Protein AF-A0A7M2WR20-F1 (afdb_monomer_lite)

Structure (mmCIF, N/CA/C/O backbone):
data_AF-A0A7M2WR20-F1
#
_entry.id   AF-A0A7M2WR20-F1
#
loop_
_atom_site.group_PDB
_atom_site.id
_atom_site.type_symbol
_atom_site.label_atom_id
_atom_site.label_alt_id
_atom_site.label_comp_id
_atom_site.label_asym_id
_atom_site.label_entity_id
_atom_site.label_seq_id
_atom_site.pdbx_PDB_ins_code
_atom_site.Cartn_x
_atom_site.Cartn_y
_atom_site.Cartn_z
_atom_site.occupancy
_atom_site.B_iso_or_equiv
_atom_site.auth_seq_id
_atom_site.auth_comp_id
_atom_site.auth_asym_id
_atom_site.auth_atom_id
_atom_site.pdbx_PDB_model_num
ATOM 1 N N . MET A 1 1 ? 28.416 -53.896 -23.546 1.00 49.72 1 MET A N 1
ATOM 2 C CA . MET A 1 1 ? 27.039 -53.593 -23.095 1.00 49.72 1 MET A CA 1
ATOM 3 C C . MET A 1 1 ? 26.355 -52.795 -24.189 1.00 49.72 1 MET A C 1
ATOM 5 O O . MET A 1 1 ? 26.979 -51.870 -24.690 1.00 49.72 1 MET A O 1
ATOM 9 N N . ALA A 1 2 ? 25.140 -53.165 -24.603 1.00 55.97 2 ALA A N 1
ATOM 10 C CA . ALA A 1 2 ? 24.375 -52.355 -25.555 1.00 55.97 2 ALA A CA 1
ATOM 11 C C . ALA A 1 2 ? 24.094 -50.970 -24.945 1.00 55.97 2 ALA A C 1
ATOM 13 O O . ALA A 1 2 ? 23.761 -50.883 -23.759 1.00 55.97 2 ALA A O 1
ATOM 14 N N . ALA A 1 3 ? 24.272 -49.907 -25.731 1.00 71.69 3 ALA A N 1
ATOM 15 C CA . ALA A 1 3 ? 24.133 -48.534 -25.259 1.00 71.69 3 ALA A CA 1
ATOM 16 C C . ALA A 1 3 ? 22.677 -48.252 -24.842 1.00 71.69 3 ALA A C 1
ATOM 18 O O . ALA A 1 3 ? 21.734 -48.637 -25.530 1.00 71.69 3 ALA A O 1
ATOM 19 N N . GLN A 1 4 ? 22.493 -47.643 -23.673 1.00 84.75 4 GLN A N 1
ATOM 20 C CA . GLN A 1 4 ? 21.192 -47.486 -23.018 1.00 84.75 4 GLN A CA 1
ATOM 21 C C . GLN A 1 4 ? 20.595 -46.111 -23.345 1.00 84.75 4 GLN A C 1
ATOM 23 O O . GLN A 1 4 ? 21.295 -45.121 -23.128 1.00 84.75 4 GLN A O 1
ATOM 28 N N . PRO A 1 5 ? 19.333 -46.001 -23.802 1.00 89.06 5 PRO A N 1
ATOM 29 C CA . PRO A 1 5 ? 18.705 -44.696 -23.988 1.00 89.06 5 PRO A CA 1
ATOM 30 C C . PRO A 1 5 ? 18.598 -43.937 -22.654 1.00 89.06 5 PRO A C 1
ATOM 32 O O . PRO A 1 5 ? 18.297 -44.520 -21.605 1.00 89.06 5 PRO A O 1
ATOM 35 N N . LEU A 1 6 ? 18.823 -42.623 -22.678 1.00 91.19 6 LEU A N 1
ATOM 36 C CA . LEU A 1 6 ? 18.512 -41.747 -21.550 1.00 91.19 6 LEU A CA 1
ATOM 37 C C . LEU A 1 6 ? 16.992 -41.545 -21.508 1.00 91.19 6 LEU A C 1
ATOM 39 O O . LEU A 1 6 ? 16.384 -41.249 -22.529 1.00 91.19 6 LEU A O 1
ATOM 43 N N . VAL A 1 7 ? 16.383 -41.725 -20.337 1.00 95.06 7 VAL A N 1
ATOM 44 C CA . VAL A 1 7 ? 14.930 -41.616 -20.133 1.00 95.06 7 VAL A CA 1
ATOM 45 C C . VAL A 1 7 ? 14.678 -40.516 -19.113 1.00 95.06 7 VAL A C 1
ATOM 47 O O . VAL A 1 7 ? 15.341 -40.494 -18.070 1.00 95.06 7 VAL A O 1
ATOM 50 N N . GLN A 1 8 ? 13.763 -39.599 -19.416 1.00 93.31 8 GLN A N 1
ATOM 51 C CA . GLN A 1 8 ? 13.517 -38.396 -18.623 1.00 93.31 8 GLN A CA 1
ATOM 52 C C . GLN A 1 8 ? 12.020 -38.164 -18.418 1.00 93.31 8 GLN A C 1
ATOM 54 O O . GLN A 1 8 ? 11.225 -38.354 -19.329 1.00 93.31 8 GLN A O 1
ATOM 59 N N . LEU A 1 9 ? 11.645 -37.737 -17.216 1.00 91.81 9 LEU A N 1
ATOM 60 C CA . LEU A 1 9 ? 10.320 -37.212 -16.917 1.00 91.81 9 LEU A CA 1
ATOM 61 C C . LEU A 1 9 ? 10.267 -35.745 -17.357 1.00 91.81 9 LEU A C 1
ATOM 63 O O . LEU A 1 9 ? 11.190 -34.985 -17.061 1.00 91.81 9 LEU A O 1
ATOM 67 N N . ALA A 1 10 ? 9.192 -35.339 -18.023 1.00 84.75 10 ALA A N 1
ATOM 68 C CA . ALA A 1 10 ? 8.994 -33.996 -18.556 1.00 84.75 10 ALA A CA 1
ATOM 69 C C . ALA A 1 10 ? 7.600 -33.453 -18.217 1.00 84.75 10 ALA A C 1
ATOM 71 O O . ALA A 1 10 ? 6.671 -34.211 -17.930 1.00 84.75 10 ALA A O 1
ATOM 72 N N . ASN A 1 11 ? 7.463 -32.130 -18.254 1.00 84.12 11 ASN A N 1
ATOM 73 C CA . ASN A 1 11 ? 6.183 -31.443 -18.155 1.00 84.12 11 ASN A CA 1
ATOM 74 C C . ASN A 1 11 ? 5.644 -31.200 -19.571 1.00 84.12 11 ASN A C 1
ATOM 76 O O . ASN A 1 11 ? 6.260 -30.478 -20.347 1.00 84.12 11 ASN A O 1
ATOM 80 N N . ALA A 1 12 ? 4.498 -31.792 -19.896 1.00 79.88 12 ALA A N 1
ATOM 81 C CA . ALA A 1 12 ? 3.876 -31.697 -21.214 1.00 79.88 12 ALA A CA 1
ATOM 82 C C . ALA A 1 12 ? 3.240 -30.324 -21.504 1.00 79.88 12 ALA A C 1
ATOM 84 O O . ALA A 1 12 ? 2.912 -30.030 -22.643 1.00 79.88 12 ALA A O 1
ATOM 85 N N . ALA A 1 13 ? 3.039 -29.475 -20.489 1.00 69.88 13 ALA A N 1
ATOM 86 C CA . ALA A 1 13 ? 2.524 -28.118 -20.684 1.00 69.88 13 ALA A CA 1
ATOM 87 C C . ALA A 1 13 ? 3.628 -27.101 -21.017 1.00 69.88 13 ALA A C 1
ATOM 89 O O . ALA A 1 13 ? 3.331 -26.030 -21.540 1.00 69.88 13 ALA A O 1
ATOM 90 N N . THR A 1 14 ? 4.883 -27.403 -20.672 1.00 75.06 14 THR A N 1
ATOM 91 C CA . THR A 1 14 ? 6.022 -26.490 -20.865 1.00 75.06 14 THR A CA 1
ATOM 92 C C . THR A 1 14 ? 7.132 -27.071 -21.736 1.00 75.06 14 THR A C 1
ATOM 94 O O . THR A 1 14 ? 8.115 -26.379 -21.985 1.00 75.06 14 THR A O 1
ATOM 97 N N . ASP A 1 15 ? 7.014 -28.335 -22.148 1.00 79.31 15 ASP A N 1
ATOM 98 C CA . ASP A 1 15 ? 8.017 -29.118 -22.885 1.00 79.31 15 ASP A CA 1
ATOM 99 C C . ASP A 1 15 ? 9.389 -29.216 -22.198 1.00 79.31 15 ASP A C 1
ATOM 101 O O . ASP A 1 15 ? 10.394 -29.602 -22.798 1.00 79.31 15 ASP A O 1
ATOM 105 N N . GLN A 1 16 ? 9.445 -28.896 -20.902 1.00 73.19 16 GLN A N 1
ATOM 106 C CA . GLN A 1 16 ? 10.677 -28.911 -20.126 1.00 73.19 16 GLN A CA 1
ATOM 107 C C . GLN A 1 16 ? 10.866 -30.231 -19.383 1.00 73.19 16 GLN A C 1
ATOM 109 O O . GLN A 1 16 ? 9.950 -30.767 -18.751 1.00 73.19 16 GLN A O 1
ATOM 114 N N . THR A 1 17 ? 12.103 -30.726 -19.395 1.00 78.31 17 THR A N 1
ATOM 115 C CA . THR A 1 17 ? 12.518 -31.865 -18.575 1.00 78.31 17 THR A CA 1
ATOM 116 C C . THR A 1 17 ? 12.416 -31.522 -17.090 1.00 78.31 17 THR A C 1
ATOM 118 O O . THR A 1 17 ? 13.008 -30.553 -16.622 1.00 78.31 17 THR A O 1
ATOM 121 N N . ILE A 1 18 ? 11.718 -32.370 -16.338 1.00 70.81 18 ILE A N 1
ATOM 122 C CA . ILE A 1 18 ? 11.626 -32.313 -14.878 1.00 70.81 18 ILE A CA 1
ATOM 123 C C . ILE A 1 18 ? 12.848 -33.002 -14.265 1.00 70.81 18 ILE A C 1
ATOM 125 O O . ILE A 1 18 ? 13.535 -32.429 -13.421 1.00 70.81 18 ILE A O 1
ATOM 129 N N . SER A 1 19 ? 13.132 -34.241 -14.676 1.00 77.81 19 SER A N 1
ATOM 130 C CA . SER A 1 19 ? 14.258 -35.018 -14.145 1.00 77.81 19 SER A CA 1
ATOM 131 C C . SER A 1 19 ? 14.600 -36.232 -15.013 1.00 77.81 19 SER A C 1
ATOM 133 O O . SER A 1 19 ? 13.809 -36.674 -15.841 1.00 77.81 19 SER A O 1
ATOM 135 N N . ALA A 1 20 ? 15.788 -36.813 -14.821 1.00 81.44 20 ALA A N 1
ATOM 136 C CA . ALA A 1 20 ? 16.100 -38.129 -15.378 1.00 81.44 20 ALA A CA 1
ATOM 137 C C . ALA A 1 20 ? 15.378 -39.225 -14.581 1.00 81.44 20 ALA A C 1
ATOM 139 O O . ALA A 1 20 ? 15.387 -39.205 -13.351 1.00 81.44 20 ALA A O 1
ATOM 140 N N . MET A 1 21 ? 14.799 -40.210 -15.269 1.00 88.06 21 MET A N 1
ATOM 141 C CA . MET A 1 21 ? 14.163 -41.341 -14.600 1.00 88.06 21 MET A CA 1
ATOM 142 C C . MET A 1 21 ? 15.211 -42.330 -14.090 1.00 88.06 21 MET A C 1
ATOM 144 O O . MET A 1 21 ? 16.145 -42.700 -14.811 1.00 88.06 21 MET A O 1
ATOM 148 N N . THR A 1 22 ? 15.045 -42.783 -12.851 1.00 83.69 22 THR A N 1
ATOM 149 C CA . THR A 1 22 ? 15.912 -43.762 -12.181 1.00 83.69 22 THR A CA 1
ATOM 150 C C . THR A 1 22 ? 15.084 -44.893 -11.587 1.00 83.69 22 THR A C 1
ATOM 152 O O . THR A 1 22 ? 13.916 -44.697 -11.259 1.00 83.69 22 THR A O 1
ATOM 155 N N . ASP A 1 23 ? 15.683 -46.075 -11.441 1.00 84.06 23 ASP A N 1
ATOM 156 C CA . ASP A 1 23 ? 14.997 -47.228 -10.853 1.00 84.06 23 ASP A CA 1
ATOM 157 C C . ASP A 1 23 ? 14.569 -46.936 -9.405 1.00 84.06 23 ASP A C 1
ATOM 159 O O . ASP A 1 23 ? 15.320 -46.335 -8.635 1.00 84.06 23 ASP A O 1
ATOM 163 N N . GLY A 1 24 ? 13.334 -47.291 -9.062 1.00 73.88 24 GLY A N 1
ATOM 164 C CA . GLY A 1 24 ? 12.700 -46.981 -7.781 1.00 73.88 24 GLY A CA 1
ATOM 165 C C . GLY A 1 24 ? 12.183 -45.542 -7.631 1.00 73.88 24 GLY A C 1
ATOM 166 O O . GLY A 1 24 ? 11.729 -45.186 -6.544 1.00 73.88 24 GLY A O 1
ATOM 167 N N . MET A 1 25 ? 12.225 -44.705 -8.678 1.00 77.81 25 MET A N 1
ATOM 168 C CA . MET A 1 25 ? 11.727 -43.322 -8.615 1.00 77.81 25 MET A CA 1
ATOM 169 C C . MET A 1 25 ? 10.262 -43.282 -8.165 1.00 77.81 25 MET A C 1
ATOM 171 O O . MET A 1 25 ? 9.445 -44.062 -8.640 1.00 77.81 25 MET A O 1
ATOM 175 N N . THR A 1 26 ? 9.905 -42.350 -7.280 1.00 78.62 26 THR A N 1
ATOM 176 C CA . THR A 1 26 ? 8.497 -42.065 -6.966 1.00 78.62 26 THR A CA 1
ATOM 177 C C . THR A 1 26 ? 8.072 -40.765 -7.643 1.00 78.62 26 THR A C 1
ATOM 179 O O . THR A 1 26 ? 8.678 -39.722 -7.409 1.00 78.62 26 THR A O 1
ATOM 182 N N . ILE A 1 27 ? 7.050 -40.833 -8.493 1.00 77.94 27 ILE A N 1
ATOM 183 C CA . ILE A 1 27 ? 6.406 -39.697 -9.148 1.00 77.94 27 ILE A CA 1
ATOM 184 C C . ILE A 1 27 ? 5.161 -39.349 -8.336 1.00 77.94 27 ILE A C 1
ATOM 186 O O . ILE A 1 27 ? 4.175 -40.078 -8.361 1.00 77.94 27 ILE A O 1
ATOM 190 N N . ASP A 1 28 ? 5.198 -38.237 -7.613 1.00 76.94 28 ASP A N 1
ATOM 191 C CA . ASP A 1 28 ? 4.027 -37.746 -6.891 1.00 76.94 28 ASP A CA 1
ATOM 192 C C . ASP A 1 28 ? 3.299 -36.688 -7.722 1.00 76.94 28 ASP A C 1
ATOM 194 O O . ASP A 1 28 ? 3.761 -35.549 -7.819 1.00 76.94 28 ASP A O 1
ATOM 198 N N . THR A 1 29 ? 2.162 -37.048 -8.319 1.00 65.19 29 THR A N 1
ATOM 199 C CA . THR A 1 29 ? 1.378 -36.139 -9.172 1.00 65.19 29 THR A CA 1
ATOM 200 C C . THR A 1 29 ? 0.790 -34.961 -8.394 1.00 65.19 29 THR A C 1
ATOM 202 O O . THR A 1 29 ? 0.506 -33.923 -8.988 1.00 65.19 29 THR A O 1
ATOM 205 N N . GLY A 1 30 ? 0.687 -35.065 -7.062 1.00 55.00 30 GLY A N 1
ATOM 206 C CA . GLY A 1 30 ? 0.340 -33.945 -6.187 1.00 55.00 30 GLY A CA 1
ATOM 207 C C . GLY A 1 30 ? 1.454 -32.900 -6.059 1.00 55.00 30 GLY A C 1
ATOM 208 O O . GLY A 1 30 ? 1.169 -31.755 -5.717 1.00 55.00 30 GLY A O 1
ATOM 209 N N . VAL A 1 31 ? 2.703 -33.274 -6.366 1.00 50.94 31 VAL A N 1
ATOM 210 C CA . VAL A 1 31 ? 3.905 -32.429 -6.244 1.00 50.94 31 VAL A CA 1
ATOM 211 C C . VAL A 1 31 ? 4.405 -31.952 -7.604 1.00 50.94 31 VAL A C 1
ATOM 213 O O . VAL A 1 31 ? 4.735 -30.779 -7.754 1.00 50.94 31 VAL A O 1
ATOM 216 N N . VAL A 1 32 ? 4.487 -32.846 -8.593 1.00 53.44 32 VAL A N 1
ATOM 217 C CA . VAL A 1 32 ? 5.013 -32.513 -9.931 1.00 53.44 32 VAL A CA 1
ATOM 218 C C . VAL A 1 32 ? 3.932 -32.052 -10.915 1.00 53.44 32 VAL A C 1
ATOM 220 O O . VAL A 1 32 ? 4.253 -31.648 -12.030 1.00 53.44 32 VAL A O 1
ATOM 223 N N . GLY A 1 33 ? 2.661 -32.079 -10.505 1.00 61.25 33 GLY A N 1
ATOM 224 C CA . GLY A 1 33 ? 1.515 -31.792 -11.363 1.00 61.25 33 GLY A CA 1
ATOM 225 C C . GLY A 1 33 ? 1.090 -32.995 -12.212 1.00 61.25 33 GLY A C 1
ATOM 226 O O . GLY A 1 33 ? 1.698 -34.065 -12.176 1.00 61.25 33 GLY A O 1
ATOM 227 N N . THR A 1 34 ? 0.006 -32.826 -12.973 1.00 74.31 34 THR A N 1
ATOM 228 C CA . THR A 1 34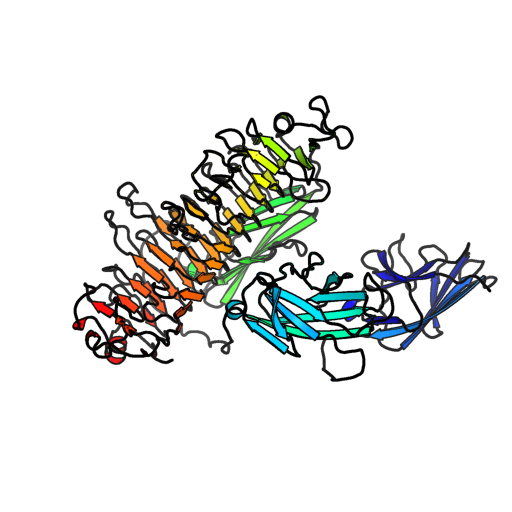 ? -0.636 -33.909 -13.744 1.00 74.31 34 THR A CA 1
ATOM 229 C C . THR A 1 34 ? -0.396 -33.839 -15.255 1.00 74.31 34 THR A C 1
ATOM 231 O O . THR A 1 34 ? -0.655 -34.817 -15.952 1.00 74.31 34 THR A O 1
ATOM 234 N N . ALA A 1 35 ? 0.134 -32.725 -15.770 1.00 78.00 35 ALA A N 1
ATOM 235 C CA . ALA A 1 35 ? 0.500 -32.560 -17.178 1.00 78.00 35 ALA A CA 1
ATOM 236 C C . ALA A 1 35 ? 1.905 -33.134 -17.447 1.00 78.00 35 ALA A C 1
ATOM 238 O O . ALA A 1 35 ? 2.855 -32.395 -17.691 1.00 78.00 35 ALA A O 1
ATOM 239 N N . LEU A 1 36 ? 2.060 -34.454 -17.334 1.00 88.75 36 LEU A N 1
ATOM 240 C CA . LEU A 1 36 ? 3.357 -35.133 -17.436 1.00 88.75 36 LEU A CA 1
ATOM 241 C C . LEU A 1 36 ? 3.563 -35.781 -18.807 1.00 88.75 36 LEU A C 1
ATOM 243 O O . LEU A 1 36 ? 2.609 -36.107 -19.495 1.00 88.75 36 LEU A O 1
ATOM 247 N N . SER A 1 37 ? 4.816 -36.006 -19.191 1.00 94.00 37 SER A N 1
ATOM 248 C CA . SER A 1 37 ? 5.212 -36.901 -20.284 1.00 94.00 37 SER A CA 1
ATOM 249 C C . SER A 1 37 ? 6.563 -37.541 -19.952 1.00 94.00 37 SER A C 1
ATOM 251 O O . SER A 1 37 ? 7.237 -37.132 -19.006 1.00 94.00 37 SER A O 1
ATOM 253 N N . ILE A 1 38 ? 6.970 -38.567 -20.695 1.00 95.75 38 ILE A N 1
ATOM 254 C CA . ILE A 1 38 ? 8.289 -39.196 -20.550 1.00 95.75 38 ILE A CA 1
ATOM 255 C C . ILE A 1 38 ? 8.971 -39.169 -21.905 1.00 95.75 38 ILE A C 1
ATOM 257 O O . ILE A 1 38 ? 8.413 -39.673 -22.874 1.00 95.75 38 ILE A O 1
ATOM 261 N N . THR A 1 39 ? 10.178 -38.617 -21.966 1.00 96.12 39 THR A N 1
ATOM 262 C CA . THR A 1 39 ? 10.979 -38.537 -23.187 1.00 96.12 39 THR A CA 1
ATOM 263 C C . THR A 1 39 ? 12.140 -39.525 -23.156 1.00 96.12 39 THR A C 1
ATOM 265 O O . THR A 1 39 ? 12.635 -39.926 -22.096 1.00 96.12 39 THR A O 1
ATOM 268 N N . ALA A 1 40 ? 12.575 -39.939 -24.344 1.00 95.00 40 ALA A N 1
ATOM 269 C CA . ALA A 1 40 ? 13.729 -40.800 -24.530 1.00 95.00 40 ALA A CA 1
ATOM 270 C C . ALA A 1 40 ? 14.728 -40.175 -25.503 1.00 95.00 40 ALA A C 1
ATOM 272 O O . ALA A 1 40 ? 14.380 -39.772 -26.611 1.00 95.00 40 ALA A O 1
ATOM 273 N N . GLN A 1 41 ? 15.997 -40.180 -25.114 1.00 94.06 41 GLN A N 1
ATOM 274 C CA . GLN A 1 41 ? 17.116 -39.824 -25.972 1.00 94.06 41 GLN A CA 1
ATOM 275 C C . GLN A 1 41 ? 17.938 -41.089 -26.261 1.00 94.06 41 GLN A C 1
ATOM 277 O O . GLN A 1 41 ? 18.604 -41.611 -25.359 1.00 94.06 41 GLN A O 1
ATOM 282 N N . PRO A 1 42 ? 17.896 -41.615 -27.498 1.00 92.00 42 PRO A N 1
ATOM 283 C CA . PRO A 1 42 ? 18.683 -42.778 -27.880 1.00 92.00 42 PRO A CA 1
ATOM 284 C C . PRO A 1 42 ? 20.185 -42.541 -27.710 1.00 92.00 42 PRO A C 1
ATOM 286 O O . PRO A 1 42 ? 20.687 -41.455 -27.991 1.00 92.00 42 PRO A O 1
ATOM 289 N N . ALA A 1 43 ? 20.932 -43.576 -27.327 1.00 82.62 43 ALA A N 1
ATOM 290 C CA . ALA A 1 43 ? 22.386 -43.490 -27.140 1.00 82.62 43 ALA A CA 1
ATOM 291 C C . ALA A 1 43 ? 23.195 -43.443 -28.463 1.00 82.62 43 ALA A C 1
ATOM 293 O O . ALA A 1 43 ? 24.400 -43.686 -28.474 1.00 82.62 43 ALA A O 1
ATOM 294 N N . GLY A 1 44 ? 22.527 -43.173 -29.588 1.00 83.75 44 GLY A N 1
ATOM 295 C CA . GLY A 1 44 ? 23.064 -43.148 -30.948 1.00 83.75 44 GLY A CA 1
ATOM 296 C C . GLY A 1 44 ? 21.949 -42.918 -31.977 1.00 83.75 44 GLY A C 1
ATOM 297 O O . GLY A 1 44 ? 20.825 -42.579 -31.613 1.00 83.75 44 GLY A O 1
ATOM 298 N N . LYS A 1 45 ? 22.227 -43.121 -33.272 1.00 84.44 45 LYS A N 1
ATOM 299 C CA . LYS A 1 45 ? 21.195 -43.006 -34.317 1.00 84.44 45 LYS A CA 1
ATOM 300 C C . LYS A 1 45 ? 20.212 -44.180 -34.228 1.00 84.44 45 LYS A C 1
ATOM 302 O O . LYS A 1 45 ? 20.561 -45.296 -34.609 1.00 84.44 45 LYS A O 1
ATOM 307 N N . ALA A 1 46 ? 18.996 -43.901 -33.766 1.00 90.44 46 ALA A N 1
ATOM 308 C CA . ALA A 1 46 ? 17.866 -44.824 -33.804 1.00 90.44 46 ALA A CA 1
ATOM 309 C C . ALA A 1 46 ? 16.928 -44.471 -34.967 1.00 90.44 46 ALA A C 1
ATOM 311 O O . ALA A 1 46 ? 16.763 -43.298 -35.298 1.00 90.44 46 ALA A O 1
ATOM 312 N N . GLY A 1 47 ? 16.331 -45.489 -35.584 1.00 89.88 47 GLY A N 1
ATOM 313 C CA . GLY A 1 47 ? 15.240 -45.328 -36.544 1.00 89.88 47 GLY A CA 1
ATOM 314 C C . GLY A 1 47 ? 13.869 -45.226 -35.873 1.00 89.88 47 GLY A C 1
ATOM 315 O O . GLY A 1 47 ? 12.946 -44.694 -36.477 1.00 89.88 47 GLY A O 1
ATOM 316 N N . SER A 1 48 ? 13.725 -45.734 -34.644 1.00 95.75 48 SER A N 1
ATOM 317 C CA . SER A 1 48 ? 12.540 -45.531 -33.800 1.00 95.75 48 SER A CA 1
ATOM 318 C C . SER A 1 48 ? 12.799 -45.884 -32.332 1.00 95.75 48 SER A C 1
ATOM 320 O O . SER A 1 48 ? 13.762 -46.593 -32.011 1.00 95.75 48 SER A O 1
ATOM 322 N N . VAL A 1 49 ? 11.917 -45.414 -31.446 1.00 96.94 49 VAL A N 1
ATOM 323 C CA . VAL A 1 49 ? 11.878 -45.742 -30.016 1.00 96.94 49 VAL A CA 1
ATOM 324 C C . VAL A 1 49 ? 10.502 -46.290 -29.642 1.00 96.94 49 VAL A C 1
ATOM 326 O O . VAL A 1 49 ? 9.478 -45.699 -29.961 1.00 96.94 49 VAL A O 1
ATOM 329 N N . VAL A 1 50 ? 10.474 -47.422 -28.943 1.00 97.19 50 VAL A N 1
ATOM 330 C CA . VAL A 1 50 ? 9.257 -48.073 -28.448 1.00 97.19 50 VAL A CA 1
ATOM 331 C C . VAL A 1 50 ? 9.202 -47.945 -26.929 1.00 97.19 50 VAL A C 1
ATOM 333 O O . VAL A 1 50 ? 10.126 -48.385 -26.239 1.00 97.19 50 VAL A O 1
ATOM 336 N N . PHE A 1 51 ? 8.108 -47.389 -26.410 1.00 97.31 51 PHE A N 1
ATOM 337 C CA . PHE A 1 51 ? 7.829 -47.298 -24.978 1.00 97.31 51 PHE A CA 1
ATOM 338 C C . PHE A 1 51 ? 6.880 -48.419 -24.564 1.00 97.31 51 PHE A C 1
ATOM 340 O O . PHE A 1 51 ? 5.791 -48.569 -25.122 1.00 97.31 51 PHE A O 1
ATOM 347 N N . LYS A 1 52 ? 7.282 -49.200 -23.562 1.00 96.19 52 LYS A N 1
ATOM 348 C CA . LYS A 1 52 ? 6.474 -50.254 -22.951 1.00 96.19 52 LYS A CA 1
ATOM 349 C C . LYS A 1 52 ? 6.248 -49.955 -21.480 1.00 96.19 52 LYS A C 1
ATOM 351 O O . LYS A 1 52 ? 7.193 -50.032 -20.701 1.00 96.19 52 LYS A O 1
ATOM 356 N N . LEU A 1 53 ? 5.012 -49.649 -21.109 1.00 95.31 53 LEU A N 1
ATOM 357 C CA . LEU A 1 53 ? 4.609 -49.455 -19.721 1.00 95.31 53 LEU A CA 1
ATOM 358 C C . LEU A 1 53 ? 3.950 -50.741 -19.219 1.00 95.31 53 LEU A C 1
ATOM 360 O O . LEU A 1 53 ? 3.037 -51.264 -19.856 1.00 95.31 53 LEU A O 1
ATOM 364 N N . ASP A 1 54 ? 4.462 -51.281 -18.118 1.00 95.19 54 ASP A N 1
ATOM 365 C CA . ASP A 1 54 ? 4.007 -52.528 -17.489 1.00 95.19 54 ASP A CA 1
ATOM 366 C C . ASP A 1 54 ? 3.935 -53.706 -18.469 1.00 95.19 54 ASP A C 1
ATOM 368 O O . ASP A 1 54 ? 3.005 -54.509 -18.479 1.00 95.19 54 ASP A O 1
ATOM 372 N N . GLY A 1 55 ? 4.937 -53.785 -19.349 1.00 89.06 55 GLY A N 1
ATOM 373 C CA . GLY A 1 55 ? 5.056 -54.826 -20.370 1.00 89.06 55 GLY A CA 1
ATOM 374 C C . GLY A 1 55 ? 4.211 -54.599 -21.630 1.00 89.06 55 GLY A C 1
ATOM 375 O O . GLY A 1 55 ? 4.435 -55.289 -22.626 1.00 89.06 55 GLY A O 1
ATOM 376 N N . LYS A 1 56 ? 3.304 -53.614 -21.648 1.00 92.50 56 LYS A N 1
ATOM 377 C CA . LYS A 1 56 ? 2.480 -53.272 -22.816 1.00 92.50 56 LYS A CA 1
ATOM 378 C C . LYS A 1 56 ? 3.092 -52.116 -23.601 1.00 92.50 56 LYS A C 1
ATOM 380 O O . LYS A 1 56 ? 3.414 -51.082 -23.028 1.00 92.50 56 LYS A O 1
ATOM 385 N N . THR A 1 57 ? 3.206 -52.253 -24.922 1.00 94.50 57 THR A N 1
ATOM 386 C CA . THR A 1 57 ? 3.599 -51.131 -25.790 1.00 94.50 57 THR A CA 1
ATOM 387 C C . THR A 1 57 ? 2.550 -50.021 -25.718 1.00 94.50 57 THR A C 1
ATOM 389 O O . THR A 1 57 ? 1.387 -50.259 -26.042 1.00 94.50 57 THR A O 1
ATOM 392 N N . VAL A 1 58 ? 2.968 -48.829 -25.288 1.00 93.06 58 VAL A N 1
ATOM 393 C CA . VAL A 1 58 ? 2.116 -47.633 -25.160 1.00 93.06 58 VAL A CA 1
ATOM 394 C C . VAL A 1 58 ? 2.390 -46.595 -26.243 1.00 93.06 58 VAL A C 1
ATOM 396 O O . VAL A 1 58 ? 1.481 -45.862 -26.609 1.00 93.06 58 VAL A O 1
ATOM 399 N N . SER A 1 59 ? 3.600 -46.576 -26.807 1.00 94.94 59 SER A N 1
ATOM 400 C CA . SER A 1 59 ? 3.951 -45.707 -27.934 1.00 94.94 59 SER A CA 1
ATOM 401 C C . SER A 1 59 ? 5.085 -46.321 -28.771 1.00 94.94 59 SER A C 1
ATOM 403 O O . SER A 1 59 ? 5.871 -47.150 -28.294 1.00 94.94 59 SER A O 1
ATOM 405 N N . THR A 1 60 ? 5.133 -45.957 -30.053 1.00 95.56 60 THR A N 1
ATOM 406 C CA . THR A 1 60 ? 6.223 -46.264 -30.986 1.00 95.56 60 THR A CA 1
ATOM 407 C C . THR A 1 60 ? 6.502 -45.025 -31.828 1.00 95.56 60 THR A C 1
ATOM 409 O O . THR A 1 60 ? 5.782 -44.740 -32.780 1.00 95.56 60 THR A O 1
ATOM 412 N N . GLU A 1 61 ? 7.571 -44.316 -31.489 1.00 95.38 61 GLU A N 1
ATOM 413 C CA . GLU A 1 61 ? 7.930 -43.031 -32.081 1.00 95.38 61 GLU A CA 1
ATOM 414 C C . GLU A 1 61 ? 9.027 -43.205 -33.134 1.00 95.38 61 GLU A C 1
ATOM 416 O O . GLU A 1 61 ? 10.062 -43.827 -32.883 1.00 95.38 61 GLU A O 1
ATOM 421 N N . THR A 1 62 ? 8.814 -42.648 -34.326 1.00 92.81 62 THR A N 1
ATOM 422 C CA . THR A 1 62 ? 9.790 -42.695 -35.436 1.00 92.81 62 THR A CA 1
ATOM 423 C C . THR A 1 62 ? 10.582 -41.391 -35.568 1.00 92.81 62 THR A C 1
ATOM 425 O O . THR A 1 62 ? 11.682 -41.396 -36.118 1.00 92.81 62 THR A O 1
ATOM 428 N N . TYR A 1 63 ? 10.069 -40.288 -35.025 1.00 86.44 63 TYR A N 1
ATOM 429 C CA . TYR A 1 63 ? 10.692 -38.971 -35.103 1.00 86.44 63 TYR A CA 1
ATOM 430 C C . TYR A 1 63 ? 10.934 -38.419 -33.698 1.00 86.44 63 TYR A C 1
ATOM 432 O O . TYR A 1 63 ? 10.205 -38.740 -32.766 1.00 86.44 63 TYR A O 1
ATOM 440 N N . ALA A 1 64 ? 12.003 -37.640 -33.545 1.00 85.81 64 ALA A N 1
ATOM 441 C CA . ALA A 1 64 ? 12.278 -36.943 -32.298 1.00 85.81 64 ALA A CA 1
ATOM 442 C C . ALA A 1 64 ? 11.436 -35.651 -32.215 1.00 85.81 64 ALA A C 1
ATOM 444 O O . ALA A 1 64 ? 11.284 -35.001 -33.253 1.00 85.81 64 ALA A O 1
ATOM 445 N N . PRO A 1 65 ? 10.992 -35.231 -31.015 1.00 90.81 65 PRO A N 1
ATOM 446 C CA . PRO A 1 65 ? 11.295 -35.816 -29.704 1.00 90.81 65 PRO A CA 1
ATOM 447 C C . PRO A 1 65 ? 10.520 -37.115 -29.411 1.00 90.81 65 PRO A C 1
ATOM 449 O O . PRO A 1 65 ? 9.300 -37.139 -29.385 1.00 90.81 65 PRO A O 1
ATOM 452 N N . TYR A 1 66 ? 11.234 -38.203 -29.098 1.00 94.31 66 TYR A N 1
ATOM 453 C CA . TYR A 1 66 ? 10.589 -39.478 -28.773 1.00 94.31 66 TYR A CA 1
ATOM 454 C C . TYR A 1 66 ? 9.962 -39.399 -27.379 1.00 94.31 66 TYR A C 1
ATOM 456 O O . TYR A 1 66 ? 10.690 -39.262 -26.389 1.00 94.31 66 TYR A O 1
ATOM 464 N N . SER A 1 67 ? 8.640 -39.517 -27.278 1.00 95.62 67 SER A N 1
ATOM 465 C CA . SER A 1 67 ? 7.920 -39.429 -26.008 1.00 95.62 67 SER A CA 1
ATOM 466 C C . SER A 1 67 ? 6.864 -40.527 -25.839 1.00 95.62 67 SER A C 1
ATOM 468 O O . SER A 1 67 ? 6.371 -41.101 -26.806 1.00 95.62 67 SER A O 1
ATOM 470 N N . ILE A 1 68 ? 6.498 -40.823 -24.591 1.00 94.81 68 ILE A N 1
ATOM 471 C CA . ILE A 1 68 ? 5.582 -41.916 -24.228 1.00 94.81 68 ILE A CA 1
ATOM 472 C C . ILE A 1 68 ? 4.138 -41.719 -24.724 1.00 94.81 68 ILE A C 1
ATOM 474 O O . ILE A 1 68 ? 3.397 -42.695 -24.813 1.00 94.81 68 ILE A O 1
ATOM 478 N N . ALA A 1 69 ? 3.741 -40.482 -25.041 1.00 91.50 69 ALA A N 1
ATOM 479 C CA . ALA A 1 69 ? 2.424 -40.130 -25.584 1.00 91.50 69 ALA A CA 1
ATOM 480 C C . ALA A 1 69 ? 2.503 -39.442 -26.965 1.00 91.50 69 ALA A C 1
ATOM 482 O O . ALA A 1 69 ? 1.497 -38.928 -27.461 1.00 91.50 69 ALA A O 1
ATOM 483 N N . GLY A 1 70 ? 3.683 -39.441 -27.590 1.00 89.31 70 GLY A N 1
ATOM 484 C CA . GLY A 1 70 ? 3.964 -38.721 -28.831 1.00 89.31 70 GLY A CA 1
ATOM 485 C C . GLY A 1 70 ? 4.057 -37.202 -28.657 1.00 89.31 70 GLY A C 1
ATOM 486 O O . GLY A 1 70 ? 3.919 -36.651 -27.558 1.00 89.31 70 GLY A O 1
ATOM 487 N N . ASP A 1 71 ? 4.301 -36.514 -29.763 1.00 89.44 71 ASP A N 1
ATOM 488 C CA . ASP A 1 71 ? 4.382 -35.057 -29.831 1.00 89.44 71 ASP A CA 1
ATOM 489 C C . ASP A 1 71 ? 3.616 -34.509 -31.047 1.00 89.44 71 ASP A C 1
ATOM 491 O O . ASP A 1 71 ? 3.244 -35.246 -31.964 1.00 89.44 71 ASP A O 1
ATOM 495 N N . ALA A 1 72 ? 3.355 -33.204 -31.039 1.00 82.38 72 ALA A N 1
ATOM 496 C CA . ALA A 1 72 ? 2.823 -32.467 -32.175 1.00 82.38 72 ALA A CA 1
ATOM 497 C C . ALA A 1 72 ? 3.738 -31.274 -32.482 1.00 82.38 72 ALA A C 1
ATOM 499 O O . ALA A 1 72 ? 3.724 -30.268 -31.775 1.00 82.38 72 ALA A O 1
ATOM 500 N N . ASN A 1 73 ? 4.519 -31.377 -33.563 1.00 78.62 73 ASN A N 1
ATOM 501 C CA . ASN A 1 73 ? 5.493 -30.362 -33.990 1.00 78.62 73 ASN A CA 1
ATOM 502 C C . ASN A 1 73 ? 6.544 -30.015 -32.915 1.00 78.62 73 ASN A C 1
ATOM 504 O O . ASN A 1 73 ? 6.981 -28.868 -32.832 1.00 78.62 73 ASN A O 1
ATOM 508 N N . GLY A 1 74 ? 6.956 -30.992 -32.102 1.00 72.62 74 GLY A N 1
ATOM 509 C CA . GLY A 1 74 ? 7.929 -30.811 -31.024 1.00 72.62 74 GLY A CA 1
ATOM 510 C C . GLY A 1 74 ? 7.325 -30.544 -29.644 1.00 72.62 74 GLY A C 1
ATOM 511 O O . GLY A 1 74 ? 8.065 -30.636 -28.665 1.00 72.62 74 GLY A O 1
ATOM 512 N N . ASN A 1 75 ? 6.015 -30.287 -29.548 1.00 82.69 75 ASN A N 1
ATOM 513 C CA . ASN A 1 75 ? 5.321 -30.108 -28.270 1.00 82.69 75 ASN A CA 1
ATOM 514 C C . ASN A 1 75 ? 4.813 -31.458 -27.751 1.00 82.69 75 ASN A C 1
ATOM 516 O O . ASN A 1 75 ? 4.112 -32.180 -28.466 1.00 82.69 75 ASN A O 1
ATOM 520 N N . LEU A 1 76 ? 5.151 -31.806 -26.514 1.00 87.12 76 LEU A N 1
ATOM 521 C CA . LEU A 1 76 ? 4.875 -33.107 -25.919 1.00 87.12 76 LEU A CA 1
ATOM 522 C C . LEU A 1 76 ? 3.385 -33.267 -25.603 1.00 87.12 76 LEU A C 1
ATOM 524 O O . LEU A 1 76 ? 2.783 -32.446 -24.914 1.00 87.12 76 LEU A O 1
ATOM 528 N N . ASN A 1 77 ? 2.793 -34.389 -26.012 1.00 88.69 77 ASN A N 1
ATOM 529 C CA . ASN A 1 77 ? 1.453 -34.735 -25.553 1.00 88.69 77 ASN A CA 1
ATOM 530 C C . ASN A 1 77 ? 1.492 -35.203 -24.092 1.00 88.69 77 ASN A C 1
ATOM 532 O O . ASN A 1 77 ? 2.425 -35.889 -23.652 1.00 88.69 77 ASN A O 1
ATOM 536 N N . ALA A 1 78 ? 0.446 -34.853 -23.343 1.00 86.44 78 ALA A N 1
ATOM 537 C CA . ALA A 1 78 ? 0.309 -35.246 -21.950 1.00 86.44 78 ALA A CA 1
ATOM 538 C C . ALA A 1 78 ? -0.036 -36.736 -21.818 1.00 86.44 78 ALA A C 1
ATOM 540 O O . ALA A 1 78 ? -0.983 -37.249 -22.414 1.00 86.44 78 ALA A O 1
ATOM 541 N N . TRP A 1 79 ? 0.717 -37.413 -20.965 1.00 89.31 79 TRP A N 1
ATOM 542 C CA . TRP A 1 79 ? 0.463 -38.745 -20.456 1.00 89.31 79 TRP A CA 1
ATOM 543 C C . TRP A 1 79 ? -0.021 -38.647 -19.010 1.00 89.31 79 TRP A C 1
ATOM 545 O O . TRP A 1 79 ? 0.629 -38.043 -18.157 1.00 89.31 79 TRP A O 1
ATOM 555 N N . THR A 1 80 ? -1.158 -39.272 -18.715 1.00 82.00 80 THR A N 1
ATOM 556 C CA . THR A 1 80 ? -1.689 -39.352 -17.352 1.00 82.00 80 THR A CA 1
ATOM 557 C C . THR A 1 80 ? -1.261 -40.674 -16.712 1.00 82.00 80 THR A C 1
ATOM 559 O O . THR A 1 80 ? -1.825 -41.716 -17.057 1.00 82.00 80 THR A O 1
ATOM 562 N N . PRO A 1 81 ? -0.277 -40.678 -15.793 1.00 80.75 81 PRO A N 1
ATOM 563 C CA . PRO A 1 81 ? 0.110 -41.898 -15.103 1.00 80.75 81 PRO A CA 1
ATOM 564 C C . PRO A 1 81 ? -0.980 -42.353 -14.130 1.00 80.75 81 PRO A C 1
ATOM 566 O O . PRO A 1 81 ? -1.513 -41.557 -13.354 1.00 80.75 81 PRO A O 1
ATOM 569 N N . THR A 1 82 ? -1.278 -43.649 -14.125 1.00 86.19 82 THR A N 1
ATOM 570 C CA . THR A 1 82 ? -2.063 -44.274 -13.052 1.00 86.19 82 THR A CA 1
ATOM 571 C C . THR A 1 82 ? -1.243 -44.324 -11.767 1.00 86.19 82 THR A C 1
ATOM 573 O O . THR A 1 82 ? -0.022 -44.370 -11.832 1.00 86.19 82 THR A O 1
ATOM 576 N N . THR A 1 83 ? -1.886 -44.314 -10.598 1.00 85.38 83 THR A N 1
ATOM 577 C CA . THR A 1 83 ? -1.194 -44.515 -9.317 1.00 85.38 83 THR A CA 1
ATOM 578 C C . THR A 1 83 ? -0.834 -45.989 -9.118 1.00 85.38 83 THR A C 1
ATOM 580 O O . THR A 1 83 ? -1.567 -46.884 -9.536 1.00 85.38 83 THR A O 1
ATOM 583 N N . GLY A 1 84 ? 0.289 -46.254 -8.451 1.00 85.44 84 GLY A N 1
ATOM 584 C CA . GLY A 1 84 ? 0.803 -47.602 -8.212 1.00 85.44 84 GLY A CA 1
ATOM 585 C C . GLY A 1 84 ? 2.238 -47.800 -8.694 1.00 85.44 84 GLY A C 1
ATOM 586 O O . GLY A 1 84 ? 2.915 -46.864 -9.112 1.00 85.44 84 GLY A O 1
ATOM 587 N N . LYS A 1 85 ? 2.741 -49.031 -8.574 1.00 88.62 85 LYS A N 1
ATOM 588 C CA . LYS A 1 85 ? 4.065 -49.407 -9.087 1.00 88.62 85 LYS A CA 1
ATOM 589 C C . LYS A 1 85 ? 3.973 -49.688 -10.581 1.00 88.62 85 LYS A C 1
ATOM 591 O O . LYS A 1 85 ? 3.109 -50.448 -11.001 1.00 88.62 85 LYS A O 1
ATOM 596 N N . HIS A 1 86 ? 4.916 -49.135 -11.327 1.00 93.44 86 HIS A N 1
ATOM 597 C CA . HIS A 1 86 ? 5.020 -49.231 -12.770 1.00 93.44 86 HIS A CA 1
ATOM 598 C C . HIS A 1 86 ? 6.433 -49.621 -13.199 1.00 93.44 86 HIS A C 1
ATOM 600 O O . HIS A 1 86 ? 7.414 -49.368 -12.499 1.00 93.44 86 HIS A O 1
ATOM 606 N N . THR A 1 87 ? 6.552 -50.221 -14.375 1.00 95.75 87 THR A N 1
ATOM 607 C CA . THR A 1 87 ? 7.825 -50.480 -15.048 1.00 95.75 87 THR A CA 1
ATOM 608 C C . THR A 1 87 ? 7.770 -49.919 -16.458 1.00 95.75 87 THR A C 1
ATOM 610 O O . THR A 1 87 ? 6.952 -50.348 -17.266 1.00 95.75 87 THR A O 1
ATOM 613 N N . LEU A 1 88 ? 8.663 -48.985 -16.782 1.00 97.00 88 LEU A N 1
ATOM 614 C CA . LEU A 1 88 ? 8.834 -48.474 -18.136 1.00 97.00 88 LEU A CA 1
ATOM 615 C C . LEU A 1 88 ? 10.063 -49.104 -18.784 1.00 97.00 88 LEU A C 1
ATOM 617 O O . LEU A 1 88 ? 11.184 -48.919 -18.316 1.00 97.00 88 LEU A O 1
ATOM 621 N N . GLN A 1 89 ? 9.866 -49.788 -19.902 1.00 96.81 89 GLN A N 1
ATOM 622 C CA . GLN A 1 89 ? 10.933 -50.239 -20.781 1.00 96.81 89 GLN A CA 1
ATOM 623 C C . GLN A 1 89 ? 10.943 -49.405 -22.066 1.00 96.81 89 GLN A C 1
ATOM 625 O O . GLN A 1 89 ? 9.955 -49.344 -22.790 1.00 96.81 89 GLN A O 1
ATOM 630 N N . VAL A 1 90 ? 12.082 -48.785 -22.362 1.00 97.06 90 VAL A N 1
ATOM 631 C CA . VAL A 1 90 ? 12.321 -47.975 -23.560 1.00 97.06 90 VAL A CA 1
ATOM 632 C C . VAL A 1 90 ? 13.299 -48.717 -24.459 1.00 97.06 90 VAL A C 1
ATOM 634 O O . VAL A 1 90 ? 14.429 -48.984 -24.050 1.00 97.06 90 VAL A O 1
ATOM 637 N N . GLN A 1 91 ? 12.873 -49.065 -25.670 1.00 95.88 91 GLN A N 1
ATOM 638 C CA . GLN A 1 91 ? 13.640 -49.862 -26.631 1.00 95.88 91 GLN A CA 1
ATOM 639 C C . GLN A 1 91 ? 13.932 -49.035 -27.885 1.00 95.88 91 GLN A C 1
ATOM 641 O O . GLN A 1 91 ? 13.011 -48.472 -28.463 1.00 95.88 91 GLN A O 1
ATOM 646 N N . GLN A 1 92 ? 15.185 -48.973 -28.335 1.00 94.81 92 GLN A N 1
ATOM 647 C CA . GLN A 1 92 ? 15.571 -48.261 -29.561 1.00 94.81 92 GLN A CA 1
ATOM 648 C C . GLN A 1 92 ? 15.932 -49.241 -30.683 1.00 94.81 92 GLN A C 1
ATOM 650 O O . GLN A 1 92 ? 16.719 -50.172 -30.486 1.00 94.81 92 GLN A O 1
ATOM 655 N N . PHE A 1 93 ? 15.375 -49.015 -31.870 1.00 94.50 93 PHE A N 1
ATOM 656 C CA . PHE A 1 93 ? 15.499 -49.901 -33.026 1.00 94.50 93 PHE A CA 1
ATOM 657 C C . PHE A 1 93 ? 16.193 -49.220 -34.205 1.00 94.50 93 PHE A C 1
ATOM 659 O O . PHE A 1 93 ? 16.101 -48.007 -34.387 1.00 94.50 93 PHE A O 1
ATOM 666 N N . ALA A 1 94 ? 16.870 -50.019 -35.034 1.00 93.19 94 ALA A N 1
ATOM 667 C CA . ALA A 1 94 ? 17.624 -49.521 -36.183 1.00 93.19 94 ALA A CA 1
ATOM 668 C C . ALA A 1 94 ? 16.750 -48.960 -37.324 1.00 93.19 94 ALA A C 1
ATOM 670 O O . ALA A 1 94 ? 17.240 -48.145 -38.104 1.00 93.19 94 ALA A O 1
ATOM 671 N N . ALA A 1 95 ? 15.481 -49.372 -37.435 1.00 93.44 95 ALA A N 1
ATOM 672 C CA . ALA A 1 95 ? 14.543 -48.880 -38.446 1.00 93.44 95 ALA A CA 1
ATOM 673 C C . ALA A 1 95 ? 13.288 -48.256 -37.809 1.00 93.44 95 ALA A C 1
ATOM 675 O O . ALA A 1 95 ? 13.073 -48.346 -36.601 1.00 93.44 95 ALA A O 1
ATOM 676 N N . ALA A 1 96 ? 12.473 -47.597 -38.633 1.00 92.31 96 ALA A N 1
ATOM 677 C CA . ALA A 1 96 ? 11.223 -46.956 -38.226 1.00 92.31 96 ALA A CA 1
ATOM 678 C C . ALA A 1 96 ? 10.181 -47.951 -37.685 1.00 92.31 96 ALA A C 1
ATOM 680 O O . ALA A 1 96 ? 10.215 -49.144 -38.002 1.00 92.31 96 ALA A O 1
ATOM 681 N N . ASN A 1 97 ? 9.204 -47.437 -36.930 1.00 90.31 97 ASN A N 1
ATOM 682 C CA . ASN A 1 97 ? 8.032 -48.184 -36.452 1.00 90.31 97 ASN A CA 1
ATOM 683 C C . ASN A 1 97 ? 8.354 -49.437 -35.609 1.00 90.31 97 ASN A C 1
ATOM 685 O O . ASN A 1 97 ? 7.672 -50.456 -35.722 1.00 90.31 97 ASN A O 1
ATOM 689 N N . GLY A 1 98 ? 9.416 -49.394 -34.801 1.00 90.38 98 GLY A N 1
ATOM 690 C CA . GLY A 1 98 ? 9.831 -50.495 -33.927 1.00 90.38 98 GLY A CA 1
ATOM 691 C C . GLY A 1 98 ? 10.403 -51.711 -34.664 1.00 90.38 98 GLY A C 1
ATOM 692 O O . GLY A 1 98 ? 10.377 -52.816 -34.125 1.00 90.38 98 GLY A O 1
ATOM 693 N N . LYS A 1 99 ? 10.877 -51.545 -35.908 1.00 90.31 99 LYS A N 1
ATOM 694 C CA . LYS A 1 99 ? 11.401 -52.633 -36.752 1.00 90.31 99 LYS A CA 1
ATOM 695 C C . LYS A 1 99 ? 12.930 -52.631 -36.839 1.00 90.31 99 LYS A C 1
ATOM 697 O O . LYS A 1 99 ? 13.598 -51.636 -36.572 1.00 90.31 99 LYS A O 1
ATOM 702 N N . GLY A 1 100 ? 13.490 -53.745 -37.308 1.00 90.25 100 GLY A N 1
ATOM 703 C CA . GLY A 1 100 ? 14.937 -53.934 -37.449 1.00 90.25 100 GLY A CA 1
ATOM 704 C C . GLY A 1 100 ? 15.600 -54.396 -36.150 1.00 90.25 100 GLY A C 1
ATOM 705 O O . GLY A 1 100 ? 14.929 -54.821 -35.212 1.00 90.25 100 GLY A O 1
ATOM 706 N N . THR A 1 101 ? 16.930 -54.354 -36.099 1.00 91.81 101 THR A N 1
ATOM 707 C CA . THR A 1 101 ? 17.694 -54.844 -34.942 1.00 91.81 101 THR A CA 1
ATOM 708 C C . THR A 1 101 ? 17.500 -53.938 -33.723 1.00 91.81 101 THR A C 1
ATOM 710 O O . THR A 1 101 ? 17.608 -52.715 -33.841 1.00 91.81 101 THR A O 1
ATOM 713 N N . LEU A 1 102 ? 17.255 -54.532 -32.549 1.00 92.62 102 LEU A N 1
ATOM 714 C CA . LEU A 1 102 ? 17.247 -53.828 -31.262 1.00 92.62 102 LEU A CA 1
ATOM 715 C C . LEU A 1 102 ? 18.670 -53.349 -30.941 1.00 92.62 102 LEU A C 1
ATOM 717 O O . LEU A 1 102 ? 19.573 -54.159 -30.742 1.00 92.62 102 LEU A O 1
ATOM 721 N N . GLN A 1 103 ? 18.872 -52.034 -30.899 1.00 90.75 103 GLN A N 1
ATOM 722 C CA . GLN A 1 103 ? 20.192 -51.422 -30.704 1.00 90.75 103 GLN A CA 1
ATOM 723 C C . GLN A 1 103 ? 20.515 -51.169 -29.226 1.00 90.75 103 GLN A C 1
ATOM 725 O O . GLN A 1 103 ? 21.682 -51.068 -28.849 1.00 90.75 103 GLN A O 1
ATOM 730 N N . GLY A 1 104 ? 19.486 -51.069 -28.388 1.00 89.31 104 GLY A N 1
ATOM 731 C CA . GLY A 1 104 ? 19.608 -50.767 -26.969 1.00 89.31 104 GLY A CA 1
ATOM 732 C C . GLY A 1 104 ? 18.242 -50.729 -26.299 1.00 89.31 104 GLY A C 1
ATOM 733 O O . GLY A 1 104 ? 17.229 -50.484 -26.952 1.00 89.31 104 GLY A O 1
ATOM 734 N N . GLN A 1 105 ? 18.195 -50.988 -24.998 1.00 94.25 105 GLN A N 1
ATOM 735 C CA . GLN A 1 105 ? 16.964 -50.872 -24.220 1.00 94.25 105 GLN A CA 1
ATOM 736 C C . GLN A 1 105 ? 17.271 -50.510 -22.781 1.00 94.25 105 GLN A C 1
ATOM 738 O O . GLN A 1 105 ? 18.217 -51.076 -22.250 1.00 94.25 105 GLN A O 1
ATOM 743 N N . ARG A 1 106 ? 16.446 -49.670 -22.152 1.00 93.12 106 ARG A N 1
ATOM 744 C CA . ARG A 1 106 ? 16.522 -49.327 -20.728 1.00 93.12 106 ARG A CA 1
ATOM 745 C C . ARG A 1 106 ? 15.206 -49.640 -20.038 1.00 93.12 106 ARG A C 1
ATOM 747 O O . ARG A 1 106 ? 14.155 -49.314 -20.571 1.00 93.12 106 ARG A O 1
ATOM 754 N N . THR A 1 107 ? 15.268 -50.260 -18.863 1.00 95.25 107 THR A N 1
ATOM 755 C CA . THR A 1 107 ? 14.090 -50.518 -18.021 1.00 95.25 107 THR A CA 1
ATOM 756 C C . THR A 1 107 ? 14.208 -49.712 -16.731 1.00 95.25 107 THR A C 1
ATOM 758 O O . THR A 1 107 ? 15.296 -49.639 -16.162 1.00 95.25 107 THR A O 1
ATOM 761 N N . VAL A 1 108 ? 13.114 -49.080 -16.308 1.00 92.56 108 VAL A N 1
ATOM 762 C CA . VAL A 1 108 ? 13.015 -48.277 -15.087 1.00 92.56 108 VAL A CA 1
ATOM 763 C C . VAL A 1 108 ? 11.749 -48.675 -14.336 1.00 92.56 108 VAL A C 1
ATOM 765 O O . VAL A 1 108 ? 10.649 -48.476 -14.851 1.00 92.56 108 VAL A O 1
ATOM 768 N N . ALA A 1 109 ? 11.882 -49.210 -13.124 1.00 91.44 109 ALA A N 1
ATOM 769 C CA . ALA A 1 109 ? 10.764 -49.331 -12.198 1.00 91.44 109 ALA A CA 1
ATOM 770 C C . ALA A 1 109 ? 10.537 -47.993 -11.484 1.00 91.44 109 ALA A C 1
ATOM 772 O O . ALA A 1 109 ? 11.485 -47.324 -11.080 1.00 91.44 109 ALA A O 1
ATOM 773 N N . PHE A 1 110 ? 9.285 -47.587 -11.316 1.00 91.12 110 PHE A N 1
ATOM 774 C CA . PHE A 1 110 ? 8.913 -46.363 -10.613 1.00 91.12 110 PHE A CA 1
ATOM 775 C C . PHE A 1 110 ? 7.547 -46.528 -9.941 1.00 91.12 110 PHE A C 1
ATOM 777 O O . PHE A 1 110 ? 6.805 -47.455 -10.237 1.00 91.12 110 PHE A O 1
ATOM 784 N N . THR A 1 111 ? 7.212 -45.667 -8.988 1.00 86.75 111 THR A N 1
ATOM 785 C CA . THR A 1 111 ? 5.913 -45.669 -8.303 1.00 86.75 111 THR A CA 1
ATOM 786 C C . THR A 1 111 ? 5.241 -44.330 -8.519 1.00 86.75 111 THR A C 1
ATOM 788 O O . THR A 1 111 ? 5.872 -43.302 -8.325 1.00 86.75 111 THR A O 1
ATOM 791 N N . VAL A 1 112 ? 3.972 -44.315 -8.898 1.00 83.06 112 VAL A N 1
ATOM 792 C CA . VAL A 1 112 ? 3.184 -43.091 -9.021 1.00 83.06 112 VAL A CA 1
ATOM 793 C C . VAL A 1 112 ? 2.258 -42.988 -7.818 1.00 83.06 112 VAL A C 1
ATOM 795 O O . VAL A 1 112 ? 1.547 -43.936 -7.485 1.00 83.06 112 VAL A O 1
ATOM 798 N N . VAL A 1 113 ? 2.247 -41.836 -7.163 1.00 76.88 113 VAL A N 1
ATOM 799 C CA . VAL A 1 113 ? 1.361 -41.535 -6.031 1.00 76.88 113 VAL A CA 1
ATOM 800 C C . VAL A 1 113 ? 0.635 -40.213 -6.289 1.00 76.88 113 VAL A C 1
ATOM 802 O O . VAL A 1 113 ? 1.094 -39.413 -7.099 1.00 76.88 113 VAL A O 1
ATOM 805 N N . SER A 1 114 ? -0.504 -39.985 -5.629 1.00 64.44 114 SER A N 1
ATOM 806 C CA . SER A 1 114 ? -1.198 -38.690 -5.654 1.00 64.44 114 SER A CA 1
ATOM 807 C C . SER A 1 114 ? -1.451 -38.208 -4.228 1.00 64.44 114 SER A C 1
ATOM 809 O O . SER A 1 114 ? -2.374 -38.678 -3.563 1.00 64.44 114 SER A O 1
ATOM 811 N N . SER A 1 115 ? -0.641 -37.275 -3.738 1.00 48.62 115 SER A N 1
ATOM 812 C CA . SER A 1 115 ? -0.732 -36.774 -2.359 1.00 48.62 115 SER A CA 1
ATOM 813 C C . SER A 1 115 ? -1.741 -35.630 -2.152 1.00 48.62 115 SER A C 1
ATOM 815 O O . SER A 1 115 ? -1.538 -34.760 -1.308 1.00 48.62 115 SER A O 1
ATOM 817 N N . GLN A 1 116 ? -2.871 -35.625 -2.868 1.00 39.00 116 GLN A N 1
ATOM 818 C CA . GLN A 1 116 ? -3.968 -34.694 -2.571 1.00 39.00 116 GLN A CA 1
ATOM 819 C C . GLN A 1 116 ? -4.890 -35.282 -1.492 1.00 39.00 116 GLN A C 1
ATOM 821 O O . GLN A 1 116 ? -5.772 -36.085 -1.774 1.00 39.00 116 GLN A O 1
ATOM 826 N N . GLY A 1 117 ? -4.643 -34.867 -0.246 1.00 38.03 117 GLY A N 1
ATOM 827 C CA . GLY A 1 117 ? -5.607 -34.825 0.857 1.00 38.03 117 GLY A CA 1
ATOM 828 C C . GLY A 1 117 ? -6.266 -36.138 1.291 1.00 38.03 117 GLY A C 1
ATOM 829 O O . GLY A 1 117 ? -7.414 -36.381 0.937 1.00 38.03 117 GLY A O 1
ATOM 830 N N . SER A 1 118 ? -5.610 -36.907 2.169 1.00 26.48 118 SER A N 1
ATOM 831 C CA . SER A 1 118 ? -6.244 -37.557 3.339 1.00 26.48 118 SER A CA 1
ATOM 832 C C . SER A 1 118 ? -5.242 -38.363 4.172 1.00 26.48 118 SER A C 1
ATOM 834 O O . SER A 1 118 ? -4.558 -39.236 3.653 1.00 26.48 118 SER A O 1
ATOM 836 N N . GLY A 1 119 ? -5.248 -38.115 5.487 1.00 26.50 119 GLY A N 1
ATOM 837 C CA . GLY A 1 119 ? -4.816 -39.067 6.516 1.00 26.50 119 GLY A CA 1
ATOM 838 C C . GLY A 1 119 ? -3.327 -39.070 6.863 1.00 26.50 119 GLY A C 1
ATOM 839 O O . GLY A 1 119 ? -2.495 -39.550 6.105 1.00 26.50 119 GLY A O 1
ATOM 840 N N . ILE A 1 120 ? -3.005 -38.613 8.075 1.00 34.72 120 ILE A N 1
ATOM 841 C CA . ILE A 1 120 ? -1.742 -38.916 8.761 1.00 34.72 120 ILE A CA 1
ATOM 842 C C . ILE A 1 120 ? -1.679 -40.435 9.012 1.00 34.72 120 ILE A C 1
ATOM 844 O O . ILE A 1 120 ? -2.632 -40.988 9.565 1.00 34.72 120 ILE A O 1
ATOM 848 N N . PRO A 1 121 ? -0.546 -41.095 8.716 1.00 29.34 121 PRO A N 1
ATOM 849 C CA . PRO A 1 121 ? 0.023 -41.994 9.717 1.00 29.34 121 PRO A CA 1
ATOM 850 C C . PRO A 1 121 ? 1.406 -41.533 10.170 1.00 29.34 121 PRO A C 1
ATOM 852 O O . PRO A 1 121 ? 2.281 -41.156 9.393 1.00 29.34 121 PRO A O 1
ATOM 855 N N . SER A 1 122 ? 1.569 -41.604 11.482 1.00 30.73 122 SER A N 1
ATOM 856 C CA . SER A 1 122 ? 2.782 -41.417 12.254 1.00 30.73 122 SER A CA 1
ATOM 857 C C . SER A 1 122 ? 3.860 -42.474 11.978 1.00 30.73 122 SER A C 1
ATOM 859 O O . SER A 1 122 ? 3.558 -43.652 11.808 1.00 30.73 122 SER A O 1
ATOM 861 N N . SER A 1 123 ? 5.110 -42.022 12.135 1.00 30.50 123 SER A N 1
ATOM 862 C CA . SER A 1 123 ? 6.341 -42.761 12.480 1.00 30.50 123 SER A CA 1
ATOM 863 C C . SER A 1 123 ? 6.915 -43.778 11.482 1.00 30.50 123 SER A C 1
ATOM 865 O O . SER A 1 123 ? 6.317 -44.814 11.216 1.00 30.50 123 SER A O 1
ATOM 867 N N . GLY A 1 124 ? 8.167 -43.539 11.058 1.00 27.00 124 GLY A N 1
ATOM 868 C CA . GLY A 1 124 ? 9.012 -44.580 10.464 1.00 27.00 124 GLY A CA 1
ATOM 869 C C . GLY A 1 124 ? 10.304 -44.122 9.771 1.00 27.00 124 GLY A C 1
ATOM 870 O O . GLY A 1 124 ? 10.396 -44.206 8.556 1.00 27.00 124 GLY A O 1
ATOM 871 N N . SER A 1 125 ? 11.327 -43.737 10.547 1.00 30.41 125 SER A N 1
ATOM 872 C CA . SER A 1 125 ? 12.757 -43.963 10.232 1.00 30.41 125 SER A CA 1
ATOM 873 C C . SER A 1 125 ? 13.398 -43.274 9.001 1.00 30.41 125 SER A C 1
ATOM 875 O O . SER A 1 125 ? 14.069 -43.912 8.190 1.00 30.41 125 SER A O 1
ATOM 877 N N . GLY A 1 126 ? 13.321 -41.947 8.923 1.00 34.34 126 GLY A N 1
ATOM 878 C CA . GLY A 1 126 ? 14.383 -41.110 8.343 1.00 34.34 126 GLY A CA 1
ATOM 879 C C . GLY A 1 126 ? 14.738 -40.080 9.409 1.00 34.34 126 GLY A C 1
ATOM 880 O O . GLY A 1 126 ? 13.815 -39.498 9.970 1.00 34.34 126 GLY A O 1
ATOM 881 N N . GLY A 1 127 ? 16.011 -39.945 9.789 1.00 46.00 127 GLY A N 1
ATOM 882 C CA . GLY A 1 127 ? 16.400 -39.322 11.058 1.00 46.00 127 GLY A CA 1
ATOM 883 C C . GLY A 1 127 ? 15.714 -37.973 11.317 1.00 46.00 127 GLY A C 1
ATOM 884 O O . GLY A 1 127 ? 15.567 -37.148 10.413 1.00 46.00 127 GLY A O 1
ATOM 885 N N . ASN A 1 128 ? 15.249 -37.782 12.555 1.00 67.56 128 ASN A N 1
ATOM 886 C CA . ASN A 1 128 ? 14.450 -36.620 12.931 1.00 67.56 128 ASN A CA 1
ATOM 887 C C . ASN A 1 128 ? 15.226 -35.328 12.657 1.00 67.56 128 ASN A C 1
ATOM 889 O O . ASN A 1 128 ? 16.305 -35.117 13.206 1.00 67.56 128 ASN A O 1
ATOM 893 N N . ILE A 1 129 ? 14.653 -34.455 11.829 1.00 84.56 129 ILE A N 1
ATOM 894 C CA . ILE A 1 129 ? 15.090 -33.062 11.729 1.00 84.56 129 ILE A CA 1
ATOM 895 C C . ILE A 1 129 ? 14.447 -32.313 12.896 1.00 84.56 129 ILE A C 1
ATOM 897 O O . ILE A 1 129 ? 13.229 -32.366 13.050 1.00 84.56 129 ILE A O 1
ATOM 901 N N . LYS A 1 130 ? 15.220 -31.601 13.714 1.00 90.12 130 LYS A N 1
ATOM 902 C CA . LYS A 1 130 ? 14.660 -30.614 14.648 1.00 90.12 130 LYS A CA 1
ATOM 903 C C . LYS A 1 130 ? 14.472 -29.288 13.906 1.00 90.12 130 LYS A C 1
ATOM 905 O O . LYS A 1 130 ? 15.321 -28.919 13.102 1.00 90.12 130 LYS A O 1
ATOM 910 N N . LEU A 1 131 ? 13.338 -28.620 14.122 1.00 92.56 131 LEU A N 1
ATOM 911 C CA . LEU A 1 131 ? 13.014 -27.341 13.483 1.00 92.56 131 LEU A CA 1
ATOM 912 C C . LEU A 1 131 ? 12.814 -26.311 14.579 1.00 92.56 131 LEU A C 1
ATOM 914 O O . LEU A 1 131 ? 11.795 -26.359 15.258 1.00 92.56 131 LEU A O 1
ATOM 918 N N . ASP A 1 132 ? 13.764 -25.405 14.748 1.00 90.38 132 ASP A N 1
ATOM 919 C CA . ASP A 1 132 ? 13.661 -24.342 15.740 1.00 90.38 132 ASP A CA 1
ATOM 920 C C . ASP A 1 132 ? 13.224 -23.052 15.054 1.00 90.38 132 ASP A C 1
ATOM 922 O O . ASP A 1 132 ? 13.829 -22.620 14.072 1.00 90.38 132 ASP A O 1
ATOM 926 N N . LEU A 1 133 ? 12.165 -22.429 15.570 1.00 90.81 133 LEU A N 1
ATOM 927 C CA . LEU A 1 133 ? 11.820 -21.067 15.201 1.00 90.81 133 LEU A CA 1
ATOM 928 C C . LEU A 1 133 ? 12.884 -20.143 15.790 1.00 90.81 133 LEU A C 1
ATOM 930 O O . LEU A 1 133 ? 13.083 -20.123 17.003 1.00 90.81 133 LEU A O 1
ATOM 934 N N . ILE A 1 134 ? 13.552 -19.373 14.944 1.00 88.69 134 ILE A N 1
ATOM 935 C CA . ILE A 1 134 ? 14.608 -18.442 15.329 1.00 88.69 134 ILE A CA 1
ATOM 936 C C . ILE A 1 134 ? 14.069 -17.022 15.251 1.00 88.69 134 ILE A C 1
ATOM 938 O O . ILE A 1 134 ? 13.393 -16.652 14.292 1.00 88.69 134 ILE A O 1
ATOM 942 N N . ASN A 1 135 ? 14.396 -16.200 16.241 1.00 83.31 135 ASN A N 1
ATOM 943 C CA . ASN A 1 135 ? 14.253 -14.763 16.110 1.00 83.31 135 ASN A CA 1
ATOM 944 C C . ASN A 1 135 ? 15.494 -14.231 15.380 1.00 83.31 135 ASN A C 1
ATOM 946 O O . ASN A 1 135 ? 16.549 -14.061 15.991 1.00 83.31 135 ASN A O 1
ATOM 950 N N . ALA A 1 136 ? 15.339 -13.961 14.085 1.00 80.12 136 ALA A N 1
ATOM 951 C CA . ALA A 1 136 ? 16.374 -13.521 13.148 1.00 80.12 136 ALA A CA 1
ATOM 952 C C . ALA A 1 136 ? 16.988 -12.149 13.483 1.00 80.12 136 ALA A C 1
ATOM 954 O O . ALA A 1 136 ? 17.981 -11.751 12.897 1.00 80.12 136 ALA A O 1
ATOM 955 N N . ARG A 1 137 ? 16.411 -11.390 14.426 1.00 79.25 137 ARG A N 1
ATOM 956 C CA . ARG A 1 137 ? 17.044 -10.168 14.955 1.00 79.25 137 ARG A CA 1
ATOM 957 C C . ARG A 1 137 ? 18.113 -10.475 15.999 1.00 79.25 137 ARG A C 1
ATOM 959 O O . ARG A 1 137 ? 19.009 -9.669 16.219 1.00 79.25 137 ARG A O 1
ATOM 966 N N . THR A 1 138 ? 17.930 -11.560 16.742 1.00 80.06 138 THR A N 1
ATOM 967 C CA . THR A 1 138 ? 18.740 -11.875 17.929 1.00 80.06 138 THR A CA 1
ATOM 968 C C . THR A 1 138 ? 19.558 -13.145 17.777 1.00 80.06 138 THR A C 1
ATOM 970 O O . THR A 1 138 ? 20.308 -13.473 18.694 1.00 80.06 138 THR A O 1
ATOM 973 N N . ASP A 1 139 ? 19.357 -13.876 16.680 1.00 81.06 139 ASP A N 1
ATOM 974 C CA . ASP A 1 139 ? 19.936 -15.189 16.399 1.00 81.06 139 ASP A CA 1
ATOM 975 C C . ASP A 1 139 ? 19.685 -16.230 17.497 1.00 81.06 139 ASP A C 1
ATOM 977 O O . ASP A 1 139 ? 20.453 -17.174 17.695 1.00 81.06 139 ASP A O 1
ATOM 981 N N . LYS A 1 140 ? 18.586 -16.061 18.244 1.00 79.75 140 LYS A N 1
ATOM 982 C CA . LYS A 1 140 ? 18.190 -16.955 19.335 1.00 79.75 140 LYS A CA 1
ATOM 983 C C . LYS A 1 140 ? 16.969 -17.778 18.959 1.00 79.75 140 LYS A C 1
ATOM 985 O O . LYS A 1 140 ? 15.997 -17.260 18.407 1.00 79.75 140 LYS A O 1
ATOM 990 N N . ALA A 1 141 ? 17.009 -19.055 19.330 1.00 82.38 141 ALA A N 1
ATOM 991 C CA . ALA A 1 141 ? 15.850 -19.929 19.256 1.00 82.38 141 ALA A CA 1
ATOM 992 C C . ALA A 1 141 ? 14.729 -19.410 20.167 1.00 82.38 141 ALA A C 1
ATOM 994 O O . ALA A 1 141 ? 14.962 -19.052 21.323 1.00 82.38 141 ALA A O 1
ATOM 995 N N . VAL A 1 142 ? 13.517 -19.378 19.623 1.00 79.31 142 VAL A N 1
ATOM 996 C CA . VAL A 1 142 ? 12.286 -19.009 20.321 1.00 79.31 142 VAL A CA 1
ATOM 997 C C . VAL A 1 142 ? 11.649 -20.268 20.908 1.00 79.31 142 VAL A C 1
ATOM 999 O O . VAL A 1 142 ? 11.510 -20.374 22.123 1.00 79.31 142 VAL A O 1
ATOM 1002 N N . PHE A 1 143 ? 11.297 -21.236 20.055 1.00 77.88 143 PHE A N 1
ATOM 1003 C CA . PHE A 1 143 ? 10.823 -22.574 20.433 1.00 77.88 143 PHE A CA 1
ATOM 1004 C C . PHE A 1 143 ? 10.915 -23.553 19.251 1.00 77.88 143 PHE A C 1
ATOM 1006 O O . PHE A 1 143 ? 11.066 -23.139 18.102 1.00 77.88 143 PHE A O 1
ATOM 1013 N N . GLU A 1 144 ? 10.782 -24.854 19.522 1.00 84.81 144 GLU A N 1
ATOM 1014 C CA . GLU A 1 144 ? 10.738 -25.890 18.484 1.00 84.81 144 GLU A CA 1
ATOM 1015 C C . GLU A 1 144 ? 9.356 -25.959 17.806 1.00 84.81 144 GLU A C 1
ATOM 1017 O O . GLU A 1 144 ? 8.320 -26.008 18.469 1.00 84.81 144 GLU A O 1
ATOM 1022 N N . LEU A 1 145 ? 9.337 -26.035 16.475 1.00 80.75 145 LEU A N 1
ATOM 1023 C CA . LEU A 1 145 ? 8.150 -26.335 15.682 1.00 80.75 145 LEU A CA 1
ATOM 1024 C C . LEU A 1 145 ? 7.864 -27.843 15.708 1.00 80.75 145 LEU A C 1
ATOM 1026 O O . LEU A 1 145 ? 8.676 -28.665 15.266 1.00 80.75 145 LEU A O 1
ATOM 1030 N N . THR A 1 146 ? 6.680 -28.221 16.188 1.00 76.00 146 THR A N 1
ATOM 1031 C CA . THR A 1 146 ? 6.227 -29.619 16.288 1.00 76.00 146 THR A CA 1
ATOM 1032 C C . THR A 1 146 ? 4.842 -29.787 15.662 1.00 76.00 146 THR A C 1
ATOM 1034 O O . THR A 1 146 ? 4.042 -28.856 15.702 1.00 76.00 146 THR A O 1
ATOM 1037 N N . GLY A 1 147 ? 4.562 -30.956 15.066 1.00 71.69 147 GLY A N 1
ATOM 1038 C CA . GLY A 1 147 ? 3.237 -31.358 14.556 1.00 71.69 147 GLY A CA 1
ATOM 1039 C C . GLY A 1 147 ? 2.420 -30.228 13.916 1.00 71.69 147 GLY A C 1
ATOM 1040 O O . GLY A 1 147 ? 2.638 -29.892 12.755 1.00 71.69 147 GLY A O 1
ATOM 1041 N N . SER A 1 148 ? 1.504 -29.642 14.696 1.00 74.62 148 SER A N 1
ATOM 1042 C CA . SER A 1 148 ? 0.827 -28.375 14.399 1.00 74.62 148 SER A CA 1
ATOM 1043 C C . SER A 1 148 ? 1.179 -27.331 15.463 1.00 74.62 148 SER A C 1
ATOM 1045 O O . SER A 1 148 ? 0.874 -27.525 16.637 1.00 74.62 148 SER A O 1
ATOM 1047 N N . THR A 1 149 ? 1.793 -26.217 15.067 1.00 72.56 149 THR A N 1
ATOM 1048 C CA . THR A 1 149 ? 2.251 -25.147 15.963 1.00 72.56 149 THR A CA 1
ATOM 1049 C C . THR A 1 149 ? 1.638 -23.809 15.557 1.00 72.56 149 THR A C 1
ATOM 1051 O O . THR A 1 149 ? 1.672 -23.434 14.389 1.00 72.56 149 THR A O 1
ATOM 1054 N N . THR A 1 150 ? 1.103 -23.051 16.512 1.00 79.38 150 THR A N 1
ATOM 1055 C CA . THR A 1 150 ? 0.634 -21.684 16.253 1.00 79.38 150 THR A CA 1
ATOM 1056 C C . THR A 1 150 ? 1.775 -20.703 16.487 1.00 79.38 150 THR A C 1
ATOM 1058 O O . THR A 1 150 ? 2.281 -20.591 17.604 1.00 79.38 150 THR A O 1
ATOM 1061 N N . ILE A 1 151 ? 2.170 -19.978 15.443 1.00 78.06 151 ILE A N 1
ATOM 1062 C CA . ILE A 1 151 ? 3.124 -18.877 15.540 1.00 78.06 151 ILE A CA 1
ATOM 1063 C C . ILE A 1 151 ? 2.308 -17.603 15.697 1.00 78.06 151 ILE A C 1
ATOM 1065 O O . ILE A 1 151 ? 1.765 -17.071 14.733 1.00 78.06 151 ILE A O 1
ATOM 1069 N N . ASP A 1 152 ? 2.213 -17.119 16.929 1.00 78.56 152 ASP A N 1
ATOM 1070 C CA . ASP A 1 152 ? 1.639 -15.809 17.198 1.00 78.56 152 ASP A CA 1
ATOM 1071 C C . ASP A 1 152 ? 2.720 -14.748 16.996 1.00 78.56 152 ASP A C 1
ATOM 1073 O O . ASP A 1 152 ? 3.500 -14.451 17.905 1.00 78.56 152 ASP A O 1
ATOM 1077 N N . ILE A 1 153 ? 2.788 -14.194 15.784 1.00 73.31 153 ILE A N 1
ATOM 1078 C CA . ILE A 1 153 ? 3.780 -13.180 15.394 1.00 73.31 153 ILE A CA 1
ATOM 1079 C C . ILE A 1 153 ? 3.722 -11.966 16.334 1.00 73.31 153 ILE A C 1
ATOM 1081 O O . ILE A 1 153 ? 4.739 -11.304 16.553 1.00 73.31 153 ILE A O 1
ATOM 1085 N N . ALA A 1 154 ? 2.567 -11.690 16.953 1.00 69.44 154 ALA A N 1
ATOM 1086 C CA . ALA A 1 154 ? 2.444 -10.627 17.944 1.00 69.44 154 ALA A CA 1
ATOM 1087 C C . ALA A 1 154 ? 3.257 -10.901 19.225 1.00 69.44 154 ALA A C 1
ATOM 1089 O O . ALA A 1 154 ? 3.685 -9.950 19.873 1.00 69.44 154 ALA A O 1
ATOM 1090 N N . LYS A 1 155 ? 3.499 -12.173 19.569 1.00 68.81 155 LYS A N 1
ATOM 1091 C CA . LYS A 1 155 ? 4.269 -12.596 20.751 1.00 68.81 155 LYS A CA 1
ATOM 1092 C C . LYS A 1 155 ? 5.742 -12.841 20.450 1.00 68.81 155 LYS A C 1
ATOM 1094 O O . LYS A 1 155 ? 6.588 -12.515 21.275 1.00 68.81 155 LYS A O 1
ATOM 1099 N N . VAL A 1 156 ? 6.051 -13.424 19.293 1.00 66.56 156 VAL A N 1
ATOM 1100 C CA . VAL A 1 156 ? 7.423 -13.861 18.966 1.00 66.56 156 VAL A CA 1
ATOM 1101 C C . VAL A 1 156 ? 8.209 -12.873 18.098 1.00 66.56 156 VAL A C 1
ATOM 1103 O O . VAL A 1 156 ? 9.426 -13.004 17.961 1.00 66.56 156 VAL A O 1
ATOM 1106 N N . GLY A 1 157 ? 7.535 -11.859 17.547 1.00 69.50 157 GLY A N 1
ATOM 1107 C CA . GLY A 1 157 ? 8.103 -10.902 16.599 1.00 69.50 157 GLY A CA 1
ATOM 1108 C C . GLY A 1 157 ? 7.943 -11.344 15.142 1.00 69.50 157 GLY A C 1
ATOM 1109 O O . GLY A 1 157 ? 7.584 -12.480 14.851 1.00 69.50 157 GLY A O 1
ATOM 1110 N N . ASN A 1 158 ? 8.196 -10.422 14.211 1.00 75.31 158 ASN A N 1
ATOM 1111 C CA . ASN A 1 158 ? 8.012 -10.613 12.766 1.00 75.31 158 ASN A CA 1
ATOM 1112 C C . ASN A 1 158 ? 9.331 -10.684 11.979 1.00 75.31 158 ASN A C 1
ATOM 1114 O O . ASN A 1 158 ? 9.299 -10.598 10.756 1.00 75.31 158 ASN A O 1
ATOM 1118 N N . GLN A 1 159 ? 10.468 -10.799 12.669 1.00 79.31 159 GLN A N 1
ATOM 1119 C CA . GLN A 1 159 ? 11.767 -11.114 12.076 1.00 79.31 159 GLN A CA 1
ATOM 1120 C C . GLN A 1 159 ? 12.127 -12.530 12.490 1.00 79.31 159 GLN A C 1
ATOM 1122 O O . GLN A 1 159 ? 12.853 -12.750 13.460 1.00 79.31 159 GLN A O 1
ATOM 1127 N N . LEU A 1 160 ? 11.493 -13.483 11.821 1.00 85.56 160 LEU A N 1
ATOM 1128 C CA . LEU A 1 160 ? 11.608 -14.895 12.143 1.00 85.56 160 LEU A CA 1
ATOM 1129 C C . LEU A 1 160 ? 12.498 -15.583 11.119 1.00 85.56 160 LEU A C 1
ATOM 1131 O O . LEU A 1 160 ? 12.702 -15.088 10.022 1.00 85.56 160 LEU A O 1
ATOM 1135 N N . SER A 1 161 ? 13.051 -16.721 11.490 1.00 92.19 161 SER A N 1
ATOM 1136 C CA . SER A 1 161 ? 13.630 -17.700 10.581 1.00 92.19 161 SER A CA 1
ATOM 1137 C C . SER A 1 161 ? 13.351 -19.080 11.171 1.00 92.19 161 SER A C 1
ATOM 1139 O O . SER A 1 161 ? 12.790 -19.202 12.260 1.00 92.19 161 SER A O 1
ATOM 1141 N N . VAL A 1 162 ? 13.721 -20.134 10.465 1.00 93.69 162 VAL A N 1
ATOM 1142 C CA . VAL A 1 162 ? 13.643 -21.509 10.959 1.00 93.69 162 VAL A CA 1
ATOM 1143 C C . VAL A 1 162 ? 14.975 -22.168 10.678 1.00 93.69 162 VAL A C 1
ATOM 1145 O O . VAL A 1 162 ? 15.386 -22.253 9.520 1.00 93.69 162 VAL A O 1
ATOM 1148 N N . GLU A 1 163 ? 15.634 -22.623 11.738 1.00 95.06 163 GLU A N 1
ATOM 1149 C CA . GLU A 1 163 ? 16.829 -23.454 11.651 1.00 95.06 163 GLU A CA 1
ATOM 1150 C C . GLU A 1 163 ? 16.398 -24.923 11.610 1.00 95.06 163 GLU A C 1
ATOM 1152 O O . GLU A 1 163 ? 15.663 -25.402 12.478 1.00 95.06 163 GLU A O 1
ATOM 1157 N N . ALA A 1 164 ? 16.863 -25.647 10.595 1.00 94.62 164 ALA A N 1
ATOM 1158 C CA . ALA A 1 164 ? 16.787 -27.094 10.547 1.00 94.62 164 ALA A CA 1
ATOM 1159 C C . ALA A 1 164 ? 18.079 -27.696 11.100 1.00 94.62 164 ALA A C 1
ATOM 1161 O O . ALA A 1 164 ? 19.173 -27.431 10.603 1.00 94.62 164 ALA A O 1
ATOM 1162 N N . ILE A 1 165 ? 17.932 -28.574 12.088 1.00 93.06 165 ILE A N 1
ATOM 1163 C CA . ILE A 1 165 ? 19.013 -29.367 12.673 1.00 93.06 165 ILE A CA 1
ATOM 1164 C C . ILE A 1 165 ? 18.777 -30.822 12.243 1.00 93.06 165 ILE A C 1
ATOM 1166 O O . ILE A 1 165 ? 18.015 -31.547 12.895 1.00 93.06 165 ILE A O 1
ATOM 1170 N N . PRO A 1 166 ? 19.331 -31.243 11.094 1.00 90.56 166 PRO A N 1
ATOM 1171 C CA . PRO A 1 166 ? 19.126 -32.582 10.560 1.00 90.56 166 PRO A CA 1
ATOM 1172 C C . PRO A 1 166 ? 20.101 -33.609 11.172 1.00 90.56 166 PRO A C 1
ATOM 1174 O O . PRO A 1 166 ? 21.043 -33.231 11.873 1.00 90.56 166 PRO A O 1
ATOM 1177 N N . PRO A 1 167 ? 19.925 -34.916 10.896 1.00 82.94 167 PRO A N 1
ATOM 1178 C CA . PRO A 1 167 ? 20.863 -35.955 11.323 1.00 82.94 167 PRO A CA 1
ATOM 1179 C C . PRO A 1 167 ? 22.302 -35.702 10.849 1.00 82.94 167 PRO A C 1
ATOM 1181 O O . PRO A 1 167 ? 22.528 -35.128 9.777 1.00 82.94 167 PRO A O 1
ATOM 1184 N N . ALA A 1 168 ? 23.279 -36.181 11.625 1.00 77.00 168 ALA A N 1
ATOM 1185 C CA . ALA A 1 168 ? 24.698 -36.074 11.290 1.00 77.00 168 ALA A CA 1
ATOM 1186 C C . ALA A 1 168 ? 24.998 -36.653 9.893 1.00 77.00 168 ALA A C 1
ATOM 1188 O O . ALA A 1 168 ? 24.487 -37.709 9.524 1.00 77.00 168 ALA A O 1
ATOM 1189 N N . GLY A 1 169 ? 25.830 -35.951 9.118 1.00 74.31 169 GLY A N 1
ATOM 1190 C CA . GLY A 1 169 ? 26.149 -36.307 7.729 1.00 74.31 169 GLY A CA 1
ATOM 1191 C C . GLY A 1 169 ? 25.249 -35.657 6.669 1.00 74.31 169 GLY A C 1
ATOM 1192 O O . GLY A 1 169 ? 25.502 -35.831 5.478 1.00 74.31 169 GLY A O 1
ATOM 1193 N N . SER A 1 170 ? 24.238 -34.879 7.071 1.00 87.31 170 SER A N 1
ATOM 1194 C CA . SER A 1 170 ? 23.471 -34.031 6.149 1.00 87.31 170 SER A CA 1
ATOM 1195 C C . SER A 1 170 ? 24.333 -32.881 5.620 1.00 87.31 170 SER A C 1
ATOM 1197 O O . SER A 1 170 ? 25.010 -32.208 6.394 1.00 87.31 170 SER A O 1
ATOM 1199 N N . GLN A 1 171 ? 24.290 -32.639 4.310 1.00 86.81 171 GLN A N 1
ATOM 1200 C CA . GLN A 1 171 ? 25.056 -31.579 3.639 1.00 86.81 171 GLN A CA 1
ATOM 1201 C C . GLN A 1 171 ? 24.166 -30.523 2.970 1.00 86.81 171 GLN A C 1
ATOM 1203 O O . GLN A 1 171 ? 24.662 -29.475 2.574 1.00 86.81 171 GLN A O 1
ATOM 1208 N N . SER A 1 172 ? 22.863 -30.772 2.831 1.00 86.56 172 SER A N 1
ATOM 1209 C CA . SER A 1 172 ? 21.901 -29.726 2.472 1.00 86.56 172 SER A CA 1
ATOM 1210 C C . SER A 1 172 ? 20.507 -30.006 3.020 1.00 86.56 172 SER A C 1
ATOM 1212 O O . SER A 1 172 ? 20.164 -31.156 3.301 1.00 86.56 172 SER A O 1
ATOM 1214 N N . VAL A 1 173 ? 19.699 -28.955 3.156 1.00 94.38 173 VAL A N 1
ATOM 1215 C CA . VAL A 1 173 ? 18.285 -29.019 3.537 1.00 94.38 173 VAL A CA 1
ATOM 1216 C C . VAL A 1 173 ? 17.452 -28.203 2.554 1.00 94.38 173 VAL A C 1
ATOM 1218 O O . VAL A 1 173 ? 17.746 -27.042 2.280 1.00 94.38 173 VAL A O 1
ATOM 1221 N N . VAL A 1 174 ? 16.386 -28.806 2.035 1.00 93.38 174 VAL A N 1
ATOM 1222 C CA . VAL A 1 174 ? 15.363 -28.116 1.246 1.00 93.38 174 VAL A CA 1
ATOM 1223 C C . VAL A 1 174 ? 14.213 -27.737 2.157 1.00 93.38 174 VAL A C 1
ATOM 1225 O O . VAL A 1 174 ? 13.600 -28.615 2.762 1.00 93.38 174 VAL A O 1
ATOM 1228 N N . PHE A 1 175 ? 13.898 -26.450 2.204 1.00 93.62 175 PHE A N 1
ATOM 1229 C CA . PHE A 1 175 ? 12.711 -25.917 2.851 1.00 93.62 175 PHE A CA 1
ATOM 1230 C C . PHE A 1 175 ? 11.610 -25.703 1.820 1.00 93.62 175 PHE A C 1
ATOM 1232 O O . PHE A 1 175 ? 11.826 -25.051 0.793 1.00 93.62 175 PHE A O 1
ATOM 1239 N N . LYS A 1 176 ? 10.418 -26.217 2.108 1.00 88.69 176 LYS A N 1
ATOM 1240 C CA . LYS A 1 176 ? 9.207 -25.961 1.338 1.00 88.69 176 LYS A CA 1
ATOM 1241 C C . LYS A 1 176 ? 8.140 -25.332 2.214 1.00 88.69 176 LYS A C 1
ATOM 1243 O O . LYS A 1 176 ? 7.938 -25.774 3.340 1.00 88.69 176 LYS A O 1
ATOM 1248 N N . LEU A 1 177 ? 7.433 -24.353 1.666 1.00 86.62 177 LEU A N 1
ATOM 1249 C CA . LEU A 1 177 ? 6.239 -23.774 2.268 1.00 86.62 177 LEU A CA 1
ATOM 1250 C C . LEU A 1 177 ? 5.058 -24.037 1.336 1.00 86.62 177 LEU A C 1
ATOM 1252 O O . LEU A 1 177 ? 5.138 -23.747 0.143 1.00 86.62 177 LEU A O 1
ATOM 1256 N N . ASP A 1 178 ? 3.992 -24.629 1.863 1.00 82.00 178 ASP A N 1
ATOM 1257 C CA . ASP A 1 178 ? 2.770 -24.978 1.125 1.00 82.00 178 ASP A CA 1
ATOM 1258 C C . ASP A 1 178 ? 3.054 -25.769 -0.159 1.00 82.00 178 ASP A C 1
ATOM 1260 O O . ASP A 1 178 ? 2.523 -25.500 -1.236 1.00 82.00 178 ASP A O 1
ATOM 1264 N N . GLY A 1 179 ? 3.972 -26.733 -0.048 1.00 68.38 179 GLY A N 1
ATOM 1265 C CA . GLY A 1 179 ? 4.391 -27.606 -1.146 1.00 68.38 179 GLY A CA 1
ATOM 1266 C C . GLY A 1 179 ? 5.373 -26.975 -2.140 1.00 68.38 179 GLY A C 1
ATOM 1267 O O . GLY A 1 179 ? 5.977 -27.706 -2.927 1.00 68.38 179 GLY A O 1
ATOM 1268 N N . LYS A 1 180 ? 5.611 -25.656 -2.086 1.00 73.06 180 LYS A N 1
ATOM 1269 C CA . LYS A 1 180 ? 6.574 -24.959 -2.952 1.00 73.06 180 LYS A CA 1
ATOM 1270 C C . LYS A 1 180 ? 7.950 -24.895 -2.306 1.00 73.06 180 LYS A C 1
ATOM 1272 O O . LYS A 1 180 ? 8.078 -24.493 -1.154 1.00 73.06 180 LYS A O 1
ATOM 1277 N N . THR A 1 181 ? 8.994 -25.247 -3.056 1.00 85.50 181 THR A N 1
ATOM 1278 C CA . THR A 1 181 ? 10.380 -25.060 -2.607 1.00 85.50 181 THR A CA 1
ATOM 1279 C C . THR A 1 181 ? 10.673 -23.580 -2.423 1.00 85.50 181 THR A C 1
ATOM 1281 O O . THR A 1 181 ? 10.595 -22.805 -3.371 1.00 85.50 181 THR A O 1
ATOM 1284 N N . LEU A 1 182 ? 11.019 -23.212 -1.196 1.00 83.06 182 LEU A N 1
ATOM 1285 C CA . LEU A 1 182 ? 11.362 -21.853 -0.816 1.00 83.06 182 LEU A CA 1
ATOM 1286 C C . LEU A 1 182 ? 12.879 -21.642 -0.853 1.00 83.06 182 LEU A C 1
ATOM 1288 O O . LEU A 1 182 ? 13.350 -20.623 -1.349 1.00 83.06 182 LEU A O 1
ATOM 1292 N N . ARG A 1 183 ? 13.648 -22.613 -0.345 1.00 91.31 183 ARG A N 1
ATOM 1293 C CA . ARG A 1 183 ? 15.111 -22.535 -0.286 1.00 91.31 183 ARG A CA 1
ATOM 1294 C C . ARG A 1 183 ? 15.751 -23.918 -0.290 1.00 91.31 183 ARG A C 1
ATOM 1296 O O . ARG A 1 183 ? 15.234 -24.840 0.333 1.00 91.31 183 ARG A O 1
ATOM 1303 N N . THR A 1 184 ? 16.913 -24.024 -0.927 1.00 93.12 184 THR A N 1
ATOM 1304 C CA . THR A 1 184 ? 17.860 -25.129 -0.733 1.00 93.12 184 THR A CA 1
ATOM 1305 C C . THR A 1 184 ? 19.093 -24.564 -0.044 1.00 93.12 184 THR A C 1
ATOM 1307 O O . THR A 1 184 ? 19.836 -23.806 -0.660 1.00 93.12 184 THR A O 1
ATOM 1310 N N . GLU A 1 185 ? 19.302 -24.910 1.222 1.00 92.56 185 GLU A N 1
ATOM 1311 C CA . GLU A 1 185 ? 20.458 -24.468 1.999 1.00 92.56 185 GLU A CA 1
ATOM 1312 C C . GLU A 1 185 ? 21.519 -25.569 2.022 1.00 92.56 185 GLU A C 1
ATOM 1314 O O . GLU A 1 185 ? 21.208 -26.720 2.323 1.00 92.56 185 GLU A O 1
ATOM 1319 N N . SER A 1 186 ? 22.757 -25.234 1.663 1.00 92.19 186 SER A N 1
ATOM 1320 C CA . SER A 1 186 ? 23.871 -26.189 1.529 1.00 92.19 186 SER A CA 1
ATOM 1321 C C . SER A 1 186 ? 25.061 -25.862 2.429 1.00 92.19 186 SER A C 1
ATOM 1323 O O . SER A 1 186 ? 26.076 -26.556 2.371 1.00 92.19 186 SER A O 1
ATOM 1325 N N . ALA A 1 187 ? 24.943 -24.829 3.264 1.00 83.19 187 ALA A N 1
ATOM 1326 C CA . ALA A 1 187 ? 25.885 -24.513 4.325 1.00 83.19 187 ALA A CA 1
ATOM 1327 C C . ALA A 1 187 ? 25.169 -24.567 5.682 1.00 83.19 187 ALA A C 1
ATOM 1329 O O . ALA A 1 187 ? 24.037 -24.117 5.813 1.00 83.19 187 ALA A O 1
ATOM 1330 N N . ALA A 1 188 ? 25.814 -25.159 6.689 1.00 84.62 188 ALA A N 1
ATOM 1331 C CA . ALA A 1 188 ? 25.294 -25.138 8.052 1.00 84.62 188 ALA A CA 1
ATOM 1332 C C . ALA A 1 188 ? 25.661 -23.801 8.732 1.00 84.62 188 ALA A C 1
ATOM 1334 O O . ALA A 1 188 ? 26.810 -23.373 8.581 1.00 84.62 188 ALA A O 1
ATOM 1335 N N . PRO A 1 189 ? 24.769 -23.195 9.541 1.00 91.56 189 PRO A N 1
ATOM 1336 C CA . PRO A 1 189 ? 23.436 -23.670 9.938 1.00 91.56 189 PRO A CA 1
ATOM 1337 C C . PRO A 1 189 ? 22.398 -23.638 8.804 1.00 91.56 189 PRO A C 1
ATOM 1339 O O . PRO A 1 189 ? 22.273 -22.666 8.076 1.00 91.56 189 PRO A O 1
ATOM 1342 N N . PHE A 1 190 ? 21.595 -24.698 8.674 1.00 93.50 190 PHE A N 1
ATOM 1343 C CA . PHE A 1 190 ? 20.610 -24.764 7.596 1.00 93.50 190 PHE A CA 1
ATOM 1344 C C . PHE A 1 190 ? 19.379 -23.931 7.951 1.00 93.50 190 PHE A C 1
ATOM 1346 O O . PHE A 1 190 ? 18.547 -24.365 8.746 1.00 93.50 190 PHE A O 1
ATOM 1353 N N . ALA A 1 191 ? 19.252 -22.745 7.366 1.00 93.19 191 ALA A N 1
ATOM 1354 C CA . ALA A 1 191 ? 18.184 -21.805 7.682 1.00 93.19 191 ALA A CA 1
ATOM 1355 C C . ALA A 1 191 ? 17.262 -21.544 6.491 1.00 93.19 191 ALA A C 1
ATOM 1357 O O . ALA A 1 191 ? 17.715 -21.384 5.361 1.00 93.19 191 ALA A O 1
ATOM 1358 N N . ILE A 1 192 ? 15.962 -21.423 6.751 1.00 92.44 192 ILE A N 1
ATOM 1359 C CA . ILE A 1 192 ? 14.943 -21.173 5.721 1.00 92.44 192 ILE A CA 1
ATOM 1360 C C . ILE A 1 192 ? 15.090 -19.815 5.016 1.00 92.44 192 ILE A C 1
ATOM 1362 O O . ILE A 1 192 ? 14.828 -19.717 3.819 1.00 92.44 192 ILE A O 1
ATOM 1366 N N . GLY A 1 193 ? 15.551 -18.784 5.733 1.00 82.88 193 GLY A N 1
ATOM 1367 C CA . GLY A 1 193 ? 15.930 -17.485 5.167 1.00 82.88 193 GLY A CA 1
ATOM 1368 C C . GLY A 1 193 ? 17.393 -17.420 4.718 1.00 82.88 193 GLY A C 1
ATOM 1369 O O . GLY A 1 193 ? 17.761 -16.517 3.969 1.00 82.88 193 GLY A O 1
ATOM 1370 N N . GLY A 1 194 ? 18.210 -18.407 5.102 1.00 87.50 194 GLY A N 1
ATOM 1371 C CA . GLY A 1 194 ? 19.669 -18.398 4.990 1.00 87.50 194 GLY A CA 1
ATOM 1372 C C . GLY A 1 194 ? 20.380 -17.760 6.172 1.00 87.50 194 GLY A C 1
ATOM 1373 O O . GLY A 1 194 ? 19.740 -17.223 7.073 1.00 87.50 194 GLY A O 1
ATOM 1374 N N . ASP A 1 195 ? 21.705 -17.794 6.127 1.00 85.19 195 ASP A N 1
ATOM 1375 C CA . ASP A 1 195 ? 22.589 -17.135 7.084 1.00 85.19 195 ASP A CA 1
ATOM 1376 C C . ASP A 1 195 ? 23.907 -16.691 6.410 1.00 85.19 195 ASP A C 1
ATOM 1378 O O . ASP A 1 195 ? 24.152 -16.979 5.234 1.00 85.19 195 ASP A O 1
ATOM 1382 N N . ASN A 1 196 ? 24.758 -15.964 7.140 1.00 76.75 196 ASN A N 1
ATOM 1383 C CA . ASN A 1 196 ? 26.045 -15.455 6.635 1.00 76.75 196 ASN A CA 1
ATOM 1384 C C . ASN A 1 196 ? 27.267 -16.364 6.918 1.00 76.75 196 ASN A C 1
ATOM 1386 O O . ASN A 1 196 ? 28.411 -15.931 6.755 1.00 76.75 196 ASN A O 1
ATOM 1390 N N . GLY A 1 197 ? 27.056 -17.593 7.393 1.00 66.25 197 GLY A N 1
ATOM 1391 C CA . GLY A 1 197 ? 28.096 -18.536 7.810 1.00 66.25 197 GLY A CA 1
ATOM 1392 C C . GLY A 1 197 ? 28.603 -18.344 9.246 1.00 66.25 197 GLY A C 1
ATOM 1393 O O . GLY A 1 197 ? 29.514 -19.056 9.670 1.00 66.25 197 GLY A O 1
ATOM 1394 N N . ARG A 1 198 ? 28.049 -17.390 10.011 1.00 73.62 198 ARG A N 1
ATOM 1395 C CA . ARG A 1 198 ? 28.368 -17.133 11.433 1.00 73.62 198 ARG A CA 1
ATOM 1396 C C . ARG A 1 198 ? 27.146 -17.240 12.357 1.00 73.62 198 ARG A C 1
ATOM 1398 O O . ARG A 1 198 ? 27.206 -16.750 13.481 1.00 73.62 198 ARG A O 1
ATOM 1405 N N . ARG A 1 199 ? 26.080 -17.922 11.910 1.00 79.06 199 ARG A N 1
ATOM 1406 C CA . ARG A 1 199 ? 24.776 -18.038 12.603 1.00 79.06 199 ARG A CA 1
ATOM 1407 C C . ARG A 1 199 ? 24.055 -16.697 12.813 1.00 79.06 199 ARG A C 1
ATOM 1409 O O . ARG A 1 199 ? 23.381 -16.530 13.819 1.00 79.06 199 ARG A O 1
ATOM 1416 N N . ASP A 1 200 ? 24.207 -15.778 11.865 1.00 80.31 200 ASP A N 1
ATOM 1417 C CA . ASP A 1 200 ? 23.387 -14.565 11.737 1.00 80.31 200 ASP A CA 1
ATOM 1418 C C . ASP A 1 200 ? 22.294 -14.859 10.704 1.00 80.31 200 ASP A C 1
ATOM 1420 O O . ASP A 1 200 ? 22.583 -15.010 9.509 1.00 80.31 200 ASP A O 1
ATOM 1424 N N . PHE A 1 201 ? 21.077 -15.095 11.191 1.00 85.06 201 PHE A N 1
ATOM 1425 C CA . PHE A 1 201 ? 19.989 -15.678 10.414 1.00 85.06 201 PHE A CA 1
ATOM 1426 C C . PHE A 1 201 ? 19.234 -14.596 9.644 1.00 85.06 201 PHE A C 1
ATOM 1428 O O . PHE A 1 201 ? 18.683 -13.664 10.223 1.00 85.06 201 PHE A O 1
ATOM 1435 N N . TYR A 1 202 ? 19.092 -14.756 8.328 1.00 82.62 202 TYR A N 1
ATOM 1436 C CA . TYR A 1 202 ? 18.246 -13.865 7.544 1.00 82.62 202 TYR A CA 1
ATOM 1437 C C . TYR A 1 202 ? 16.767 -14.120 7.836 1.00 82.62 202 TYR A C 1
ATOM 1439 O O . TYR A 1 202 ? 16.305 -15.263 7.966 1.00 82.62 202 TYR A O 1
ATOM 1447 N N . SER A 1 203 ? 16.014 -13.024 7.912 1.00 83.44 203 SER A N 1
ATOM 1448 C CA . SER A 1 203 ? 14.586 -13.063 8.194 1.00 83.44 203 SER A CA 1
ATOM 1449 C C . SER A 1 203 ? 13.806 -13.671 7.029 1.00 83.44 203 SER A C 1
ATOM 1451 O O . SER A 1 203 ? 13.883 -13.210 5.893 1.00 83.44 203 SER A O 1
ATOM 1453 N N . TRP A 1 204 ? 12.973 -14.649 7.352 1.00 73.81 204 TRP A N 1
ATOM 1454 C CA . TRP A 1 204 ? 11.881 -15.168 6.551 1.00 73.81 204 TRP A CA 1
ATOM 1455 C C . TRP A 1 204 ? 10.619 -15.199 7.416 1.00 73.81 204 TRP A C 1
ATOM 1457 O O . TRP A 1 204 ? 10.533 -15.937 8.399 1.00 73.81 204 TRP A O 1
ATOM 1467 N N . THR A 1 205 ? 9.622 -14.405 7.034 1.00 68.75 205 THR A N 1
ATOM 1468 C CA . THR A 1 205 ? 8.366 -14.310 7.782 1.00 68.75 205 THR A CA 1
ATOM 1469 C C . THR A 1 205 ? 7.231 -14.841 6.912 1.00 68.75 205 THR A C 1
ATOM 1471 O O . THR A 1 205 ? 6.920 -14.215 5.897 1.00 68.75 205 THR A O 1
ATOM 1474 N N . PRO A 1 206 ? 6.632 -15.996 7.254 1.00 68.56 206 PRO A N 1
ATOM 1475 C CA . PRO A 1 206 ? 5.503 -16.538 6.504 1.00 68.56 206 PRO A CA 1
ATOM 1476 C C . PRO A 1 206 ? 4.284 -15.606 6.594 1.00 68.56 206 PRO A C 1
ATOM 1478 O O . PRO A 1 206 ? 4.122 -14.879 7.579 1.00 68.56 206 PRO A O 1
ATOM 1481 N N . SER A 1 207 ? 3.431 -15.611 5.564 1.00 76.00 207 SER A N 1
ATOM 1482 C CA . SER A 1 207 ? 2.186 -14.833 5.578 1.00 76.00 207 SER A CA 1
ATOM 1483 C C . SER A 1 207 ? 1.245 -15.302 6.694 1.00 76.00 207 SER A C 1
ATOM 1485 O O . SER A 1 207 ? 1.429 -16.366 7.276 1.00 76.00 207 SER A O 1
ATOM 1487 N N . GLY A 1 208 ? 0.240 -14.493 7.028 1.00 77.19 208 GLY A N 1
ATOM 1488 C CA . GLY A 1 208 ? -0.791 -14.909 7.979 1.00 77.19 208 GLY A CA 1
ATOM 1489 C C . GLY A 1 208 ? -1.656 -16.032 7.402 1.00 77.19 208 GLY A C 1
ATOM 1490 O O . GLY A 1 208 ? -2.011 -15.992 6.224 1.00 77.19 208 GLY A O 1
ATOM 1491 N N . GLY A 1 209 ? -2.024 -16.995 8.243 1.00 73.44 209 GLY A N 1
ATOM 1492 C CA . GLY A 1 209 ? -2.806 -18.165 7.855 1.00 73.44 209 GLY A CA 1
ATOM 1493 C C . GLY A 1 209 ? -2.130 -19.485 8.212 1.00 73.44 209 GLY A C 1
ATOM 1494 O O . GLY A 1 209 ? -1.067 -19.533 8.832 1.00 73.44 209 GLY A O 1
ATOM 1495 N N . GLN A 1 210 ? -2.785 -20.584 7.848 1.00 79.75 210 GLN A N 1
ATOM 1496 C CA . GLN A 1 210 ? -2.239 -21.919 8.043 1.00 79.75 210 GLN A CA 1
ATOM 1497 C C . GLN A 1 210 ? -1.310 -22.270 6.883 1.00 79.75 210 GLN A C 1
ATOM 1499 O O . GLN A 1 210 ? -1.722 -22.219 5.727 1.00 79.75 210 GLN A O 1
ATOM 1504 N N . HIS A 1 211 ? -0.088 -22.676 7.212 1.00 83.06 211 HIS A N 1
ATOM 1505 C CA . HIS A 1 211 ? 0.915 -23.103 6.250 1.00 83.06 211 HIS A CA 1
ATOM 1506 C C . HIS A 1 211 ? 1.460 -24.487 6.594 1.00 83.06 211 HIS A C 1
ATOM 1508 O O . HIS A 1 211 ? 1.520 -24.879 7.761 1.00 83.06 211 HIS A O 1
ATOM 1514 N N . THR A 1 212 ? 1.913 -25.222 5.583 1.00 85.06 212 THR A N 1
ATOM 1515 C CA . THR A 1 212 ? 2.688 -26.455 5.766 1.00 85.06 212 THR A CA 1
ATOM 1516 C C . THR A 1 212 ? 4.154 -26.168 5.487 1.00 85.06 212 THR A C 1
ATOM 1518 O O . THR A 1 212 ? 4.522 -25.860 4.355 1.00 85.06 212 THR A O 1
ATOM 1521 N N . LEU A 1 213 ? 4.995 -26.282 6.512 1.00 88.12 213 LEU A N 1
ATOM 1522 C CA . LEU A 1 213 ? 6.442 -26.154 6.399 1.00 88.12 213 LEU A CA 1
ATOM 1523 C C . LEU A 1 213 ? 7.082 -27.545 6.382 1.00 88.12 213 LEU A C 1
ATOM 1525 O O . LEU A 1 213 ? 6.978 -28.295 7.352 1.00 88.12 213 LEU A O 1
ATOM 1529 N N . GLU A 1 214 ? 7.787 -27.865 5.302 1.00 90.88 214 GLU A N 1
ATOM 1530 C CA . GLU A 1 214 ? 8.539 -29.108 5.145 1.00 90.88 214 GLU A CA 1
ATOM 1531 C C . GLU A 1 214 ? 10.042 -28.814 5.049 1.00 90.88 214 GLU A C 1
ATOM 1533 O O . GLU A 1 214 ? 10.467 -27.982 4.252 1.00 90.88 214 GLU A O 1
ATOM 1538 N N . ALA A 1 215 ? 10.856 -29.525 5.827 1.00 92.12 215 ALA A N 1
ATOM 1539 C CA . ALA A 1 215 ? 12.306 -29.570 5.684 1.00 92.12 215 ALA A CA 1
ATOM 1540 C C . ALA A 1 215 ? 12.742 -30.978 5.268 1.00 92.12 215 ALA A C 1
ATOM 1542 O O . ALA A 1 215 ? 12.329 -31.969 5.877 1.00 92.12 215 ALA A O 1
ATOM 1543 N N . ILE A 1 216 ? 13.588 -31.075 4.243 1.00 89.94 216 ILE A N 1
ATOM 1544 C CA . ILE A 1 216 ? 14.096 -32.341 3.703 1.00 89.94 216 ILE A CA 1
ATOM 1545 C C . ILE A 1 216 ? 15.620 -32.272 3.662 1.00 89.94 216 ILE A C 1
ATOM 1547 O O . ILE A 1 216 ? 16.174 -31.466 2.921 1.00 89.94 216 ILE A O 1
ATOM 1551 N N . ALA A 1 217 ? 16.296 -33.114 4.437 1.00 85.38 217 ALA A N 1
ATOM 1552 C CA . ALA A 1 217 ? 17.749 -33.162 4.522 1.00 85.38 217 ALA A CA 1
ATOM 1553 C C . ALA A 1 217 ? 18.334 -34.205 3.568 1.00 85.38 217 ALA A C 1
ATOM 1555 O O . ALA A 1 217 ? 17.833 -35.328 3.479 1.00 85.38 217 ALA A O 1
ATOM 1556 N N . TYR A 1 218 ? 19.431 -33.850 2.906 1.00 84.69 218 TYR A N 1
ATOM 1557 C CA . TYR A 1 218 ? 20.119 -34.676 1.921 1.00 84.69 218 TYR A CA 1
ATOM 1558 C C . TYR A 1 218 ? 21.575 -34.920 2.320 1.00 84.69 218 TYR A C 1
ATOM 1560 O O . TYR A 1 218 ? 22.246 -34.052 2.882 1.00 84.69 218 TYR A O 1
ATOM 1568 N N . GLY A 1 219 ? 22.084 -36.107 1.985 1.00 77.81 219 GLY A N 1
ATOM 1569 C CA . GLY A 1 219 ? 23.464 -36.508 2.276 1.00 77.81 219 GLY A CA 1
ATOM 1570 C C . GLY A 1 219 ? 24.541 -35.809 1.431 1.00 77.81 219 GLY A C 1
ATOM 1571 O O . GLY A 1 219 ? 25.725 -36.027 1.680 1.00 77.81 219 GLY A O 1
ATOM 1572 N N . LYS A 1 220 ? 24.172 -34.996 0.429 1.00 75.06 220 LYS A N 1
ATOM 1573 C CA . LYS A 1 220 ? 25.089 -34.141 -0.351 1.00 75.06 220 LYS A CA 1
ATOM 1574 C C . LYS A 1 220 ? 24.541 -32.714 -0.465 1.00 75.06 220 LYS A C 1
ATOM 1576 O O . LYS A 1 220 ? 23.364 -32.473 -0.199 1.00 75.06 220 LYS A O 1
ATOM 1581 N N . ILE A 1 221 ? 25.404 -31.770 -0.839 1.00 75.69 221 ILE A N 1
ATOM 1582 C CA . ILE A 1 221 ? 25.034 -30.369 -1.101 1.00 75.69 221 ILE A CA 1
ATOM 1583 C C . ILE A 1 221 ? 23.992 -30.250 -2.232 1.00 75.69 221 ILE A C 1
ATOM 1585 O O . ILE A 1 221 ? 23.849 -31.159 -3.051 1.00 75.69 221 ILE A O 1
ATOM 1589 N N . ASN A 1 222 ? 23.290 -29.118 -2.307 1.00 78.94 222 ASN A N 1
ATOM 1590 C CA . ASN A 1 222 ? 22.333 -28.767 -3.365 1.00 78.94 222 ASN A CA 1
ATOM 1591 C C . ASN A 1 222 ? 21.178 -29.766 -3.556 1.00 78.94 222 ASN A C 1
ATOM 1593 O O . ASN A 1 222 ? 20.763 -30.024 -4.686 1.00 78.94 222 ASN A O 1
ATOM 1597 N N . ALA A 1 223 ? 20.661 -30.326 -2.460 1.00 78.25 223 ALA A N 1
ATOM 1598 C CA . ALA A 1 223 ? 19.581 -31.315 -2.451 1.00 78.25 223 ALA A CA 1
ATOM 1599 C C . ALA A 1 223 ? 19.898 -32.603 -3.236 1.00 78.25 223 ALA A C 1
ATOM 1601 O O . ALA A 1 223 ? 19.012 -33.227 -3.820 1.00 78.25 223 ALA A O 1
ATOM 1602 N N . GLN A 1 224 ? 21.174 -32.993 -3.283 1.00 66.06 224 GLN A N 1
ATOM 1603 C CA . GLN A 1 224 ? 21.630 -34.182 -4.003 1.00 66.06 224 GLN A CA 1
ATOM 1604 C C . GLN A 1 224 ? 21.882 -35.368 -3.064 1.00 66.06 224 GLN A C 1
ATOM 1606 O O . GLN A 1 224 ? 22.153 -35.218 -1.875 1.00 66.06 224 GLN A O 1
ATOM 1611 N N . GLY A 1 225 ? 21.888 -36.580 -3.619 1.00 62.50 225 GLY A N 1
ATOM 1612 C CA . GLY A 1 225 ? 22.102 -37.807 -2.847 1.00 62.50 225 GLY A CA 1
ATOM 1613 C C . GLY A 1 225 ? 20.835 -38.298 -2.145 1.00 62.50 225 GLY A C 1
ATOM 1614 O O . GLY A 1 225 ? 19.726 -37.892 -2.482 1.00 62.50 225 GLY A O 1
ATOM 1615 N N . VAL A 1 226 ? 20.996 -39.228 -1.201 1.00 63.16 226 VAL A N 1
ATOM 1616 C CA . VAL A 1 226 ? 19.861 -39.813 -0.473 1.00 63.16 226 VAL A CA 1
ATOM 1617 C C . VAL A 1 226 ? 19.276 -38.810 0.520 1.00 63.16 226 VAL A C 1
ATOM 1619 O O . VAL A 1 226 ? 20.018 -38.055 1.154 1.00 63.16 226 VAL A O 1
ATOM 1622 N N . ILE A 1 227 ? 17.950 -38.820 0.665 1.00 73.12 227 ILE A N 1
ATOM 1623 C CA . ILE A 1 227 ? 17.270 -38.117 1.755 1.00 73.12 227 ILE A CA 1
ATOM 1624 C C . ILE A 1 227 ? 17.631 -38.835 3.054 1.00 73.12 227 ILE A C 1
ATOM 1626 O O . ILE A 1 227 ? 17.409 -40.037 3.186 1.00 73.12 227 ILE A O 1
ATOM 1630 N N . VAL A 1 228 ? 18.196 -38.098 4.001 1.00 72.06 228 VAL A N 1
ATOM 1631 C CA . VAL A 1 228 ? 18.667 -38.622 5.292 1.00 72.06 228 VAL A CA 1
ATOM 1632 C C . VAL A 1 228 ? 17.788 -38.179 6.463 1.00 72.06 228 VAL A C 1
ATOM 1634 O O . VAL A 1 228 ? 17.872 -38.758 7.544 1.00 72.06 228 VAL A O 1
ATOM 1637 N N . GLY A 1 229 ? 16.897 -37.209 6.244 1.00 73.12 229 GLY A N 1
ATOM 1638 C CA . GLY A 1 229 ? 15.895 -36.775 7.214 1.00 73.12 229 GLY A CA 1
ATOM 1639 C C . GLY A 1 229 ? 14.776 -35.982 6.546 1.00 73.12 229 GLY A C 1
ATOM 1640 O O . GLY A 1 229 ? 14.979 -35.365 5.501 1.00 73.12 229 GLY A O 1
ATOM 1641 N N . ARG A 1 230 ? 13.585 -35.988 7.143 1.00 84.62 230 ARG A N 1
ATOM 1642 C CA . ARG A 1 230 ? 12.440 -35.188 6.689 1.00 84.62 230 ARG A CA 1
ATOM 1643 C C . ARG A 1 230 ? 11.564 -34.830 7.885 1.00 84.62 230 ARG A C 1
ATOM 1645 O O . ARG A 1 230 ? 11.297 -35.690 8.719 1.00 84.62 230 ARG A O 1
ATOM 1652 N N . LYS A 1 231 ? 11.083 -33.590 7.952 1.00 85.12 231 LYS A N 1
ATOM 1653 C CA . LYS A 1 231 ? 10.059 -33.162 8.916 1.00 85.12 231 LYS A CA 1
ATOM 1654 C C . LYS A 1 231 ? 9.078 -32.223 8.233 1.00 85.12 231 LYS A C 1
ATOM 1656 O O . LYS A 1 231 ? 9.495 -31.290 7.559 1.00 85.12 231 LYS A O 1
ATOM 1661 N N . SER A 1 232 ? 7.790 -32.476 8.432 1.00 86.06 232 SER A N 1
ATOM 1662 C CA . SER A 1 232 ? 6.707 -31.589 8.015 1.00 86.06 232 SER A CA 1
ATOM 1663 C C . SER A 1 232 ? 5.946 -31.140 9.253 1.00 86.06 232 SER A C 1
ATOM 1665 O O . SER A 1 232 ? 5.632 -31.964 10.113 1.00 86.06 232 SER A O 1
ATOM 1667 N N . VAL A 1 233 ? 5.669 -29.846 9.349 1.00 82.06 233 VAL A N 1
ATOM 1668 C CA . VAL A 1 233 ? 4.880 -29.242 10.423 1.00 82.06 233 VAL A CA 1
ATOM 1669 C C . VAL A 1 233 ? 3.826 -28.321 9.826 1.00 82.06 233 VAL A C 1
ATOM 1671 O O . VAL A 1 233 ? 4.059 -27.648 8.825 1.00 82.06 233 VAL A O 1
ATOM 1674 N N . THR A 1 234 ? 2.652 -28.286 10.441 1.00 81.06 234 THR A N 1
ATOM 1675 C CA . THR A 1 234 ? 1.659 -27.246 10.177 1.00 81.06 234 THR A CA 1
ATOM 1676 C C . THR A 1 234 ? 1.992 -26.049 11.058 1.00 81.06 234 THR A C 1
ATOM 1678 O O . THR A 1 234 ? 2.087 -26.191 12.275 1.00 81.06 234 THR A O 1
ATOM 1681 N N . VAL A 1 235 ? 2.181 -24.874 10.467 1.00 81.81 235 VAL A N 1
ATOM 1682 C CA . VAL A 1 235 ? 2.345 -23.619 11.201 1.00 81.81 235 VAL A CA 1
ATOM 1683 C C . VAL A 1 235 ? 1.141 -22.730 10.951 1.00 81.81 235 VAL A C 1
ATOM 1685 O O . VAL A 1 235 ? 0.892 -22.306 9.829 1.00 81.81 235 VAL A O 1
ATOM 1688 N N . ASN A 1 236 ? 0.362 -22.473 11.997 1.00 83.06 236 ASN A N 1
ATOM 1689 C CA . ASN A 1 236 ? -0.724 -21.506 11.933 1.00 83.06 236 ASN A CA 1
ATOM 1690 C C . ASN A 1 236 ? -0.189 -20.147 12.366 1.00 83.06 236 ASN A C 1
ATOM 1692 O O . ASN A 1 236 ? 0.071 -19.915 13.547 1.00 83.06 236 ASN A O 1
ATOM 1696 N N . VAL A 1 237 ? 0.029 -19.275 11.399 1.00 80.69 237 VAL A N 1
ATOM 1697 C CA . VAL A 1 237 ? 0.611 -17.963 11.611 1.00 80.69 237 VAL A CA 1
ATOM 1698 C C . VAL A 1 237 ? -0.521 -16.994 11.901 1.00 80.69 237 VAL A C 1
ATOM 1700 O O . VAL A 1 237 ? -1.318 -16.652 11.028 1.00 80.69 237 VAL A O 1
ATOM 1703 N N . VAL A 1 238 ? -0.604 -16.574 13.156 1.00 76.88 238 VAL A N 1
ATOM 1704 C CA . VAL A 1 238 ? -1.642 -15.673 13.652 1.00 76.88 238 VAL A CA 1
ATOM 1705 C C . VAL A 1 238 ? -1.014 -14.394 14.179 1.00 76.88 238 VAL A C 1
ATOM 1707 O O . VAL A 1 238 ? 0.191 -14.301 14.419 1.00 76.88 238 VAL A O 1
ATOM 1710 N N . ASN A 1 239 ? -1.852 -13.387 14.354 1.00 67.50 239 ASN A N 1
ATOM 1711 C CA . ASN A 1 239 ? -1.446 -12.075 14.821 1.00 67.50 239 ASN A CA 1
ATOM 1712 C C . ASN A 1 239 ? -2.440 -11.627 15.905 1.00 67.50 239 ASN A C 1
ATOM 1714 O O . ASN A 1 239 ? -3.212 -10.700 15.678 1.00 67.50 239 ASN A O 1
ATOM 1718 N N . GLY A 1 240 ? -2.468 -12.339 17.044 1.00 46.09 240 GLY A N 1
ATOM 1719 C CA . GLY A 1 240 ? -3.575 -12.307 18.023 1.00 46.09 240 GLY A CA 1
ATOM 1720 C C . GLY A 1 240 ? -4.754 -13.222 17.625 1.00 46.09 240 GLY A C 1
ATOM 1721 O O . GLY A 1 240 ? -5.035 -13.380 16.443 1.00 46.09 240 GLY A O 1
ATOM 1722 N N . GLY A 1 241 ? -5.373 -13.927 18.584 1.00 46.25 241 GLY A N 1
ATOM 1723 C CA . GLY A 1 241 ? -6.021 -15.236 18.354 1.00 46.25 241 GLY A CA 1
ATOM 1724 C C . GLY A 1 241 ? -7.549 -15.331 18.125 1.00 46.25 241 GLY A C 1
ATOM 1725 O O . GLY A 1 241 ? -8.322 -14.591 18.710 1.00 46.25 241 GLY A O 1
ATOM 1726 N N . VAL A 1 242 ? -7.893 -16.376 17.348 1.00 33.53 242 VAL A N 1
ATOM 1727 C CA . VAL A 1 242 ? -9.028 -17.345 17.336 1.00 33.53 242 VAL A CA 1
ATOM 1728 C C . VAL A 1 242 ? -10.498 -16.898 17.146 1.00 33.53 242 VAL A C 1
ATOM 1730 O O . VAL A 1 242 ? -11.048 -16.040 17.819 1.00 33.53 242 VAL A O 1
ATOM 1733 N N . THR A 1 243 ? -11.114 -17.642 16.222 1.00 32.97 243 THR A N 1
ATOM 1734 C CA . THR A 1 243 ? -12.443 -17.666 15.594 1.00 32.97 243 THR A CA 1
ATOM 1735 C C . THR A 1 243 ? -13.660 -17.836 16.518 1.00 32.97 243 THR A C 1
ATOM 1737 O O . THR A 1 243 ? -13.686 -18.761 17.332 1.00 32.97 243 THR A O 1
ATOM 1740 N N . SER A 1 244 ? -14.728 -17.071 16.266 1.00 24.31 244 SER A N 1
ATOM 1741 C CA . SER A 1 244 ? -16.118 -17.406 16.629 1.00 24.31 244 SER A CA 1
ATOM 1742 C C . SER A 1 244 ? -16.920 -17.883 15.391 1.00 24.31 244 SER A C 1
ATOM 1744 O O . SER A 1 244 ? -16.510 -17.602 14.262 1.00 24.31 244 SER A O 1
ATOM 1746 N N . PRO A 1 245 ? -18.016 -18.659 15.561 1.00 28.42 245 PRO A N 1
ATOM 1747 C CA . PRO A 1 245 ? -18.802 -19.234 14.458 1.00 28.42 245 PRO A CA 1
ATOM 1748 C C . PRO A 1 245 ? -19.570 -18.157 13.663 1.00 28.42 245 PRO A C 1
ATOM 1750 O O . PRO A 1 245 ? -19.727 -17.044 14.165 1.00 28.42 245 PRO A O 1
ATOM 1753 N N . PRO A 1 246 ? -20.080 -18.464 12.451 1.00 27.50 246 PRO A N 1
ATOM 1754 C CA . PRO A 1 246 ? -20.706 -17.469 11.581 1.00 27.50 246 PRO A CA 1
ATOM 1755 C C . PRO A 1 246 ? -21.931 -16.836 12.254 1.00 27.50 246 PRO A C 1
ATOM 1757 O O . PRO A 1 246 ? -22.834 -17.542 12.702 1.00 27.50 246 PRO A O 1
ATOM 1760 N N . ALA A 1 247 ? -21.950 -15.502 12.314 1.00 28.23 247 ALA A N 1
ATOM 1761 C CA . ALA A 1 247 ? -23.077 -14.732 12.818 1.00 28.23 247 ALA A CA 1
ATOM 1762 C C . ALA A 1 247 ? -24.307 -14.915 11.912 1.00 28.23 247 ALA A C 1
ATOM 1764 O O . ALA A 1 247 ? -24.219 -14.837 10.685 1.00 28.23 247 ALA A O 1
ATOM 1765 N N . SER A 1 248 ? -25.458 -15.158 12.536 1.00 24.98 248 SER A N 1
ATOM 1766 C CA . SER A 1 248 ? -26.782 -15.107 11.912 1.00 24.98 248 SER A CA 1
ATOM 1767 C C . SER A 1 248 ? -27.041 -13.715 11.307 1.00 24.98 248 SER A C 1
ATOM 1769 O O . SER A 1 248 ? -26.522 -12.728 11.831 1.00 24.98 248 SER A O 1
ATOM 1771 N N . PRO A 1 249 ? -27.851 -13.601 10.239 1.00 26.41 249 PRO A N 1
ATOM 1772 C CA . PRO A 1 249 ? -28.103 -12.319 9.588 1.00 26.41 249 PRO A CA 1
ATOM 1773 C C . PRO A 1 249 ? -28.821 -11.335 10.534 1.00 26.41 249 PRO A C 1
ATOM 1775 O O . PRO A 1 249 ? -29.667 -11.765 11.325 1.00 26.41 249 PRO A O 1
ATOM 1778 N N . PRO A 1 250 ? -28.509 -10.026 10.458 1.00 28.03 250 PRO A N 1
ATOM 1779 C CA . PRO A 1 250 ? -29.121 -9.012 11.311 1.00 28.03 250 PRO A CA 1
ATOM 1780 C C . PRO A 1 250 ? -30.608 -8.801 10.961 1.00 28.03 250 PRO A C 1
ATOM 1782 O O . PRO A 1 250 ? -30.998 -8.977 9.802 1.00 28.03 250 PRO A O 1
ATOM 1785 N N . PRO A 1 251 ? -31.458 -8.412 11.932 1.00 26.31 251 PRO A N 1
ATOM 1786 C CA . PRO A 1 251 ? -32.849 -8.059 11.665 1.00 26.31 251 PRO A CA 1
ATOM 1787 C C . PRO A 1 251 ? -32.943 -6.745 10.859 1.00 26.31 251 PRO A C 1
ATOM 1789 O O . PRO A 1 251 ? -32.070 -5.882 10.982 1.00 26.31 251 PRO A O 1
ATOM 1792 N N . PRO A 1 252 ? -33.991 -6.567 10.032 1.00 24.52 252 PRO A N 1
ATOM 1793 C CA . PRO A 1 252 ? -34.133 -5.399 9.166 1.00 24.52 252 PRO A CA 1
ATOM 1794 C C . PRO A 1 252 ? -34.402 -4.127 9.982 1.00 24.52 252 PRO A C 1
ATOM 1796 O O . PRO A 1 252 ? -35.331 -4.080 10.786 1.00 24.52 252 PRO A O 1
ATOM 1799 N N . ILE A 1 253 ? -33.616 -3.077 9.737 1.00 28.77 253 ILE A N 1
ATOM 1800 C CA . ILE A 1 253 ? -33.852 -1.733 10.276 1.00 28.77 253 ILE A CA 1
ATOM 1801 C C . ILE A 1 253 ? -34.739 -0.971 9.286 1.00 28.77 253 ILE A C 1
ATOM 1803 O O . ILE A 1 253 ? -34.331 -0.687 8.161 1.00 28.77 253 ILE A O 1
ATOM 1807 N N . THR A 1 254 ? -35.959 -0.643 9.706 1.00 25.44 254 THR A N 1
ATOM 1808 C CA . THR A 1 254 ? -36.868 0.276 9.012 1.00 25.44 254 THR A CA 1
ATOM 1809 C C . THR A 1 254 ? -36.764 1.662 9.641 1.00 25.44 254 THR A C 1
ATOM 1811 O O . THR A 1 254 ? -37.068 1.813 10.823 1.00 25.44 254 THR A O 1
ATOM 1814 N N . GLY A 1 255 ? -36.384 2.673 8.864 1.00 24.05 255 GLY A N 1
ATOM 1815 C CA . GLY A 1 255 ? -36.425 4.070 9.297 1.00 24.05 255 GLY A CA 1
ATOM 1816 C C . GLY A 1 255 ? -35.868 5.011 8.234 1.00 24.05 255 GLY A C 1
ATOM 1817 O O . GLY A 1 255 ? -34.662 5.028 8.009 1.00 24.05 255 GLY A O 1
ATOM 1818 N N . ASN A 1 256 ? -36.772 5.738 7.571 1.00 31.00 256 ASN A N 1
ATOM 1819 C CA . ASN A 1 256 ? -36.503 6.855 6.659 1.00 31.00 256 ASN A CA 1
ATOM 1820 C C . ASN A 1 256 ? -35.689 7.963 7.343 1.00 31.00 256 ASN A C 1
ATOM 1822 O O . ASN A 1 256 ? -35.917 8.207 8.522 1.00 31.00 256 ASN A O 1
ATOM 1826 N N . GLU A 1 257 ? -34.872 8.691 6.571 1.00 29.70 257 GLU A N 1
ATOM 1827 C CA . GLU A 1 257 ? -34.976 10.158 6.450 1.00 29.70 257 GLU A CA 1
ATOM 1828 C C . GLU A 1 257 ? -34.124 10.717 5.288 1.00 29.70 257 GLU A C 1
ATOM 1830 O O . GLU A 1 257 ? -33.001 10.275 5.039 1.00 29.70 257 GLU A O 1
ATOM 1835 N N . ASP A 1 258 ? -34.735 11.663 4.566 1.00 27.64 258 ASP A N 1
ATOM 1836 C CA . ASP A 1 258 ? -34.210 12.515 3.490 1.00 27.64 258 ASP A CA 1
ATOM 1837 C C . ASP A 1 258 ? -33.346 13.672 4.048 1.00 27.64 258 ASP A C 1
ATOM 1839 O O . ASP A 1 258 ? -33.645 14.150 5.137 1.00 27.64 258 ASP A O 1
ATOM 1843 N N . ASP A 1 259 ? -32.341 14.169 3.293 1.00 28.52 259 ASP A N 1
ATOM 1844 C CA . ASP A 1 259 ? -32.274 15.572 2.789 1.00 28.52 259 ASP A CA 1
ATOM 1845 C C . ASP A 1 259 ? -30.990 15.890 1.943 1.00 28.52 259 ASP A C 1
ATOM 1847 O O . ASP A 1 259 ? -29.860 15.884 2.430 1.00 28.52 259 ASP A O 1
ATOM 1851 N N . ASN A 1 260 ? -31.219 16.153 0.644 1.00 29.42 260 ASN A N 1
ATOM 1852 C CA . ASN A 1 260 ? -30.578 17.036 -0.367 1.00 29.42 260 ASN A CA 1
ATOM 1853 C C . ASN A 1 260 ? -29.047 17.135 -0.668 1.00 29.42 260 ASN A C 1
ATOM 1855 O O . ASN A 1 260 ? -28.365 18.069 -0.262 1.00 29.42 260 ASN A O 1
ATOM 1859 N N . THR A 1 261 ? -28.586 16.225 -1.552 1.00 30.06 261 THR A N 1
ATOM 1860 C CA . THR A 1 261 ? -28.006 16.332 -2.941 1.00 30.06 261 THR A CA 1
ATOM 1861 C C . THR A 1 261 ? -27.019 17.457 -3.399 1.00 30.06 261 THR A C 1
ATOM 1863 O O . THR A 1 261 ? -27.016 18.559 -2.860 1.00 30.06 261 THR A O 1
ATOM 1866 N N . PRO A 1 262 ? -26.158 17.202 -4.430 1.00 30.67 262 PRO A N 1
ATOM 1867 C CA . PRO A 1 262 ? -26.594 16.934 -5.817 1.00 30.67 262 PRO A CA 1
ATOM 1868 C C . PRO A 1 262 ? -26.517 15.455 -6.245 1.00 30.67 262 PRO A C 1
ATOM 1870 O O . PRO A 1 262 ? -25.531 14.767 -6.001 1.00 30.67 262 PRO A O 1
ATOM 1873 N N . SER A 1 263 ? -27.586 15.001 -6.906 1.00 26.89 263 SER A N 1
ATOM 1874 C CA . SER A 1 263 ? -27.847 13.648 -7.421 1.00 26.89 263 SER A CA 1
ATOM 1875 C C . SER A 1 263 ? -27.260 13.464 -8.833 1.00 26.89 263 SER A C 1
ATOM 1877 O O . SER A 1 263 ? -27.087 14.450 -9.555 1.00 26.89 263 SER A O 1
ATOM 1879 N N . PRO A 1 264 ? -26.996 12.214 -9.258 1.00 36.09 264 PRO A N 1
ATOM 1880 C CA . PRO A 1 264 ? -27.962 11.592 -10.168 1.00 36.09 264 PRO A CA 1
ATOM 1881 C C . PRO A 1 264 ? -28.361 10.160 -9.758 1.00 36.09 264 PRO A C 1
ATOM 1883 O O . PRO A 1 264 ? -27.516 9.280 -9.624 1.00 36.09 264 PRO A O 1
ATOM 1886 N N . GLY A 1 265 ? -29.674 9.926 -9.640 1.00 30.05 265 GLY A N 1
ATOM 1887 C CA . GLY A 1 265 ? -30.317 8.608 -9.528 1.00 30.05 265 GLY A CA 1
ATOM 1888 C C . GLY A 1 265 ? -31.333 8.521 -8.383 1.00 30.05 265 GLY A C 1
ATOM 1889 O O . GLY A 1 265 ? -30.938 8.496 -7.226 1.00 30.05 265 GLY A O 1
ATOM 1890 N N . GLY A 1 266 ? -32.633 8.507 -8.710 1.00 27.25 266 GLY A N 1
ATOM 1891 C CA . GLY A 1 266 ? -33.767 8.510 -7.767 1.00 27.25 266 GLY A CA 1
ATOM 1892 C C . GLY A 1 266 ? -33.951 7.234 -6.917 1.00 27.25 266 GLY A C 1
ATOM 1893 O O . GLY A 1 266 ? -33.121 6.327 -6.969 1.00 27.25 266 GLY A O 1
ATOM 1894 N N . PRO A 1 267 ? -35.043 7.142 -6.128 1.00 34.84 267 PRO A N 1
ATOM 1895 C CA . PRO A 1 267 ? -35.199 6.127 -5.089 1.00 34.84 267 PRO A CA 1
ATOM 1896 C C . PRO A 1 267 ? -35.451 4.748 -5.710 1.00 34.84 267 PRO A C 1
ATOM 1898 O O . PRO A 1 267 ? -36.434 4.550 -6.426 1.00 34.84 267 PRO A O 1
ATOM 1901 N N . LEU A 1 268 ? -34.575 3.777 -5.438 1.00 36.78 268 LEU A N 1
ATOM 1902 C CA . LEU A 1 268 ? -34.735 2.398 -5.902 1.00 36.78 268 LEU A CA 1
ATOM 1903 C C . LEU A 1 268 ? -35.002 1.456 -4.726 1.00 36.78 268 LEU A C 1
ATOM 1905 O O . LEU A 1 268 ? -34.097 0.995 -4.035 1.00 36.78 268 LEU A O 1
ATOM 1909 N N . ASN A 1 269 ? -36.280 1.130 -4.563 1.00 36.78 269 ASN A N 1
ATOM 1910 C CA . ASN A 1 269 ? -36.777 0.019 -3.760 1.00 36.78 269 ASN A CA 1
ATOM 1911 C C . ASN A 1 269 ? -36.090 -1.303 -4.179 1.00 36.78 269 ASN A C 1
ATOM 1913 O O . ASN A 1 269 ? -36.248 -1.744 -5.312 1.00 36.78 269 ASN A O 1
ATOM 1917 N N . GLY A 1 270 ? -35.353 -1.968 -3.283 1.00 47.00 270 GLY A N 1
ATOM 1918 C CA . GLY A 1 270 ? -35.028 -3.403 -3.394 1.00 47.00 270 GLY A CA 1
ATOM 1919 C C . GLY A 1 270 ? -34.058 -3.877 -4.496 1.00 47.00 270 GLY A C 1
ATOM 1920 O O . GLY A 1 270 ? -33.845 -5.092 -4.603 1.00 47.00 270 GLY A O 1
ATOM 1921 N N . ASN A 1 271 ? -33.441 -2.990 -5.280 1.00 65.62 271 ASN A N 1
ATOM 1922 C CA . ASN A 1 271 ? -32.532 -3.384 -6.365 1.00 65.62 271 ASN A CA 1
ATOM 1923 C C . ASN A 1 271 ? -31.178 -3.904 -5.854 1.00 65.62 271 ASN A C 1
ATOM 1925 O O . ASN A 1 271 ? -30.681 -3.465 -4.828 1.00 65.62 271 ASN A O 1
ATOM 1929 N N . SER A 1 272 ? -30.589 -4.873 -6.560 1.00 79.88 272 SER A N 1
ATOM 1930 C CA . SER A 1 272 ? -29.199 -5.315 -6.350 1.00 79.88 272 SER A CA 1
ATOM 1931 C C . SER A 1 272 ? -28.215 -4.163 -6.614 1.00 79.88 272 SER A C 1
ATOM 1933 O O . SER A 1 272 ? -28.562 -3.250 -7.369 1.00 79.88 272 SER A O 1
ATOM 1935 N N . PRO A 1 273 ? -26.987 -4.185 -6.058 1.00 93.56 273 PRO A N 1
ATOM 1936 C CA . PRO A 1 273 ? -25.985 -3.173 -6.393 1.00 93.56 273 PRO A CA 1
ATOM 1937 C C . PRO A 1 273 ? -25.698 -3.156 -7.900 1.00 93.56 273 PRO A C 1
ATOM 1939 O O . PRO A 1 273 ? -25.796 -4.190 -8.561 1.00 93.56 273 PRO A O 1
ATOM 1942 N N . GLN A 1 274 ? -25.263 -2.020 -8.438 1.00 94.81 274 GLN A N 1
ATOM 1943 C CA . GLN A 1 274 ? -24.777 -1.874 -9.811 1.00 94.81 274 GLN A CA 1
ATOM 1944 C C . GLN A 1 274 ? -23.286 -1.529 -9.785 1.00 94.81 274 GLN A C 1
ATOM 1946 O O . GLN A 1 274 ? -22.905 -0.386 -9.533 1.00 94.81 274 GLN A O 1
ATOM 1951 N N . ALA A 1 275 ? -22.442 -2.526 -10.046 1.00 97.25 275 ALA A N 1
ATOM 1952 C CA . ALA A 1 275 ? -21.007 -2.343 -10.176 1.00 97.25 275 ALA A CA 1
ATOM 1953 C C . ALA A 1 275 ? -20.687 -1.495 -11.415 1.00 97.25 275 ALA A C 1
ATOM 1955 O O . ALA A 1 275 ? -21.115 -1.810 -12.526 1.00 97.25 275 ALA A O 1
ATOM 1956 N N . VAL A 1 276 ? -19.896 -0.441 -11.224 1.00 97.88 276 VAL A N 1
ATOM 1957 C CA . VAL A 1 276 ? -19.348 0.386 -12.301 1.00 97.88 276 VAL A CA 1
ATOM 1958 C C . VAL A 1 276 ? -17.837 0.393 -12.158 1.00 97.88 276 VAL A C 1
ATOM 1960 O O . VAL A 1 276 ? -17.307 0.790 -11.125 1.00 97.88 276 VAL A O 1
ATOM 1963 N N . LEU A 1 277 ? -17.148 -0.060 -13.200 1.00 98.12 277 LEU A N 1
ATOM 1964 C CA . LEU A 1 277 ? -15.694 -0.069 -13.283 1.00 98.12 277 LEU A CA 1
ATOM 1965 C C . LEU A 1 277 ? -15.245 1.070 -14.195 1.00 98.12 277 LEU A C 1
ATOM 1967 O O . LEU A 1 277 ? -15.641 1.122 -15.359 1.00 98.12 277 LEU A O 1
ATOM 1971 N N . LYS A 1 278 ? -14.384 1.951 -13.684 1.00 97.88 278 LYS A N 1
ATOM 1972 C CA . LYS A 1 278 ? -13.706 2.986 -14.468 1.00 97.88 278 LYS A CA 1
ATOM 1973 C C . LYS A 1 278 ? -12.210 2.738 -14.512 1.00 97.88 278 LYS A C 1
ATOM 1975 O O . LYS A 1 278 ? -11.584 2.537 -13.477 1.00 97.88 278 LYS A O 1
ATOM 1980 N N . LEU A 1 279 ? -11.646 2.800 -15.712 1.00 96.94 279 LEU A N 1
ATOM 1981 C CA . LEU A 1 279 ? -10.208 2.775 -15.946 1.00 96.94 279 LEU A CA 1
ATOM 1982 C C . LEU A 1 279 ? -9.648 4.202 -15.964 1.00 96.94 279 LEU A C 1
ATOM 1984 O O . LEU A 1 279 ? -10.253 5.106 -16.545 1.00 96.94 279 LEU A O 1
ATOM 1988 N N . VAL A 1 280 ? -8.479 4.401 -15.361 1.00 94.25 280 VAL A N 1
ATOM 1989 C CA . VAL A 1 280 ? -7.695 5.629 -15.512 1.00 94.25 280 VAL A CA 1
ATOM 1990 C C . VAL A 1 280 ? -6.815 5.497 -16.755 1.00 94.25 280 VAL A C 1
ATOM 1992 O O . VAL A 1 280 ? -5.994 4.592 -16.855 1.00 94.25 280 VAL A O 1
ATOM 1995 N N . GLY A 1 281 ? -6.993 6.394 -17.725 1.00 88.06 281 GLY A N 1
ATOM 1996 C CA . GLY A 1 281 ? -6.253 6.344 -18.988 1.00 88.06 281 GLY A CA 1
ATOM 1997 C C . GLY A 1 281 ? -6.742 5.248 -19.943 1.00 88.06 281 GLY A C 1
ATOM 1998 O O . GLY A 1 281 ? -7.928 4.924 -19.988 1.00 88.06 281 GLY A O 1
ATOM 1999 N N . GLY A 1 282 ? -5.835 4.731 -20.776 1.00 89.19 282 GLY A N 1
ATOM 2000 C CA . GLY A 1 282 ? -6.165 3.787 -21.850 1.00 89.19 282 GLY A CA 1
ATOM 2001 C C . GLY A 1 282 ? -5.992 2.315 -21.464 1.00 89.19 282 GLY A C 1
ATOM 2002 O O . GLY A 1 282 ? -5.077 1.964 -20.729 1.00 89.19 282 GLY A O 1
ATOM 2003 N N . ALA A 1 283 ? -6.811 1.438 -22.051 1.00 94.56 283 ALA A N 1
ATOM 2004 C CA . ALA A 1 283 ? -6.812 -0.015 -21.822 1.00 94.56 283 ALA A CA 1
ATOM 2005 C C . ALA A 1 283 ? -5.738 -0.789 -22.611 1.00 94.56 283 ALA A C 1
ATOM 2007 O O . ALA A 1 283 ? -5.843 -2.001 -22.808 1.00 94.56 283 ALA A O 1
ATOM 2008 N N . SER A 1 284 ? -4.734 -0.098 -23.151 1.00 95.25 284 SER A N 1
ATOM 2009 C CA . SER A 1 284 ? -3.666 -0.721 -23.933 1.00 95.25 284 SER A CA 1
ATOM 2010 C C . SER A 1 284 ? -2.322 -0.037 -23.706 1.00 95.25 284 SER A C 1
ATOM 2012 O O . SER A 1 284 ? -2.265 1.173 -23.458 1.00 95.25 284 SER A O 1
ATOM 2014 N N . GLY A 1 285 ? -1.253 -0.824 -23.785 1.00 94.31 285 GLY A N 1
ATOM 2015 C CA . GLY A 1 285 ? 0.122 -0.387 -23.556 1.00 94.31 285 GLY A CA 1
ATOM 2016 C C . GLY A 1 285 ? 1.124 -1.517 -23.789 1.00 94.31 285 GLY A C 1
ATOM 2017 O O . GLY A 1 285 ? 0.790 -2.536 -24.392 1.00 94.31 285 GLY A O 1
ATOM 2018 N N . VAL A 1 286 ? 2.355 -1.334 -23.319 1.00 95.00 286 VAL A N 1
ATOM 2019 C CA . VAL A 1 286 ? 3.433 -2.335 -23.392 1.00 95.00 286 VAL A CA 1
ATOM 2020 C C . VAL A 1 286 ? 3.786 -2.851 -21.998 1.00 95.00 286 VAL A C 1
ATOM 2022 O O . VAL A 1 286 ? 3.508 -2.174 -21.014 1.00 95.00 286 VAL A O 1
ATOM 2025 N N . ALA A 1 287 ? 4.414 -4.023 -21.917 1.00 93.19 287 ALA A N 1
ATOM 2026 C CA . ALA A 1 287 ? 4.855 -4.655 -20.672 1.00 93.19 287 ALA A CA 1
ATOM 2027 C C . ALA A 1 287 ? 5.527 -3.687 -19.669 1.00 93.19 287 ALA A C 1
ATOM 2029 O O . ALA A 1 287 ? 6.319 -2.807 -20.031 1.00 93.19 287 ALA A O 1
ATOM 2030 N N . GLY A 1 288 ? 5.201 -3.871 -18.389 1.00 90.75 288 GLY A N 1
ATOM 2031 C CA . GLY A 1 288 ? 5.410 -2.882 -17.332 1.00 90.75 288 GLY A CA 1
ATOM 2032 C C . GLY A 1 288 ? 4.330 -1.796 -17.347 1.00 90.75 288 GLY A C 1
ATOM 2033 O O . GLY A 1 288 ? 4.633 -0.642 -17.069 1.00 90.75 288 GLY A O 1
ATOM 2034 N N . MET A 1 289 ? 3.095 -2.129 -17.738 1.00 94.94 289 MET A N 1
ATOM 2035 C CA . MET A 1 289 ? 1.992 -1.170 -17.850 1.00 94.94 289 MET A CA 1
ATOM 2036 C C . MET A 1 289 ? 1.308 -0.977 -16.488 1.00 94.94 289 MET A C 1
ATOM 2038 O O . MET A 1 289 ? 0.652 -1.914 -16.025 1.00 94.94 289 MET A O 1
ATOM 2042 N N . PRO A 1 290 ? 1.388 0.210 -15.858 1.00 96.25 290 PRO A N 1
ATOM 2043 C CA . PRO A 1 290 ? 0.577 0.511 -14.687 1.00 96.25 290 PRO A CA 1
ATOM 2044 C C . PRO A 1 290 ? -0.876 0.775 -15.087 1.00 96.25 290 PRO A C 1
ATOM 2046 O O . PRO A 1 290 ? -1.156 1.501 -16.041 1.00 96.25 290 PRO A O 1
ATOM 2049 N N . VAL A 1 291 ? -1.799 0.187 -14.334 1.00 97.31 291 VAL A N 1
ATOM 2050 C CA . VAL A 1 291 ? -3.245 0.330 -14.501 1.00 97.31 291 VAL A CA 1
ATOM 2051 C C . VAL A 1 291 ? -3.861 0.669 -13.155 1.00 97.31 291 VAL A C 1
ATOM 2053 O O . VAL A 1 291 ? -3.685 -0.071 -12.192 1.00 97.31 291 VAL A O 1
ATOM 2056 N N . VAL A 1 292 ? -4.625 1.760 -13.102 1.00 98.50 292 VAL A N 1
ATOM 2057 C CA . VAL A 1 292 ? -5.450 2.119 -11.942 1.00 98.50 292 VAL A CA 1
ATOM 2058 C C . VAL A 1 292 ? -6.916 2.133 -12.352 1.00 98.50 292 VAL A C 1
ATOM 2060 O O . VAL A 1 292 ? -7.278 2.617 -13.425 1.00 98.50 292 VAL A O 1
ATOM 2063 N N . VAL A 1 293 ? -7.764 1.582 -11.491 1.00 98.50 293 VAL A N 1
ATOM 2064 C CA . VAL A 1 293 ? -9.212 1.488 -11.670 1.00 98.50 293 VAL A CA 1
ATOM 2065 C C . VAL A 1 293 ? -9.932 2.032 -10.444 1.00 98.50 293 VAL A C 1
ATOM 2067 O O . VAL A 1 293 ? -9.415 1.954 -9.329 1.00 98.50 293 VAL A O 1
ATOM 2070 N N . ASN A 1 294 ? -11.139 2.562 -10.636 1.00 98.12 294 ASN A N 1
ATOM 2071 C CA . ASN A 1 294 ? -12.006 2.976 -9.540 1.00 98.12 294 ASN A CA 1
ATOM 2072 C C . ASN A 1 294 ? -13.473 2.574 -9.759 1.00 98.12 294 ASN A C 1
ATOM 2074 O O . ASN A 1 294 ? -13.895 2.244 -10.869 1.00 98.12 294 ASN A O 1
ATOM 2078 N N . ALA A 1 295 ? -14.227 2.577 -8.662 1.00 97.88 295 ALA A N 1
ATOM 2079 C CA . ALA A 1 295 ? -15.604 2.106 -8.562 1.00 97.88 295 ALA A CA 1
ATOM 2080 C C . ALA A 1 295 ? -16.561 3.135 -7.942 1.00 97.88 295 ALA A C 1
ATOM 2082 O O . ALA A 1 295 ? -17.667 2.764 -7.549 1.00 97.88 295 ALA A O 1
ATOM 2083 N N . VAL A 1 296 ? -16.153 4.405 -7.827 1.00 96.00 296 VAL A N 1
ATOM 2084 C CA . VAL A 1 296 ? -16.929 5.444 -7.115 1.00 96.00 296 VAL A CA 1
ATOM 2085 C C . VAL A 1 296 ? -18.296 5.733 -7.745 1.00 96.00 296 VAL A C 1
ATOM 2087 O O . VAL A 1 296 ? -19.200 6.182 -7.054 1.00 96.00 296 VAL A O 1
ATOM 2090 N N . ASP A 1 297 ? -18.470 5.405 -9.026 1.00 95.50 297 ASP A N 1
ATOM 2091 C CA . ASP A 1 297 ? -19.742 5.505 -9.754 1.00 95.50 297 ASP A CA 1
ATOM 2092 C C . ASP A 1 297 ? -20.679 4.303 -9.535 1.00 95.50 297 ASP A C 1
ATOM 2094 O O . ASP A 1 297 ? -21.769 4.256 -10.104 1.00 95.50 297 ASP A O 1
ATOM 2098 N N . SER A 1 298 ? -20.262 3.297 -8.762 1.00 96.00 298 SER A N 1
ATOM 2099 C CA . SER A 1 298 ? -21.120 2.148 -8.467 1.00 96.00 298 SER A CA 1
ATOM 2100 C C . SER A 1 298 ? -22.302 2.572 -7.600 1.00 96.00 298 SER A C 1
ATOM 2102 O O . SER A 1 298 ? -22.126 3.258 -6.593 1.00 96.00 298 SER A O 1
ATOM 2104 N N . ILE A 1 299 ? -23.496 2.091 -7.936 1.00 93.00 299 ILE A N 1
ATOM 2105 C CA . ILE A 1 299 ? -24.716 2.380 -7.177 1.00 93.00 299 ILE A CA 1
ATOM 2106 C C . ILE A 1 299 ? -24.948 1.246 -6.182 1.00 93.00 299 ILE A C 1
ATOM 2108 O O . ILE A 1 299 ? -24.993 0.074 -6.562 1.00 93.00 299 ILE A O 1
ATOM 2112 N N . VAL A 1 300 ? -25.106 1.588 -4.904 1.00 89.88 300 VAL A N 1
ATOM 2113 C CA . VAL A 1 300 ? -25.419 0.629 -3.837 1.00 89.88 300 VAL A CA 1
ATOM 2114 C C . VAL A 1 300 ? -26.671 1.087 -3.076 1.00 89.88 300 VAL A C 1
ATOM 2116 O O . VAL A 1 300 ? -26.765 2.273 -2.771 1.00 89.88 300 VAL A O 1
ATOM 2119 N N . PRO A 1 301 ? -27.628 0.193 -2.753 1.00 79.06 301 PRO A N 1
ATOM 2120 C CA . PRO A 1 301 ? -28.922 0.587 -2.170 1.00 79.06 301 PRO A CA 1
ATOM 2121 C C . PRO A 1 301 ? -28.855 1.234 -0.781 1.00 79.06 301 PRO A C 1
ATOM 2123 O O . PRO A 1 301 ? -29.756 1.981 -0.419 1.00 79.06 301 PRO A O 1
ATOM 2126 N N . ASN A 1 302 ? -27.812 0.930 -0.003 1.00 80.19 302 ASN A N 1
ATOM 2127 C CA . ASN A 1 302 ? -27.652 1.433 1.362 1.00 80.19 302 ASN A CA 1
ATOM 2128 C C . ASN A 1 302 ? -26.648 2.597 1.375 1.00 80.19 302 ASN A C 1
ATOM 2130 O O . ASN A 1 302 ? -27.003 3.757 1.218 1.00 80.19 302 ASN A O 1
ATOM 2134 N N . SER A 1 303 ? -25.362 2.283 1.549 1.00 89.69 303 SER A N 1
ATOM 2135 C CA . SER A 1 303 ? -24.268 3.250 1.521 1.00 89.69 303 SER A CA 1
ATOM 2136 C C . SER A 1 303 ? -22.976 2.573 1.053 1.00 89.69 303 SER A C 1
ATOM 2138 O O . SER A 1 303 ? -22.723 1.422 1.436 1.00 89.69 303 SER A O 1
ATOM 2140 N N . PRO A 1 304 ? -22.121 3.278 0.286 1.00 92.31 304 PRO A N 1
ATOM 2141 C CA . PRO A 1 304 ? -20.797 2.793 -0.100 1.00 92.31 304 PRO A CA 1
ATOM 2142 C C . PRO A 1 304 ? -19.911 2.357 1.074 1.00 92.31 304 PRO A C 1
ATOM 2144 O O . PRO A 1 304 ? -19.045 1.510 0.877 1.00 92.31 304 PRO A O 1
ATOM 2147 N N . LEU A 1 305 ? -20.126 2.882 2.291 1.00 93.75 305 LEU A N 1
ATOM 2148 C CA . LEU A 1 305 ? -19.345 2.511 3.485 1.00 93.75 305 LEU A CA 1
ATOM 2149 C C . LEU A 1 305 ? -19.573 1.064 3.940 1.00 93.75 305 LEU A C 1
ATOM 2151 O O . LEU A 1 305 ? -18.684 0.448 4.529 1.00 93.75 305 LEU A O 1
ATOM 2155 N N . PHE A 1 306 ? -20.763 0.521 3.684 1.00 91.56 306 PHE A N 1
ATOM 2156 C CA . PHE A 1 306 ? -21.141 -0.827 4.111 1.00 91.56 306 PHE A CA 1
ATOM 2157 C C . PHE A 1 306 ? -20.994 -1.865 2.998 1.00 91.56 306 PHE A C 1
ATOM 2159 O O . PHE A 1 306 ? -21.053 -3.062 3.267 1.00 91.56 306 PHE A O 1
ATOM 2166 N N . ALA A 1 307 ? -20.780 -1.424 1.759 1.00 90.75 307 ALA A N 1
ATOM 2167 C CA . ALA A 1 307 ? -20.542 -2.316 0.640 1.00 90.75 307 ALA A CA 1
ATOM 2168 C C . ALA A 1 307 ? -19.097 -2.844 0.630 1.00 90.75 307 ALA A C 1
ATOM 2170 O O . ALA A 1 307 ? -18.154 -2.219 1.123 1.00 90.75 307 ALA A O 1
ATOM 2171 N N . LYS A 1 308 ? -18.922 -4.021 0.035 1.00 92.44 308 LYS A N 1
ATOM 2172 C CA . LYS A 1 308 ? -17.629 -4.647 -0.225 1.00 92.44 308 LYS A CA 1
ATOM 2173 C C . LYS A 1 308 ? -17.300 -4.510 -1.706 1.00 92.44 308 LYS A C 1
ATOM 2175 O O . LYS A 1 308 ? -18.085 -4.929 -2.550 1.00 92.44 308 LYS A O 1
ATOM 2180 N N . TYR A 1 309 ? -16.116 -3.991 -2.004 1.00 96.19 309 TYR A N 1
ATOM 2181 C CA . TYR A 1 309 ? -15.585 -3.853 -3.359 1.00 96.19 309 TYR A CA 1
ATOM 2182 C C . TYR A 1 309 ? -14.380 -4.776 -3.486 1.00 96.19 309 TYR A C 1
ATOM 2184 O O . TYR A 1 309 ? -13.456 -4.684 -2.677 1.00 96.19 309 TYR A O 1
ATOM 2192 N N . GLN A 1 310 ? -14.413 -5.700 -4.444 1.00 97.31 310 GLN A N 1
ATOM 2193 C CA . GLN A 1 310 ? -13.336 -6.658 -4.686 1.00 97.31 310 GLN A CA 1
ATOM 2194 C C . GLN A 1 310 ? -12.892 -6.596 -6.141 1.00 97.31 310 GLN A C 1
ATOM 2196 O O . GLN A 1 310 ? -13.692 -6.819 -7.050 1.00 97.31 310 GLN A O 1
ATOM 2201 N N . TRP A 1 311 ? -11.606 -6.342 -6.336 1.00 98.06 311 TRP A N 1
ATOM 2202 C CA . TRP A 1 311 ? -10.940 -6.321 -7.628 1.00 98.06 311 TRP A CA 1
ATOM 2203 C C . TRP A 1 311 ? -10.218 -7.643 -7.879 1.00 98.06 311 TRP A C 1
ATOM 2205 O O . TRP A 1 311 ? -9.649 -8.226 -6.957 1.00 98.06 311 TRP A O 1
ATOM 2215 N N . ASP A 1 312 ? -10.238 -8.103 -9.125 1.00 96.62 312 ASP A N 1
ATOM 2216 C CA . ASP A 1 312 ? -9.441 -9.209 -9.657 1.00 96.62 312 ASP A CA 1
ATOM 2217 C C . ASP A 1 312 ? -8.859 -8.743 -10.994 1.00 96.62 312 ASP A C 1
ATOM 2219 O O . ASP A 1 312 ? -9.620 -8.430 -11.908 1.00 96.62 312 ASP A O 1
ATOM 2223 N N . PHE A 1 313 ? -7.537 -8.628 -11.105 1.00 95.38 313 PHE A N 1
ATOM 2224 C CA . PHE A 1 313 ? -6.883 -8.063 -12.292 1.00 95.38 313 PHE A CA 1
ATOM 2225 C C . PHE A 1 313 ? -6.691 -9.078 -13.425 1.00 95.38 313 PHE A C 1
ATOM 2227 O O . PHE A 1 313 ? -6.248 -8.704 -14.514 1.00 95.38 313 PHE A O 1
ATOM 2234 N N . GLY A 1 314 ? -7.054 -10.344 -13.198 1.00 90.12 314 GLY A N 1
ATOM 2235 C CA . GLY A 1 314 ? -6.943 -11.406 -14.193 1.00 90.12 314 GLY A CA 1
ATOM 2236 C C . GLY A 1 314 ? -5.500 -11.807 -14.514 1.00 90.12 314 GLY A C 1
ATOM 2237 O O . GLY A 1 314 ? -5.287 -12.511 -15.497 1.00 90.12 314 GLY A O 1
ATOM 2238 N N . ASP A 1 315 ? -4.526 -11.381 -13.705 1.00 87.00 315 ASP A N 1
ATOM 2239 C CA . ASP A 1 315 ? -3.106 -11.715 -13.828 1.00 87.00 315 ASP A CA 1
ATOM 2240 C C . ASP A 1 315 ? -2.689 -12.655 -12.684 1.00 87.00 315 ASP A C 1
ATOM 2242 O O . ASP A 1 315 ? -2.299 -12.205 -11.606 1.00 87.00 315 ASP A O 1
ATOM 2246 N N . PRO A 1 316 ? -2.752 -13.983 -12.885 1.00 74.69 316 PRO A N 1
ATOM 2247 C CA . PRO A 1 316 ? -2.433 -14.946 -11.835 1.00 74.69 316 PRO A CA 1
ATOM 2248 C C . PRO A 1 316 ? -0.945 -14.963 -11.452 1.00 74.69 316 PRO A C 1
ATOM 2250 O O . PRO A 1 316 ? -0.591 -15.588 -10.452 1.00 74.69 316 PRO A O 1
ATOM 2253 N N . THR A 1 317 ? -0.075 -14.326 -12.244 1.00 68.19 317 THR A N 1
ATOM 2254 C CA . THR A 1 317 ? 1.371 -14.260 -11.986 1.00 68.19 317 THR A CA 1
ATOM 2255 C C . THR A 1 317 ? 1.778 -13.014 -11.206 1.00 68.19 317 THR A C 1
ATOM 2257 O O . THR A 1 317 ? 2.817 -13.024 -10.547 1.00 68.19 317 THR A O 1
ATOM 2260 N N . GLY A 1 318 ? 0.963 -11.960 -11.263 1.00 59.06 318 GLY A N 1
ATOM 2261 C CA . GLY A 1 318 ? 1.241 -10.682 -10.628 1.00 59.06 318 GLY A CA 1
ATOM 2262 C C . GLY A 1 318 ? 0.978 -10.677 -9.120 1.00 59.06 318 GLY A C 1
ATOM 2263 O O . GLY A 1 318 ? 0.010 -11.257 -8.616 1.00 59.06 318 GLY A O 1
ATOM 2264 N N . GLY A 1 319 ? 1.835 -9.959 -8.387 1.00 66.62 319 GLY A N 1
ATOM 2265 C CA . GLY A 1 319 ? 1.547 -9.558 -7.008 1.00 66.62 319 GLY A CA 1
ATOM 2266 C C . GLY A 1 319 ? 0.296 -8.674 -6.954 1.00 66.62 319 GLY A C 1
ATOM 2267 O O . GLY A 1 319 ? -0.040 -8.023 -7.934 1.00 66.62 319 GLY A O 1
ATOM 2268 N N . TYR A 1 320 ? -0.423 -8.669 -5.829 1.00 83.44 320 TYR A N 1
ATOM 2269 C CA . TYR A 1 320 ? -1.639 -7.857 -5.641 1.00 83.44 320 TYR A CA 1
ATOM 2270 C C . TYR A 1 320 ? -2.755 -8.052 -6.694 1.00 83.44 320 TYR A C 1
ATOM 2272 O O . TYR A 1 320 ? -3.604 -7.182 -6.854 1.00 83.44 320 TYR A O 1
ATOM 2280 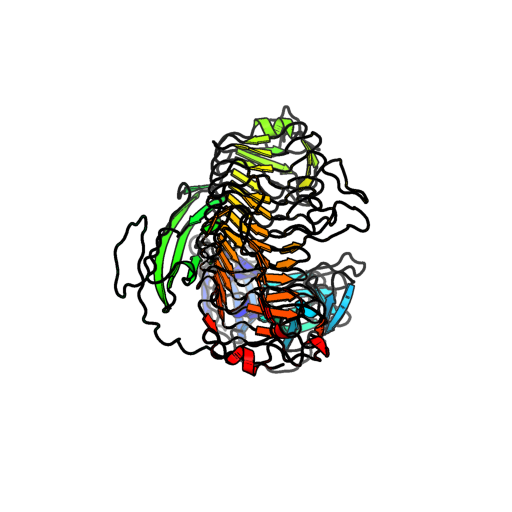N N . ASN A 1 321 ? -2.851 -9.227 -7.335 1.00 87.12 321 ASN A N 1
ATOM 2281 C CA . ASN A 1 321 ? -3.912 -9.519 -8.315 1.00 87.12 321 ASN A CA 1
ATOM 2282 C C . ASN A 1 321 ? -5.346 -9.381 -7.753 1.00 87.12 321 ASN A C 1
ATOM 2284 O O . ASN A 1 321 ? -6.305 -9.261 -8.513 1.00 87.12 321 ASN A O 1
ATOM 2288 N N . ARG A 1 322 ? -5.520 -9.405 -6.424 1.00 90.06 322 ARG A N 1
ATOM 2289 C CA . ARG A 1 322 ? -6.808 -9.159 -5.766 1.00 90.06 322 ARG A CA 1
ATOM 2290 C C . ARG A 1 322 ? -6.687 -8.090 -4.693 1.00 90.06 322 ARG A C 1
ATOM 2292 O O . ARG A 1 322 ? -5.898 -8.244 -3.761 1.00 90.06 322 ARG A O 1
ATOM 2299 N N . LEU A 1 323 ? -7.514 -7.051 -4.788 1.00 90.94 323 LEU A N 1
ATOM 2300 C CA . LEU A 1 323 ? -7.478 -5.891 -3.894 1.00 90.94 323 LEU A CA 1
ATOM 2301 C C . LEU A 1 323 ? -8.885 -5.452 -3.463 1.00 90.94 323 LEU A C 1
ATOM 2303 O O . LEU A 1 323 ? -9.842 -5.640 -4.219 1.00 90.94 323 LEU A O 1
ATOM 2307 N N . PRO A 1 324 ? -9.041 -4.883 -2.255 1.00 93.69 324 PRO A N 1
ATOM 2308 C CA . PRO A 1 324 ? -10.298 -4.295 -1.815 1.00 93.69 324 PRO A CA 1
ATOM 2309 C C . PRO A 1 324 ? -10.403 -2.807 -2.181 1.00 93.69 324 PRO A C 1
ATOM 2311 O O . PRO A 1 324 ? -9.426 -2.176 -2.576 1.00 93.69 324 PRO A O 1
ATOM 2314 N N . GLY A 1 325 ? -11.581 -2.234 -1.942 1.00 96.44 325 GLY A N 1
ATOM 2315 C CA . GLY A 1 325 ? -11.788 -0.787 -1.870 1.00 96.44 325 GLY A CA 1
ATOM 2316 C C . GLY A 1 325 ? -12.272 -0.138 -3.163 1.00 96.44 325 GLY A C 1
ATOM 2317 O O . GLY A 1 325 ? -12.435 -0.789 -4.193 1.00 96.44 325 GLY A O 1
ATOM 2318 N N . TRP A 1 326 ? -12.554 1.165 -3.104 1.00 97.94 326 TRP A N 1
ATOM 2319 C CA . TRP A 1 326 ? -13.127 1.901 -4.239 1.00 97.94 326 TRP A CA 1
ATOM 2320 C C . TRP A 1 326 ? -12.133 2.176 -5.360 1.00 97.94 326 TRP A C 1
ATOM 2322 O O . TRP A 1 326 ? -12.555 2.476 -6.468 1.00 97.94 326 TRP A O 1
ATOM 2332 N N . THR A 1 327 ? -10.837 2.090 -5.076 1.00 98.56 327 THR A N 1
ATOM 2333 C CA . THR A 1 327 ? -9.747 2.285 -6.035 1.00 98.56 327 THR A CA 1
ATOM 2334 C C . THR A 1 327 ? -8.780 1.126 -5.881 1.00 98.56 327 THR A C 1
ATOM 2336 O O . THR A 1 327 ? -8.575 0.655 -4.767 1.00 98.56 327 THR A O 1
ATOM 2339 N N . ALA A 1 328 ? -8.195 0.654 -6.972 1.00 98.38 328 ALA A N 1
ATOM 2340 C CA . ALA A 1 328 ? -7.153 -0.364 -6.952 1.00 98.38 328 ALA A CA 1
ATOM 2341 C C . ALA A 1 328 ? -6.226 -0.182 -8.152 1.00 98.38 328 ALA A C 1
ATOM 2343 O O . ALA A 1 328 ? -6.578 0.485 -9.124 1.00 98.38 328 ALA A O 1
ATOM 2344 N N . GLY A 1 329 ? -5.043 -0.786 -8.100 1.00 97.19 329 GLY A N 1
ATOM 2345 C CA . GLY A 1 329 ? -4.091 -0.721 -9.199 1.00 97.19 329 GLY A CA 1
ATOM 2346 C C . GLY A 1 329 ? -3.251 -1.979 -9.309 1.00 97.19 329 GLY A C 1
ATOM 2347 O O . GLY A 1 329 ? -3.087 -2.705 -8.331 1.00 97.19 329 GLY A O 1
ATOM 2348 N N . HIS A 1 330 ? -2.747 -2.216 -10.514 1.00 97.31 330 HIS A N 1
ATOM 2349 C CA . HIS A 1 330 ? -1.923 -3.363 -10.876 1.00 97.31 330 HIS A CA 1
ATOM 2350 C C . HIS A 1 330 ? -0.906 -2.959 -11.938 1.00 97.31 330 HIS A C 1
ATOM 2352 O O . HIS A 1 330 ? -1.164 -2.058 -12.738 1.00 97.31 330 HIS A O 1
ATOM 2358 N N . ILE A 1 331 ? 0.244 -3.626 -11.959 1.00 95.56 331 ILE A N 1
ATOM 2359 C CA . ILE A 1 331 ? 1.277 -3.414 -12.975 1.00 95.56 331 ILE A CA 1
ATOM 2360 C C . ILE A 1 331 ? 1.414 -4.708 -13.770 1.00 95.56 331 ILE A C 1
ATOM 2362 O O . ILE A 1 331 ? 1.818 -5.734 -13.227 1.00 95.56 331 ILE A O 1
ATOM 2366 N N . TYR A 1 332 ? 1.071 -4.661 -15.056 1.00 94.94 332 TYR A N 1
ATOM 2367 C CA . TYR A 1 332 ? 1.164 -5.818 -15.941 1.00 94.94 332 TYR A CA 1
ATOM 2368 C C . TYR A 1 332 ? 2.559 -5.908 -16.559 1.00 94.94 332 TYR A C 1
ATOM 2370 O O . TYR A 1 332 ? 2.883 -5.198 -17.515 1.00 94.94 332 TYR A O 1
ATOM 2378 N N . ASP A 1 333 ? 3.388 -6.790 -16.008 1.00 90.69 333 ASP A N 1
ATOM 2379 C CA . ASP A 1 333 ? 4.784 -6.969 -16.426 1.00 90.69 333 ASP A CA 1
ATOM 2380 C C . ASP A 1 333 ? 4.962 -7.832 -17.670 1.00 90.69 333 ASP A C 1
ATOM 2382 O O . ASP A 1 333 ? 5.989 -7.742 -18.341 1.00 90.69 333 ASP A O 1
ATOM 2386 N N . ASN A 1 334 ? 3.964 -8.650 -17.994 1.00 91.19 334 ASN A N 1
ATOM 2387 C CA . ASN A 1 334 ? 4.024 -9.588 -19.102 1.00 91.19 334 ASN A CA 1
ATOM 2388 C C . ASN A 1 334 ? 3.046 -9.182 -20.215 1.00 91.19 334 ASN A C 1
ATOM 2390 O O . ASN A 1 334 ? 1.967 -8.659 -19.928 1.00 91.19 334 ASN A O 1
ATOM 2394 N N . PRO A 1 335 ? 3.392 -9.420 -21.491 1.00 92.38 335 PRO A N 1
ATOM 2395 C CA . PRO A 1 335 ? 2.443 -9.274 -22.584 1.00 92.38 335 PRO A CA 1
ATOM 2396 C C . PRO A 1 335 ? 1.280 -10.257 -22.442 1.00 92.38 335 PRO A C 1
ATOM 2398 O O . PRO A 1 335 ? 1.475 -11.415 -22.073 1.00 92.38 335 PRO A O 1
ATOM 2401 N N . GLY A 1 336 ? 0.078 -9.812 -22.787 1.00 94.81 336 GLY A N 1
ATOM 2402 C CA . GLY A 1 336 ? -1.130 -10.616 -22.685 1.00 94.81 336 GLY A CA 1
ATOM 2403 C C . GLY A 1 336 ? -2.403 -9.782 -22.739 1.00 94.81 336 GLY A C 1
ATOM 2404 O O . GLY A 1 336 ? -2.374 -8.550 -22.712 1.00 94.81 336 GLY A O 1
ATOM 2405 N N . THR A 1 337 ? -3.535 -10.477 -22.802 1.00 95.50 337 THR A N 1
ATOM 2406 C CA . THR A 1 337 ? -4.858 -9.879 -22.622 1.00 95.50 337 THR A CA 1
ATOM 2407 C C . THR A 1 337 ? -5.401 -10.309 -21.270 1.00 95.50 337 THR A C 1
ATOM 2409 O O . THR A 1 337 ? -5.552 -11.500 -21.003 1.00 95.50 337 THR A O 1
ATOM 2412 N N . TYR A 1 338 ? -5.711 -9.329 -20.430 1.00 95.88 338 TYR A N 1
ATOM 2413 C CA . TYR A 1 338 ? -6.168 -9.525 -19.061 1.00 95.88 338 TYR A CA 1
ATOM 2414 C C . TYR A 1 338 ? -7.593 -9.004 -18.905 1.00 95.88 338 TYR A C 1
ATOM 2416 O O . TYR A 1 338 ? -7.955 -7.987 -19.492 1.00 95.88 338 TYR A O 1
ATOM 2424 N N . THR A 1 339 ? -8.412 -9.688 -18.107 1.00 96.88 339 THR A N 1
ATOM 2425 C CA . THR A 1 339 ? -9.772 -9.231 -17.783 1.00 96.88 339 THR A CA 1
ATOM 2426 C C . THR A 1 339 ? -9.815 -8.770 -16.336 1.00 96.88 339 THR A C 1
ATOM 2428 O O . THR A 1 339 ? -9.848 -9.595 -15.424 1.00 96.88 339 THR A O 1
ATOM 2431 N N . VAL A 1 340 ? -9.854 -7.454 -16.133 1.00 98.38 340 VAL A N 1
ATOM 2432 C CA . VAL A 1 340 ? -10.110 -6.861 -14.820 1.00 98.38 340 VAL A CA 1
ATOM 2433 C C . VAL A 1 340 ? -11.579 -7.057 -14.484 1.00 98.38 340 VAL A C 1
ATOM 2435 O O . VAL A 1 340 ? -12.448 -6.768 -15.307 1.00 98.38 340 VAL A O 1
ATOM 2438 N N . ARG A 1 341 ? -11.869 -7.519 -13.270 1.00 98.31 341 ARG A N 1
ATOM 2439 C CA . ARG A 1 341 ? -13.218 -7.722 -12.749 1.00 98.31 341 ARG A CA 1
ATOM 2440 C C . ARG A 1 341 ? -13.385 -7.012 -11.412 1.00 98.31 341 ARG A C 1
ATOM 2442 O O . ARG A 1 341 ? -12.632 -7.255 -10.475 1.00 98.31 341 ARG A O 1
ATOM 2449 N N . LEU A 1 342 ? -14.431 -6.201 -11.316 1.00 98.69 342 LEU A N 1
ATOM 2450 C CA . LEU A 1 342 ? -14.958 -5.653 -10.072 1.00 98.69 342 LEU A CA 1
ATOM 2451 C C . LEU A 1 342 ? -16.155 -6.494 -9.629 1.00 98.69 342 LEU A C 1
ATOM 2453 O O . LEU A 1 342 ? -17.044 -6.759 -10.434 1.00 98.69 342 LEU A O 1
ATOM 2457 N N . THR A 1 343 ? -16.202 -6.873 -8.355 1.00 97.69 343 THR A N 1
ATOM 2458 C CA . THR A 1 343 ? -17.400 -7.403 -7.688 1.00 97.69 343 THR A CA 1
ATOM 2459 C C . THR A 1 343 ? -17.794 -6.457 -6.561 1.00 97.69 343 THR A C 1
ATOM 2461 O O . THR A 1 343 ? -16.984 -6.205 -5.667 1.00 97.69 343 THR A O 1
ATOM 2464 N N . VAL A 1 344 ? -19.022 -5.939 -6.603 1.00 96.88 344 VAL A N 1
ATOM 2465 C CA . VAL A 1 344 ? -19.599 -5.101 -5.544 1.00 96.88 344 VAL A CA 1
ATOM 2466 C C . VAL A 1 344 ? -20.669 -5.905 -4.828 1.00 96.88 344 VAL A C 1
ATOM 2468 O O . VAL A 1 344 ? -21.596 -6.382 -5.476 1.00 96.88 344 VAL A O 1
ATOM 2471 N N . THR A 1 345 ? -20.548 -6.041 -3.510 1.00 93.19 345 THR A N 1
ATOM 2472 C CA . THR A 1 345 ? -21.533 -6.706 -2.647 1.00 93.19 345 THR A CA 1
ATOM 2473 C C . THR A 1 345 ? -22.099 -5.698 -1.658 1.00 93.19 345 THR A C 1
ATOM 2475 O O . THR A 1 345 ? -21.331 -5.043 -0.957 1.00 93.19 345 THR A O 1
ATOM 2478 N N . ASP A 1 346 ? -23.420 -5.550 -1.602 1.00 88.44 346 ASP A N 1
ATOM 2479 C CA . ASP A 1 346 ? -24.077 -4.665 -0.638 1.00 88.44 346 ASP A CA 1
ATOM 2480 C C . ASP A 1 346 ? -24.116 -5.272 0.779 1.00 88.44 346 ASP A C 1
ATOM 2482 O O . ASP A 1 346 ? -23.715 -6.416 1.005 1.00 88.44 346 ASP A O 1
ATOM 2486 N N . ALA A 1 347 ? -24.608 -4.502 1.754 1.00 86.19 347 ALA A N 1
ATOM 2487 C CA . ALA A 1 347 ? -24.688 -4.953 3.146 1.00 86.19 347 ALA A CA 1
ATOM 2488 C C . ALA A 1 347 ? -25.687 -6.110 3.365 1.00 86.19 347 ALA A C 1
ATOM 2490 O O . ALA A 1 347 ? -25.621 -6.784 4.388 1.00 86.19 347 ALA A O 1
ATOM 2491 N N . ASN A 1 348 ? -26.590 -6.356 2.408 1.00 85.75 348 ASN A N 1
ATOM 2492 C CA . ASN A 1 348 ? -27.552 -7.459 2.436 1.00 85.75 348 ASN A CA 1
ATOM 2493 C C . ASN A 1 348 ? -27.001 -8.721 1.745 1.00 85.75 348 ASN A C 1
ATOM 2495 O O . ASN A 1 348 ? -27.709 -9.722 1.631 1.00 85.75 348 ASN A O 1
ATOM 2499 N N . GLY A 1 349 ? -25.757 -8.682 1.253 1.00 88.12 349 GLY A N 1
ATOM 2500 C CA . GLY A 1 349 ? -25.101 -9.798 0.579 1.00 88.12 349 GLY A CA 1
ATOM 2501 C C . GLY A 1 349 ? -25.451 -9.954 -0.903 1.00 88.12 349 GLY A C 1
ATOM 2502 O O . GLY A 1 349 ? -25.003 -10.922 -1.517 1.00 88.12 349 GLY A O 1
ATOM 2503 N N . LYS A 1 350 ? -26.213 -9.032 -1.511 1.00 91.31 350 LYS A N 1
ATOM 2504 C CA . LYS A 1 350 ? -26.453 -9.053 -2.964 1.00 91.31 350 LYS A CA 1
ATOM 2505 C C . LYS A 1 350 ? -25.223 -8.529 -3.689 1.00 91.31 350 LYS A C 1
ATOM 2507 O O . LYS A 1 350 ? -24.623 -7.553 -3.247 1.00 91.31 350 LYS A O 1
ATOM 2512 N N . SER A 1 351 ? -24.885 -9.124 -4.832 1.00 94.56 351 SER A N 1
ATOM 2513 C CA . SER A 1 351 ? -23.692 -8.754 -5.599 1.00 94.56 351 SER A CA 1
ATOM 2514 C C . SER A 1 351 ? -23.983 -8.444 -7.063 1.00 94.56 351 SER A C 1
ATOM 2516 O O . SER A 1 351 ? -24.913 -8.992 -7.653 1.00 94.56 351 SER A O 1
ATOM 2518 N N . SER A 1 352 ? -23.127 -7.623 -7.667 1.00 95.88 352 SER A N 1
ATOM 2519 C CA . SER A 1 352 ? -23.013 -7.451 -9.118 1.00 95.88 352 SER A CA 1
ATOM 2520 C C . SER A 1 352 ? -21.557 -7.307 -9.545 1.00 95.88 352 SER A C 1
ATOM 2522 O O . SER A 1 352 ? -20.669 -7.071 -8.720 1.00 95.88 352 SER A O 1
ATOM 2524 N N . THR A 1 353 ? -21.303 -7.491 -10.840 1.00 97.94 353 THR A N 1
ATOM 2525 C CA . THR A 1 353 ? -19.956 -7.476 -11.407 1.00 97.94 353 THR A CA 1
ATOM 2526 C C . THR A 1 353 ? -19.849 -6.555 -12.617 1.00 97.94 353 THR A C 1
ATOM 2528 O O . THR A 1 353 ? -20.805 -6.377 -13.366 1.00 97.94 353 THR A O 1
ATOM 2531 N N . ALA A 1 354 ? -18.660 -5.989 -12.815 1.00 97.88 354 ALA A N 1
ATOM 2532 C CA . ALA A 1 354 ? -18.279 -5.249 -14.014 1.00 97.88 354 ALA A CA 1
ATOM 2533 C C . ALA A 1 354 ? -16.893 -5.711 -14.477 1.00 97.88 354 ALA A C 1
ATOM 2535 O O . ALA A 1 354 ? -16.056 -6.075 -13.647 1.00 97.88 354 ALA A O 1
ATOM 2536 N N . THR A 1 355 ? -16.642 -5.717 -15.788 1.00 98.00 355 THR A N 1
ATOM 2537 C CA . THR A 1 355 ? -15.380 -6.206 -16.363 1.00 98.00 355 THR A CA 1
ATOM 2538 C C . THR A 1 355 ? -14.800 -5.252 -17.396 1.00 98.00 355 THR A C 1
ATOM 2540 O O . THR A 1 355 ? -15.546 -4.627 -18.144 1.00 98.00 355 THR A O 1
ATOM 2543 N N . GLN A 1 356 ? -13.472 -5.202 -17.488 1.00 97.81 356 GLN A N 1
ATOM 2544 C CA . GLN A 1 356 ? -12.729 -4.443 -18.495 1.00 97.81 356 GLN A CA 1
ATOM 2545 C C . GLN A 1 356 ? -11.541 -5.261 -19.011 1.00 97.81 356 GLN A C 1
ATOM 2547 O O . GLN A 1 356 ? -10.756 -5.787 -18.225 1.00 97.81 356 GLN A O 1
ATOM 2552 N N . SER A 1 357 ? -11.388 -5.343 -20.334 1.00 97.25 357 SER A N 1
ATOM 2553 C CA . SER A 1 357 ? -10.218 -5.970 -20.963 1.00 97.25 357 SER A CA 1
ATOM 2554 C C . SER A 1 357 ? -9.047 -4.988 -21.011 1.00 97.25 357 SER A C 1
ATOM 2556 O O . SER A 1 357 ? -9.248 -3.829 -21.381 1.00 97.25 357 SER A O 1
ATOM 2558 N N . ILE A 1 358 ? -7.843 -5.459 -20.693 1.00 98.12 358 ILE A N 1
ATOM 2559 C CA . ILE A 1 358 ? -6.565 -4.741 -20.787 1.00 98.12 358 ILE A CA 1
ATOM 2560 C C . ILE A 1 358 ? -5.654 -5.505 -21.749 1.00 98.12 358 ILE A C 1
ATOM 2562 O O . ILE A 1 358 ? -5.495 -6.716 -21.611 1.00 98.12 358 ILE A O 1
ATOM 2566 N N . ASN A 1 359 ? -5.058 -4.808 -22.717 1.00 97.19 359 ASN A N 1
ATOM 2567 C CA . ASN A 1 359 ? -4.167 -5.403 -23.715 1.00 97.19 359 ASN A CA 1
ATOM 2568 C C . ASN A 1 359 ? -2.732 -4.906 -23.532 1.00 97.19 359 ASN A C 1
ATOM 2570 O O . ASN A 1 359 ? -2.450 -3.718 -23.700 1.00 97.19 359 ASN A O 1
ATOM 2574 N N . VAL A 1 360 ? -1.818 -5.823 -23.237 1.00 97.00 360 VAL A N 1
ATOM 2575 C CA . VAL A 1 360 ? -0.409 -5.528 -22.975 1.00 97.00 360 VAL A CA 1
ATOM 2576 C C . VAL A 1 360 ? 0.434 -6.153 -24.077 1.00 97.00 360 VAL A C 1
ATOM 2578 O O . VAL A 1 360 ? 0.473 -7.371 -24.237 1.00 97.00 360 VAL A O 1
ATOM 2581 N N . ALA A 1 361 ? 1.098 -5.315 -24.864 1.00 96.25 361 ALA A N 1
ATOM 2582 C CA . ALA A 1 361 ? 2.016 -5.742 -25.910 1.00 96.25 361 ALA A CA 1
ATOM 2583 C C . ALA A 1 361 ? 3.432 -5.986 -25.358 1.00 96.25 361 ALA A C 1
ATOM 2585 O O . ALA A 1 361 ? 3.764 -5.610 -24.231 1.00 96.25 361 ALA A O 1
ATOM 2586 N N . ALA A 1 362 ? 4.291 -6.598 -26.176 1.00 93.88 362 ALA A N 1
ATOM 2587 C CA . ALA A 1 362 ? 5.720 -6.696 -25.885 1.00 93.88 362 ALA A CA 1
ATOM 2588 C C . ALA A 1 362 ? 6.352 -5.307 -25.685 1.00 93.88 362 ALA A C 1
ATOM 2590 O O . ALA A 1 362 ? 5.939 -4.332 -26.312 1.00 93.88 362 ALA A O 1
ATOM 2591 N N . ASP A 1 363 ? 7.361 -5.222 -24.815 1.00 93.38 363 ASP A N 1
ATOM 2592 C CA . ASP A 1 363 ? 8.116 -3.988 -24.587 1.00 93.38 363 ASP A CA 1
ATOM 2593 C C . ASP A 1 363 ? 8.935 -3.625 -25.834 1.00 93.38 363 ASP A C 1
ATOM 2595 O O . ASP A 1 363 ? 9.934 -4.272 -26.144 1.00 93.38 363 ASP A O 1
ATOM 2599 N N . THR A 1 364 ? 8.501 -2.591 -26.557 1.00 93.94 364 THR A N 1
ATOM 2600 C CA . THR A 1 364 ? 9.179 -2.070 -27.755 1.00 93.94 364 THR A CA 1
ATOM 2601 C C . THR A 1 364 ? 9.949 -0.777 -27.490 1.00 93.94 364 THR A C 1
ATOM 2603 O O . THR A 1 364 ? 10.357 -0.106 -28.440 1.00 93.94 364 THR A O 1
ATOM 2606 N N . ARG A 1 365 ? 10.114 -0.369 -26.224 1.00 96.12 365 ARG A N 1
ATOM 2607 C CA . ARG A 1 365 ? 10.850 0.857 -25.891 1.00 96.12 365 ARG A CA 1
ATOM 2608 C C . ARG A 1 365 ? 12.310 0.738 -26.320 1.00 96.12 365 ARG A C 1
ATOM 2610 O O . ARG A 1 365 ? 12.922 -0.326 -26.230 1.00 96.12 365 ARG A O 1
ATOM 2617 N N . ARG A 1 366 ? 12.911 1.857 -26.730 1.00 96.69 366 ARG A N 1
ATOM 2618 C CA . ARG A 1 366 ? 14.359 1.919 -26.956 1.00 96.69 366 ARG A CA 1
ATOM 2619 C C . ARG A 1 366 ? 15.075 1.759 -25.617 1.00 96.69 366 ARG A C 1
ATOM 2621 O O . ARG A 1 366 ? 14.962 2.632 -24.761 1.00 96.69 366 ARG A O 1
ATOM 2628 N N . THR A 1 367 ? 15.869 0.704 -25.463 1.00 98.38 367 THR A N 1
ATOM 2629 C CA . THR A 1 367 ? 16.681 0.512 -24.254 1.00 98.38 367 THR A CA 1
ATOM 2630 C C . THR A 1 367 ? 17.983 1.308 -24.311 1.00 98.38 367 THR A C 1
ATOM 2632 O O . THR A 1 367 ? 18.725 1.237 -25.291 1.00 98.38 367 THR A O 1
ATOM 2635 N N . VAL A 1 368 ? 18.263 2.043 -23.237 1.00 98.56 368 VAL A N 1
ATOM 2636 C CA . VAL A 1 368 ? 19.468 2.835 -22.994 1.00 98.56 368 VAL A CA 1
ATOM 2637 C C . VAL A 1 368 ? 20.164 2.283 -21.751 1.00 98.56 368 VAL A C 1
ATOM 2639 O O . VAL A 1 368 ? 19.608 2.322 -20.657 1.00 98.56 368 VAL A O 1
ATOM 2642 N N . TYR A 1 369 ? 21.377 1.759 -21.911 1.00 98.81 369 TYR A N 1
ATOM 2643 C CA . TYR A 1 369 ? 22.167 1.167 -20.830 1.00 98.81 369 TYR A CA 1
ATOM 2644 C C . TYR A 1 369 ? 23.155 2.176 -20.248 1.00 98.81 369 TYR A C 1
ATOM 2646 O O . TYR A 1 369 ? 23.875 2.848 -20.992 1.00 98.81 369 TYR A O 1
ATOM 2654 N N . VAL A 1 370 ? 23.225 2.229 -18.917 1.00 98.81 370 VAL A N 1
ATOM 2655 C CA . VAL A 1 370 ? 24.126 3.101 -18.156 1.00 98.81 370 VAL A CA 1
ATOM 2656 C C . VAL A 1 370 ? 25.057 2.249 -17.288 1.00 98.81 370 VAL A C 1
ATOM 2658 O O . VAL A 1 370 ? 24.603 1.434 -16.484 1.00 98.81 370 VAL A O 1
ATOM 2661 N N . ASP A 1 371 ? 26.369 2.408 -17.460 1.00 98.56 371 ASP A N 1
ATOM 2662 C CA . ASP A 1 371 ? 27.423 1.708 -16.714 1.00 98.56 371 ASP A CA 1
ATOM 2663 C C . ASP A 1 371 ? 28.523 2.709 -16.334 1.00 98.56 371 ASP A C 1
ATOM 2665 O O . ASP A 1 371 ? 29.257 3.199 -17.193 1.00 98.56 371 ASP A O 1
ATOM 2669 N N . ALA A 1 372 ? 28.654 3.004 -15.040 1.00 97.69 372 ALA A N 1
ATOM 2670 C CA . ALA A 1 372 ? 29.617 3.979 -14.535 1.00 97.69 372 ALA A CA 1
ATOM 2671 C C . ALA A 1 372 ? 31.075 3.533 -14.736 1.00 97.69 372 ALA A C 1
ATOM 2673 O O . ALA A 1 372 ? 31.966 4.375 -14.838 1.00 97.69 372 ALA A O 1
ATOM 2674 N N . ALA A 1 373 ? 31.324 2.221 -14.780 1.00 96.56 373 ALA A N 1
ATOM 2675 C CA . ALA A 1 373 ? 32.668 1.655 -14.838 1.00 96.56 373 ALA A CA 1
ATOM 2676 C C . ALA A 1 373 ? 33.167 1.474 -16.276 1.00 96.56 373 ALA A C 1
ATOM 2678 O O . ALA A 1 373 ? 34.338 1.725 -16.550 1.00 96.56 373 ALA A O 1
ATOM 2679 N N . SER A 1 374 ? 32.297 1.027 -17.187 1.00 96.19 374 SER A N 1
ATOM 2680 C CA . SER A 1 374 ? 32.678 0.704 -18.573 1.00 96.19 374 SER A CA 1
ATOM 2681 C C . SER A 1 374 ? 32.141 1.679 -19.628 1.00 96.19 374 SER A C 1
ATOM 2683 O O . SER A 1 374 ? 32.557 1.622 -20.786 1.00 96.19 374 SER A O 1
ATOM 2685 N N . GLY A 1 375 ? 31.228 2.580 -19.255 1.00 97.62 375 GLY A N 1
ATOM 2686 C CA . GLY A 1 375 ? 30.552 3.472 -20.190 1.00 97.62 375 GLY A CA 1
ATOM 2687 C C . GLY A 1 375 ? 31.359 4.689 -20.643 1.00 97.62 375 GLY A C 1
ATOM 2688 O O . GLY A 1 375 ? 32.399 5.062 -20.092 1.00 97.62 375 GLY A O 1
ATOM 2689 N N . SER A 1 376 ? 30.827 5.377 -21.650 1.00 98.38 376 SER A N 1
ATOM 2690 C CA . SER A 1 376 ? 31.306 6.677 -22.128 1.00 98.38 376 SER A CA 1
ATOM 2691 C C . SER A 1 376 ? 30.126 7.545 -22.544 1.00 98.38 376 SER A C 1
ATOM 2693 O O . SER A 1 376 ? 29.199 7.050 -23.171 1.00 98.38 376 SER A O 1
ATOM 2695 N N . ASP A 1 377 ? 30.151 8.843 -22.246 1.00 97.75 377 ASP A N 1
ATOM 2696 C CA . ASP A 1 377 ? 29.028 9.743 -22.576 1.00 97.75 377 ASP A CA 1
ATOM 2697 C C . ASP A 1 377 ? 28.933 10.081 -24.073 1.00 97.75 377 ASP A C 1
ATOM 2699 O O . ASP A 1 377 ? 27.905 10.568 -24.545 1.00 97.75 377 ASP A O 1
ATOM 2703 N N . ASN A 1 378 ? 29.969 9.717 -24.835 1.00 97.62 378 ASN A N 1
ATOM 2704 C CA . ASN A 1 378 ? 29.951 9.713 -26.298 1.00 97.62 378 ASN A CA 1
ATOM 2705 C C . ASN A 1 378 ? 29.250 8.473 -26.882 1.00 97.62 378 ASN A C 1
ATOM 2707 O O . ASN A 1 378 ? 29.035 8.406 -28.091 1.00 97.62 378 ASN A O 1
ATOM 2711 N N . ASN A 1 379 ? 28.920 7.474 -26.057 1.00 98.31 379 ASN A N 1
ATOM 2712 C CA . ASN A 1 379 ? 28.310 6.241 -26.532 1.00 98.31 379 ASN A CA 1
ATOM 2713 C C . ASN A 1 379 ? 26.808 6.414 -26.829 1.00 98.31 379 ASN A C 1
ATOM 2715 O O . ASN A 1 379 ? 26.128 7.224 -26.196 1.00 98.31 379 ASN A O 1
ATOM 2719 N N . PRO A 1 380 ? 26.247 5.589 -27.734 1.00 96.31 380 PRO A N 1
ATOM 2720 C CA . PRO A 1 380 ? 24.825 5.630 -28.079 1.00 96.31 380 PRO A CA 1
ATOM 2721 C C . PRO A 1 380 ? 23.889 5.003 -27.024 1.00 96.31 380 PRO A C 1
ATOM 2723 O O . PRO A 1 380 ? 22.670 5.021 -27.221 1.00 96.31 380 PRO A O 1
ATOM 2726 N N . GLY A 1 381 ? 24.433 4.424 -25.943 1.00 97.50 381 GLY A N 1
ATOM 2727 C CA . GLY A 1 381 ? 23.665 3.796 -24.862 1.00 97.50 381 GLY A CA 1
ATOM 2728 C C . GLY A 1 381 ? 23.208 2.366 -25.149 1.00 97.50 381 GLY A C 1
ATOM 2729 O O . GLY A 1 381 ? 22.191 1.934 -24.624 1.00 97.50 381 GLY A O 1
ATOM 2730 N N . THR A 1 382 ? 23.927 1.617 -25.984 1.00 97.94 382 THR A N 1
ATOM 2731 C CA . THR A 1 382 ? 23.636 0.188 -26.222 1.00 97.94 382 THR A CA 1
ATOM 2732 C C . THR A 1 382 ? 24.310 -0.688 -25.164 1.00 97.94 382 THR A C 1
ATOM 2734 O O . THR A 1 382 ? 25.205 -0.227 -24.461 1.00 97.94 382 THR A O 1
ATOM 2737 N N . ILE A 1 383 ? 23.940 -1.968 -25.059 1.00 96.19 383 ILE A N 1
ATOM 2738 C CA . ILE A 1 383 ? 24.543 -2.870 -24.060 1.00 96.19 383 ILE A CA 1
ATOM 2739 C C . ILE A 1 383 ? 26.057 -3.068 -24.261 1.00 96.19 383 ILE A C 1
ATOM 2741 O O . ILE A 1 383 ? 26.785 -3.274 -23.297 1.00 96.19 383 ILE A O 1
ATOM 2745 N N . THR A 1 384 ? 26.546 -2.966 -25.502 1.00 96.94 384 THR A N 1
ATOM 2746 C CA . THR A 1 384 ? 27.976 -3.061 -25.849 1.00 96.94 384 THR A CA 1
ATOM 2747 C C . THR A 1 384 ? 28.689 -1.708 -25.854 1.00 96.94 384 THR A C 1
ATOM 2749 O O . THR A 1 384 ? 29.913 -1.665 -25.917 1.00 96.94 384 THR A O 1
ATOM 2752 N N . ALA A 1 385 ? 27.943 -0.602 -25.808 1.00 97.75 385 ALA A N 1
ATOM 2753 C CA . ALA A 1 385 ? 28.464 0.757 -25.709 1.00 97.75 385 ALA A CA 1
ATOM 2754 C C . ALA A 1 385 ? 27.551 1.578 -24.775 1.00 97.75 385 ALA A C 1
ATOM 2756 O O . ALA A 1 385 ? 26.725 2.365 -25.260 1.00 97.75 385 ALA A O 1
ATOM 2757 N N . PRO A 1 386 ? 27.643 1.363 -23.448 1.00 98.56 386 PRO A N 1
ATOM 2758 C CA . PRO A 1 386 ? 26.769 2.013 -22.476 1.00 98.56 386 PRO A CA 1
ATOM 2759 C C . PRO A 1 386 ? 27.182 3.467 -22.215 1.00 98.56 386 PRO A C 1
ATOM 2761 O O . PRO A 1 386 ? 28.346 3.840 -22.386 1.00 98.56 386 PRO A O 1
ATOM 2764 N N . ILE A 1 387 ? 26.228 4.289 -21.781 1.00 98.50 387 ILE A N 1
ATOM 2765 C CA . ILE A 1 387 ? 26.473 5.653 -21.285 1.00 98.50 387 ILE A CA 1
ATOM 2766 C C . ILE A 1 387 ? 27.151 5.576 -19.912 1.00 98.50 387 ILE A C 1
ATOM 2768 O O . ILE A 1 387 ? 26.924 4.618 -19.171 1.00 98.50 387 ILE A O 1
ATOM 2772 N N . ARG A 1 388 ? 27.990 6.560 -19.559 1.00 98.38 388 ARG A N 1
ATOM 2773 C CA . ARG A 1 388 ? 28.702 6.562 -18.274 1.00 98.38 388 ARG A CA 1
ATOM 2774 C C . ARG A 1 388 ? 27.921 7.267 -17.177 1.00 98.38 388 ARG A C 1
ATOM 2776 O O . ARG A 1 388 ? 27.806 6.729 -16.080 1.00 98.38 388 ARG A O 1
ATOM 2783 N N . SER A 1 389 ? 27.446 8.480 -17.442 1.00 97.19 389 SER A N 1
ATOM 2784 C CA . SER A 1 389 ? 26.917 9.379 -16.416 1.00 97.19 389 SER A CA 1
ATOM 2785 C C . SER A 1 389 ? 25.390 9.401 -16.358 1.00 97.19 389 SER A C 1
ATOM 2787 O O . SER A 1 389 ? 24.691 9.122 -17.332 1.00 97.19 389 SER A O 1
ATOM 2789 N N . PHE A 1 390 ? 24.869 9.771 -15.186 1.00 96.38 390 PHE A N 1
ATOM 2790 C CA . PHE A 1 390 ? 23.444 10.029 -14.986 1.00 96.38 390 PHE A CA 1
ATOM 2791 C C . PHE A 1 390 ? 22.967 11.235 -15.801 1.00 96.38 390 PHE A C 1
ATOM 2793 O O . PHE A 1 390 ? 21.894 11.191 -16.401 1.00 96.38 390 PHE A O 1
ATOM 2800 N N . ASP A 1 391 ? 23.782 12.291 -15.852 1.00 93.50 391 ASP A N 1
ATOM 2801 C CA . ASP A 1 391 ? 23.461 13.523 -16.572 1.00 93.50 391 ASP A CA 1
ATOM 2802 C C . ASP A 1 391 ? 23.244 13.216 -18.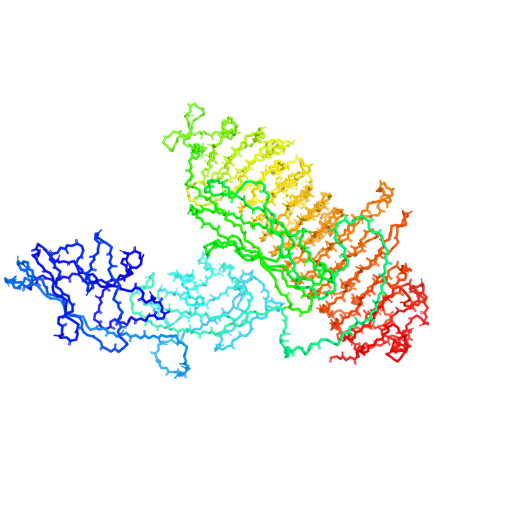059 1.00 93.50 391 ASP A C 1
ATOM 2804 O O . ASP A 1 391 ? 22.204 13.552 -18.620 1.00 93.50 391 ASP A O 1
ATOM 2808 N N . ARG A 1 392 ? 24.150 12.444 -18.675 1.00 95.81 392 ARG A N 1
ATOM 2809 C CA . ARG A 1 392 ? 23.982 12.025 -20.068 1.00 95.81 392 ARG A CA 1
ATOM 2810 C C . ARG A 1 392 ? 22.812 11.065 -20.268 1.00 95.81 392 ARG A C 1
ATOM 2812 O O . ARG A 1 392 ? 22.149 11.128 -21.299 1.00 95.81 392 ARG A O 1
ATOM 2819 N N . ALA A 1 393 ? 22.549 10.169 -19.318 1.00 96.31 393 ALA A N 1
ATOM 2820 C CA . ALA A 1 393 ? 21.386 9.286 -19.389 1.00 96.31 393 ALA A CA 1
ATOM 2821 C C . ALA A 1 393 ? 20.066 10.079 -19.361 1.00 96.31 393 ALA A C 1
ATOM 2823 O O . ALA A 1 393 ? 19.114 9.706 -20.044 1.00 96.31 393 ALA A O 1
ATOM 2824 N N . SER A 1 394 ? 20.026 11.193 -18.625 1.00 94.12 394 SER A N 1
ATOM 2825 C CA . SER A 1 394 ? 18.845 12.052 -18.494 1.00 94.12 394 SER A CA 1
ATOM 2826 C C . SER A 1 394 ? 18.413 12.691 -19.815 1.00 94.12 394 SER A C 1
ATOM 2828 O O . SER A 1 394 ? 17.216 12.850 -20.036 1.00 94.12 394 SER A O 1
ATOM 2830 N N . ASP A 1 395 ? 19.344 12.948 -20.738 1.00 94.31 395 ASP A N 1
ATOM 2831 C CA . ASP A 1 395 ? 19.029 13.450 -22.086 1.00 94.31 395 ASP A CA 1
ATOM 2832 C C . ASP A 1 395 ? 18.148 12.483 -22.902 1.00 94.31 395 ASP A C 1
ATOM 2834 O O . ASP A 1 395 ? 17.535 12.876 -23.895 1.00 94.31 395 ASP A O 1
ATOM 2838 N N . PHE A 1 396 ? 18.090 11.205 -22.511 1.00 94.81 396 PHE A N 1
ATOM 2839 C CA . PHE A 1 396 ? 17.307 10.178 -23.198 1.00 94.81 396 PHE A CA 1
ATOM 2840 C C . PHE A 1 396 ? 15.904 9.985 -22.616 1.00 94.81 396 PHE A C 1
ATOM 2842 O O . PHE A 1 396 ? 15.154 9.181 -23.168 1.00 94.81 396 PHE A O 1
ATOM 2849 N N . ALA A 1 397 ? 15.526 10.703 -21.552 1.00 94.06 397 ALA A N 1
ATOM 2850 C CA . ALA A 1 397 ? 14.234 10.594 -20.863 1.00 94.06 397 ALA A CA 1
ATOM 2851 C C . ALA A 1 397 ? 13.058 11.181 -21.681 1.00 94.06 397 ALA A C 1
ATOM 2853 O O . ALA A 1 397 ? 12.337 12.081 -21.256 1.00 94.06 397 ALA A O 1
ATOM 2854 N N . THR A 1 398 ? 12.884 10.655 -22.889 1.00 93.56 398 THR A N 1
ATOM 2855 C CA . THR A 1 398 ? 11.912 11.048 -23.916 1.00 93.56 398 THR A CA 1
ATOM 2856 C C . THR A 1 398 ? 10.959 9.887 -24.213 1.00 93.56 398 THR A C 1
ATOM 2858 O O . THR A 1 398 ? 11.109 8.803 -23.653 1.00 93.56 398 THR A O 1
ATOM 2861 N N . ASN A 1 399 ? 9.984 10.096 -25.103 1.00 96.25 399 ASN A N 1
ATOM 2862 C CA . ASN A 1 399 ? 8.944 9.111 -25.408 1.00 96.25 399 ASN A CA 1
ATOM 2863 C C . ASN A 1 399 ? 9.496 7.722 -25.772 1.00 96.25 399 ASN A C 1
ATOM 2865 O O . ASN A 1 399 ? 10.386 7.603 -26.614 1.00 96.25 399 ASN A O 1
ATOM 2869 N N . ASN A 1 400 ? 8.868 6.668 -25.244 1.00 96.81 400 ASN A N 1
ATOM 2870 C CA . ASN A 1 400 ? 9.144 5.266 -25.581 1.00 96.81 400 ASN A CA 1
ATOM 2871 C C . ASN A 1 400 ? 10.598 4.826 -25.324 1.00 96.81 400 ASN A C 1
ATOM 2873 O O . ASN A 1 400 ? 11.201 4.119 -26.141 1.00 96.81 400 ASN A O 1
ATOM 2877 N N . VAL A 1 401 ? 11.163 5.218 -24.182 1.00 97.69 401 VAL A N 1
ATOM 2878 C CA . VAL A 1 401 ? 12.537 4.873 -23.785 1.00 97.69 401 VAL A CA 1
ATOM 2879 C C . VAL A 1 401 ? 12.559 4.082 -22.479 1.00 97.69 401 VAL A C 1
ATOM 2881 O O . VAL A 1 401 ? 11.758 4.302 -21.574 1.00 97.69 401 VAL A O 1
ATOM 2884 N N . LYS A 1 402 ? 13.516 3.157 -22.386 1.00 98.06 402 LYS A N 1
ATOM 2885 C CA . LYS A 1 402 ? 13.844 2.377 -21.196 1.00 98.06 402 LYS A CA 1
ATOM 2886 C C . LYS A 1 402 ? 15.287 2.656 -20.776 1.00 98.06 402 LYS A C 1
ATOM 2888 O O . LYS A 1 402 ? 16.209 2.170 -21.418 1.00 98.06 402 LYS A O 1
ATOM 2893 N N . ILE A 1 403 ? 15.499 3.421 -19.713 1.00 98.69 403 ILE A N 1
ATOM 2894 C CA . ILE A 1 403 ? 16.826 3.758 -19.181 1.00 98.69 403 ILE A CA 1
ATOM 2895 C C . ILE A 1 403 ? 17.168 2.781 -18.055 1.00 98.69 403 ILE A C 1
ATOM 2897 O O . ILE A 1 403 ? 16.457 2.710 -17.054 1.00 98.69 403 ILE A O 1
ATOM 2901 N N . LEU A 1 404 ? 18.249 2.017 -18.210 1.00 98.81 404 LEU A N 1
ATOM 2902 C CA . LEU A 1 404 ? 18.653 0.970 -17.273 1.00 98.81 404 LEU A CA 1
ATOM 2903 C C . LEU A 1 404 ? 20.039 1.245 -16.698 1.00 98.81 404 LEU A C 1
ATOM 2905 O O . LEU A 1 404 ? 21.039 1.223 -17.415 1.00 98.81 404 LEU A O 1
ATOM 2909 N N . PHE A 1 405 ? 20.101 1.422 -15.384 1.00 98.81 405 PHE A N 1
ATOM 2910 C CA . PHE A 1 405 ? 21.337 1.561 -14.625 1.00 98.81 405 PHE A CA 1
ATOM 2911 C C . PHE A 1 405 ? 21.853 0.192 -14.179 1.00 98.81 405 PHE A C 1
ATOM 2913 O O . PHE A 1 405 ? 21.089 -0.690 -13.778 1.00 98.81 405 PHE A O 1
ATOM 2920 N N . LYS A 1 406 ? 23.164 -0.024 -14.263 1.00 98.62 406 LYS A N 1
ATOM 2921 C CA . LYS A 1 406 ? 23.757 -1.307 -13.880 1.00 98.62 406 LYS A CA 1
ATOM 2922 C C . LYS A 1 406 ? 23.690 -1.515 -12.369 1.00 98.62 406 LYS A C 1
ATOM 2924 O O . LYS A 1 406 ? 24.104 -0.654 -11.594 1.00 98.62 406 LYS A O 1
ATOM 2929 N N . ARG A 1 407 ? 23.198 -2.681 -11.947 1.00 98.12 407 ARG A N 1
ATOM 2930 C CA . ARG A 1 407 ? 23.164 -3.092 -10.536 1.00 98.12 407 ARG A CA 1
ATOM 2931 C C . ARG A 1 407 ? 24.562 -3.108 -9.913 1.00 98.12 407 ARG A C 1
ATOM 2933 O O . ARG A 1 407 ? 25.553 -3.407 -10.579 1.00 98.12 407 ARG A O 1
ATOM 2940 N N . GLY A 1 408 ? 24.619 -2.779 -8.623 1.00 96.38 408 GLY A N 1
ATOM 2941 C CA . GLY A 1 408 ? 25.853 -2.699 -7.835 1.00 96.38 408 GLY A CA 1
ATOM 2942 C C . GLY A 1 408 ? 26.714 -1.455 -8.082 1.00 96.38 408 GLY A C 1
ATOM 2943 O O . GLY A 1 408 ? 27.819 -1.382 -7.551 1.00 96.38 408 GLY A O 1
ATOM 2944 N N . GLN A 1 409 ? 26.242 -0.490 -8.875 1.00 98.31 409 GLN A N 1
ATOM 2945 C CA . GLN A 1 409 ? 26.951 0.759 -9.163 1.00 98.31 409 GLN A CA 1
ATOM 2946 C C . GLN A 1 409 ? 26.189 1.984 -8.637 1.00 98.31 409 GLN A C 1
ATOM 2948 O O . GLN A 1 409 ? 25.005 1.901 -8.301 1.00 98.31 409 GLN A O 1
ATOM 2953 N N . SER A 1 410 ? 26.884 3.123 -8.591 1.00 97.75 410 SER A N 1
ATOM 2954 C CA . SER A 1 410 ? 26.367 4.383 -8.054 1.00 97.75 410 SER A CA 1
ATOM 2955 C C . SER A 1 410 ? 26.652 5.554 -8.992 1.00 97.75 410 SER A C 1
ATOM 2957 O O . SER A 1 410 ? 27.717 5.613 -9.607 1.00 97.75 410 SER A O 1
ATOM 2959 N N . TRP A 1 411 ? 25.734 6.518 -9.038 1.00 97.44 411 TRP A N 1
ATOM 2960 C CA . TRP A 1 411 ? 25.844 7.743 -9.826 1.00 97.44 411 TRP A CA 1
ATOM 2961 C C . TRP A 1 411 ? 25.475 8.962 -8.994 1.00 97.44 411 TRP A C 1
ATOM 2963 O O . TRP A 1 411 ? 24.464 8.953 -8.300 1.00 97.44 411 TRP A O 1
ATOM 2973 N N . ASN A 1 412 ? 26.253 10.036 -9.111 1.00 94.69 412 ASN A N 1
ATOM 2974 C CA . ASN A 1 412 ? 25.848 11.335 -8.584 1.00 94.69 412 ASN A CA 1
ATOM 2975 C C . ASN A 1 412 ? 24.840 11.991 -9.535 1.00 94.69 412 ASN A C 1
ATOM 2977 O O . ASN A 1 412 ? 25.061 12.002 -10.746 1.00 94.69 412 ASN A O 1
ATOM 2981 N N . THR A 1 413 ? 23.774 12.572 -8.987 1.00 92.44 413 THR A N 1
ATOM 2982 C CA . THR A 1 413 ? 22.784 13.342 -9.752 1.00 92.44 413 THR A CA 1
ATOM 2983 C C . THR A 1 413 ? 23.089 14.836 -9.611 1.00 92.44 413 THR A C 1
ATOM 2985 O O . THR A 1 413 ? 22.624 15.510 -8.683 1.00 92.44 413 THR A O 1
ATOM 2988 N N . ASN A 1 414 ? 23.939 15.364 -10.495 1.00 81.44 414 ASN A N 1
ATOM 2989 C CA . ASN A 1 414 ? 24.263 16.797 -10.499 1.00 81.44 414 ASN A CA 1
ATOM 2990 C C . ASN A 1 414 ? 23.064 17.625 -10.986 1.00 81.44 414 ASN A C 1
ATOM 2992 O O . ASN A 1 414 ? 22.833 18.740 -10.515 1.00 81.44 414 ASN A O 1
ATOM 2996 N N . TYR A 1 415 ? 22.279 17.036 -11.887 1.00 83.81 415 TYR A N 1
ATOM 2997 C CA . TYR A 1 415 ? 20.980 17.517 -12.339 1.00 83.81 415 TYR A CA 1
ATOM 2998 C C . TYR A 1 415 ? 19.902 16.474 -12.034 1.00 83.81 415 TYR A C 1
ATOM 3000 O O . TYR A 1 415 ? 20.217 15.313 -11.773 1.00 83.81 415 TYR A O 1
ATOM 3008 N N . TRP A 1 416 ? 18.634 16.887 -12.050 1.00 89.81 416 TRP A N 1
ATOM 3009 C CA . TRP A 1 416 ? 17.521 15.942 -12.007 1.00 89.81 416 TRP A CA 1
ATOM 3010 C C . TRP A 1 416 ? 17.220 15.430 -13.415 1.00 89.81 416 TRP A C 1
ATOM 3012 O O . TRP A 1 416 ? 17.318 16.178 -14.388 1.00 89.81 416 TRP A O 1
ATOM 3022 N N . MET A 1 417 ? 16.791 14.177 -13.525 1.00 95.75 417 MET A N 1
ATOM 3023 C CA . MET A 1 417 ? 16.224 13.656 -14.766 1.00 95.75 417 MET A CA 1
ATOM 3024 C C . MET A 1 417 ? 14.808 14.210 -14.938 1.00 95.75 417 MET A C 1
ATOM 3026 O O . MET A 1 417 ? 13.943 13.958 -14.100 1.00 95.75 417 MET A O 1
ATOM 3030 N N . SER A 1 418 ? 14.566 14.972 -16.006 1.00 94.94 418 SER A N 1
ATOM 3031 C CA . SER A 1 418 ? 13.238 15.491 -16.346 1.00 94.94 418 SER A CA 1
ATOM 3032 C C . SER A 1 418 ? 12.514 14.546 -17.297 1.00 94.94 418 SER A C 1
ATOM 3034 O O . SER A 1 418 ? 12.909 14.406 -18.448 1.00 94.94 418 SER A O 1
ATOM 3036 N N . ILE A 1 419 ? 11.429 13.937 -16.825 1.00 96.38 419 ILE A N 1
ATOM 3037 C CA . ILE A 1 419 ? 10.565 13.065 -17.622 1.00 96.38 419 ILE A CA 1
ATOM 3038 C C . ILE A 1 419 ? 9.317 13.855 -18.012 1.00 96.38 419 ILE A C 1
ATOM 3040 O O . ILE A 1 419 ? 8.401 14.053 -17.210 1.00 96.38 419 ILE A O 1
ATOM 3044 N N . THR A 1 420 ? 9.306 14.342 -19.249 1.00 88.25 420 THR A N 1
ATOM 3045 C CA . THR A 1 420 ? 8.154 15.023 -19.862 1.00 88.25 420 THR A CA 1
ATOM 3046 C C . THR A 1 420 ? 7.458 14.171 -20.918 1.00 88.25 420 THR A C 1
ATOM 3048 O O . THR A 1 420 ? 6.361 14.525 -21.334 1.00 88.25 420 THR A O 1
ATOM 3051 N N . GLY A 1 421 ? 8.097 13.081 -21.354 1.00 86.88 421 GLY A N 1
ATOM 3052 C CA . GLY A 1 421 ? 7.581 12.179 -22.375 1.00 86.88 421 GLY A CA 1
ATOM 3053 C C . GLY A 1 421 ? 6.738 11.022 -21.839 1.00 86.88 421 GLY A C 1
ATOM 3054 O O . GLY A 1 421 ? 6.696 10.767 -20.637 1.00 86.88 421 GLY A O 1
ATOM 3055 N N . ASP A 1 422 ? 6.118 10.296 -22.764 1.00 93.50 422 ASP A N 1
ATOM 3056 C CA . ASP A 1 422 ? 5.224 9.169 -22.497 1.00 93.50 422 ASP A CA 1
ATOM 3057 C C . ASP A 1 422 ? 5.934 7.817 -22.600 1.00 93.50 422 ASP A C 1
ATOM 3059 O O . ASP A 1 422 ? 6.859 7.630 -23.396 1.00 93.50 422 ASP A O 1
ATOM 3063 N N . ASN A 1 423 ? 5.439 6.827 -21.856 1.00 95.62 423 ASN A N 1
ATOM 3064 C CA . ASN A 1 423 ? 5.940 5.453 -21.870 1.00 95.62 423 ASN A CA 1
ATOM 3065 C C . ASN A 1 423 ? 7.450 5.385 -21.577 1.00 95.62 423 ASN A C 1
ATOM 3067 O O . ASN A 1 423 ? 8.231 4.772 -22.314 1.00 95.62 423 ASN A O 1
ATOM 3071 N N . VAL A 1 424 ? 7.858 6.064 -20.505 1.00 98.06 424 VAL A N 1
ATOM 3072 C CA . VAL A 1 424 ? 9.244 6.118 -20.034 1.00 98.06 424 VAL A CA 1
ATOM 3073 C C . VAL A 1 424 ? 9.432 5.135 -18.891 1.00 98.06 424 VAL A C 1
ATOM 3075 O O . VAL A 1 424 ? 8.688 5.144 -17.915 1.00 98.06 424 VAL A O 1
ATOM 3078 N N . TYR A 1 425 ? 10.452 4.292 -18.992 1.00 98.62 425 TYR A N 1
ATOM 3079 C CA . TYR A 1 425 ? 10.847 3.385 -17.921 1.00 98.62 425 TYR A CA 1
ATOM 3080 C C . TYR A 1 425 ? 12.256 3.726 -17.453 1.00 98.62 425 TYR A C 1
ATOM 3082 O O . TYR A 1 425 ? 13.172 3.824 -18.269 1.00 98.62 425 TYR A O 1
ATOM 3090 N N . VAL A 1 426 ? 12.452 3.837 -16.143 1.00 98.75 426 VAL A N 1
ATOM 3091 C CA . VAL A 1 426 ? 13.760 4.018 -15.512 1.00 98.75 426 VAL A CA 1
ATOM 3092 C C . VAL A 1 426 ? 13.954 2.924 -14.472 1.00 98.75 426 VAL A C 1
ATOM 3094 O O . VAL A 1 426 ? 13.165 2.800 -13.540 1.00 98.75 426 VAL A O 1
ATOM 3097 N N . GLY A 1 427 ? 15.006 2.125 -14.613 1.00 98.56 427 GLY A N 1
ATOM 3098 C CA . GLY A 1 427 ? 15.258 1.049 -13.664 1.00 98.56 427 GLY A CA 1
ATOM 3099 C C . GLY A 1 427 ? 16.644 0.447 -13.771 1.00 98.56 427 GLY A C 1
ATOM 3100 O O . GLY A 1 427 ? 17.617 1.152 -14.036 1.00 98.56 427 GLY A O 1
ATOM 3101 N N . ALA A 1 428 ? 16.742 -0.860 -13.542 1.00 97.94 428 ALA A N 1
ATOM 3102 C CA . ALA A 1 428 ? 18.016 -1.537 -13.346 1.00 97.94 428 ALA A CA 1
ATOM 3103 C C . ALA A 1 428 ? 18.235 -2.722 -14.299 1.00 97.94 428 ALA A C 1
ATOM 3105 O O . ALA A 1 428 ? 17.285 -3.378 -14.721 1.00 97.94 428 ALA A O 1
ATOM 3106 N N . TYR A 1 429 ? 19.497 -3.050 -14.588 1.00 97.50 429 TYR A N 1
ATOM 3107 C CA . TYR A 1 429 ? 19.881 -4.288 -15.283 1.00 97.50 429 TYR A CA 1
ATOM 3108 C C . TYR A 1 429 ? 21.089 -4.972 -14.632 1.00 97.50 429 TYR A C 1
ATOM 3110 O O . TYR A 1 429 ? 21.824 -4.373 -13.845 1.00 97.50 429 TYR A O 1
ATOM 3118 N N . GLY A 1 430 ? 21.312 -6.238 -14.987 1.00 92.06 430 GLY A N 1
ATOM 3119 C CA . GLY A 1 430 ? 22.372 -7.065 -14.411 1.00 92.06 430 GLY A CA 1
ATOM 3120 C C . GLY A 1 430 ? 21.947 -7.715 -13.095 1.00 92.06 430 GLY A C 1
ATOM 3121 O O . GLY A 1 430 ? 20.763 -7.945 -12.863 1.00 92.06 430 GLY A O 1
ATOM 3122 N N . SER A 1 431 ? 22.915 -8.020 -12.236 1.00 87.50 431 SER A N 1
ATOM 3123 C CA . SER A 1 431 ? 22.717 -8.707 -10.953 1.00 87.50 431 SER A CA 1
ATOM 3124 C C . SER A 1 431 ? 23.307 -7.907 -9.793 1.00 87.50 431 SER A C 1
ATOM 3126 O O . SER A 1 431 ? 24.242 -7.134 -9.989 1.00 87.50 431 SER A O 1
ATOM 3128 N N . GLY A 1 432 ? 22.812 -8.139 -8.576 1.00 88.00 432 GLY A N 1
ATOM 3129 C CA . GLY A 1 432 ? 23.289 -7.484 -7.355 1.00 88.00 432 GLY A CA 1
ATOM 3130 C C . GLY A 1 432 ? 22.350 -6.389 -6.846 1.00 88.00 432 GLY A C 1
ATOM 3131 O O . GLY A 1 432 ? 21.185 -6.312 -7.246 1.00 88.00 432 GLY A O 1
ATOM 3132 N N . ALA A 1 433 ? 22.865 -5.553 -5.943 1.00 87.56 433 ALA A N 1
ATOM 3133 C CA . ALA A 1 433 ? 22.097 -4.486 -5.304 1.00 87.56 433 ALA A CA 1
ATOM 3134 C C . ALA A 1 433 ? 21.514 -3.491 -6.321 1.00 87.56 433 ALA A C 1
ATOM 3136 O O . ALA A 1 433 ? 22.057 -3.310 -7.416 1.00 87.56 433 ALA A O 1
ATOM 3137 N N . ASN A 1 434 ? 20.412 -2.837 -5.950 1.00 96.56 434 ASN A N 1
ATOM 3138 C CA . ASN A 1 434 ? 19.825 -1.767 -6.753 1.00 96.56 434 ASN A CA 1
ATOM 3139 C C . ASN A 1 434 ? 20.876 -0.673 -7.053 1.00 96.56 434 ASN A C 1
ATOM 3141 O O . ASN A 1 434 ? 21.683 -0.355 -6.173 1.00 96.56 434 ASN A O 1
ATOM 3145 N N . PRO A 1 435 ? 20.891 -0.104 -8.274 1.00 98.62 435 PRO A N 1
ATOM 3146 C CA . PRO A 1 435 ? 21.704 1.062 -8.605 1.00 98.62 435 PRO A CA 1
ATOM 3147 C C . PRO A 1 435 ? 21.437 2.216 -7.639 1.00 98.62 435 PRO A C 1
ATOM 3149 O O . PRO A 1 435 ? 20.278 2.494 -7.328 1.00 98.62 435 PRO A O 1
ATOM 3152 N N . VAL A 1 436 ? 22.486 2.906 -7.191 1.00 98.62 436 VAL A N 1
ATOM 3153 C CA . VAL A 1 436 ? 22.350 4.041 -6.267 1.00 98.62 436 VAL A CA 1
ATOM 3154 C C . VAL A 1 436 ? 22.396 5.361 -7.030 1.00 98.62 436 VAL A C 1
ATOM 3156 O O . VAL A 1 436 ? 23.409 5.701 -7.640 1.00 98.62 436 VAL A O 1
ATOM 3159 N N . LEU A 1 437 ? 21.319 6.135 -6.952 1.00 98.00 437 LEU A N 1
ATOM 3160 C CA . LEU A 1 437 ? 21.255 7.528 -7.375 1.00 98.00 437 LEU A CA 1
ATOM 3161 C C . LEU A 1 437 ? 21.536 8.419 -6.163 1.00 98.00 437 LEU A C 1
ATOM 3163 O O . LEU A 1 437 ? 20.714 8.554 -5.257 1.00 98.00 437 LEU A O 1
ATOM 3167 N N . ASN A 1 438 ? 22.737 8.984 -6.132 1.00 96.12 438 ASN A N 1
ATOM 3168 C CA . ASN A 1 438 ? 23.245 9.803 -5.045 1.00 96.12 438 ASN A CA 1
ATOM 3169 C C . ASN A 1 438 ? 22.958 11.286 -5.320 1.00 96.12 438 ASN A C 1
ATOM 3171 O O . ASN A 1 438 ? 23.587 11.904 -6.183 1.00 96.12 438 ASN A O 1
ATOM 3175 N N . VAL A 1 439 ? 22.013 11.865 -4.584 1.00 94.06 439 VAL A N 1
ATOM 3176 C CA . VAL A 1 439 ? 21.531 13.233 -4.787 1.00 94.06 439 VAL A CA 1
ATOM 3177 C C . VAL A 1 439 ? 22.475 14.231 -4.132 1.00 94.06 439 VAL A C 1
ATOM 3179 O O . VAL A 1 439 ? 22.466 14.418 -2.918 1.00 94.06 439 VAL A O 1
ATOM 3182 N N . VAL A 1 440 ? 23.343 14.835 -4.947 1.00 89.44 440 VAL A N 1
ATOM 3183 C CA . VAL A 1 440 ? 24.460 15.686 -4.490 1.00 89.44 440 VAL A CA 1
ATOM 3184 C C . VAL A 1 440 ? 24.176 17.190 -4.543 1.00 89.44 440 VAL A C 1
ATOM 3186 O O . VAL A 1 440 ? 24.994 17.982 -4.083 1.00 89.44 440 VAL A O 1
ATOM 3189 N N . SER A 1 441 ? 23.043 17.603 -5.109 1.00 80.38 441 SER A N 1
ATOM 3190 C CA . SER A 1 441 ? 22.598 19.000 -5.154 1.00 80.38 441 SER A CA 1
ATOM 3191 C C . SER A 1 441 ? 21.266 19.152 -4.413 1.00 80.38 441 SER A C 1
ATOM 3193 O O . SER A 1 441 ? 20.531 18.178 -4.303 1.00 80.38 441 SER A O 1
ATOM 3195 N N . ASN A 1 442 ? 20.962 20.353 -3.902 1.00 76.81 442 ASN A N 1
ATOM 3196 C CA . ASN A 1 442 ? 19.719 20.709 -3.183 1.00 76.81 442 ASN A CA 1
ATOM 3197 C C . ASN A 1 442 ? 18.484 20.650 -4.115 1.00 76.81 442 ASN A C 1
ATOM 3199 O O . ASN A 1 442 ? 17.966 21.682 -4.550 1.00 76.81 442 ASN A O 1
ATOM 3203 N N . LYS A 1 443 ? 18.136 19.438 -4.556 1.00 83.19 443 LYS A N 1
ATOM 3204 C CA . LYS A 1 443 ? 17.263 19.112 -5.689 1.00 83.19 443 LYS A CA 1
ATOM 3205 C C . LYS A 1 443 ? 16.661 17.703 -5.528 1.00 83.19 443 LYS A C 1
ATOM 3207 O O . LYS A 1 443 ? 16.955 16.981 -4.581 1.00 83.19 443 LYS A O 1
ATOM 3212 N N . THR A 1 444 ? 15.815 17.310 -6.479 1.00 93.12 444 THR A N 1
ATOM 3213 C CA . THR A 1 444 ? 15.279 15.944 -6.638 1.00 93.12 444 THR A CA 1
ATOM 3214 C C . THR A 1 444 ? 16.183 15.109 -7.562 1.00 93.12 444 THR A C 1
ATOM 3216 O O . THR A 1 444 ? 16.849 15.692 -8.411 1.00 93.12 444 THR A O 1
ATOM 3219 N N . ALA A 1 445 ? 16.201 13.774 -7.473 1.00 96.25 445 ALA A N 1
ATOM 3220 C CA . ALA A 1 445 ? 16.907 12.935 -8.456 1.00 96.25 445 ALA A CA 1
ATOM 3221 C C . ALA A 1 445 ? 16.138 12.807 -9.785 1.00 96.25 445 ALA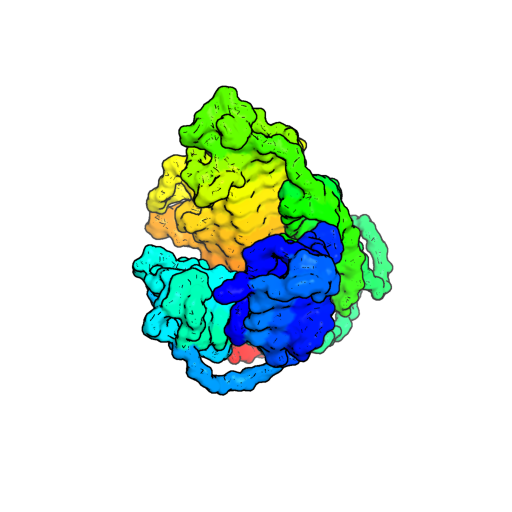 A C 1
ATOM 3223 O O . ALA A 1 445 ? 16.700 13.009 -10.860 1.00 96.25 445 ALA A O 1
ATOM 3224 N N . ILE A 1 446 ? 14.846 12.468 -9.721 1.00 97.62 446 ILE A N 1
ATOM 3225 C CA . ILE A 1 446 ? 13.976 12.288 -10.895 1.00 97.62 446 ILE A CA 1
ATOM 3226 C C . ILE A 1 446 ? 12.701 13.112 -10.728 1.00 97.62 446 ILE A C 1
ATOM 3228 O O . ILE A 1 446 ? 12.010 13.000 -9.718 1.00 97.62 446 ILE A O 1
ATOM 3232 N N . GLN A 1 447 ? 12.354 13.907 -11.735 1.00 96.75 447 GLN A N 1
ATOM 3233 C CA . GLN A 1 447 ? 11.099 14.647 -11.778 1.00 96.75 447 GLN A CA 1
ATOM 3234 C C . GLN A 1 447 ? 10.247 14.192 -12.960 1.00 96.75 447 GLN A C 1
ATOM 3236 O O . GLN A 1 447 ? 10.676 14.295 -14.110 1.00 96.75 447 GLN A O 1
ATOM 3241 N N . THR A 1 448 ? 9.024 13.745 -12.680 1.00 97.06 448 THR A N 1
ATOM 3242 C CA . THR A 1 448 ? 7.998 13.502 -13.702 1.00 97.06 448 THR A CA 1
ATOM 3243 C C . THR A 1 448 ? 7.039 14.687 -13.734 1.00 97.06 448 THR A C 1
ATOM 3245 O O . THR A 1 448 ? 6.711 15.259 -12.694 1.00 97.06 448 THR A O 1
ATOM 3248 N N . PHE A 1 449 ? 6.619 15.105 -14.926 1.00 93.94 449 PHE A N 1
ATOM 3249 C CA . PHE A 1 449 ? 5.787 16.298 -15.110 1.00 93.94 449 PHE A CA 1
ATOM 3250 C C . PHE A 1 449 ? 4.354 15.939 -15.507 1.00 93.94 449 PHE A C 1
ATOM 3252 O O . PHE A 1 449 ? 4.101 14.862 -16.042 1.00 93.94 449 PHE A O 1
ATOM 3259 N N . GLY A 1 450 ? 3.419 16.875 -15.305 1.00 87.94 450 GLY A N 1
ATOM 3260 C CA . GLY A 1 450 ? 1.988 16.689 -15.594 1.00 87.94 450 GLY A CA 1
ATOM 3261 C C . GLY A 1 450 ? 1.651 16.232 -17.022 1.00 87.94 450 GLY A C 1
ATOM 3262 O O . GLY A 1 450 ? 0.615 15.608 -17.216 1.00 87.94 450 GLY A O 1
ATOM 3263 N N . GLY A 1 451 ? 2.522 16.502 -18.001 1.00 88.31 451 GLY A N 1
ATOM 3264 C CA . GLY A 1 451 ? 2.350 16.064 -19.390 1.00 88.31 451 GLY A CA 1
ATOM 3265 C C . GLY A 1 451 ? 2.798 14.630 -19.694 1.00 88.31 451 GLY A C 1
ATOM 3266 O O . GLY A 1 451 ? 2.534 14.173 -20.795 1.00 88.31 451 GLY A O 1
ATOM 3267 N N . SER A 1 452 ? 3.459 13.940 -18.758 1.00 94.69 452 SER A N 1
ATOM 3268 C CA . SER A 1 452 ? 3.916 12.555 -18.956 1.00 94.69 452 SER A CA 1
ATOM 3269 C C . SER A 1 452 ? 2.805 11.539 -18.676 1.00 94.69 452 SER A C 1
ATOM 3271 O O . SER A 1 452 ? 2.047 11.700 -17.717 1.00 94.69 452 SER A O 1
ATOM 3273 N N . ASP A 1 453 ? 2.732 10.474 -19.474 1.00 95.06 453 ASP A N 1
ATOM 3274 C CA . ASP A 1 453 ? 1.842 9.323 -19.278 1.00 95.06 453 ASP A CA 1
ATOM 3275 C C . ASP A 1 453 ? 2.622 7.993 -19.265 1.00 95.06 453 ASP A C 1
ATOM 3277 O O . ASP A 1 453 ? 3.584 7.810 -20.010 1.00 95.06 453 ASP A O 1
ATOM 3281 N N . ARG A 1 454 ? 2.196 7.022 -18.448 1.00 95.44 454 ARG A N 1
ATOM 3282 C CA . ARG A 1 454 ? 2.794 5.669 -18.343 1.00 95.44 454 ARG A CA 1
ATOM 3283 C C . ARG A 1 454 ? 4.285 5.680 -17.998 1.00 95.44 454 ARG A C 1
ATOM 3285 O O . ARG A 1 454 ? 5.096 5.046 -18.676 1.00 95.44 454 ARG A O 1
ATOM 3292 N N . THR A 1 455 ? 4.651 6.396 -16.941 1.00 97.75 455 THR A N 1
ATOM 3293 C CA . THR A 1 455 ? 6.030 6.379 -16.434 1.00 97.75 455 THR A CA 1
ATOM 3294 C C . THR A 1 455 ? 6.208 5.286 -15.384 1.00 97.75 455 THR A C 1
ATOM 3296 O O . THR A 1 455 ? 5.393 5.165 -14.474 1.00 97.75 455 THR A O 1
ATOM 3299 N N . VAL A 1 456 ? 7.293 4.515 -15.473 1.00 98.62 456 VAL A N 1
ATOM 3300 C CA . VAL A 1 456 ? 7.681 3.524 -14.458 1.00 98.62 456 VAL A CA 1
ATOM 3301 C C . VAL A 1 456 ? 9.081 3.829 -13.948 1.00 98.62 456 VAL A C 1
ATOM 3303 O O . VAL A 1 456 ? 10.021 3.934 -14.731 1.00 98.62 456 VAL A O 1
ATOM 3306 N N . ILE A 1 457 ? 9.227 3.943 -12.632 1.00 98.88 457 ILE A N 1
ATOM 3307 C CA . ILE A 1 457 ? 10.513 4.072 -11.946 1.00 98.88 457 ILE A CA 1
ATOM 3308 C C . ILE A 1 457 ? 10.637 2.889 -10.994 1.00 98.88 457 ILE A C 1
ATOM 3310 O O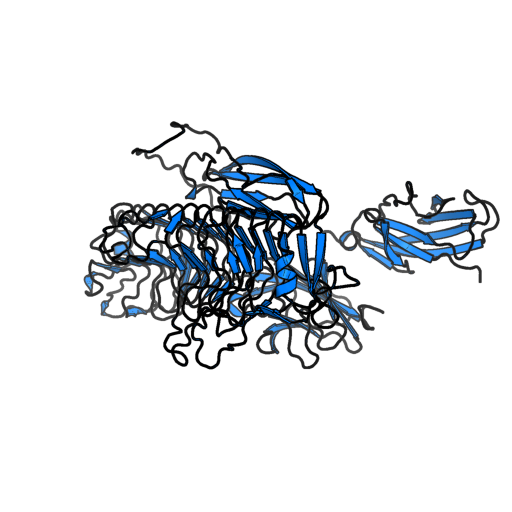 . ILE A 1 457 ? 9.824 2.748 -10.081 1.00 98.88 457 ILE A O 1
ATOM 3314 N N . GLU A 1 458 ? 11.630 2.026 -11.191 1.00 98.12 458 GLU A N 1
ATOM 3315 C CA . GLU A 1 458 ? 11.724 0.819 -10.376 1.00 98.12 458 GLU A CA 1
ATOM 3316 C C . GLU A 1 458 ? 13.126 0.333 -10.053 1.00 98.12 458 GLU A C 1
ATOM 3318 O O . GLU A 1 458 ? 14.059 0.485 -10.837 1.00 98.12 458 GLU A O 1
ATOM 3323 N N . ASN A 1 459 ? 13.241 -0.365 -8.922 1.00 97.50 459 ASN A N 1
ATOM 3324 C CA . ASN A 1 459 ? 14.456 -1.074 -8.526 1.00 97.50 459 ASN A CA 1
ATOM 3325 C C . ASN A 1 459 ? 15.692 -0.162 -8.414 1.00 97.50 459 ASN A C 1
ATOM 3327 O O . ASN A 1 459 ? 16.802 -0.565 -8.772 1.00 97.50 459 ASN A O 1
ATOM 3331 N N . LEU A 1 460 ? 15.504 1.062 -7.914 1.00 98.75 460 LEU A N 1
ATOM 3332 C CA . LEU A 1 460 ? 16.558 2.055 -7.693 1.00 98.75 460 LEU A CA 1
ATOM 3333 C C . LEU A 1 460 ? 16.699 2.382 -6.207 1.00 98.75 460 LEU A C 1
ATOM 3335 O O . LEU A 1 460 ? 15.725 2.369 -5.457 1.00 98.75 460 LEU A O 1
ATOM 3339 N N . THR A 1 461 ? 17.909 2.727 -5.785 1.00 98.75 461 THR A N 1
ATOM 3340 C CA . THR A 1 461 ? 18.171 3.277 -4.454 1.00 98.75 461 THR A CA 1
ATOM 3341 C C . THR A 1 461 ? 18.416 4.774 -4.570 1.00 98.75 461 THR A C 1
ATOM 3343 O O . THR A 1 461 ? 19.315 5.194 -5.290 1.00 98.75 461 THR A O 1
ATOM 3346 N N . PHE A 1 462 ? 17.662 5.581 -3.833 1.00 98.31 462 PHE A N 1
ATOM 3347 C CA . PHE A 1 462 ? 17.858 7.020 -3.704 1.00 98.31 462 PHE A CA 1
ATOM 3348 C C . PHE A 1 462 ? 18.580 7.310 -2.394 1.00 98.31 462 PHE A C 1
ATOM 3350 O O . PHE A 1 462 ? 18.110 6.968 -1.305 1.00 98.31 462 PHE A O 1
ATOM 3357 N N . ASP A 1 463 ? 19.741 7.938 -2.498 1.00 96.69 463 ASP A N 1
ATOM 3358 C CA . ASP A 1 463 ? 20.597 8.246 -1.361 1.00 96.69 463 ASP A CA 1
ATOM 3359 C C . ASP A 1 463 ? 21.212 9.638 -1.529 1.00 96.69 463 ASP A C 1
ATOM 3361 O O . ASP A 1 463 ? 20.984 10.309 -2.530 1.00 96.69 463 ASP A O 1
ATOM 3365 N N . SER A 1 464 ? 21.985 10.099 -0.553 1.00 94.56 464 SER A N 1
ATOM 3366 C CA . SER A 1 464 ? 22.707 11.368 -0.642 1.00 94.56 464 SER A CA 1
ATOM 3367 C C . SER A 1 464 ? 24.087 11.272 0.017 1.00 94.56 464 SER A C 1
ATOM 3369 O O . SER A 1 464 ? 24.312 10.385 0.855 1.00 94.56 464 SER A O 1
ATOM 3371 N N . PRO A 1 465 ? 25.037 12.175 -0.296 1.00 92.56 465 PRO A N 1
ATOM 3372 C CA . PRO A 1 465 ? 26.316 12.228 0.410 1.00 92.56 465 PRO A CA 1
ATOM 3373 C C . PRO A 1 465 ? 26.146 12.689 1.867 1.00 92.56 465 PRO A C 1
ATOM 3375 O O . PRO A 1 465 ? 27.044 12.506 2.688 1.00 92.56 465 PRO A O 1
ATOM 3378 N N . TYR A 1 466 ? 24.994 13.264 2.213 1.00 91.94 466 TYR A N 1
ATOM 3379 C CA . TYR A 1 466 ? 24.726 13.841 3.519 1.00 91.94 466 TYR A CA 1
ATOM 3380 C C . TYR A 1 466 ? 24.237 12.770 4.493 1.00 91.94 466 TYR A C 1
ATOM 3382 O O . TYR A 1 466 ? 23.065 12.759 4.840 1.00 91.94 466 TYR A O 1
ATOM 3390 N N . LYS A 1 467 ? 25.088 11.845 4.944 1.00 91.88 467 LYS A N 1
ATOM 3391 C CA . LYS A 1 467 ? 24.680 10.770 5.874 1.00 91.88 467 LYS A CA 1
ATOM 3392 C C . LYS A 1 467 ? 24.245 11.310 7.239 1.00 91.88 467 LYS A C 1
ATOM 3394 O O . LYS A 1 467 ? 24.825 12.268 7.746 1.00 91.88 467 LYS A O 1
ATOM 3399 N N . ALA A 1 468 ? 23.219 10.701 7.834 1.00 88.31 468 ALA A N 1
ATOM 3400 C CA . ALA A 1 468 ? 22.771 11.080 9.172 1.00 88.31 468 ALA A CA 1
ATOM 3401 C C . ALA A 1 468 ? 23.743 10.542 10.232 1.00 88.31 468 ALA A C 1
ATOM 3403 O O . ALA A 1 468 ? 24.103 9.366 10.212 1.00 88.31 468 ALA A O 1
ATOM 3404 N N . GLY A 1 469 ? 24.141 11.406 11.166 1.00 84.19 469 GLY A N 1
ATOM 3405 C CA . GLY A 1 469 ? 24.761 10.989 12.422 1.00 84.19 469 GLY A CA 1
ATOM 3406 C C . GLY A 1 469 ? 23.689 10.774 13.492 1.00 84.19 469 GLY A C 1
ATOM 3407 O O . GLY A 1 469 ? 22.588 10.303 13.210 1.00 84.19 469 GLY A O 1
ATOM 3408 N N . ASN A 1 470 ? 23.978 11.206 14.722 1.00 85.31 470 ASN A N 1
ATOM 3409 C CA . ASN A 1 470 ? 22.977 11.234 15.795 1.00 85.31 470 ASN A CA 1
ATOM 3410 C C . ASN A 1 470 ? 21.775 12.129 15.443 1.00 85.31 470 ASN A C 1
ATOM 3412 O O . ASN A 1 470 ? 20.638 11.774 15.740 1.00 85.31 470 ASN A O 1
ATOM 3416 N N . LEU A 1 471 ? 22.028 13.262 14.778 1.00 91.81 471 LEU A N 1
ATOM 3417 C CA . LEU A 1 471 ? 21.003 14.197 14.311 1.00 91.81 471 LEU A CA 1
ATOM 3418 C C . LEU A 1 471 ? 20.692 13.952 12.830 1.00 91.81 471 LEU A C 1
ATOM 3420 O O . LEU A 1 471 ? 21.608 13.874 12.007 1.00 91.81 471 LEU A O 1
ATOM 3424 N N . ALA A 1 472 ? 19.407 13.884 12.484 1.00 91.62 472 ALA A N 1
ATOM 3425 C CA . ALA A 1 472 ? 18.934 13.622 11.122 1.00 91.62 472 ALA A CA 1
ATOM 3426 C C . ALA A 1 472 ? 18.205 14.841 10.523 1.00 91.62 472 ALA A C 1
ATOM 3428 O O . ALA A 1 472 ? 17.020 14.774 10.203 1.00 91.62 472 ALA A O 1
ATOM 3429 N N . ASN A 1 473 ? 18.912 15.970 10.394 1.00 92.44 473 ASN A N 1
ATOM 3430 C CA . ASN A 1 473 ? 18.358 17.217 9.847 1.00 92.44 473 ASN A CA 1
ATOM 3431 C C . ASN A 1 473 ? 18.088 17.130 8.341 1.00 92.44 473 ASN A C 1
ATOM 3433 O O . ASN A 1 473 ? 18.865 16.502 7.616 1.00 92.44 473 ASN A O 1
ATOM 3437 N N . LYS A 1 474 ? 17.041 17.830 7.880 1.00 93.44 474 LYS A N 1
ATOM 3438 C CA . LYS A 1 474 ? 16.761 18.001 6.449 1.00 93.44 474 LYS A CA 1
ATOM 3439 C C . LYS A 1 474 ? 17.973 18.580 5.716 1.00 93.44 474 LYS A C 1
ATOM 3441 O O . LYS A 1 474 ? 18.665 19.447 6.250 1.00 93.44 474 LYS A O 1
ATOM 3446 N N . VAL A 1 475 ? 18.226 18.077 4.516 1.00 92.50 475 VAL A N 1
ATOM 3447 C CA . VAL A 1 475 ? 19.402 18.397 3.686 1.00 92.50 475 VAL A CA 1
ATOM 3448 C C . VAL A 1 475 ? 19.042 18.978 2.322 1.00 92.50 475 VAL A C 1
ATOM 3450 O O . VAL A 1 475 ? 19.938 19.319 1.553 1.00 92.50 475 VAL A O 1
ATOM 3453 N N . GLY A 1 476 ? 17.750 19.136 2.034 1.00 91.81 476 GLY A N 1
ATOM 3454 C CA . GLY A 1 476 ? 17.248 19.751 0.810 1.00 91.81 476 GLY A CA 1
ATOM 3455 C C . GLY A 1 476 ? 17.281 18.830 -0.410 1.00 91.81 476 GLY A C 1
ATOM 3456 O O . GLY A 1 476 ? 17.178 19.296 -1.541 1.00 91.81 476 GLY A O 1
ATOM 3457 N N . VAL A 1 477 ? 17.445 17.520 -0.217 1.00 93.62 477 VAL A N 1
ATOM 3458 C CA . VAL A 1 477 ? 17.514 16.568 -1.332 1.00 93.62 477 VAL A CA 1
ATOM 3459 C C . VAL A 1 477 ? 16.378 15.570 -1.272 1.00 93.62 477 VAL A C 1
ATOM 3461 O O . VAL A 1 477 ? 16.133 14.980 -0.227 1.00 93.62 477 VAL A O 1
ATOM 3464 N N . ASN A 1 478 ? 15.711 15.357 -2.399 1.00 95.44 478 ASN A N 1
ATOM 3465 C CA . ASN A 1 478 ? 14.555 14.472 -2.510 1.00 95.44 478 ASN A CA 1
ATOM 3466 C C . ASN A 1 478 ? 14.841 13.349 -3.517 1.00 95.44 478 ASN A C 1
ATOM 3468 O O . ASN A 1 478 ? 15.644 13.512 -4.437 1.00 95.44 478 ASN A O 1
ATOM 3472 N N . GLY A 1 479 ? 14.170 12.208 -3.373 1.00 97.06 479 GLY A N 1
ATOM 3473 C CA . GLY A 1 479 ? 14.259 11.116 -4.339 1.00 97.06 479 GLY A CA 1
ATOM 3474 C C . GLY A 1 479 ? 13.544 11.475 -5.640 1.00 97.06 479 GLY A C 1
ATOM 3475 O O . GLY A 1 479 ? 14.179 11.719 -6.668 1.00 97.06 479 GLY A O 1
ATOM 3476 N N . ILE A 1 480 ? 12.213 11.530 -5.594 1.00 98.25 480 ILE A N 1
ATOM 3477 C CA . ILE A 1 480 ? 11.370 11.712 -6.780 1.00 98.25 480 ILE A CA 1
ATOM 3478 C C . ILE A 1 480 ? 10.374 12.852 -6.560 1.00 98.25 480 ILE A C 1
ATOM 3480 O O . ILE A 1 480 ? 9.680 12.887 -5.546 1.00 98.25 480 ILE A O 1
ATOM 3484 N N . PHE A 1 481 ? 10.261 13.763 -7.531 1.00 97.50 481 PHE A N 1
ATOM 3485 C CA . PHE A 1 481 ? 9.163 14.731 -7.592 1.00 97.50 481 PHE A CA 1
ATOM 3486 C C . PHE A 1 481 ? 8.158 14.288 -8.664 1.00 97.50 481 PHE A C 1
ATOM 3488 O O . PHE A 1 481 ? 8.426 14.362 -9.860 1.00 97.50 481 PHE A O 1
ATOM 3495 N N . ALA A 1 482 ? 7.023 13.761 -8.220 1.00 97.44 482 ALA A N 1
ATOM 3496 C CA . ALA A 1 482 ? 6.076 12.994 -9.013 1.00 97.44 482 ALA A CA 1
ATOM 3497 C C . ALA A 1 482 ? 4.906 13.849 -9.525 1.00 97.44 482 ALA A C 1
ATOM 3499 O O . ALA A 1 482 ? 4.251 14.553 -8.757 1.00 97.44 482 ALA A O 1
ATOM 3500 N N . GLY A 1 483 ? 4.636 13.730 -10.821 1.00 96.31 483 GLY A N 1
ATOM 3501 C CA . GLY A 1 483 ? 3.472 14.228 -11.553 1.00 96.31 483 GLY A CA 1
ATOM 3502 C C . GLY A 1 483 ? 3.142 13.318 -12.745 1.00 96.31 483 GLY A C 1
ATOM 3503 O O . GLY A 1 483 ? 3.774 12.275 -12.927 1.00 96.31 483 GLY A O 1
ATOM 3504 N N . GLY A 1 484 ? 2.171 13.723 -13.563 1.00 95.75 484 GLY A N 1
ATOM 3505 C CA . GLY A 1 484 ? 1.766 12.992 -14.771 1.00 95.75 484 GLY A CA 1
ATOM 3506 C C . GLY A 1 484 ? 0.608 12.018 -14.547 1.00 95.75 484 GLY A C 1
ATOM 3507 O O . GLY A 1 484 ? -0.051 12.041 -13.506 1.00 95.75 484 GLY A O 1
ATOM 3508 N N . THR A 1 485 ? 0.344 11.178 -15.546 1.00 95.81 485 THR A N 1
ATOM 3509 C CA . THR A 1 485 ? -0.721 10.166 -15.531 1.00 95.81 485 THR A CA 1
ATOM 3510 C C . THR A 1 485 ? -0.132 8.752 -15.605 1.00 95.81 485 THR A C 1
ATOM 3512 O O . THR A 1 485 ? 0.889 8.540 -16.254 1.00 95.81 485 THR A O 1
ATOM 3515 N N . ASN A 1 486 ? -0.750 7.770 -14.942 1.00 96.75 486 ASN A N 1
ATOM 3516 C CA . ASN A 1 486 ? -0.309 6.366 -14.952 1.00 96.75 486 ASN A CA 1
ATOM 3517 C C . ASN A 1 486 ? 1.167 6.212 -14.540 1.00 96.75 486 ASN A C 1
ATOM 3519 O O . ASN A 1 486 ? 1.984 5.643 -15.263 1.00 96.75 486 ASN A O 1
ATOM 3523 N N . LEU A 1 487 ? 1.519 6.765 -13.382 1.00 98.12 487 LEU A N 1
ATOM 3524 C CA . LEU A 1 487 ? 2.860 6.675 -12.812 1.00 98.12 487 LEU A CA 1
ATOM 3525 C C . LEU A 1 487 ? 2.957 5.436 -11.918 1.00 98.12 487 LEU A C 1
ATOM 3527 O O . LEU A 1 487 ? 2.104 5.238 -11.059 1.00 98.12 487 LEU A O 1
ATOM 3531 N N . ALA A 1 488 ? 4.019 4.646 -12.049 1.00 98.56 488 ALA A N 1
ATOM 3532 C CA . ALA A 1 488 ? 4.388 3.630 -11.069 1.00 98.56 488 ALA A CA 1
ATOM 3533 C C . ALA A 1 488 ? 5.790 3.877 -10.513 1.00 98.56 488 ALA A C 1
ATOM 3535 O O . ALA A 1 488 ? 6.745 4.067 -11.262 1.00 98.56 488 ALA A O 1
ATOM 3536 N N . ILE A 1 489 ? 5.911 3.829 -9.189 1.00 98.88 489 ILE A N 1
ATOM 3537 C CA . ILE A 1 489 ? 7.185 3.831 -8.471 1.00 98.88 489 ILE A CA 1
ATOM 3538 C C . ILE A 1 489 ? 7.216 2.569 -7.613 1.00 98.88 489 ILE A C 1
ATOM 3540 O O . ILE A 1 489 ? 6.411 2.449 -6.680 1.00 98.88 489 ILE A O 1
ATOM 3544 N N . ARG A 1 490 ? 8.108 1.619 -7.931 1.00 98.38 490 ARG A N 1
ATOM 3545 C CA . ARG A 1 490 ? 8.133 0.328 -7.229 1.00 98.38 490 ARG A CA 1
ATOM 3546 C C . ARG A 1 490 ? 9.498 -0.279 -6.943 1.00 98.38 490 ARG A C 1
ATOM 3548 O O . ARG A 1 490 ? 10.436 -0.112 -7.717 1.00 98.38 490 ARG A O 1
ATOM 3555 N N . GLY A 1 491 ? 9.609 -1.044 -5.858 1.00 93.69 491 GLY A N 1
ATOM 3556 C CA . GLY A 1 491 ? 10.855 -1.744 -5.516 1.00 93.69 491 GLY A CA 1
ATOM 3557 C C . GLY A 1 491 ? 12.039 -0.803 -5.257 1.00 93.69 491 GLY A C 1
ATOM 3558 O O . GLY A 1 491 ? 13.195 -1.223 -5.358 1.00 93.69 491 GLY A O 1
ATOM 3559 N N . CYS A 1 492 ? 11.774 0.481 -4.997 1.00 98.56 492 CYS A N 1
ATOM 3560 C CA . CYS A 1 492 ? 12.802 1.479 -4.741 1.00 98.56 492 CYS A CA 1
ATOM 3561 C C . CYS A 1 492 ? 13.139 1.556 -3.249 1.00 98.56 492 CYS A C 1
ATOM 3563 O O . CYS A 1 492 ? 12.302 1.293 -2.386 1.00 98.56 492 CYS A O 1
ATOM 3565 N N . THR A 1 493 ? 14.365 1.972 -2.942 1.00 98.56 493 THR A N 1
ATOM 3566 C CA . THR A 1 493 ? 14.836 2.178 -1.568 1.00 98.56 493 THR A CA 1
ATOM 3567 C C . THR A 1 493 ? 15.208 3.640 -1.355 1.00 98.56 493 THR A C 1
ATOM 3569 O O . THR A 1 493 ? 15.966 4.196 -2.144 1.00 98.56 493 THR A O 1
ATOM 3572 N N . PHE A 1 494 ? 14.732 4.262 -0.279 1.00 98.31 494 PHE A N 1
ATOM 3573 C CA . PHE A 1 494 ? 15.038 5.645 0.086 1.00 98.31 494 PHE A CA 1
ATOM 3574 C C . PHE A 1 494 ? 15.863 5.675 1.376 1.00 98.31 494 PHE A C 1
ATOM 3576 O O . PHE A 1 494 ? 15.443 5.166 2.413 1.00 98.31 494 PHE A O 1
ATOM 3583 N N . LEU A 1 495 ? 17.066 6.248 1.299 1.00 95.94 495 LEU A N 1
ATOM 3584 C CA . LEU A 1 495 ? 18.031 6.274 2.399 1.00 95.94 495 LEU A CA 1
ATOM 3585 C C . LEU A 1 495 ? 18.147 7.682 2.999 1.00 95.94 495 LEU A C 1
ATOM 3587 O O . LEU A 1 495 ? 17.313 8.077 3.803 1.00 95.94 495 LEU A O 1
ATOM 3591 N N . ASN A 1 496 ? 19.176 8.455 2.638 1.00 95.00 496 ASN A N 1
ATOM 3592 C CA . ASN A 1 496 ? 19.484 9.743 3.275 1.00 95.00 496 ASN A CA 1
ATOM 3593 C C . ASN A 1 496 ? 18.894 10.943 2.523 1.00 95.00 496 ASN A C 1
ATOM 3595 O O . ASN A 1 496 ? 19.595 11.925 2.279 1.00 95.00 496 ASN A O 1
ATOM 3599 N N . VAL A 1 497 ? 17.624 10.859 2.147 1.00 95.88 497 VAL A N 1
ATOM 3600 C CA . VAL A 1 497 ? 16.884 11.947 1.489 1.00 95.88 497 VAL A CA 1
ATOM 3601 C C . VAL A 1 497 ? 15.873 12.571 2.453 1.00 95.88 497 VAL A C 1
ATOM 3603 O O . VAL A 1 497 ? 15.529 11.972 3.476 1.00 95.88 497 VAL A O 1
ATOM 3606 N N . ASP A 1 498 ? 15.411 13.776 2.142 1.00 95.50 498 ASP A N 1
ATOM 3607 C CA . ASP A 1 498 ? 14.295 14.420 2.823 1.00 95.50 498 ASP A CA 1
ATOM 3608 C C . ASP A 1 498 ? 13.006 13.703 2.426 1.00 95.50 498 ASP A C 1
ATOM 3610 O O . ASP A 1 498 ? 12.571 12.811 3.152 1.00 95.50 498 ASP A O 1
ATOM 3614 N N . ASP A 1 499 ? 12.439 14.007 1.261 1.00 97.12 499 ASP A N 1
ATOM 3615 C CA . ASP A 1 499 ? 11.294 13.262 0.747 1.00 97.12 499 ASP A CA 1
ATOM 3616 C C . ASP A 1 499 ? 11.768 12.095 -0.125 1.00 97.12 499 ASP A C 1
ATOM 3618 O O . ASP A 1 499 ? 12.561 12.278 -1.052 1.00 97.12 499 ASP A O 1
ATOM 3622 N N . GLY A 1 500 ? 11.254 10.892 0.131 1.00 97.88 500 GLY A N 1
ATOM 3623 C CA . GLY A 1 500 ? 11.393 9.767 -0.789 1.00 97.88 500 GLY A CA 1
ATOM 3624 C C . GLY A 1 500 ? 10.677 10.083 -2.099 1.00 97.88 500 GLY A C 1
ATOM 3625 O O . GLY A 1 500 ? 11.307 10.223 -3.151 1.00 97.88 500 GLY A O 1
ATOM 3626 N N . VAL A 1 501 ? 9.362 10.295 -2.009 1.00 98.44 501 VAL A N 1
ATOM 3627 C CA . VAL A 1 501 ? 8.534 10.778 -3.117 1.00 98.44 501 VAL A CA 1
ATOM 3628 C C . VAL A 1 501 ? 7.692 11.970 -2.675 1.00 98.44 501 VAL A C 1
ATOM 3630 O O . VAL A 1 501 ? 6.963 11.913 -1.684 1.00 98.44 501 VAL A O 1
ATOM 3633 N N . ASN A 1 502 ? 7.740 13.040 -3.459 1.00 97.38 502 ASN A N 1
ATOM 3634 C CA . ASN A 1 502 ? 6.871 14.195 -3.312 1.00 97.38 502 ASN A CA 1
ATOM 3635 C C . ASN A 1 502 ? 5.938 14.279 -4.525 1.00 97.38 502 ASN A C 1
ATOM 3637 O O . ASN A 1 502 ? 6.400 14.464 -5.642 1.00 97.38 502 ASN A O 1
ATOM 3641 N N . ALA A 1 503 ? 4.634 14.126 -4.324 1.00 96.94 503 ALA A N 1
ATOM 3642 C CA . ALA A 1 503 ? 3.624 14.108 -5.382 1.00 96.94 503 ALA A CA 1
ATOM 3643 C C . ALA A 1 503 ? 2.744 15.371 -5.388 1.00 96.94 503 ALA A C 1
ATOM 3645 O O . ALA A 1 503 ? 1.589 15.335 -5.802 1.00 96.94 503 ALA A O 1
ATOM 3646 N N . ASN A 1 504 ? 3.278 16.517 -4.954 1.00 94.94 504 ASN A N 1
ATOM 3647 C CA . ASN A 1 504 ? 2.567 17.804 -4.980 1.00 94.94 504 ASN A CA 1
ATOM 3648 C C . ASN A 1 504 ? 2.260 18.312 -6.410 1.00 94.94 504 ASN A C 1
ATOM 3650 O O . ASN A 1 504 ? 1.540 19.286 -6.589 1.00 94.94 504 ASN A O 1
ATOM 3654 N N . GLN A 1 505 ? 2.754 17.646 -7.461 1.00 95.31 505 GLN A N 1
ATOM 3655 C CA . GLN A 1 505 ? 2.307 17.918 -8.836 1.00 95.31 505 GLN A CA 1
ATOM 3656 C C . GLN A 1 505 ? 0.992 17.199 -9.190 1.00 95.31 505 GLN A C 1
ATOM 3658 O O . GLN A 1 505 ? 0.601 17.205 -10.354 1.00 95.31 505 GLN A O 1
ATOM 3663 N N . GLN A 1 506 ? 0.320 16.592 -8.204 1.00 96.31 506 GLN A N 1
ATOM 3664 C CA . GLN A 1 506 ? -1.018 16.002 -8.314 1.00 96.31 506 GLN A CA 1
ATOM 3665 C C . GLN A 1 506 ? -1.138 14.953 -9.435 1.00 96.31 506 GLN A C 1
ATOM 3667 O O . GLN A 1 506 ? -1.974 15.107 -10.330 1.00 96.31 506 GLN A O 1
ATOM 3672 N N . PRO A 1 507 ? -0.313 13.885 -9.431 1.00 96.94 507 PRO A N 1
ATOM 3673 C CA . PRO A 1 507 ? -0.433 12.830 -10.426 1.00 96.94 507 PRO A CA 1
ATOM 3674 C C . PRO A 1 507 ? -1.820 12.172 -10.401 1.00 96.94 507 PRO A C 1
ATOM 3676 O O . PRO A 1 507 ? -2.508 12.142 -9.374 1.00 96.94 507 PRO A O 1
ATOM 3679 N N . ARG A 1 508 ? -2.210 11.602 -11.544 1.00 96.88 508 ARG A N 1
ATOM 3680 C CA . ARG A 1 508 ? -3.448 10.830 -11.692 1.00 96.88 508 ARG A CA 1
ATOM 3681 C C . ARG A 1 508 ? -3.153 9.385 -12.078 1.00 96.88 508 ARG A C 1
ATOM 3683 O O . ARG A 1 508 ? -2.445 9.146 -13.048 1.00 96.88 508 ARG A O 1
ATOM 3690 N N . GLY A 1 509 ? -3.721 8.408 -11.378 1.00 97.69 509 GLY A N 1
ATOM 3691 C CA . GLY A 1 509 ? -3.389 7.002 -11.629 1.00 97.69 509 GLY A CA 1
ATOM 3692 C C . GLY A 1 509 ? -1.963 6.710 -11.173 1.00 97.69 509 GLY A C 1
ATOM 3693 O O . GLY A 1 509 ? -1.092 6.409 -11.982 1.00 97.69 509 GLY A O 1
ATOM 3694 N N . PHE A 1 510 ? -1.698 6.881 -9.881 1.00 98.38 510 PHE A N 1
ATOM 3695 C CA . PHE A 1 510 ? -0.359 6.753 -9.312 1.00 98.38 510 PHE A CA 1
ATOM 3696 C C . PHE A 1 510 ? -0.256 5.502 -8.438 1.00 98.38 510 PHE A C 1
ATOM 3698 O O . PHE A 1 510 ? -0.990 5.372 -7.464 1.00 98.38 510 PHE A O 1
ATOM 3705 N N . ILE A 1 511 ? 0.672 4.601 -8.763 1.00 98.81 511 ILE A N 1
ATOM 3706 C CA . ILE A 1 511 ? 0.986 3.397 -7.992 1.00 98.81 511 ILE A CA 1
ATOM 3707 C C . ILE A 1 511 ? 2.329 3.582 -7.272 1.00 98.81 511 ILE A C 1
ATOM 3709 O O . ILE A 1 511 ? 3.369 3.766 -7.904 1.00 98.81 511 ILE A O 1
ATOM 3713 N N . PHE A 1 512 ? 2.320 3.485 -5.945 1.00 98.81 512 PHE A N 1
ATOM 3714 C CA . PHE A 1 512 ? 3.504 3.462 -5.088 1.00 98.81 512 PHE A CA 1
ATOM 3715 C C . PHE A 1 512 ? 3.582 2.105 -4.385 1.00 98.81 512 PHE A C 1
ATOM 3717 O O . PHE A 1 512 ? 2.852 1.859 -3.421 1.00 98.81 512 PHE A O 1
ATOM 3724 N N . GLN A 1 513 ? 4.418 1.202 -4.896 1.00 98.25 513 GLN A N 1
ATOM 3725 C CA . GLN A 1 513 ? 4.361 -0.219 -4.547 1.00 98.25 513 GLN A CA 1
ATOM 3726 C C . GLN A 1 513 ? 5.706 -0.801 -4.078 1.00 98.25 513 GLN A C 1
ATOM 3728 O O . GLN A 1 513 ? 6.712 -0.667 -4.759 1.00 98.25 513 GLN A O 1
ATOM 3733 N N . ASP A 1 514 ? 5.712 -1.546 -2.973 1.00 95.75 514 ASP A N 1
ATOM 3734 C CA . ASP A 1 514 ? 6.854 -2.346 -2.504 1.00 95.75 514 ASP A CA 1
ATOM 3735 C C . ASP A 1 514 ? 8.161 -1.532 -2.363 1.00 95.75 514 ASP A C 1
ATOM 3737 O O . ASP A 1 514 ? 9.249 -2.007 -2.690 1.00 95.75 514 ASP A O 1
ATOM 3741 N N . ASN A 1 515 ? 8.066 -0.275 -1.919 1.00 97.25 515 ASN A N 1
ATOM 3742 C CA . ASN A 1 515 ? 9.224 0.585 -1.672 1.00 97.25 515 ASN A CA 1
ATOM 3743 C C . ASN A 1 515 ? 9.631 0.570 -0.195 1.00 97.25 515 ASN A C 1
ATOM 3745 O O . ASN A 1 515 ? 8.786 0.413 0.686 1.00 97.25 515 ASN A O 1
ATOM 3749 N N . ASP A 1 516 ? 10.910 0.816 0.082 1.00 96.44 516 ASP A N 1
ATOM 3750 C CA . ASP A 1 516 ? 11.472 0.717 1.429 1.00 96.44 516 ASP A CA 1
ATOM 3751 C C . ASP A 1 516 ? 12.227 1.981 1.871 1.00 96.44 516 ASP A C 1
ATOM 3753 O O . ASP A 1 516 ? 12.969 2.587 1.100 1.00 96.44 516 ASP A O 1
ATOM 3757 N N . ALA A 1 517 ? 12.075 2.349 3.140 1.00 96.75 517 ALA A N 1
ATOM 3758 C CA . ALA A 1 517 ? 12.891 3.332 3.849 1.00 96.75 517 ALA A CA 1
ATOM 3759 C C . ALA A 1 517 ? 13.432 2.701 5.148 1.00 96.75 517 ALA A C 1
ATOM 3761 O O . ALA A 1 517 ? 12.840 2.871 6.222 1.00 96.75 517 ALA A O 1
ATOM 3762 N N . PRO A 1 518 ? 14.549 1.951 5.076 1.00 94.50 518 PRO A N 1
ATOM 3763 C CA . PRO A 1 518 ? 14.957 1.038 6.147 1.00 94.50 518 PRO A CA 1
ATOM 3764 C C . PRO A 1 518 ? 15.684 1.710 7.316 1.00 94.50 518 PRO A C 1
ATOM 3766 O O . PRO A 1 518 ? 15.854 1.105 8.375 1.00 94.50 518 PRO A O 1
ATOM 3769 N N . LEU A 1 519 ? 16.175 2.938 7.144 1.00 92.75 519 LEU A N 1
ATOM 3770 C CA . LEU A 1 519 ? 17.016 3.577 8.153 1.00 92.75 519 LEU A CA 1
ATOM 3771 C C . LEU A 1 519 ? 16.184 4.052 9.353 1.00 92.75 519 LEU A C 1
ATOM 3773 O O . LEU A 1 519 ? 15.147 4.685 9.192 1.00 92.75 519 LEU A O 1
ATOM 3777 N N . LEU A 1 520 ? 16.684 3.846 10.578 1.00 90.69 520 LEU A N 1
ATOM 3778 C CA . LEU A 1 520 ? 16.092 4.440 11.794 1.00 90.69 520 LEU A CA 1
ATOM 3779 C C . LEU A 1 520 ? 16.263 5.963 11.845 1.00 90.69 520 LEU A C 1
ATOM 3781 O O . LEU A 1 520 ? 15.469 6.671 12.462 1.00 90.69 520 LEU A O 1
ATOM 3785 N N . THR A 1 521 ? 17.295 6.471 11.169 1.00 88.12 521 THR A N 1
ATOM 3786 C CA . THR A 1 521 ? 17.443 7.897 10.850 1.00 88.12 521 THR A CA 1
ATOM 3787 C C . THR A 1 521 ? 16.485 8.357 9.755 1.00 88.12 521 THR A C 1
ATOM 3789 O O . THR A 1 521 ? 16.552 9.522 9.376 1.00 88.12 521 THR A O 1
ATOM 3792 N N . GLY A 1 522 ? 15.624 7.450 9.283 1.00 73.56 522 GLY A N 1
ATOM 3793 C CA . GLY A 1 522 ? 14.505 7.670 8.386 1.00 73.56 522 GLY A CA 1
ATOM 3794 C C . GLY A 1 522 ? 14.869 8.251 7.032 1.00 73.56 522 GLY A C 1
ATOM 3795 O O . GLY A 1 522 ? 16.008 8.628 6.755 1.00 73.56 522 GLY A O 1
ATOM 3796 N N . VAL A 1 523 ? 13.821 8.399 6.231 1.00 90.56 523 VAL A N 1
ATOM 3797 C CA . VAL A 1 523 ? 13.689 9.596 5.400 1.00 90.56 523 VAL A CA 1
ATOM 3798 C C . VAL A 1 523 ? 13.515 10.803 6.327 1.00 90.56 523 VAL A C 1
ATOM 3800 O O . VAL A 1 523 ? 12.916 10.698 7.403 1.00 90.56 523 VAL A O 1
ATOM 3803 N N . ARG A 1 524 ? 14.073 11.955 5.962 1.00 92.75 524 ARG A N 1
ATOM 3804 C CA . ARG A 1 524 ? 14.081 13.140 6.846 1.00 92.75 524 ARG A CA 1
ATOM 3805 C C . ARG A 1 524 ? 12.876 14.039 6.658 1.00 92.75 524 ARG A C 1
ATOM 3807 O O . ARG A 1 524 ? 12.666 14.966 7.429 1.00 92.75 524 ARG A O 1
ATOM 3814 N N . GLY A 1 525 ? 12.102 13.773 5.626 1.00 95.06 525 GLY A N 1
ATOM 3815 C CA . GLY A 1 525 ? 10.804 14.327 5.309 1.00 95.06 525 GLY A CA 1
ATOM 3816 C C . GLY A 1 525 ? 9.827 13.173 5.135 1.00 95.06 525 GLY A C 1
ATOM 3817 O O . GLY A 1 525 ? 9.717 12.317 6.010 1.00 95.06 525 GLY A O 1
ATOM 3818 N N . TYR A 1 526 ? 9.105 13.139 4.028 1.00 96.25 526 TYR A N 1
ATOM 3819 C CA . TYR A 1 526 ? 8.042 12.166 3.802 1.00 96.25 526 TYR A CA 1
ATOM 3820 C C . TYR A 1 526 ? 8.550 10.925 3.066 1.00 96.25 526 TYR A C 1
ATOM 3822 O O . TYR A 1 526 ? 9.286 11.051 2.095 1.00 96.25 526 TYR A O 1
ATOM 3830 N N . MET A 1 527 ? 8.115 9.716 3.446 1.00 97.06 527 MET A N 1
ATOM 3831 C CA . MET A 1 527 ? 8.303 8.559 2.548 1.00 97.06 527 MET A CA 1
ATOM 3832 C C . MET A 1 527 ? 7.473 8.797 1.283 1.00 97.06 527 MET A C 1
ATOM 3834 O O . MET A 1 527 ? 7.974 8.661 0.168 1.00 97.06 527 MET A O 1
ATOM 3838 N N . LEU A 1 528 ? 6.236 9.262 1.479 1.00 98.25 528 LEU A N 1
ATOM 3839 C CA . LEU A 1 528 ? 5.395 9.796 0.421 1.00 98.25 528 LEU A CA 1
ATOM 3840 C C . LEU A 1 528 ? 4.572 10.998 0.914 1.00 98.25 528 LEU A C 1
ATOM 3842 O O . LEU A 1 528 ? 3.754 10.882 1.832 1.00 98.25 528 LEU A O 1
ATOM 3846 N N . TRP A 1 529 ? 4.755 12.144 0.257 1.00 97.25 529 TRP A N 1
ATOM 3847 C CA . TRP A 1 529 ? 3.765 13.223 0.229 1.00 97.25 529 TRP A CA 1
ATOM 3848 C C . TRP A 1 529 ? 2.853 12.997 -0.974 1.00 97.25 529 TRP A C 1
ATOM 3850 O O . TRP A 1 529 ? 3.292 13.149 -2.110 1.00 97.25 529 TRP A O 1
ATOM 3860 N N . ALA A 1 530 ? 1.600 12.628 -0.741 1.00 96.31 530 ALA A N 1
ATOM 3861 C CA . ALA A 1 530 ? 0.617 12.332 -1.772 1.00 96.31 530 ALA A CA 1
ATOM 3862 C C . ALA A 1 530 ? -0.379 13.488 -1.944 1.00 96.31 530 ALA A C 1
ATOM 3864 O O . ALA A 1 530 ? -1.089 13.844 -1.003 1.00 96.31 530 ALA A O 1
ATOM 3865 N N . GLU A 1 531 ? -0.471 14.003 -3.167 1.00 95.19 531 GLU A N 1
ATOM 3866 C CA . GLU A 1 531 ? -1.594 14.806 -3.663 1.00 95.19 531 GLU A CA 1
ATOM 3867 C C . GLU A 1 531 ? -2.044 14.222 -5.010 1.00 95.19 531 GLU A C 1
ATOM 3869 O O . GLU A 1 531 ? -1.284 13.480 -5.635 1.00 95.19 531 GLU A O 1
ATOM 3874 N N . GLY A 1 532 ? -3.253 14.544 -5.474 1.00 95.75 532 GLY A N 1
ATOM 3875 C CA . GLY A 1 532 ? -3.756 14.086 -6.773 1.00 95.75 532 GLY A CA 1
ATOM 3876 C C . GLY A 1 532 ? -4.900 13.084 -6.659 1.00 95.75 532 GLY A C 1
ATOM 3877 O O . GLY A 1 532 ? -5.651 13.089 -5.685 1.00 95.75 532 GLY A O 1
ATOM 3878 N N . GLN A 1 533 ? -5.087 12.251 -7.684 1.00 96.19 533 GLN A N 1
ATOM 3879 C CA . GLN A 1 533 ? -6.278 11.400 -7.777 1.00 96.19 533 GLN A CA 1
ATOM 3880 C C . GLN A 1 533 ? -5.975 9.988 -8.272 1.00 96.19 533 GLN A C 1
ATOM 3882 O O . GLN A 1 533 ? -5.044 9.786 -9.046 1.00 96.19 533 GLN A O 1
ATOM 3887 N N . ASP A 1 534 ? -6.806 9.020 -7.883 1.00 98.06 534 ASP A N 1
ATOM 3888 C CA . ASP A 1 534 ? -6.644 7.616 -8.270 1.00 98.06 534 ASP A CA 1
ATOM 3889 C C . ASP A 1 534 ? -5.257 7.087 -7.842 1.00 98.06 534 ASP A C 1
ATOM 3891 O O . ASP A 1 534 ? -4.401 6.763 -8.667 1.00 98.06 534 ASP A O 1
ATOM 3895 N N . ILE A 1 535 ? -5.004 7.082 -6.532 1.00 98.38 535 ILE A N 1
ATOM 3896 C CA . ILE A 1 535 ? -3.685 6.790 -5.950 1.00 98.38 535 ILE A CA 1
ATOM 3897 C C . ILE A 1 535 ? -3.724 5.452 -5.202 1.00 98.38 535 ILE A C 1
ATOM 3899 O O . ILE A 1 535 ? -4.616 5.191 -4.396 1.00 98.38 535 ILE A O 1
ATOM 3903 N N . VAL A 1 536 ? -2.729 4.604 -5.443 1.00 98.81 536 VAL A N 1
ATOM 3904 C CA . VAL A 1 536 ? -2.647 3.229 -4.947 1.00 98.81 536 VAL A CA 1
ATOM 3905 C C . VAL A 1 536 ? -1.293 3.016 -4.273 1.00 98.81 536 VAL A C 1
ATOM 3907 O O . VAL A 1 536 ? -0.251 3.104 -4.911 1.00 98.81 536 VAL A O 1
ATOM 3910 N N . ILE A 1 537 ? -1.296 2.748 -2.969 1.00 98.81 537 ILE A N 1
ATOM 3911 C CA . ILE A 1 537 ? -0.110 2.657 -2.110 1.00 98.81 537 ILE A CA 1
ATOM 3912 C C . ILE A 1 537 ? -0.066 1.260 -1.483 1.00 98.81 537 ILE A C 1
ATOM 3914 O O . ILE A 1 537 ? -0.857 0.965 -0.583 1.00 98.81 537 ILE A O 1
ATOM 3918 N N . LEU A 1 538 ? 0.839 0.400 -1.956 1.00 96.50 538 LEU A N 1
ATOM 3919 C CA . LEU A 1 538 ? 0.849 -1.037 -1.652 1.00 96.50 538 LEU A CA 1
ATOM 3920 C C . LEU A 1 538 ? 2.192 -1.510 -1.095 1.00 96.50 538 LEU A C 1
ATOM 3922 O O . LEU A 1 538 ? 3.226 -1.232 -1.687 1.00 96.50 538 LEU A O 1
ATOM 3926 N N . GLY A 1 539 ? 2.191 -2.267 0.002 1.00 91.00 539 GLY A N 1
ATOM 3927 C CA . GLY A 1 539 ? 3.365 -3.066 0.390 1.00 91.00 539 GLY A CA 1
ATOM 3928 C C . GLY A 1 539 ? 4.617 -2.297 0.812 1.00 91.00 539 GLY A C 1
ATOM 3929 O O . GLY A 1 539 ? 5.691 -2.885 0.897 1.00 91.00 539 GLY A O 1
ATOM 3930 N N . ASN A 1 540 ? 4.526 -0.989 1.054 1.00 97.00 540 ASN A N 1
ATOM 3931 C CA . ASN A 1 540 ? 5.698 -0.174 1.360 1.00 97.00 540 ASN A CA 1
ATOM 3932 C C . ASN A 1 540 ? 6.109 -0.319 2.829 1.00 97.00 540 ASN A C 1
ATOM 3934 O O . ASN A 1 540 ? 5.258 -0.488 3.708 1.00 97.00 540 ASN A O 1
ATOM 3938 N N . SER A 1 541 ? 7.399 -0.163 3.118 1.00 95.75 541 SER A N 1
ATOM 3939 C CA . SER A 1 541 ? 7.943 -0.164 4.476 1.00 95.75 541 SER A CA 1
ATOM 3940 C C . SER A 1 541 ? 8.717 1.106 4.799 1.00 95.75 541 SER A C 1
ATOM 3942 O O . SER A 1 541 ? 9.407 1.679 3.963 1.00 95.75 541 SER A O 1
ATOM 3944 N N . ALA A 1 542 ? 8.603 1.562 6.045 1.00 95.31 542 ALA A N 1
ATOM 3945 C CA . ALA A 1 542 ? 9.437 2.638 6.563 1.00 95.31 542 ALA A CA 1
ATOM 3946 C C . ALA A 1 542 ? 9.730 2.415 8.047 1.00 95.31 542 ALA A C 1
ATOM 3948 O O . ALA A 1 542 ? 8.813 2.209 8.846 1.00 95.31 542 ALA A O 1
ATOM 3949 N N . ALA A 1 543 ? 11.009 2.473 8.413 1.00 91.06 543 ALA A N 1
ATOM 3950 C CA . ALA A 1 543 ? 11.460 2.297 9.789 1.00 91.06 543 ALA A CA 1
ATOM 3951 C C . ALA A 1 543 ? 11.302 3.575 10.629 1.00 91.06 543 ALA A C 1
ATOM 3953 O O . ALA A 1 543 ? 11.070 3.486 11.836 1.00 91.06 543 ALA A O 1
ATOM 3954 N N . ASN A 1 544 ? 11.430 4.751 10.001 1.00 93.75 544 ASN A N 1
ATOM 3955 C CA . ASN A 1 544 ? 11.147 6.043 10.619 1.00 93.75 544 ASN A CA 1
ATOM 3956 C C . ASN A 1 544 ? 10.943 7.164 9.576 1.00 93.75 544 ASN A C 1
ATOM 3958 O O . ASN A 1 544 ? 11.394 7.045 8.435 1.00 93.75 544 ASN A O 1
ATOM 3962 N N . SER A 1 545 ? 10.336 8.276 9.998 1.00 93.75 545 SER A N 1
ATOM 3963 C CA . SER A 1 545 ? 10.475 9.594 9.363 1.00 93.75 545 SER A CA 1
ATOM 3964 C C . SER A 1 545 ? 10.827 10.618 10.443 1.00 93.75 545 SER A C 1
ATOM 3966 O O . SER A 1 545 ? 10.080 10.778 11.403 1.00 93.75 545 SER A O 1
ATOM 3968 N N . THR A 1 546 ? 11.972 11.295 10.322 1.00 92.88 546 THR A N 1
ATOM 3969 C CA . THR A 1 546 ? 12.568 12.009 11.473 1.00 92.88 546 THR A CA 1
ATOM 3970 C C . THR A 1 546 ? 12.099 13.442 11.668 1.00 92.88 546 THR A C 1
ATOM 3972 O O . THR A 1 546 ? 12.393 14.038 12.705 1.00 92.88 546 THR A O 1
ATOM 3975 N N . ARG A 1 547 ? 11.442 14.053 10.679 1.00 93.50 547 ARG A N 1
ATOM 3976 C CA . ARG A 1 547 ? 10.883 15.415 10.807 1.00 93.50 547 ARG A CA 1
ATOM 3977 C C . ARG A 1 547 ? 9.409 15.482 10.445 1.00 93.50 547 ARG A C 1
ATOM 3979 O O . ARG A 1 547 ? 8.737 16.436 10.834 1.00 93.50 547 ARG A O 1
ATOM 3986 N N . GLU A 1 548 ? 8.904 14.494 9.716 1.00 93.94 548 GLU A N 1
ATOM 3987 C CA . GLU A 1 548 ? 7.593 14.531 9.081 1.00 93.94 548 GLU A CA 1
ATOM 3988 C C . GLU A 1 548 ? 6.869 13.181 9.219 1.00 93.94 548 GLU A C 1
ATOM 3990 O O . GLU A 1 548 ? 7.163 12.378 10.097 1.00 93.94 548 GLU A O 1
ATOM 3995 N N . HIS A 1 549 ? 5.846 12.955 8.400 1.00 94.56 549 HIS A N 1
ATOM 3996 C CA . HIS A 1 549 ? 5.030 11.746 8.419 1.00 94.56 549 HIS A CA 1
ATOM 3997 C C . HIS A 1 549 ? 5.624 10.689 7.479 1.00 94.56 549 HIS A C 1
ATOM 3999 O O . HIS A 1 549 ? 6.256 11.053 6.491 1.00 94.56 549 HIS A O 1
ATOM 4005 N N . ASN A 1 550 ? 5.373 9.391 7.701 1.00 96.88 550 ASN A N 1
ATOM 4006 C CA . ASN A 1 550 ? 5.730 8.403 6.671 1.00 96.88 550 ASN A CA 1
ATOM 4007 C C . ASN A 1 550 ? 4.879 8.657 5.419 1.00 96.88 550 ASN A C 1
ATOM 4009 O O . ASN A 1 550 ? 5.415 8.944 4.352 1.00 96.88 550 ASN A O 1
ATOM 4013 N N . LEU A 1 551 ? 3.555 8.644 5.577 1.00 97.50 551 LEU A N 1
ATOM 4014 C CA . LEU A 1 551 ? 2.606 8.972 4.521 1.00 97.50 551 LEU A CA 1
ATOM 4015 C C . LEU A 1 551 ? 1.754 10.176 4.919 1.00 97.50 551 LEU A C 1
ATOM 4017 O O . LEU A 1 551 ? 1.061 10.149 5.942 1.00 97.50 551 LEU A O 1
ATOM 4021 N N . ARG A 1 552 ? 1.757 11.211 4.077 1.00 96.00 552 ARG A N 1
ATOM 4022 C CA . ARG A 1 552 ? 0.826 12.338 4.178 1.00 96.00 552 ARG A CA 1
ATOM 4023 C C . ARG A 1 552 ? 0.038 12.488 2.895 1.00 96.00 552 ARG A C 1
ATOM 4025 O O . ARG A 1 552 ? 0.627 12.664 1.842 1.00 96.00 552 ARG A O 1
ATOM 4032 N N . ILE A 1 553 ? -1.282 12.456 3.014 1.00 95.31 553 ILE A N 1
ATOM 4033 C CA . ILE A 1 553 ? -2.219 12.650 1.915 1.00 95.31 553 ILE A CA 1
ATOM 4034 C C . ILE A 1 553 ? -2.913 13.992 2.120 1.00 95.31 553 ILE A C 1
ATOM 4036 O O . ILE A 1 553 ? -3.628 14.195 3.109 1.00 95.31 553 ILE A O 1
ATOM 4040 N N . LYS A 1 554 ? -2.683 14.911 1.188 1.00 91.25 554 LYS A N 1
ATOM 4041 C CA . LYS A 1 554 ? -3.262 16.250 1.159 1.00 91.25 554 LYS A CA 1
ATOM 4042 C C . LYS A 1 554 ? -3.829 16.461 -0.240 1.00 91.25 554 LYS A C 1
ATOM 4044 O O . LYS A 1 554 ? -3.091 16.360 -1.200 1.00 91.25 554 LYS A O 1
ATOM 4049 N N . ASP A 1 555 ? -5.128 16.726 -0.357 1.00 89.88 555 ASP A N 1
ATOM 4050 C CA . ASP A 1 555 ? -5.800 16.797 -1.669 1.00 89.88 555 ASP A CA 1
ATOM 4051 C C . ASP A 1 555 ? -5.770 15.469 -2.446 1.00 89.88 555 ASP A C 1
ATOM 4053 O O . ASP A 1 555 ? -5.714 15.466 -3.673 1.00 89.88 555 ASP A O 1
ATOM 4057 N N . GLY A 1 556 ? -5.781 14.335 -1.738 1.00 90.12 556 GLY A N 1
ATOM 4058 C CA . GLY A 1 556 ? -5.862 13.015 -2.364 1.00 90.12 556 GLY A CA 1
ATOM 4059 C C . GLY A 1 556 ? -7.312 12.567 -2.536 1.00 90.12 556 GLY A C 1
ATOM 4060 O O . GLY A 1 556 ? -8.058 12.545 -1.562 1.00 90.12 556 GLY A O 1
ATOM 4061 N N . ASP A 1 557 ? -7.718 12.162 -3.732 1.00 93.31 557 ASP A N 1
ATOM 4062 C CA . ASP A 1 557 ? -9.061 11.618 -3.977 1.00 93.31 557 ASP A CA 1
ATOM 4063 C C . ASP A 1 557 ? -8.985 10.236 -4.627 1.00 93.31 557 ASP A C 1
ATOM 4065 O O . ASP A 1 557 ? -8.157 10.021 -5.511 1.00 93.31 557 ASP A O 1
ATOM 4069 N N . ARG A 1 558 ? -9.858 9.308 -4.214 1.00 97.62 558 ARG A N 1
ATOM 4070 C CA . ARG A 1 558 ? -9.903 7.920 -4.715 1.00 97.62 558 ARG A CA 1
ATOM 4071 C C . ARG A 1 558 ? -8.583 7.195 -4.436 1.00 97.62 558 ARG A C 1
ATOM 4073 O O . ARG A 1 558 ? -7.676 7.138 -5.264 1.00 97.62 558 ARG A O 1
ATOM 4080 N N . LEU A 1 559 ? -8.464 6.687 -3.212 1.00 97.38 559 LEU A N 1
ATOM 4081 C CA . LEU A 1 559 ? -7.217 6.176 -2.648 1.00 97.38 559 LEU A CA 1
ATOM 4082 C C . LEU A 1 559 ? -7.353 4.727 -2.180 1.00 97.38 559 LEU A C 1
ATOM 4084 O O . LEU A 1 559 ? -8.339 4.364 -1.536 1.00 97.38 559 LEU A O 1
ATOM 4088 N N . LEU A 1 560 ? -6.306 3.937 -2.402 1.00 98.75 560 LEU A N 1
ATOM 4089 C CA . LEU A 1 560 ? -6.065 2.684 -1.692 1.00 98.75 560 LEU A CA 1
ATOM 4090 C C . LEU A 1 560 ? -4.719 2.754 -0.981 1.00 98.75 560 LEU A C 1
ATOM 4092 O O . LEU A 1 560 ? -3.695 2.972 -1.617 1.00 98.75 560 LEU A O 1
ATOM 4096 N N . VAL A 1 561 ? -4.715 2.532 0.329 1.00 98.75 561 VAL A N 1
ATOM 4097 C CA . VAL A 1 561 ? -3.502 2.387 1.140 1.00 98.75 561 VAL A CA 1
ATOM 4098 C C . VAL A 1 561 ? -3.553 1.011 1.776 1.00 98.75 561 VAL A C 1
ATOM 4100 O O . VAL A 1 561 ? -4.294 0.817 2.740 1.00 98.75 561 VAL A O 1
ATOM 4103 N N . ALA A 1 562 ? -2.815 0.040 1.237 1.00 94.31 562 ALA A N 1
ATOM 4104 C CA . ALA A 1 562 ? -2.916 -1.336 1.700 1.00 94.31 562 ALA A CA 1
ATOM 4105 C C . ALA A 1 562 ? -1.591 -2.063 1.911 1.00 94.31 562 ALA A C 1
ATOM 4107 O O . ALA A 1 562 ? -0.626 -1.882 1.175 1.00 94.31 562 ALA A O 1
ATOM 4108 N N . TYR A 1 563 ? -1.577 -2.934 2.920 1.00 94.62 563 TYR A N 1
ATOM 4109 C CA . TYR A 1 563 ? -0.466 -3.846 3.214 1.00 94.62 563 TYR A CA 1
ATOM 4110 C C . TYR A 1 563 ? 0.881 -3.163 3.494 1.00 94.62 563 TYR A C 1
ATOM 4112 O O . TYR A 1 563 ? 1.932 -3.775 3.338 1.00 94.62 563 TYR A O 1
ATOM 4120 N N . ASN A 1 564 ? 0.868 -1.898 3.920 1.00 94.50 564 ASN A N 1
ATOM 4121 C CA . ASN A 1 564 ? 2.085 -1.161 4.250 1.00 94.50 564 ASN A CA 1
ATOM 4122 C C . ASN A 1 564 ? 2.523 -1.428 5.699 1.00 94.50 564 ASN A C 1
ATOM 4124 O O . ASN A 1 564 ? 1.694 -1.672 6.579 1.00 94.50 564 ASN A O 1
ATOM 4128 N N . SER A 1 565 ? 3.826 -1.319 5.957 1.00 94.75 565 SER A N 1
ATOM 4129 C CA . SER A 1 565 ? 4.445 -1.456 7.275 1.00 94.75 565 SER A CA 1
ATOM 4130 C C . SER A 1 565 ? 5.185 -0.175 7.665 1.00 94.75 565 SER A C 1
ATOM 4132 O O . SER A 1 565 ? 6.367 -0.005 7.356 1.00 94.75 565 SER A O 1
ATOM 4134 N N . PHE A 1 566 ? 4.513 0.726 8.382 1.00 96.06 566 PHE A N 1
ATOM 4135 C CA . PHE A 1 566 ? 5.084 2.018 8.772 1.00 96.06 566 PHE A CA 1
ATOM 4136 C C . PHE A 1 566 ? 5.340 2.111 10.270 1.00 96.06 566 PHE A C 1
ATOM 4138 O O . PHE A 1 566 ? 4.437 1.962 11.090 1.00 96.06 566 PHE A O 1
ATOM 4145 N N . THR A 1 567 ? 6.580 2.426 10.624 1.00 94.00 567 THR A N 1
ATOM 4146 C CA . THR A 1 567 ? 6.965 2.815 11.978 1.00 94.00 567 THR A CA 1
ATOM 4147 C C . THR A 1 567 ? 7.395 4.280 11.974 1.00 94.00 567 THR A C 1
ATOM 4149 O O . THR A 1 567 ? 8.097 4.726 11.064 1.00 94.00 567 THR A O 1
ATOM 4152 N N . ASN A 1 568 ? 6.969 5.032 12.989 1.00 93.19 568 ASN A N 1
ATOM 4153 C CA . ASN A 1 568 ? 7.397 6.412 13.212 1.00 93.19 568 ASN A CA 1
ATOM 4154 C C . ASN A 1 568 ? 7.829 6.571 14.671 1.00 93.19 568 ASN A C 1
ATOM 4156 O O . ASN A 1 568 ? 7.029 6.903 15.539 1.00 93.19 568 ASN A O 1
ATOM 4160 N N . ILE A 1 569 ? 9.075 6.210 14.965 1.00 92.00 569 ILE A N 1
ATOM 4161 C CA . ILE A 1 569 ? 9.590 6.229 16.335 1.00 92.00 569 ILE A CA 1
ATOM 4162 C C . ILE A 1 569 ? 9.846 7.666 16.804 1.00 92.00 569 ILE A C 1
ATOM 4164 O O . ILE A 1 569 ? 9.955 8.585 16.007 1.00 92.00 569 ILE A O 1
ATOM 4168 N N . SER A 1 570 ? 10.006 7.855 18.115 1.00 91.88 570 SER A N 1
ATOM 4169 C CA . SER A 1 570 ? 10.694 9.048 18.618 1.00 91.88 570 SER A CA 1
ATOM 4170 C C . SER A 1 570 ? 12.106 8.683 19.033 1.00 91.88 570 SER A C 1
ATOM 4172 O O . SER A 1 570 ? 12.323 7.689 19.731 1.00 91.88 570 SER A O 1
ATOM 4174 N N . ARG A 1 571 ? 13.049 9.535 18.637 1.00 93.88 571 ARG A N 1
ATOM 4175 C CA . ARG A 1 571 ? 14.434 9.539 19.110 1.00 93.88 571 ARG A CA 1
ATOM 4176 C C . ARG A 1 571 ? 14.755 10.845 19.836 1.00 93.88 571 ARG A C 1
ATOM 4178 O O . ARG A 1 571 ? 15.898 11.284 19.821 1.00 93.88 571 ARG A O 1
ATOM 4185 N N . GLU A 1 572 ? 13.771 11.442 20.511 1.00 94.31 572 GLU A N 1
ATOM 4186 C CA . GLU A 1 572 ? 13.869 12.759 21.168 1.00 94.31 572 GLU A CA 1
ATOM 4187 C C . GLU A 1 572 ? 14.985 12.842 22.230 1.00 94.31 572 GLU A C 1
ATOM 4189 O O . GLU A 1 572 ? 15.503 13.918 22.552 1.00 94.31 572 GLU A O 1
ATOM 4194 N N . SER A 1 573 ? 15.403 11.701 22.782 1.00 94.00 573 SER A N 1
ATOM 4195 C CA . SER A 1 573 ? 16.557 11.619 23.682 1.00 94.00 573 SER A CA 1
ATOM 4196 C C . SER A 1 573 ? 17.889 11.945 22.993 1.00 94.00 573 SER A C 1
ATOM 4198 O O . SER A 1 573 ? 18.802 12.419 23.663 1.00 94.00 573 SER A O 1
ATOM 4200 N N . ILE A 1 574 ? 17.991 11.731 21.678 1.00 93.38 574 ILE A N 1
ATOM 4201 C CA . ILE A 1 574 ? 19.199 11.927 20.862 1.00 93.38 574 ILE A CA 1
ATOM 4202 C C . ILE A 1 574 ? 19.030 13.124 19.913 1.00 93.38 574 ILE A C 1
ATOM 4204 O O . ILE A 1 574 ? 19.941 13.936 19.772 1.00 93.38 574 ILE A O 1
ATOM 4208 N N . ASP A 1 575 ? 17.861 13.255 19.288 1.00 93.44 575 ASP A N 1
ATOM 4209 C CA . ASP A 1 575 ? 17.509 14.301 18.332 1.00 93.44 575 ASP A CA 1
ATOM 4210 C C . ASP A 1 575 ? 16.171 14.924 18.736 1.00 93.44 575 ASP A C 1
ATOM 4212 O O . ASP A 1 575 ? 15.111 14.340 18.529 1.00 93.44 575 ASP A O 1
ATOM 4216 N N . LYS A 1 576 ? 16.216 16.124 19.323 1.00 93.75 576 LYS A N 1
ATOM 4217 C CA . LYS A 1 576 ? 15.048 16.793 19.923 1.00 93.75 576 LYS A CA 1
ATOM 4218 C C . LYS A 1 576 ? 13.904 17.077 18.948 1.00 93.75 576 LYS A C 1
ATOM 4220 O O . LYS A 1 576 ? 12.788 17.316 19.392 1.00 93.75 576 LYS A O 1
ATOM 4225 N N . GLN A 1 577 ? 14.168 17.079 17.642 1.00 91.25 577 GLN A N 1
ATOM 4226 C CA . GLN A 1 577 ? 13.136 17.286 16.623 1.00 91.25 577 GLN A CA 1
ATOM 4227 C C . GLN A 1 577 ? 12.542 15.968 16.104 1.00 91.25 577 GLN A C 1
ATOM 4229 O O . GLN A 1 577 ? 11.493 15.993 15.461 1.00 91.25 577 GLN A O 1
ATOM 4234 N N . ASP A 1 578 ? 13.180 14.833 16.403 1.00 92.75 578 ASP A N 1
ATOM 4235 C CA . ASP A 1 578 ? 12.721 13.486 16.058 1.00 92.75 578 ASP A CA 1
ATOM 4236 C C . ASP A 1 578 ? 11.709 12.979 17.095 1.00 92.75 578 ASP A C 1
ATOM 4238 O O . ASP A 1 578 ? 11.965 12.130 17.961 1.00 92.75 578 ASP A O 1
ATOM 4242 N N . ILE A 1 579 ? 10.539 13.603 17.038 1.00 90.88 579 ILE A N 1
ATOM 4243 C CA . ILE A 1 579 ? 9.364 13.254 17.829 1.00 90.88 579 ILE A CA 1
ATOM 4244 C C . ILE A 1 579 ? 8.397 12.440 16.976 1.00 90.88 579 ILE A C 1
ATOM 4246 O O . ILE A 1 579 ? 8.332 12.633 15.765 1.00 90.88 579 ILE A O 1
ATOM 4250 N N . ARG A 1 580 ? 7.579 11.597 17.616 1.00 87.94 580 ARG A N 1
ATOM 4251 C CA . ARG A 1 580 ? 6.587 10.759 16.923 1.00 87.94 580 ARG A CA 1
ATOM 4252 C C . ARG A 1 580 ? 5.693 11.618 16.027 1.00 87.94 580 ARG A C 1
ATOM 4254 O O . ARG A 1 580 ? 4.981 12.509 16.505 1.00 87.94 580 ARG A O 1
ATOM 4261 N N . LYS A 1 581 ? 5.695 11.332 14.729 1.00 91.00 581 LYS A N 1
ATOM 4262 C CA . LYS A 1 581 ? 4.785 11.921 13.739 1.00 91.00 581 LYS A CA 1
ATOM 4263 C C . LYS A 1 581 ? 3.851 10.848 13.183 1.00 91.00 581 LYS A C 1
ATOM 4265 O O . LYS A 1 581 ? 3.828 9.713 13.647 1.00 91.00 581 LYS A O 1
ATOM 4270 N N . GLY A 1 582 ? 2.984 11.240 12.250 1.00 93.00 582 GLY A N 1
ATOM 4271 C CA . GLY A 1 582 ? 1.970 10.321 11.741 1.00 93.00 582 GLY A CA 1
ATOM 4272 C C . GLY A 1 582 ? 2.577 9.231 10.862 1.00 93.00 582 GLY A C 1
ATOM 4273 O O . GLY A 1 582 ? 3.402 9.517 9.995 1.00 93.00 582 GLY A O 1
ATOM 4274 N N . THR A 1 583 ? 2.120 8.001 11.057 1.00 96.38 583 THR A N 1
ATOM 4275 C CA . THR A 1 583 ? 2.409 6.881 10.156 1.00 96.38 583 THR A CA 1
ATOM 4276 C C . THR A 1 583 ? 1.598 7.034 8.872 1.00 96.38 583 THR A C 1
ATOM 4278 O O . THR A 1 583 ? 2.164 7.095 7.784 1.00 96.38 583 THR A O 1
ATOM 4281 N N . ILE A 1 584 ? 0.280 7.209 9.003 1.00 97.50 584 ILE A N 1
ATOM 4282 C CA . ILE A 1 584 ? -0.640 7.522 7.902 1.00 97.50 584 ILE A CA 1
ATOM 4283 C C . ILE A 1 584 ? -1.470 8.748 8.286 1.00 97.50 584 ILE A C 1
ATOM 4285 O O . ILE A 1 584 ? -2.229 8.718 9.253 1.00 97.50 584 ILE A O 1
ATOM 4289 N N . GLN A 1 585 ? -1.338 9.829 7.521 1.00 95.94 585 GLN A N 1
ATOM 4290 C CA . GLN A 1 585 ? -2.122 11.053 7.679 1.00 95.94 585 GLN A CA 1
ATOM 4291 C C . GLN A 1 585 ? -3.009 11.272 6.451 1.00 95.94 585 GLN A C 1
ATOM 4293 O O . GLN A 1 585 ? -2.510 11.672 5.403 1.00 95.94 585 GLN A O 1
ATOM 4298 N N . MET A 1 586 ? -4.322 11.109 6.608 1.00 95.38 586 MET A N 1
ATOM 4299 C CA . MET A 1 586 ? -5.329 11.524 5.630 1.00 95.38 586 MET A CA 1
ATOM 4300 C C . MET A 1 586 ? -5.861 12.910 6.011 1.00 95.38 586 MET A C 1
ATOM 4302 O O . MET A 1 586 ? -6.827 13.034 6.764 1.00 95.38 586 MET A O 1
ATOM 4306 N N . GLN A 1 587 ? -5.190 13.964 5.545 1.00 93.12 587 GLN A N 1
ATOM 4307 C CA . GLN A 1 587 ? -5.483 15.338 5.963 1.00 93.12 587 GLN A CA 1
ATOM 4308 C C . GLN A 1 587 ? -6.685 15.940 5.234 1.00 93.12 587 GLN A C 1
ATOM 4310 O O . GLN A 1 587 ? -7.525 16.574 5.864 1.00 93.12 587 GLN A O 1
ATOM 4315 N N . ARG A 1 588 ? -6.748 15.785 3.910 1.00 91.75 588 ARG A N 1
ATOM 4316 C CA . ARG A 1 588 ? -7.821 16.329 3.070 1.00 91.75 588 ARG A CA 1
ATOM 4317 C C . ARG A 1 588 ? -7.998 15.455 1.845 1.00 91.75 588 ARG A C 1
ATOM 4319 O O . ARG A 1 588 ? -6.997 15.080 1.232 1.00 91.75 588 ARG A O 1
ATOM 4326 N N . GLY A 1 589 ? -9.246 15.179 1.482 1.00 92.56 589 GLY A N 1
ATOM 4327 C CA . GLY A 1 589 ? -9.542 14.307 0.354 1.00 92.56 589 GLY A CA 1
ATOM 4328 C C . GLY A 1 589 ? -10.805 13.478 0.523 1.00 92.56 589 GLY A C 1
ATOM 4329 O O . GLY A 1 589 ? -11.567 13.679 1.473 1.00 92.56 589 GLY A O 1
ATOM 4330 N N . SER A 1 590 ? -11.045 12.542 -0.390 1.00 95.19 590 SER A N 1
ATOM 4331 C CA . SER A 1 590 ? -12.177 11.622 -0.278 1.00 95.19 590 SER A CA 1
ATOM 4332 C C . SER A 1 590 ? -11.924 10.247 -0.889 1.00 95.19 590 SER A C 1
ATOM 4334 O O . SER A 1 590 ? -10.911 10.016 -1.548 1.00 95.19 590 SER A O 1
ATOM 4336 N N . TRP A 1 591 ? -12.840 9.313 -0.615 1.00 97.44 591 TRP A N 1
ATOM 4337 C CA . TRP A 1 591 ? -12.860 7.968 -1.196 1.00 97.44 591 TRP A CA 1
ATOM 4338 C C . TRP A 1 591 ? -11.585 7.169 -0.912 1.00 97.44 591 TRP A C 1
ATOM 4340 O O . TRP A 1 591 ? -10.975 6.598 -1.816 1.00 97.44 591 TRP A O 1
ATOM 4350 N N . ALA A 1 592 ? -11.177 7.132 0.356 1.00 98.06 592 ALA A N 1
ATOM 4351 C CA . ALA A 1 592 ? -9.964 6.452 0.792 1.00 98.06 592 ALA A CA 1
ATOM 4352 C C . ALA A 1 592 ? -10.263 5.119 1.477 1.00 98.06 592 ALA A C 1
ATOM 4354 O O . ALA A 1 592 ? -10.990 5.063 2.467 1.00 98.06 592 ALA A O 1
ATOM 4355 N N . TYR A 1 593 ? -9.642 4.050 0.989 1.00 98.44 593 TYR A N 1
ATOM 4356 C CA . TYR A 1 593 ? -9.687 2.733 1.610 1.00 98.44 593 TYR A CA 1
ATOM 4357 C C . TYR A 1 593 ? -8.305 2.401 2.191 1.00 98.44 593 TYR A C 1
ATOM 4359 O O . TYR A 1 593 ? -7.325 2.271 1.462 1.00 98.44 593 TYR A O 1
ATOM 4367 N N . ILE A 1 594 ? -8.211 2.297 3.514 1.00 98.69 594 ILE A N 1
ATOM 4368 C CA . ILE A 1 594 ? -6.985 2.044 4.278 1.00 98.69 594 ILE A CA 1
ATOM 4369 C C . ILE A 1 594 ? -7.096 0.635 4.861 1.00 98.69 594 ILE A C 1
ATOM 4371 O O . ILE A 1 594 ? -7.840 0.420 5.819 1.00 98.69 594 ILE A O 1
ATOM 4375 N N . TYR A 1 595 ? -6.397 -0.333 4.266 1.00 96.50 595 TYR A N 1
ATOM 4376 C CA . TYR A 1 595 ? -6.646 -1.755 4.506 1.00 96.50 595 TYR A CA 1
ATOM 4377 C C . TYR A 1 595 ? -5.409 -2.587 4.837 1.00 96.50 595 TYR A C 1
ATOM 4379 O O . TYR A 1 595 ? -4.431 -2.578 4.096 1.00 96.50 595 TYR A O 1
ATOM 4387 N N . GLY A 1 596 ? -5.463 -3.411 5.884 1.00 87.06 596 GLY A N 1
ATOM 4388 C CA . GLY A 1 596 ? -4.426 -4.433 6.083 1.00 87.06 596 GLY A CA 1
ATOM 4389 C C . GLY A 1 596 ? -3.033 -3.879 6.396 1.00 87.06 596 GLY A C 1
ATOM 4390 O O . GLY A 1 596 ? -2.047 -4.585 6.200 1.00 87.06 596 GLY A O 1
ATOM 4391 N N . ASN A 1 597 ? -2.916 -2.618 6.822 1.00 94.06 597 ASN A N 1
ATOM 4392 C CA . ASN A 1 597 ? -1.631 -2.004 7.146 1.00 94.06 597 ASN A CA 1
ATOM 4393 C C . ASN A 1 597 ? -1.200 -2.364 8.572 1.00 94.06 597 ASN A C 1
ATOM 4395 O O . ASN A 1 597 ? -2.029 -2.550 9.462 1.00 94.06 597 ASN A O 1
ATOM 4399 N N . SER A 1 598 ? 0.109 -2.389 8.802 1.00 92.19 598 SER A N 1
ATOM 4400 C CA . SER A 1 598 ? 0.715 -2.472 10.127 1.00 92.19 598 SER A CA 1
ATOM 4401 C C . SER A 1 598 ? 1.405 -1.149 10.441 1.00 92.19 598 SER A C 1
ATOM 4403 O O . SER A 1 598 ? 2.437 -0.830 9.853 1.00 92.19 598 SER A O 1
ATOM 4405 N N . VAL A 1 599 ? 0.855 -0.378 11.378 1.00 94.00 599 VAL A N 1
ATOM 4406 C CA . VAL A 1 599 ? 1.416 0.911 11.794 1.00 94.00 599 VAL A CA 1
ATOM 4407 C C . VAL A 1 599 ? 1.825 0.899 13.261 1.00 94.00 599 VAL A C 1
ATOM 4409 O O . VAL A 1 599 ? 1.131 0.336 14.113 1.00 94.00 599 VAL A O 1
ATOM 4412 N N . LYS A 1 600 ? 2.975 1.507 13.563 1.00 92.31 600 LYS A N 1
ATOM 4413 C CA . LYS A 1 600 ? 3.578 1.437 14.893 1.00 92.31 600 LYS A CA 1
ATOM 4414 C C . LYS A 1 600 ? 4.252 2.739 15.320 1.00 92.31 600 LYS A C 1
ATOM 4416 O O . LYS A 1 600 ? 4.867 3.430 14.513 1.00 92.31 600 LYS A O 1
ATOM 4421 N N . ASP A 1 601 ? 4.183 3.017 16.620 1.00 92.25 601 ASP A N 1
ATOM 4422 C CA . ASP A 1 601 ? 4.933 4.063 17.328 1.00 92.25 601 ASP A CA 1
ATOM 4423 C C . ASP A 1 601 ? 4.596 5.506 16.892 1.00 92.25 601 ASP A C 1
ATOM 4425 O O . ASP A 1 601 ? 5.124 6.442 17.479 1.00 92.25 601 ASP A O 1
ATOM 4429 N N . GLY A 1 602 ? 3.637 5.709 15.983 1.00 92.44 602 GLY A N 1
ATOM 4430 C CA . GLY A 1 602 ? 3.099 7.017 15.612 1.00 92.44 602 GLY A CA 1
ATOM 4431 C C . GLY A 1 602 ? 1.648 6.938 15.112 1.00 92.44 602 GLY A C 1
ATOM 4432 O O . GLY A 1 602 ? 1.222 5.886 14.625 1.00 92.44 602 GLY A O 1
ATOM 4433 N N . PRO A 1 603 ? 0.870 8.028 15.231 1.00 92.81 603 PRO A N 1
ATOM 4434 C CA . PRO A 1 603 ? -0.571 8.007 14.988 1.00 92.81 603 PRO A CA 1
ATOM 4435 C C . PRO A 1 603 ? -0.958 7.770 13.534 1.00 92.81 603 PRO A C 1
ATOM 4437 O O . PRO A 1 603 ? -0.318 8.285 12.613 1.00 92.81 603 PRO A O 1
ATOM 4440 N N . MET A 1 604 ? -2.099 7.108 13.359 1.00 96.69 604 MET A N 1
ATOM 4441 C CA . MET A 1 604 ? -2.918 7.248 12.157 1.00 96.69 604 MET A CA 1
ATOM 4442 C C . MET A 1 604 ? -3.898 8.402 12.369 1.00 96.69 604 MET A C 1
ATOM 4444 O O . MET A 1 604 ? -4.456 8.535 13.453 1.00 96.69 604 MET A O 1
ATOM 4448 N N . ARG A 1 605 ? -4.106 9.258 11.369 1.00 96.56 605 ARG A N 1
ATOM 4449 C CA . ARG A 1 605 ? -4.940 10.459 11.517 1.00 96.56 605 ARG A CA 1
ATOM 4450 C C . ARG A 1 605 ? -5.846 10.653 10.319 1.00 96.56 605 ARG A C 1
ATOM 4452 O O . ARG A 1 605 ? -5.350 10.684 9.192 1.00 96.56 605 ARG A O 1
ATOM 4459 N N . ILE A 1 606 ? -7.136 10.849 10.570 1.00 97.31 606 ILE A N 1
ATOM 4460 C CA . ILE A 1 606 ? -8.148 11.146 9.557 1.00 97.31 606 ILE A CA 1
ATOM 4461 C C . ILE A 1 606 ? -8.781 12.497 9.872 1.00 97.31 606 ILE A C 1
ATOM 4463 O O . ILE A 1 606 ? -9.330 12.711 10.951 1.00 97.31 606 ILE A O 1
ATOM 4467 N N . GLY A 1 607 ? -8.720 13.399 8.903 1.00 94.06 607 GLY A N 1
ATOM 4468 C CA . GLY A 1 607 ? -9.298 14.729 9.005 1.00 94.06 607 GLY A CA 1
ATOM 4469 C C . GLY A 1 607 ? -8.262 15.851 8.889 1.00 94.06 607 GLY A C 1
ATOM 4470 O O . GLY A 1 607 ? -7.053 15.605 9.010 1.00 94.06 607 GLY A O 1
ATOM 4471 N N . PRO A 1 608 ? -8.745 17.079 8.637 1.00 89.81 608 PRO A N 1
ATOM 4472 C CA . PRO A 1 608 ? -7.960 18.308 8.678 1.00 89.81 608 PRO A CA 1
ATOM 4473 C C . PRO A 1 608 ? -7.120 18.441 9.949 1.00 89.81 608 PRO A C 1
ATOM 4475 O O . PRO A 1 608 ? -7.448 17.875 10.989 1.00 89.81 608 PRO A O 1
ATOM 4478 N N . ARG A 1 609 ? -6.040 19.227 9.895 1.00 75.25 609 ARG A N 1
ATOM 4479 C CA . ARG A 1 609 ? -5.216 19.476 11.091 1.00 75.25 609 ARG A CA 1
ATOM 4480 C C . ARG A 1 609 ? -5.838 20.501 12.035 1.00 75.25 609 ARG A C 1
ATOM 4482 O O . ARG A 1 609 ? -5.356 20.636 13.155 1.00 75.25 609 ARG A O 1
ATOM 4489 N N . GLY A 1 610 ? -6.878 21.212 11.594 1.00 66.00 610 GLY A N 1
ATOM 4490 C CA . GLY A 1 610 ? -7.547 22.221 12.414 1.00 66.00 610 GLY A CA 1
ATOM 4491 C C . GLY A 1 610 ? -6.694 23.477 12.602 1.00 66.00 610 GLY A C 1
ATOM 4492 O O . GLY A 1 610 ? -6.877 24.215 13.568 1.00 66.00 610 GLY A O 1
ATOM 4493 N N . GLU A 1 611 ? -5.728 23.720 11.708 1.00 68.44 611 GLU A N 1
ATOM 4494 C CA . GLU A 1 611 ? -4.885 24.915 11.767 1.00 68.44 611 GLU A CA 1
ATOM 4495 C C . GLU A 1 611 ? -5.742 26.159 11.465 1.00 68.44 611 GLU A C 1
ATOM 4497 O O . GLU A 1 611 ? -6.624 26.123 10.604 1.00 68.44 611 GLU A O 1
ATOM 4502 N N . ALA A 1 612 ? -5.484 27.277 12.161 1.00 62.81 612 ALA A N 1
ATOM 4503 C CA . ALA A 1 612 ? -6.215 28.547 12.007 1.00 62.81 612 ALA A CA 1
ATOM 4504 C C . ALA A 1 612 ? -6.332 29.010 10.538 1.00 62.81 612 ALA A C 1
ATOM 4506 O O . ALA A 1 612 ? -7.294 29.672 10.155 1.00 62.81 612 ALA A O 1
ATOM 4507 N N . THR A 1 613 ? -5.340 28.637 9.731 1.00 72.94 613 THR A N 1
ATOM 4508 C CA . THR A 1 613 ? -5.160 28.979 8.320 1.00 72.94 613 THR A CA 1
ATOM 4509 C C . THR A 1 613 ? -5.894 28.050 7.349 1.00 72.94 613 THR A C 1
ATOM 4511 O O . THR A 1 613 ? -6.023 28.395 6.174 1.00 72.94 613 THR A O 1
ATOM 4514 N N . GLU A 1 614 ? -6.384 26.884 7.783 1.00 81.00 614 GLU A N 1
ATOM 4515 C CA . GLU A 1 614 ? -7.157 25.994 6.914 1.00 81.00 614 GLU A CA 1
ATOM 4516 C C . GLU A 1 614 ? -8.587 26.553 6.726 1.00 81.00 614 GLU A C 1
ATOM 4518 O O . GLU A 1 614 ? -9.236 26.916 7.711 1.00 81.00 614 GLU A O 1
ATOM 4523 N N . PRO A 1 615 ? -9.150 26.581 5.499 1.00 83.00 615 PRO A N 1
ATOM 4524 C CA . PRO A 1 615 ? -10.523 27.042 5.271 1.00 83.00 615 PRO A CA 1
ATOM 4525 C C . PRO A 1 615 ? -11.568 26.184 5.993 1.00 83.00 615 PRO A C 1
ATOM 4527 O O . PRO A 1 615 ? -11.436 24.955 6.034 1.00 83.00 615 PRO A O 1
ATOM 4530 N N . ALA A 1 616 ? -12.649 26.794 6.489 1.00 84.44 616 ALA A N 1
ATOM 4531 C CA . ALA A 1 616 ? -13.752 26.091 7.159 1.00 84.44 616 ALA A CA 1
ATOM 4532 C C . ALA A 1 616 ? -14.470 25.062 6.264 1.00 84.44 616 ALA A C 1
ATOM 4534 O O . ALA A 1 616 ? -15.162 24.188 6.775 1.00 84.44 616 ALA A O 1
ATOM 4535 N N . SER A 1 617 ? -14.278 25.116 4.941 1.00 85.88 617 SER A N 1
ATOM 4536 C CA . SER A 1 617 ? -14.776 24.143 3.956 1.00 85.88 617 SER A CA 1
ATOM 4537 C C . SER A 1 617 ? -13.895 22.897 3.794 1.00 85.88 617 SER A C 1
ATOM 4539 O O . SER A 1 617 ? -14.285 21.964 3.103 1.00 85.88 617 SER A O 1
ATOM 4541 N N . THR A 1 618 ? -12.716 22.852 4.418 1.00 87.50 618 THR A N 1
ATOM 4542 C CA . THR A 1 618 ? -11.787 21.712 4.324 1.00 87.50 618 THR A CA 1
ATOM 4543 C C . THR A 1 618 ? -12.433 20.458 4.917 1.00 87.50 618 THR A C 1
ATOM 4545 O O . THR A 1 618 ? -12.881 20.482 6.065 1.00 87.50 618 THR A O 1
ATOM 4548 N N . ARG A 1 619 ? -12.508 19.370 4.144 1.00 89.12 619 ARG A N 1
ATOM 4549 C CA . ARG A 1 619 ? -13.121 18.100 4.560 1.00 89.12 619 ARG A CA 1
ATOM 4550 C C . ARG A 1 619 ? -12.236 16.907 4.219 1.00 89.12 619 ARG A C 1
ATOM 4552 O O . ARG A 1 619 ? -11.481 16.933 3.247 1.00 89.12 619 ARG A O 1
ATOM 4559 N N . THR A 1 620 ? -12.424 15.850 4.997 1.00 95.50 620 THR A N 1
ATOM 4560 C CA . THR A 1 620 ? -12.017 14.488 4.658 1.00 95.50 620 THR A CA 1
ATOM 4561 C C . THR A 1 620 ? -13.264 13.624 4.725 1.00 95.50 620 THR A C 1
ATOM 4563 O O . THR A 1 620 ? -13.905 13.578 5.773 1.00 95.50 620 THR A O 1
ATOM 4566 N N . SER A 1 621 ? -13.653 12.989 3.622 1.00 95.38 621 SER A N 1
ATOM 4567 C CA . SER A 1 621 ? -14.911 12.239 3.571 1.00 95.38 621 SER A CA 1
ATOM 4568 C C . SER A 1 621 ? -14.773 10.879 2.909 1.00 95.38 621 SER A C 1
ATOM 4570 O O . SER A 1 621 ? -13.843 10.666 2.143 1.00 95.38 621 SER A O 1
ATOM 4572 N N . TRP A 1 622 ? -15.689 9.955 3.188 1.00 97.12 622 TRP A N 1
ATOM 4573 C CA . TRP A 1 622 ? -15.697 8.617 2.584 1.00 97.12 622 TRP A CA 1
ATOM 4574 C C . TRP A 1 622 ? -14.377 7.887 2.822 1.00 97.12 622 TRP A C 1
ATOM 4576 O O . TRP A 1 622 ? -13.597 7.644 1.901 1.00 97.12 622 TRP A O 1
ATOM 4586 N N . VAL A 1 623 ? -14.107 7.577 4.089 1.00 98.56 623 VAL A N 1
ATOM 4587 C CA . VAL A 1 623 ? -12.889 6.871 4.499 1.00 98.56 623 VAL A CA 1
ATOM 4588 C C . VAL A 1 623 ? -13.257 5.551 5.151 1.00 98.56 623 VAL A C 1
ATOM 4590 O O . VAL A 1 623 ? -14.067 5.523 6.070 1.00 98.56 623 VAL A O 1
ATOM 4593 N N . VAL A 1 624 ? -12.637 4.461 4.712 1.00 98.75 624 VAL A N 1
ATOM 4594 C CA . VAL A 1 624 ? -12.738 3.151 5.358 1.00 98.75 624 VAL A CA 1
ATOM 4595 C C . VAL A 1 624 ? -11.363 2.767 5.888 1.00 98.75 624 VAL A C 1
ATOM 4597 O O . VAL A 1 624 ? -10.415 2.653 5.122 1.00 98.75 624 VAL A O 1
ATOM 4600 N N . VAL A 1 625 ? -11.257 2.557 7.195 1.00 98.75 625 VAL A N 1
ATOM 4601 C CA . VAL A 1 625 ? -10.088 2.011 7.885 1.00 98.75 625 VAL A CA 1
ATOM 4602 C C . VAL A 1 625 ? -10.445 0.596 8.318 1.00 98.75 625 VAL A C 1
ATOM 4604 O O . VAL A 1 625 ? -11.211 0.411 9.261 1.00 98.75 625 VAL A O 1
ATOM 4607 N N . ASP A 1 626 ? -9.940 -0.399 7.597 1.00 97.62 626 ASP A N 1
ATOM 4608 C CA . ASP A 1 626 ? -10.385 -1.788 7.710 1.00 97.62 626 ASP A CA 1
ATOM 4609 C C . ASP A 1 626 ? -9.215 -2.762 7.890 1.00 97.62 626 ASP A C 1
ATOM 4611 O O . ASP A 1 626 ? -8.240 -2.725 7.142 1.00 97.62 626 ASP A O 1
ATOM 4615 N N . ASN A 1 627 ? -9.309 -3.663 8.864 1.00 92.69 627 ASN A N 1
ATOM 4616 C CA . ASN A 1 627 ? -8.357 -4.764 9.044 1.00 92.69 627 ASN A CA 1
ATOM 4617 C C . ASN A 1 627 ? -6.890 -4.322 9.249 1.00 92.69 627 ASN A C 1
ATOM 4619 O O . ASN A 1 627 ? -5.962 -4.996 8.808 1.00 92.69 627 ASN A O 1
ATOM 4623 N N . ASN A 1 628 ? -6.650 -3.172 9.883 1.00 91.31 628 ASN A N 1
ATOM 4624 C CA . ASN A 1 628 ? -5.300 -2.680 10.172 1.00 91.31 628 ASN A CA 1
ATOM 4625 C C . ASN A 1 628 ? -4.841 -3.096 11.575 1.00 91.31 628 ASN A C 1
ATOM 4627 O O . ASN A 1 628 ? -5.642 -3.207 12.504 1.00 91.31 628 ASN A O 1
ATOM 4631 N N . LYS A 1 629 ? -3.525 -3.246 11.746 1.00 91.06 629 LYS A N 1
ATOM 4632 C CA . LYS A 1 629 ? -2.873 -3.367 13.052 1.00 91.06 629 LYS A CA 1
ATOM 4633 C C . LYS A 1 629 ? -2.238 -2.036 13.428 1.00 91.06 629 LYS A C 1
ATOM 4635 O O . LYS A 1 629 ? -1.362 -1.543 12.722 1.00 91.06 629 LYS A O 1
ATOM 4640 N N . ILE A 1 630 ? -2.658 -1.480 14.555 1.00 93.94 630 ILE A N 1
ATOM 4641 C CA . ILE A 1 630 ? -2.207 -0.184 15.063 1.00 93.94 630 ILE A CA 1
ATOM 4642 C C . ILE A 1 630 ? -1.607 -0.430 16.445 1.00 93.94 630 ILE A C 1
ATOM 4644 O O . ILE A 1 630 ? -2.237 -1.049 17.300 1.00 93.94 630 ILE A O 1
ATOM 4648 N N . SER A 1 631 ? -0.350 -0.055 16.664 1.00 92.06 631 SER A N 1
ATOM 4649 C CA . SER A 1 631 ? 0.345 -0.384 17.915 1.00 92.06 631 SER A CA 1
ATOM 4650 C C . SER A 1 631 ? 1.160 0.778 18.463 1.00 92.06 631 SER A C 1
ATOM 4652 O O . SER A 1 631 ? 1.787 1.526 17.712 1.00 92.06 631 SER A O 1
ATOM 4654 N N . ASN A 1 632 ? 1.203 0.886 19.791 1.00 87.75 632 ASN A N 1
ATOM 4655 C CA . ASN A 1 632 ? 1.922 1.921 20.541 1.00 87.75 632 ASN A CA 1
ATOM 4656 C C . ASN A 1 632 ? 1.505 3.371 20.217 1.00 87.75 632 ASN A C 1
ATOM 4658 O O . ASN A 1 632 ? 2.247 4.303 20.546 1.00 87.75 632 ASN A O 1
ATOM 4662 N N . TYR A 1 633 ? 0.346 3.573 19.584 1.00 90.06 633 TYR A N 1
ATOM 4663 C CA . TYR A 1 633 ? -0.271 4.884 19.386 1.00 90.06 633 TYR A CA 1
ATOM 4664 C C . TYR A 1 633 ? -1.737 4.761 18.931 1.00 90.06 633 TYR A C 1
ATOM 4666 O O . TYR A 1 633 ? -2.187 3.700 18.505 1.00 90.06 633 TYR A O 1
ATOM 4674 N N . GLN A 1 634 ? -2.488 5.854 19.013 1.00 92.38 634 GLN A N 1
ATOM 4675 C CA . GLN A 1 634 ? -3.906 5.929 18.645 1.00 92.38 634 GLN A CA 1
ATOM 4676 C C . GLN A 1 634 ? -4.179 6.185 17.147 1.00 92.38 634 GLN A C 1
ATOM 4678 O O . GLN A 1 634 ? -3.320 6.682 16.409 1.00 92.38 634 GLN A O 1
ATOM 4683 N N . LEU A 1 635 ? -5.408 5.878 16.719 1.00 97.00 635 LEU A N 1
ATOM 4684 C CA . LEU A 1 635 ? -6.037 6.455 15.526 1.00 97.00 635 LEU A CA 1
ATOM 4685 C C . LEU A 1 635 ? -6.824 7.697 15.944 1.00 97.00 635 LEU A C 1
ATOM 4687 O O . LEU A 1 635 ? -7.707 7.598 16.789 1.00 97.00 635 LEU A O 1
ATOM 4691 N N . ASP A 1 636 ? -6.536 8.844 15.339 1.00 96.00 636 ASP A N 1
ATOM 4692 C CA . ASP A 1 636 ? -7.228 10.102 15.619 1.00 96.00 636 ASP A CA 1
ATOM 4693 C C . ASP A 1 636 ? -8.180 10.511 14.498 1.00 96.00 636 ASP A C 1
ATOM 4695 O O . ASP A 1 636 ? -7.810 10.532 13.320 1.00 96.00 636 ASP A O 1
A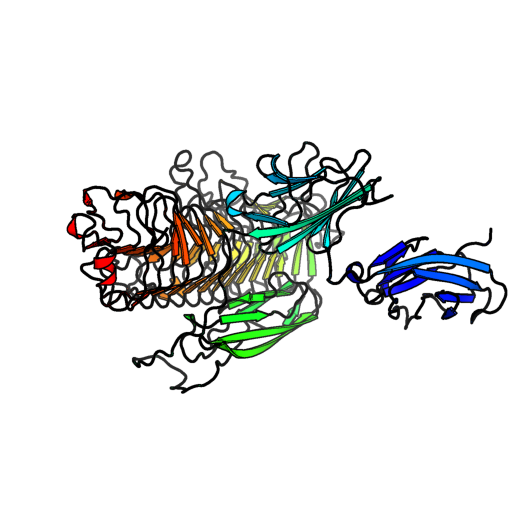TOM 4699 N N . LEU A 1 637 ? -9.385 10.914 14.891 1.00 96.81 637 LEU A N 1
ATOM 4700 C CA . LEU A 1 637 ? -10.331 11.653 14.069 1.00 96.81 637 LEU A CA 1
ATOM 4701 C C . LEU A 1 637 ? -10.294 13.134 14.450 1.00 96.81 637 LEU A C 1
ATOM 4703 O O . LEU A 1 637 ? -10.331 13.485 15.634 1.00 96.81 637 LEU A O 1
ATOM 4707 N N . TYR A 1 638 ? -10.239 13.989 13.435 1.00 94.69 638 TYR A N 1
ATOM 4708 C CA . TYR A 1 638 ? -10.241 15.443 13.580 1.00 94.69 638 TYR A CA 1
ATOM 4709 C C . TYR A 1 638 ? -11.473 16.087 12.929 1.00 94.69 638 TYR A C 1
ATOM 4711 O O . TYR A 1 638 ? -12.096 15.481 12.047 1.00 94.69 638 TYR A O 1
ATOM 4719 N N . PRO A 1 639 ? -11.821 17.327 13.318 1.00 91.94 639 PRO A N 1
ATOM 4720 C CA . PRO A 1 639 ? -12.987 18.029 12.792 1.00 91.94 639 PRO A CA 1
ATOM 4721 C C . PRO A 1 639 ? -12.911 18.200 11.273 1.00 91.94 639 PRO A C 1
ATOM 4723 O O . PRO A 1 639 ? -11.863 18.519 10.714 1.00 91.94 639 PRO A O 1
ATOM 4726 N N . GLY A 1 640 ? -14.031 17.990 10.585 1.00 92.31 640 GLY A N 1
ATOM 4727 C CA . GLY A 1 640 ? -14.107 17.932 9.122 1.00 92.31 640 GLY A CA 1
ATOM 4728 C C . GLY A 1 640 ? -14.019 16.516 8.547 1.00 92.31 640 GLY A C 1
ATOM 4729 O O . GLY A 1 640 ? -14.195 16.360 7.334 1.00 92.31 640 GLY A O 1
ATOM 4730 N N . ALA A 1 641 ? -13.772 15.499 9.382 1.00 95.62 641 ALA A N 1
ATOM 4731 C CA . ALA A 1 641 ? -13.937 14.093 9.025 1.00 95.62 641 ALA A CA 1
ATOM 4732 C C . ALA A 1 641 ? -15.429 13.714 8.985 1.00 95.62 641 ALA A C 1
ATOM 4734 O O . ALA A 1 641 ? -16.142 13.871 9.972 1.00 95.62 641 ALA A O 1
ATOM 4735 N N . THR A 1 642 ? -15.909 13.208 7.849 1.00 94.81 642 THR A N 1
ATOM 4736 C CA . THR A 1 642 ? -17.318 12.810 7.658 1.00 94.81 642 THR A CA 1
ATOM 4737 C C . THR A 1 642 ? -17.417 11.492 6.901 1.00 94.81 642 THR A C 1
ATOM 4739 O O . THR A 1 642 ? -16.528 11.184 6.116 1.00 94.81 642 THR A O 1
ATOM 4742 N N . ASN A 1 643 ? -18.480 10.708 7.092 1.00 96.44 643 ASN A N 1
ATOM 4743 C CA . ASN A 1 643 ? -18.664 9.431 6.380 1.00 96.44 643 ASN A CA 1
ATOM 4744 C C . ASN A 1 643 ? -17.437 8.508 6.543 1.00 96.44 643 ASN A C 1
ATOM 4746 O O . ASN A 1 643 ? -16.761 8.164 5.568 1.00 96.44 643 ASN A O 1
ATOM 4750 N N . VAL A 1 644 ? -17.110 8.157 7.788 1.00 98.56 644 VAL A N 1
ATOM 4751 C CA . VAL A 1 644 ? -15.927 7.348 8.115 1.00 98.56 644 VAL A CA 1
ATOM 4752 C C . VAL A 1 644 ? -16.354 6.009 8.699 1.00 98.56 644 VAL A C 1
ATOM 4754 O O . VAL A 1 644 ? -17.201 5.956 9.581 1.00 98.56 644 VAL A O 1
ATOM 4757 N N . MET A 1 645 ? -15.735 4.932 8.233 1.00 98.62 645 MET A N 1
ATOM 4758 C CA . MET A 1 645 ? -15.865 3.580 8.763 1.00 98.62 645 MET A CA 1
ATOM 4759 C C . MET A 1 645 ? -14.525 3.149 9.354 1.00 98.62 645 MET A C 1
ATOM 4761 O O . MET A 1 645 ? -13.528 3.111 8.643 1.00 98.62 645 MET A O 1
ATOM 4765 N N . ILE A 1 646 ? -14.491 2.790 10.631 1.00 98.81 646 ILE A N 1
ATOM 4766 C CA . ILE A 1 646 ? -13.345 2.183 11.310 1.00 98.81 646 ILE A CA 1
ATOM 4767 C C . ILE A 1 646 ? -13.791 0.795 11.743 1.00 98.81 646 ILE A C 1
ATOM 4769 O O . ILE A 1 646 ? -14.584 0.671 12.678 1.00 98.81 646 ILE A O 1
ATOM 4773 N N . ARG A 1 647 ? -13.308 -0.248 11.062 1.00 97.94 647 ARG A N 1
ATOM 4774 C CA . ARG A 1 647 ? -13.733 -1.618 11.343 1.00 97.94 647 ARG A CA 1
ATOM 4775 C C . ARG A 1 647 ? -12.654 -2.679 11.300 1.00 97.94 647 ARG A C 1
ATOM 4777 O O . ARG A 1 647 ? -11.666 -2.534 10.594 1.00 97.94 647 ARG A O 1
ATOM 4784 N N . ASN A 1 648 ? -12.866 -3.779 12.017 1.00 93.62 648 ASN A N 1
ATOM 4785 C CA . ASN A 1 648 ? -11.983 -4.952 12.000 1.00 93.62 648 ASN A CA 1
ATOM 4786 C C . ASN A 1 648 ? -10.519 -4.643 12.357 1.00 93.62 648 ASN A C 1
ATOM 4788 O O . ASN A 1 648 ? -9.632 -5.436 12.053 1.00 93.62 648 ASN A O 1
ATOM 4792 N N . ASN A 1 649 ? -10.228 -3.488 12.959 1.00 95.50 649 ASN A N 1
ATOM 4793 C CA . ASN A 1 649 ? -8.861 -3.114 13.288 1.00 95.50 649 ASN A CA 1
ATOM 4794 C C . ASN A 1 649 ? -8.468 -3.704 14.640 1.00 95.50 649 ASN A C 1
ATOM 4796 O O . ASN A 1 649 ? -9.294 -3.844 15.546 1.00 95.50 649 ASN A O 1
ATOM 4800 N N . VAL A 1 650 ? -7.178 -3.996 14.779 1.00 92.69 650 VAL A N 1
ATOM 4801 C CA . VAL A 1 650 ? -6.574 -4.444 16.030 1.00 92.69 650 VAL A CA 1
ATOM 4802 C C . VAL A 1 650 ? -5.668 -3.347 16.566 1.00 92.69 650 VAL A C 1
ATOM 4804 O O . VAL A 1 650 ? -4.669 -2.984 15.941 1.00 92.69 650 VAL A O 1
ATOM 4807 N N . PHE A 1 651 ? -5.997 -2.851 17.751 1.00 94.56 651 PHE A N 1
ATOM 4808 C CA . PHE A 1 651 ? -5.207 -1.874 18.484 1.00 94.56 651 PHE A CA 1
ATOM 4809 C C . PHE A 1 651 ? -4.417 -2.578 19.586 1.00 94.56 651 PHE A C 1
ATOM 4811 O O . PHE A 1 651 ? -4.967 -3.398 20.313 1.00 94.56 651 PHE A O 1
ATOM 4818 N N . ASN A 1 652 ? -3.134 -2.261 19.729 1.00 90.25 652 ASN A N 1
ATOM 4819 C CA . ASN A 1 652 ? -2.298 -2.729 20.835 1.00 90.25 652 ASN A CA 1
ATOM 4820 C C . ASN A 1 652 ? -1.572 -1.530 21.451 1.00 90.25 652 ASN A C 1
ATOM 4822 O O . ASN A 1 652 ? -0.480 -1.160 21.012 1.00 90.25 652 ASN A O 1
ATOM 4826 N N . ASN A 1 653 ? -2.223 -0.892 22.422 1.00 79.69 653 ASN A N 1
ATOM 4827 C CA . ASN A 1 653 ? -1.803 0.382 22.999 1.00 79.69 653 ASN A CA 1
ATOM 4828 C C . ASN A 1 653 ? -1.561 0.231 24.500 1.00 79.69 653 ASN A C 1
ATOM 4830 O O . ASN A 1 653 ? -2.250 -0.529 25.163 1.00 79.69 653 ASN A O 1
ATOM 4834 N N . SER A 1 654 ? -0.586 0.963 25.042 1.00 67.00 654 SER A N 1
ATOM 4835 C CA . SER A 1 654 ? -0.116 0.778 26.423 1.00 67.00 654 SER A CA 1
ATOM 4836 C C . SER A 1 654 ? -0.294 2.011 27.320 1.00 67.00 654 SER A C 1
ATOM 4838 O O . SER A 1 654 ? 0.493 2.179 28.242 1.00 67.00 654 SER A O 1
ATOM 4840 N N . ALA A 1 655 ? -1.224 2.922 27.003 1.00 77.25 655 ALA A N 1
ATOM 4841 C CA . ALA A 1 655 ? -1.595 4.085 27.844 1.00 77.25 655 ALA A CA 1
ATOM 4842 C C . ALA A 1 655 ? -2.592 5.022 27.139 1.00 77.25 655 ALA A C 1
ATOM 4844 O O . ALA A 1 655 ? -3.383 5.721 27.769 1.00 77.25 655 ALA A O 1
ATOM 4845 N N . GLN A 1 656 ? -2.506 5.111 25.811 1.00 84.44 656 GLN A N 1
ATOM 4846 C CA . GLN A 1 656 ? -3.335 6.013 25.010 1.00 84.44 656 GLN A CA 1
ATOM 4847 C C . GLN A 1 656 ? -4.693 5.392 24.677 1.00 84.44 656 GLN A C 1
ATOM 4849 O O . GLN A 1 656 ? -4.935 4.215 24.946 1.00 84.44 656 GLN A O 1
ATOM 4854 N N . ALA A 1 657 ? -5.581 6.196 24.088 1.00 91.94 657 ALA A N 1
ATOM 4855 C CA . ALA A 1 657 ? -6.797 5.657 23.502 1.00 91.94 657 ALA A CA 1
ATOM 4856 C C . ALA A 1 657 ? -6.454 4.718 22.328 1.00 91.94 657 ALA A C 1
ATOM 4858 O O . ALA A 1 657 ? -5.420 4.883 21.682 1.00 91.94 657 ALA A O 1
ATOM 4859 N N . ALA A 1 658 ? -7.300 3.736 22.024 1.00 95.62 658 ALA A N 1
ATOM 4860 C CA . ALA A 1 658 ? -7.247 3.069 20.724 1.00 95.62 658 ALA A CA 1
ATOM 4861 C C . ALA A 1 658 ? -7.681 4.054 19.628 1.00 95.62 658 ALA A C 1
ATOM 4863 O O . ALA A 1 658 ? -6.963 4.258 18.646 1.00 95.62 658 ALA A O 1
ATOM 4864 N N . ILE A 1 659 ? -8.808 4.729 19.861 1.00 97.69 659 ILE A N 1
ATOM 4865 C CA . ILE A 1 659 ? -9.393 5.720 18.963 1.00 97.69 659 ILE A CA 1
ATOM 4866 C C . ILE A 1 659 ? -9.631 7.025 19.730 1.00 97.69 659 ILE A C 1
ATOM 4868 O O . ILE A 1 659 ? -10.315 7.045 20.755 1.00 97.69 659 ILE A O 1
ATOM 4872 N N . GLY A 1 660 ? -9.059 8.115 19.228 1.00 95.88 660 GLY A N 1
ATOM 4873 C CA . GLY A 1 660 ? -9.307 9.477 19.687 1.00 95.88 660 GLY A CA 1
ATOM 4874 C C . GLY A 1 660 ? -10.229 10.217 18.721 1.00 95.88 660 GLY A C 1
ATOM 4875 O O . GLY A 1 660 ? -10.048 10.157 17.509 1.00 95.88 660 GLY A O 1
ATOM 4876 N N . VAL A 1 661 ? -11.214 10.933 19.249 1.00 96.00 661 VAL A N 1
ATOM 4877 C CA . VAL A 1 661 ? -12.126 11.787 18.487 1.00 96.00 661 VAL A CA 1
ATOM 4878 C C . VAL A 1 661 ? -12.035 13.195 19.040 1.00 96.00 661 VAL A C 1
ATOM 4880 O O . VAL A 1 661 ? -12.365 13.443 20.199 1.00 96.00 661 VAL A O 1
ATOM 4883 N N . ASN A 1 662 ? -11.606 14.117 18.189 1.00 93.12 662 ASN A N 1
ATOM 4884 C CA . ASN A 1 662 ? -11.510 15.534 18.499 1.00 93.12 662 ASN A CA 1
ATOM 4885 C C . ASN A 1 662 ? -12.588 16.234 17.658 1.00 93.12 662 ASN A C 1
ATOM 4887 O O . ASN A 1 662 ? -12.394 16.379 16.452 1.00 93.12 662 ASN A O 1
ATOM 4891 N N . PRO A 1 663 ? -13.757 16.573 18.229 1.00 89.12 663 PRO A N 1
ATOM 4892 C CA . PRO A 1 663 ? -14.925 16.990 17.450 1.00 89.12 663 PRO A CA 1
ATOM 4893 C C . PRO A 1 663 ? -14.983 18.490 17.148 1.00 89.12 663 PRO A C 1
ATOM 4895 O O . PRO A 1 663 ? -15.766 18.903 16.299 1.00 89.12 663 PRO A O 1
ATOM 4898 N N . SER A 1 664 ? -14.169 19.308 17.818 1.00 85.94 664 SER A N 1
ATOM 4899 C CA . SER A 1 664 ? -14.207 20.767 17.700 1.00 85.94 664 SER A CA 1
ATOM 4900 C C . SER A 1 664 ? -12.876 21.360 17.253 1.00 85.94 664 SER A C 1
ATOM 4902 O O . SER A 1 664 ? -11.819 20.982 17.758 1.00 85.94 664 SER A O 1
ATOM 4904 N N . ASP A 1 665 ? -12.941 22.348 16.367 1.00 86.25 665 ASP A N 1
ATOM 4905 C CA . ASP A 1 665 ? -11.842 23.249 16.023 1.00 86.25 665 ASP A CA 1
ATOM 4906 C C . ASP A 1 665 ? -12.337 24.709 15.999 1.00 86.25 665 ASP A C 1
ATOM 4908 O O . ASP A 1 665 ? -13.548 24.952 16.029 1.00 86.25 665 ASP A O 1
ATOM 4912 N N . PRO A 1 666 ? -11.432 25.705 15.929 1.00 85.31 666 PRO A N 1
ATOM 4913 C CA . PRO A 1 666 ? -11.819 27.113 15.833 1.00 85.31 666 PRO A CA 1
ATOM 4914 C C . PRO A 1 666 ? -12.652 27.476 14.591 1.00 85.31 666 PRO A C 1
ATOM 4916 O O . PRO A 1 666 ? -13.241 28.553 14.555 1.00 85.31 666 PRO A O 1
ATOM 4919 N N . GLN A 1 667 ? -12.690 26.620 13.563 1.00 85.94 667 GLN A N 1
ATOM 4920 C CA . GLN A 1 667 ? -13.469 26.832 12.339 1.00 85.94 667 GLN A CA 1
ATOM 4921 C C . GLN A 1 667 ? -14.883 26.242 12.408 1.00 85.94 667 GLN A C 1
ATOM 4923 O O . GLN A 1 667 ? -15.662 26.455 11.477 1.00 85.94 667 GLN A O 1
ATOM 4928 N N . GLY A 1 668 ? -15.219 25.501 13.467 1.00 86.62 668 GLY A N 1
ATOM 4929 C CA . GLY A 1 668 ? -16.512 24.843 13.621 1.00 86.62 668 GLY A CA 1
ATOM 4930 C C . GLY A 1 668 ? -16.764 23.751 12.579 1.00 86.62 668 GLY A C 1
ATOM 4931 O O . GLY A 1 668 ? -17.901 23.583 12.134 1.00 86.62 668 GLY A O 1
ATOM 4932 N N . ARG A 1 669 ? -15.727 23.030 12.126 1.00 89.81 669 ARG A N 1
ATOM 4933 C CA . ARG A 1 669 ? -15.923 21.955 11.139 1.00 89.81 669 ARG A CA 1
ATOM 4934 C C . ARG A 1 669 ? -16.720 20.798 11.754 1.00 89.81 669 ARG A C 1
ATOM 4936 O O . ARG A 1 669 ? -16.390 20.358 12.852 1.00 89.81 669 ARG A O 1
ATOM 4943 N N . PRO A 1 670 ? -17.722 20.249 11.046 1.00 88.06 670 PRO A N 1
ATOM 4944 C CA . PRO A 1 670 ? -18.490 19.127 11.560 1.00 88.06 670 PRO A CA 1
ATOM 4945 C C . PRO A 1 670 ? -17.666 17.838 11.534 1.00 88.06 670 PRO A C 1
ATOM 4947 O O . PRO A 1 670 ? -16.860 17.617 10.626 1.00 88.06 670 PRO A O 1
ATOM 4950 N N . LEU A 1 671 ? -17.926 16.968 12.504 1.00 92.81 671 LEU A N 1
ATOM 4951 C CA . LEU A 1 671 ? -17.507 15.572 12.519 1.00 92.81 671 LEU A CA 1
ATOM 4952 C C . LEU A 1 671 ? -18.775 14.732 12.662 1.00 92.81 671 LEU A C 1
ATOM 4954 O O . LEU A 1 671 ? -19.463 14.859 13.669 1.00 92.81 671 LEU A O 1
ATOM 4958 N N . SER A 1 672 ? -19.124 13.948 11.641 1.00 94.00 672 SER A N 1
ATOM 4959 C CA . SER A 1 672 ? -20.423 13.261 11.582 1.00 94.00 672 SER A CA 1
ATOM 4960 C C . SER A 1 672 ? -20.409 12.005 10.708 1.00 94.00 672 SER A C 1
ATOM 4962 O O . SER A 1 672 ? -19.543 11.826 9.848 1.00 94.00 672 SER A O 1
ATOM 4964 N N . ASN A 1 673 ? -21.398 11.132 10.919 1.00 95.75 673 ASN A N 1
ATOM 4965 C CA . ASN A 1 673 ? -21.534 9.841 10.240 1.00 95.75 673 ASN A CA 1
ATOM 4966 C C . ASN A 1 673 ? -20.267 8.972 10.362 1.00 95.75 673 ASN A C 1
ATOM 4968 O O . ASN A 1 673 ? -19.687 8.518 9.370 1.00 95.75 673 ASN A O 1
ATOM 4972 N N . ILE A 1 674 ? -19.812 8.801 11.602 1.00 98.38 674 ILE A N 1
ATOM 4973 C CA . ILE A 1 674 ? -18.657 7.987 11.965 1.00 98.38 674 ILE A CA 1
ATOM 4974 C C . ILE A 1 674 ? -19.147 6.641 12.491 1.00 98.38 674 ILE A C 1
ATOM 4976 O O . ILE A 1 674 ? -19.965 6.581 13.403 1.00 98.38 674 ILE A O 1
ATOM 4980 N N . HIS A 1 675 ? -18.610 5.558 11.950 1.00 98.56 675 HIS A N 1
ATOM 4981 C CA . HIS A 1 675 ? -18.922 4.189 12.342 1.00 98.56 675 HIS A CA 1
ATOM 4982 C C . HIS A 1 675 ? -17.666 3.537 12.900 1.00 98.56 675 HIS A C 1
ATOM 4984 O O . HIS A 1 675 ? -16.654 3.461 12.207 1.00 98.56 675 HIS A O 1
ATOM 4990 N N . ILE A 1 676 ? -17.719 3.071 14.143 1.00 98.81 676 ILE A N 1
ATOM 4991 C CA . ILE A 1 676 ? -16.630 2.365 14.823 1.00 98.81 676 ILE A CA 1
ATOM 4992 C C . ILE A 1 676 ? -17.149 0.971 15.158 1.00 98.81 676 ILE A C 1
ATOM 4994 O O . ILE A 1 676 ? -17.830 0.787 16.168 1.00 98.81 676 ILE A O 1
ATOM 4998 N N . LEU A 1 677 ? -16.876 0.012 14.274 1.00 96.94 677 LEU A N 1
ATOM 4999 C CA . LEU A 1 677 ? -17.537 -1.292 14.271 1.00 96.94 677 LEU A CA 1
ATOM 5000 C C . LEU A 1 677 ? -16.549 -2.455 14.337 1.00 96.94 677 LEU A C 1
ATOM 5002 O O . LEU A 1 677 ? -15.597 -2.491 13.569 1.00 96.94 677 LEU A O 1
ATOM 5006 N N . ASN A 1 678 ? -16.795 -3.453 15.178 1.00 95.00 678 ASN A N 1
ATOM 5007 C CA . ASN A 1 678 ? -16.050 -4.719 15.152 1.00 95.00 678 ASN A CA 1
ATOM 5008 C C . ASN A 1 678 ? -14.517 -4.570 15.267 1.00 95.00 678 ASN A C 1
ATOM 5010 O O . ASN A 1 678 ? -13.756 -5.253 14.584 1.00 95.00 678 ASN A O 1
ATOM 5014 N N . ASN A 1 679 ? -14.029 -3.638 16.088 1.00 97.25 679 ASN A N 1
ATOM 5015 C CA . ASN A 1 679 ? -12.597 -3.490 16.354 1.00 97.25 679 ASN A CA 1
ATOM 5016 C C . ASN A 1 679 ? -12.213 -4.168 17.672 1.00 97.25 679 ASN A C 1
ATOM 5018 O O . ASN A 1 679 ? -13.011 -4.246 18.604 1.00 97.25 679 ASN A O 1
ATOM 5022 N N . THR A 1 680 ? -10.959 -4.605 17.774 1.00 94.94 680 THR A N 1
ATOM 5023 C CA . THR A 1 680 ? -10.404 -5.187 19.002 1.00 94.94 680 THR A CA 1
ATOM 5024 C C . THR A 1 680 ? -9.282 -4.311 19.543 1.00 94.94 680 THR A C 1
ATOM 5026 O O . THR A 1 680 ? -8.310 -4.043 18.842 1.00 94.94 680 THR A O 1
ATOM 5029 N N . GLY A 1 681 ? -9.386 -3.868 20.792 1.00 94.25 681 GLY A N 1
ATOM 5030 C CA . GLY A 1 681 ? -8.322 -3.156 21.493 1.00 94.25 681 GLY A CA 1
ATOM 5031 C C . GLY A 1 681 ? -7.700 -4.009 22.589 1.00 94.25 681 GLY A C 1
ATOM 5032 O O . GLY A 1 681 ? -8.406 -4.482 23.470 1.00 94.25 681 GLY A O 1
ATOM 5033 N N . TYR A 1 682 ? -6.381 -4.159 22.568 1.00 91.25 682 TYR A N 1
ATOM 5034 C CA . TYR A 1 682 ? -5.584 -4.718 23.653 1.00 91.25 682 TYR A CA 1
ATOM 5035 C C . TYR A 1 682 ? -4.874 -3.592 24.399 1.00 91.25 682 TYR A C 1
ATOM 5037 O O . TYR A 1 682 ? -4.220 -2.747 23.777 1.00 91.25 682 TYR A O 1
ATOM 5045 N N . ASN A 1 683 ? -4.968 -3.612 25.726 1.00 90.44 683 ASN A N 1
ATOM 5046 C CA . ASN A 1 683 ? -4.202 -2.730 26.591 1.00 90.44 683 ASN A CA 1
ATOM 5047 C C . ASN A 1 683 ? -3.742 -3.448 27.863 1.00 90.44 683 ASN A C 1
ATOM 5049 O O . ASN A 1 683 ? -4.526 -3.750 28.753 1.00 90.44 683 ASN A O 1
ATOM 5053 N N . TYR A 1 684 ? -2.439 -3.692 27.965 1.00 89.12 684 TYR A N 1
ATOM 5054 C CA . TYR A 1 684 ? -1.838 -4.342 29.134 1.00 89.12 684 TYR A CA 1
ATOM 5055 C C . TYR A 1 684 ? -1.219 -3.357 30.129 1.00 89.12 684 TYR A C 1
ATOM 5057 O O . TYR A 1 684 ? -0.606 -3.783 31.108 1.00 89.12 684 TYR A O 1
ATOM 5065 N N . ALA A 1 685 ? -1.348 -2.055 29.884 1.00 89.00 685 ALA A N 1
ATOM 5066 C CA . ALA A 1 685 ? -0.933 -1.044 30.836 1.00 89.00 685 ALA A CA 1
ATOM 5067 C C . ALA A 1 685 ? -2.002 -0.796 31.899 1.00 89.00 685 ALA A C 1
ATOM 5069 O O . ALA A 1 685 ? -3.134 -1.273 31.815 1.00 89.00 685 ALA A O 1
ATOM 5070 N N . THR A 1 686 ? -1.611 -0.022 32.904 1.00 90.31 686 THR A N 1
ATOM 5071 C CA . THR A 1 686 ? -2.480 0.378 34.006 1.00 90.31 686 THR A CA 1
ATOM 5072 C C . THR A 1 686 ? -3.434 1.510 33.645 1.00 90.31 686 THR A C 1
ATOM 5074 O O . THR A 1 686 ? -4.441 1.702 34.319 1.00 90.31 686 THR A O 1
ATOM 5077 N N . THR A 1 687 ? -3.147 2.246 32.572 1.00 89.50 687 THR A N 1
ATOM 5078 C CA . THR A 1 687 ? -3.960 3.365 32.094 1.00 89.50 687 THR A CA 1
ATOM 5079 C C . THR A 1 687 ? -4.357 3.182 30.635 1.00 89.50 687 THR A C 1
ATOM 5081 O O . THR A 1 687 ? -3.719 2.439 29.885 1.00 89.50 687 THR A O 1
ATOM 5084 N N . GLY A 1 688 ? -5.424 3.857 30.206 1.00 90.88 688 GLY A N 1
ATOM 5085 C CA . GLY A 1 688 ? -5.807 3.945 28.794 1.00 90.88 688 GLY A CA 1
ATOM 5086 C C . GLY A 1 688 ? -7.297 3.835 28.523 1.00 90.88 688 GLY A C 1
ATOM 5087 O O . GLY A 1 688 ? -8.115 3.844 29.441 1.00 90.88 688 GLY A O 1
ATOM 5088 N N . ARG A 1 689 ? -7.646 3.836 27.231 1.00 92.75 689 ARG A N 1
ATOM 5089 C CA . ARG A 1 689 ? -9.033 3.890 26.745 1.00 92.75 689 ARG A CA 1
ATOM 5090 C C . ARG A 1 689 ? -9.186 3.095 25.461 1.00 92.75 689 ARG A C 1
ATOM 5092 O O . ARG A 1 689 ? -8.256 3.041 24.661 1.00 92.75 689 ARG A O 1
ATOM 5099 N N . PHE A 1 690 ? -10.374 2.565 25.207 1.00 95.94 690 PHE A N 1
ATOM 5100 C CA . PHE A 1 690 ? -10.733 2.167 23.852 1.00 95.94 690 PHE A CA 1
ATOM 5101 C C . PHE A 1 690 ? -11.085 3.409 23.029 1.00 95.94 690 PHE A C 1
ATOM 5103 O O . PHE A 1 690 ? -10.400 3.726 22.061 1.00 95.94 690 PHE A O 1
ATOM 5110 N N . LEU A 1 691 ? -12.084 4.174 23.474 1.00 96.81 691 LEU A N 1
ATOM 5111 C CA . LEU A 1 691 ? -12.534 5.395 22.808 1.00 96.81 691 LEU A CA 1
ATOM 5112 C C . LEU A 1 691 ? -12.364 6.613 23.721 1.00 96.81 691 LEU A C 1
ATOM 5114 O O . LEU A 1 691 ? -12.741 6.576 24.894 1.00 96.81 691 LEU A O 1
ATOM 5118 N N . ARG A 1 692 ? -11.836 7.707 23.166 1.00 95.06 692 ARG A N 1
ATOM 5119 C CA . ARG A 1 692 ? -11.817 9.034 23.794 1.00 95.06 692 ARG A CA 1
ATOM 5120 C C . ARG A 1 692 ? -12.505 10.051 22.889 1.00 95.06 692 ARG A C 1
ATOM 5122 O O . ARG A 1 692 ? -12.118 10.164 21.732 1.00 95.06 692 ARG A O 1
ATOM 5129 N N . VAL A 1 693 ? -13.448 10.823 23.423 1.00 94.94 693 VAL A N 1
ATOM 5130 C CA . VAL A 1 693 ? -14.110 11.940 22.732 1.00 94.94 693 VAL A CA 1
ATOM 5131 C C . VAL A 1 693 ? -13.863 13.239 23.500 1.00 94.94 693 VAL A C 1
ATOM 5133 O O . VAL A 1 693 ? -14.319 13.390 24.632 1.00 94.94 693 VAL A O 1
ATOM 5136 N N . GLU A 1 694 ? -13.145 14.181 22.889 1.00 89.81 694 GLU A N 1
ATOM 5137 C CA . GLU A 1 694 ? -12.729 15.452 23.502 1.00 89.81 694 GLU A CA 1
ATOM 5138 C C . GLU A 1 694 ? -13.708 16.606 23.237 1.00 89.81 694 GLU A C 1
ATOM 5140 O O . GLU A 1 694 ? -13.348 17.621 22.646 1.00 89.81 694 GLU A O 1
ATOM 5145 N N . GLY A 1 695 ? -14.958 16.462 23.675 1.00 84.19 695 GLY A N 1
ATOM 5146 C CA . GLY A 1 695 ? -15.937 17.551 23.682 1.00 84.19 695 GLY A CA 1
ATOM 5147 C C . GLY A 1 695 ? -17.327 17.125 23.229 1.00 84.19 695 GLY A C 1
ATOM 5148 O O . GLY A 1 695 ? -17.593 15.950 22.973 1.00 84.19 695 GLY A O 1
ATOM 5149 N N . GLY A 1 696 ? -18.217 18.111 23.113 1.00 81.06 696 GLY A N 1
ATOM 5150 C CA . GLY A 1 696 ? -19.561 17.909 22.581 1.00 81.06 696 GLY A CA 1
ATOM 5151 C C . GLY A 1 696 ? -19.529 17.520 21.102 1.00 81.06 696 GLY A C 1
ATOM 5152 O O . GLY A 1 696 ? -18.876 18.172 20.289 1.00 81.06 696 GLY A O 1
ATOM 5153 N N . LEU A 1 697 ? -20.259 16.463 20.763 1.00 87.06 697 LEU A N 1
ATOM 5154 C CA . LEU A 1 697 ? -20.518 16.028 19.393 1.00 87.06 697 LEU A CA 1
ATOM 5155 C C . LEU A 1 697 ? -21.843 16.620 18.903 1.00 87.06 697 LEU A C 1
ATOM 5157 O O . LEU A 1 697 ? -22.749 16.870 19.699 1.00 87.06 697 LEU A O 1
ATOM 5161 N N . GLN A 1 698 ? -21.974 16.798 17.587 1.00 89.31 698 GLN A N 1
ATOM 5162 C CA . GLN A 1 698 ? -23.298 16.995 16.992 1.00 89.31 698 GLN A CA 1
ATOM 5163 C C . GLN A 1 698 ? -24.148 15.734 17.227 1.00 89.31 698 GLN A C 1
ATOM 5165 O O . GLN A 1 698 ? -23.570 14.640 17.270 1.00 89.31 698 GLN A O 1
ATOM 5170 N N . PRO A 1 699 ? -25.480 15.848 17.369 1.00 92.75 699 PRO A N 1
ATOM 5171 C CA . PRO A 1 699 ? -26.336 14.684 17.563 1.00 92.75 699 PRO A CA 1
ATOM 5172 C C . PRO A 1 699 ? -26.113 13.601 16.502 1.00 92.75 699 PRO A C 1
ATOM 5174 O O . PRO A 1 699 ? -25.809 13.918 15.352 1.00 92.75 699 PRO A O 1
ATOM 5177 N N . ASP A 1 700 ? -26.220 12.334 16.902 1.00 94.19 700 ASP A N 1
ATOM 5178 C CA . ASP A 1 700 ? -26.152 11.171 16.003 1.00 94.19 700 ASP A CA 1
ATOM 5179 C C . ASP A 1 700 ? -24.866 11.047 15.154 1.00 94.19 700 ASP A C 1
ATOM 5181 O O . ASP A 1 700 ? -24.834 10.385 14.111 1.00 94.19 700 ASP A O 1
ATOM 5185 N N . SER A 1 701 ? -23.765 11.658 15.596 1.00 95.44 701 SER A N 1
ATOM 5186 C CA . SER A 1 701 ? -22.510 11.705 14.835 1.00 95.44 701 SER A CA 1
ATOM 5187 C C . SER A 1 701 ? -21.743 10.388 14.818 1.00 95.44 701 SER A C 1
ATOM 5189 O O . SER A 1 701 ? -21.023 10.130 13.849 1.00 95.44 701 SER A O 1
ATOM 5191 N N . ILE A 1 702 ? -21.859 9.575 15.872 1.00 98.12 702 ILE A N 1
ATOM 5192 C CA . ILE A 1 702 ? -21.088 8.335 16.035 1.00 98.12 702 ILE A CA 1
ATOM 5193 C C . ILE A 1 702 ? -22.009 7.130 16.223 1.00 98.12 702 ILE A C 1
ATOM 5195 O O . ILE A 1 702 ? -22.911 7.141 17.051 1.00 98.12 702 ILE A O 1
ATOM 5199 N N . THR A 1 703 ? -21.728 6.053 15.497 1.00 98.50 703 THR A N 1
ATOM 5200 C CA . THR A 1 703 ? -22.231 4.704 15.769 1.00 98.50 703 THR A CA 1
ATOM 5201 C C . THR A 1 703 ? -21.072 3.856 16.293 1.00 98.50 703 THR A C 1
ATOM 5203 O O . THR A 1 703 ? -20.064 3.703 15.602 1.00 98.50 703 THR A O 1
ATOM 5206 N N . LEU A 1 704 ? -21.191 3.325 17.511 1.00 98.62 704 LEU A N 1
ATOM 5207 C CA . LEU A 1 704 ? -20.154 2.535 18.184 1.00 98.62 704 LEU A CA 1
ATOM 5208 C C . LEU A 1 704 ? -20.690 1.136 18.488 1.00 98.62 704 LEU A C 1
ATOM 5210 O O . LEU A 1 704 ? -21.495 0.974 19.399 1.00 98.62 704 LEU A O 1
ATOM 5214 N N . GLY A 1 705 ? -20.237 0.107 17.778 1.00 97.81 705 GLY A N 1
ATOM 5215 C CA . GLY A 1 705 ? -20.792 -1.223 18.008 1.00 97.81 705 GLY A CA 1
ATOM 5216 C C . GLY A 1 705 ? -19.868 -2.395 17.754 1.00 97.81 705 GLY A C 1
ATOM 5217 O O . GLY A 1 705 ? -18.908 -2.302 16.997 1.00 97.81 705 GLY A O 1
ATOM 5218 N N . GLU A 1 706 ? -20.168 -3.516 18.401 1.00 96.69 706 GLU A N 1
ATOM 5219 C CA . GLU A 1 706 ? -19.486 -4.802 18.199 1.00 96.69 706 GLU A CA 1
ATOM 5220 C C . GLU A 1 706 ? -17.982 -4.765 18.516 1.00 96.69 706 GLU A C 1
ATOM 5222 O O . GLU A 1 706 ? -17.222 -5.632 18.095 1.00 96.69 706 GLU A O 1
ATOM 5227 N N . ASN A 1 707 ? -17.509 -3.762 19.257 1.00 97.81 707 ASN A N 1
ATOM 5228 C CA . ASN A 1 707 ? -16.096 -3.653 19.595 1.00 97.81 707 ASN A CA 1
ATOM 5229 C C . ASN A 1 707 ? -15.763 -4.482 20.832 1.00 97.81 707 ASN A C 1
ATOM 5231 O O . ASN A 1 707 ? -16.596 -4.697 21.706 1.00 97.81 707 ASN A O 1
ATOM 5235 N N . THR A 1 708 ? -14.512 -4.912 20.938 1.00 95.75 708 THR A N 1
ATOM 5236 C CA . THR A 1 708 ? -13.997 -5.631 22.104 1.00 95.75 708 THR A CA 1
ATOM 5237 C C . THR A 1 708 ? -12.780 -4.906 22.657 1.00 95.75 708 THR A C 1
ATOM 5239 O O . THR A 1 708 ? -11.821 -4.660 21.928 1.00 95.75 708 THR A O 1
ATOM 5242 N N . TYR A 1 709 ? -12.782 -4.585 23.949 1.00 94.94 709 TYR A N 1
ATOM 5243 C CA . TYR A 1 709 ? -11.633 -3.997 24.634 1.00 94.94 709 TYR A CA 1
ATOM 5244 C C . TYR A 1 709 ? -11.143 -4.911 25.758 1.00 94.94 709 TYR A C 1
ATOM 5246 O O . TYR A 1 709 ? -11.845 -5.168 26.730 1.00 94.94 709 TYR A O 1
ATOM 5254 N N . ILE A 1 710 ? -9.915 -5.400 25.614 1.00 92.19 710 ILE A N 1
ATOM 5255 C CA . ILE A 1 710 ? -9.252 -6.320 26.535 1.00 92.19 710 ILE A CA 1
ATOM 5256 C C . ILE A 1 710 ? -8.195 -5.524 27.296 1.00 92.19 710 ILE A C 1
ATOM 5258 O O . ILE A 1 710 ? -7.127 -5.222 26.755 1.00 92.19 710 ILE A O 1
ATOM 5262 N N . ALA A 1 711 ? -8.499 -5.182 28.551 1.00 91.06 711 ALA A N 1
ATOM 5263 C CA . ALA A 1 711 ? -7.610 -4.398 29.405 1.00 91.06 711 ALA A CA 1
ATOM 5264 C C . ALA A 1 711 ? -7.544 -4.927 30.851 1.00 91.06 711 ALA A C 1
ATOM 5266 O O . ALA A 1 711 ? -8.117 -4.324 31.758 1.00 91.06 711 ALA A O 1
ATOM 5267 N N . PRO A 1 712 ? -6.852 -6.057 31.095 1.00 88.25 712 PRO A N 1
ATOM 5268 C CA . PRO A 1 712 ? -6.910 -6.764 32.378 1.00 88.25 712 PRO A CA 1
ATOM 5269 C C . PRO A 1 712 ? -6.190 -6.053 33.530 1.00 88.25 712 PRO A C 1
ATOM 5271 O O . PRO A 1 712 ? -6.401 -6.422 34.677 1.00 88.25 712 PRO A O 1
ATOM 5274 N N . ASN A 1 713 ? -5.335 -5.067 33.240 1.00 88.31 713 ASN A N 1
ATOM 5275 C CA . ASN A 1 713 ? -4.541 -4.346 34.242 1.00 88.31 713 ASN A CA 1
ATOM 5276 C C . ASN A 1 713 ? -5.071 -2.930 34.510 1.00 88.31 713 ASN A C 1
ATOM 5278 O O . ASN A 1 713 ? -4.395 -2.139 35.159 1.00 88.31 713 ASN A O 1
ATOM 5282 N N . LEU A 1 714 ? -6.240 -2.584 33.965 1.00 87.31 714 LEU A N 1
ATOM 5283 C CA . LEU A 1 714 ? -6.743 -1.217 33.965 1.00 87.31 714 LEU A CA 1
ATOM 5284 C C . LEU A 1 714 ? -7.078 -0.746 35.392 1.00 87.31 714 LEU A C 1
ATOM 5286 O O . LEU A 1 714 ? -7.956 -1.321 36.037 1.00 87.31 714 LEU A O 1
ATOM 5290 N N . HIS A 1 715 ? -6.413 0.322 35.839 1.00 88.38 715 HIS A N 1
ATOM 5291 C CA . HIS A 1 715 ? -6.679 1.027 37.095 1.00 88.38 715 HIS A CA 1
ATOM 5292 C C . HIS A 1 715 ? -7.604 2.213 36.812 1.00 88.38 715 HIS A C 1
ATOM 5294 O O . HIS A 1 715 ? -7.159 3.323 36.488 1.00 88.38 715 HIS A O 1
ATOM 5300 N N . VAL A 1 716 ? -8.916 1.985 36.873 1.00 85.62 716 VAL A N 1
ATOM 5301 C CA . VAL A 1 716 ? -9.885 3.021 36.491 1.00 85.62 716 VAL A CA 1
ATOM 5302 C C . VAL A 1 716 ? -9.855 4.180 37.483 1.00 85.62 716 VAL A C 1
ATOM 5304 O O . VAL A 1 716 ? -9.734 3.977 38.691 1.00 85.62 716 VAL A O 1
ATOM 5307 N N . GLY A 1 717 ? -9.943 5.406 36.956 1.00 77.50 717 GLY A N 1
ATOM 5308 C CA . GLY A 1 717 ? -9.809 6.647 37.717 1.00 77.50 717 GLY A CA 1
ATOM 5309 C C . GLY A 1 717 ? -8.427 7.293 37.628 1.00 77.50 717 GLY A C 1
ATOM 5310 O O . GLY A 1 717 ? -8.321 8.511 37.759 1.00 77.50 717 GLY A O 1
ATOM 5311 N N . SER A 1 718 ? -7.372 6.514 37.377 1.00 79.19 718 SER A N 1
ATOM 5312 C CA . SER A 1 718 ? -6.005 7.026 37.218 1.00 79.19 718 SER A CA 1
ATOM 5313 C C . SER A 1 718 ? -5.822 7.648 35.830 1.00 79.19 718 SER A C 1
ATOM 5315 O O . SER A 1 718 ? -6.222 7.042 34.843 1.00 79.19 718 SER A O 1
ATOM 5317 N N . ASP A 1 719 ? -5.257 8.853 35.719 1.00 77.31 719 ASP A N 1
ATOM 5318 C CA . ASP A 1 719 ? -4.988 9.535 34.437 1.00 77.31 719 ASP A CA 1
ATOM 5319 C C . ASP A 1 719 ? -6.176 9.541 33.449 1.00 77.31 719 ASP A C 1
ATOM 5321 O O . ASP A 1 719 ? -6.008 9.381 32.234 1.00 77.31 719 ASP A O 1
ATOM 5325 N N . ASN A 1 720 ? -7.402 9.709 33.966 1.00 78.56 720 ASN A N 1
ATOM 5326 C CA . ASN A 1 720 ? -8.667 9.677 33.212 1.00 78.56 720 ASN A CA 1
ATOM 5327 C C . ASN A 1 720 ? -8.925 8.355 32.461 1.00 78.56 720 ASN A C 1
ATOM 5329 O O . ASN A 1 720 ? -9.526 8.354 31.382 1.00 78.56 720 ASN A O 1
ATOM 5333 N N . THR A 1 721 ? -8.395 7.250 32.975 1.00 88.44 721 THR A N 1
ATOM 5334 C CA . THR A 1 721 ? -8.538 5.896 32.433 1.00 88.44 721 THR A CA 1
ATOM 5335 C C . THR A 1 721 ? -9.979 5.413 32.527 1.00 88.44 721 THR A C 1
ATOM 5337 O O . THR A 1 721 ? -10.576 5.502 33.593 1.00 88.44 721 THR A O 1
ATOM 5340 N N . ALA A 1 722 ? -10.517 4.886 31.425 1.00 90.94 722 ALA A N 1
ATOM 5341 C CA . ALA A 1 722 ? -11.876 4.347 31.306 1.00 90.94 722 ALA A CA 1
ATOM 5342 C C . ALA A 1 722 ? -11.977 3.474 30.043 1.00 90.94 722 ALA A C 1
ATOM 5344 O O . ALA A 1 722 ? -11.180 3.651 29.126 1.00 90.94 722 ALA A O 1
ATOM 5345 N N . GLY A 1 723 ? -12.960 2.575 29.939 1.00 91.50 723 GLY A N 1
ATOM 5346 C CA . GLY A 1 723 ? -13.228 1.852 28.687 1.00 91.50 723 GLY A CA 1
ATOM 5347 C C . GLY A 1 723 ? -13.562 2.822 27.548 1.00 91.50 723 GLY A C 1
ATOM 5348 O O . GLY A 1 723 ? -12.868 2.879 26.531 1.00 91.50 723 GLY A O 1
ATOM 5349 N N . VAL A 1 724 ? -14.569 3.659 27.784 1.00 94.62 724 VAL A N 1
ATOM 5350 C CA . VAL A 1 724 ? -14.980 4.776 26.931 1.00 94.62 724 VAL A CA 1
ATOM 5351 C C . VAL A 1 724 ? -14.958 6.052 27.763 1.00 94.62 724 VAL A C 1
ATOM 5353 O O . VAL A 1 724 ? -15.416 6.068 28.905 1.00 94.62 724 VAL A O 1
ATOM 5356 N N . SER A 1 725 ? -14.407 7.122 27.194 1.00 93.38 725 SER A N 1
ATOM 5357 C CA . SER A 1 725 ? -14.326 8.426 27.846 1.00 93.38 725 SER A CA 1
ATOM 5358 C C . SER A 1 725 ? -14.882 9.521 26.952 1.00 93.38 725 SER A C 1
ATOM 5360 O O . SER A 1 725 ? -14.382 9.739 25.848 1.00 93.38 725 SER A O 1
ATOM 5362 N N . ILE A 1 726 ? -15.923 10.197 27.432 1.00 93.81 726 ILE A N 1
ATOM 5363 C CA . ILE A 1 726 ? -16.671 11.209 26.693 1.00 93.81 726 ILE A CA 1
ATOM 5364 C C . ILE A 1 726 ? -16.700 12.494 27.516 1.00 93.81 726 ILE A C 1
ATOM 5366 O O . ILE A 1 726 ? -17.313 12.551 28.584 1.00 93.81 726 ILE A O 1
ATOM 5370 N N . ALA A 1 727 ? -16.045 13.532 26.997 1.00 91.75 727 ALA A N 1
ATOM 5371 C CA . ALA A 1 727 ? -16.040 14.862 27.592 1.00 91.75 727 ALA A CA 1
ATOM 5372 C C . ALA A 1 727 ? -17.315 15.658 27.233 1.00 91.75 727 ALA A C 1
ATOM 5374 O O . ALA A 1 727 ? -17.247 16.703 26.585 1.00 91.75 727 ALA A O 1
ATOM 5375 N N . ALA A 1 728 ? -18.491 15.138 27.597 1.00 89.62 728 ALA A N 1
ATOM 5376 C CA . ALA A 1 728 ? -19.794 15.757 27.343 1.00 89.62 728 ALA A CA 1
ATOM 5377 C C . ALA A 1 728 ? -20.807 15.447 28.459 1.00 89.62 728 ALA A C 1
ATOM 5379 O O . ALA A 1 728 ? -20.601 14.556 29.279 1.00 89.62 728 ALA A O 1
ATOM 5380 N N . ASN A 1 729 ? -21.920 16.187 28.489 1.00 88.00 729 ASN A N 1
ATOM 5381 C CA . ASN A 1 729 ? -22.963 16.038 29.515 1.00 88.00 729 ASN A CA 1
ATOM 5382 C C . ASN A 1 729 ? -23.798 14.753 29.377 1.00 88.00 729 ASN A C 1
ATOM 5384 O O . ASN A 1 729 ? -24.441 14.335 30.337 1.00 88.00 729 ASN A O 1
ATOM 5388 N N . ASN A 1 730 ? -23.859 14.173 28.180 1.00 90.88 730 ASN A N 1
ATOM 5389 C CA . ASN A 1 730 ? -24.700 13.028 27.839 1.00 90.88 730 ASN A CA 1
ATOM 5390 C C . ASN A 1 730 ? -24.138 12.311 26.596 1.00 90.88 730 ASN A C 1
ATOM 5392 O O . ASN A 1 730 ? -23.064 12.663 26.101 1.00 90.88 730 ASN A O 1
ATOM 5396 N N . LEU A 1 731 ? -24.873 11.312 26.104 1.00 95.00 731 LEU A N 1
ATOM 5397 C CA . LEU A 1 731 ? -24.512 10.515 24.934 1.00 95.00 731 LEU A CA 1
ATOM 5398 C C . LEU A 1 731 ? -25.243 10.945 23.654 1.00 95.00 731 LEU A C 1
ATOM 5400 O O . LEU A 1 731 ? -25.161 10.226 22.668 1.00 95.00 731 LEU A O 1
ATOM 5404 N N . SER A 1 732 ? -25.875 12.127 23.605 1.00 93.38 732 SER A N 1
ATOM 5405 C CA . SER A 1 732 ? -26.703 12.525 22.449 1.00 93.38 732 SER A CA 1
ATOM 5406 C C . SER A 1 732 ? -25.926 12.635 21.133 1.00 93.38 732 SER A C 1
ATOM 5408 O O . SER A 1 732 ? -26.513 12.614 20.058 1.00 93.38 732 SER A O 1
ATOM 5410 N N . GLY A 1 733 ? -24.597 12.746 21.201 1.00 94.00 733 GLY A N 1
ATOM 5411 C CA . GLY A 1 733 ? -23.713 12.688 20.038 1.00 94.00 733 GLY A CA 1
ATOM 5412 C C . GLY A 1 733 ? -23.550 11.301 19.409 1.00 94.00 733 GLY A C 1
ATOM 5413 O O . GLY A 1 733 ? -22.937 11.179 18.346 1.00 94.00 733 GLY A O 1
ATOM 5414 N N . PHE A 1 734 ? -24.056 10.257 20.062 1.00 97.44 734 PHE A N 1
ATOM 5415 C CA . PHE A 1 734 ? -24.035 8.886 19.582 1.00 97.44 734 PHE A CA 1
ATOM 5416 C C . PHE A 1 734 ? -25.408 8.519 19.036 1.00 97.44 734 PHE A C 1
ATOM 5418 O O . PHE A 1 734 ? -26.404 8.596 19.743 1.00 97.44 734 PHE A O 1
ATOM 5425 N N . LYS A 1 735 ? -25.432 8.047 17.791 1.00 96.50 735 LYS A N 1
ATOM 5426 C CA . LYS A 1 735 ? -26.629 7.483 17.167 1.00 96.50 735 LYS A CA 1
ATOM 5427 C C . LYS A 1 735 ? -27.016 6.156 17.814 1.00 96.50 735 LYS A C 1
ATOM 5429 O O . LYS A 1 735 ? -28.190 5.850 17.977 1.00 96.50 735 LYS A O 1
ATOM 5434 N N . ALA A 1 736 ? -26.009 5.338 18.113 1.00 97.38 736 ALA A N 1
ATOM 5435 C CA . ALA A 1 736 ? -26.173 4.070 18.808 1.00 97.38 736 ALA A CA 1
ATOM 5436 C C . ALA A 1 736 ? -24.840 3.602 19.396 1.00 97.38 736 ALA A C 1
ATOM 5438 O O . ALA A 1 736 ? -23.779 3.768 18.780 1.00 97.38 736 ALA A O 1
ATOM 5439 N N . ILE A 1 737 ? -24.927 2.953 20.553 1.00 98.56 737 ILE A N 1
ATOM 5440 C CA . ILE A 1 737 ? -23.855 2.187 21.176 1.00 98.56 737 ILE A CA 1
ATOM 5441 C C . ILE A 1 737 ? -24.374 0.767 21.400 1.00 98.56 737 ILE A C 1
ATOM 5443 O O . ILE A 1 737 ? -25.371 0.593 22.101 1.00 98.56 737 ILE A O 1
ATOM 5447 N N . PHE A 1 738 ? -23.756 -0.250 20.792 1.00 98.31 738 PHE A N 1
ATOM 5448 C CA . PHE A 1 738 ? -24.322 -1.597 20.886 1.00 98.31 738 PHE A CA 1
ATOM 5449 C C . PHE A 1 738 ? -23.352 -2.773 20.837 1.00 98.31 738 PHE A C 1
ATOM 5451 O O . PHE A 1 738 ? -22.384 -2.780 20.084 1.00 98.31 738 PHE A O 1
ATOM 5458 N N . ASN A 1 739 ? -23.688 -3.838 21.569 1.00 97.00 739 ASN A N 1
ATOM 5459 C CA . ASN A 1 739 ? -23.000 -5.134 21.539 1.00 97.00 739 ASN A CA 1
ATOM 5460 C C . ASN A 1 739 ? -21.475 -5.047 21.734 1.00 97.00 739 ASN A C 1
ATOM 5462 O O . ASN A 1 739 ? -20.730 -5.874 21.204 1.00 97.00 739 ASN A O 1
ATOM 5466 N N . ASN A 1 740 ? -20.991 -4.045 22.468 1.00 98.06 740 ASN A N 1
ATOM 5467 C CA . ASN A 1 740 ? -19.576 -3.934 22.784 1.00 98.06 740 ASN A CA 1
ATOM 5468 C C . ASN A 1 740 ? -19.229 -4.796 24.005 1.00 98.06 740 ASN A C 1
ATOM 5470 O O . ASN A 1 740 ? -20.042 -5.014 24.905 1.00 98.06 740 ASN A O 1
ATOM 5474 N N . VAL A 1 741 ? -17.988 -5.270 24.049 1.00 96.12 741 VAL A N 1
ATOM 5475 C CA . VAL A 1 741 ? -17.423 -6.020 25.169 1.00 96.12 741 VAL A CA 1
ATOM 5476 C C . VAL A 1 741 ? -16.378 -5.150 25.853 1.00 96.12 741 VAL A C 1
ATOM 5478 O O . VAL A 1 741 ? -15.312 -4.881 25.292 1.00 96.12 741 VAL A O 1
ATOM 5481 N N . TRP A 1 742 ? -16.683 -4.729 27.074 1.00 94.88 742 TRP A N 1
ATOM 5482 C CA . TRP A 1 742 ? -15.833 -3.872 27.891 1.00 94.88 742 TRP A CA 1
ATOM 5483 C C . TRP A 1 742 ? -15.166 -4.662 29.023 1.00 94.88 742 TRP A C 1
ATOM 5485 O O . TRP A 1 742 ? -15.767 -5.606 29.544 1.00 94.88 742 TRP A O 1
ATOM 5495 N N . PRO A 1 743 ? -13.942 -4.285 29.433 1.00 90.25 743 PRO A N 1
ATOM 5496 C CA . PRO A 1 743 ? -13.234 -4.982 30.494 1.00 90.25 743 PRO A CA 1
ATOM 5497 C C . PRO A 1 743 ? -13.875 -4.689 31.853 1.00 90.25 743 PRO A C 1
ATOM 5499 O O . PRO A 1 743 ? -14.465 -3.627 32.071 1.00 90.25 743 PRO A O 1
ATOM 5502 N N . ILE A 1 744 ? -13.696 -5.613 32.792 1.00 84.00 744 ILE A N 1
ATOM 5503 C CA . ILE A 1 744 ? -13.912 -5.348 34.214 1.00 84.00 744 ILE A CA 1
ATOM 5504 C C . ILE A 1 744 ? -12.584 -4.841 34.778 1.00 84.00 744 ILE A C 1
ATOM 5506 O O . ILE A 1 744 ? -11.553 -5.500 34.633 1.00 84.00 744 ILE A O 1
ATOM 5510 N N . ALA A 1 745 ? -12.607 -3.668 35.412 1.00 73.75 745 ALA A N 1
ATOM 5511 C CA . ALA A 1 745 ? -11.414 -3.051 35.983 1.00 73.75 745 ALA A CA 1
ATOM 5512 C C . ALA A 1 745 ? -10.722 -3.976 37.000 1.00 73.75 745 ALA A C 1
ATOM 5514 O O . ALA A 1 745 ? -11.394 -4.642 37.790 1.00 73.75 745 ALA A O 1
ATOM 5515 N N . ALA A 1 746 ? -9.384 -3.997 36.986 1.00 72.88 746 ALA A N 1
ATOM 5516 C CA . ALA A 1 746 ? -8.591 -4.772 37.946 1.00 72.88 746 ALA A CA 1
ATOM 5517 C C . ALA A 1 746 ? -8.789 -4.239 39.369 1.00 72.88 746 ALA A C 1
ATOM 5519 O O . ALA A 1 746 ? -8.956 -4.993 40.326 1.00 72.88 746 ALA A O 1
ATOM 5520 N N . ASP A 1 747 ? -8.810 -2.915 39.472 1.00 74.19 747 ASP A N 1
ATOM 5521 C CA . ASP A 1 747 ? -9.263 -2.159 40.618 1.00 74.19 747 ASP A CA 1
ATOM 5522 C C . ASP A 1 747 ? -9.850 -0.819 40.142 1.00 74.19 747 ASP A C 1
ATOM 5524 O O . ASP A 1 747 ? -9.677 -0.370 39.003 1.00 74.19 747 ASP A O 1
ATOM 5528 N N . THR A 1 748 ? -10.589 -0.176 41.036 1.00 71.88 748 THR A N 1
ATOM 5529 C CA . THR A 1 748 ? -11.039 1.201 40.854 1.00 71.88 748 THR A CA 1
ATOM 5530 C C . THR A 1 748 ? -10.432 2.020 41.970 1.00 71.88 748 THR A C 1
ATOM 5532 O O . THR A 1 748 ? -10.650 1.707 43.147 1.00 71.88 748 THR A O 1
ATOM 5535 N N . ILE A 1 749 ? -9.689 3.080 41.642 1.00 72.69 749 ILE A N 1
ATOM 5536 C CA . ILE A 1 749 ? -9.247 3.996 42.695 1.00 72.69 749 ILE A CA 1
ATOM 5537 C C . ILE A 1 749 ? -10.487 4.615 43.346 1.00 72.69 749 ILE A C 1
ATOM 5539 O O . ILE A 1 749 ? -11.506 4.812 42.685 1.00 72.69 749 ILE A O 1
ATOM 5543 N N . LYS A 1 750 ? -10.403 4.961 44.637 1.00 67.69 750 LYS A N 1
ATOM 5544 C CA . LYS A 1 750 ? -11.537 5.485 45.428 1.00 67.69 750 LYS A CA 1
ATOM 5545 C C . LYS A 1 750 ? -12.325 6.596 44.714 1.00 67.69 750 LYS A C 1
ATOM 5547 O O . LYS A 1 750 ? -13.522 6.722 44.919 1.00 67.69 750 LYS A O 1
ATOM 5552 N N . TYR A 1 751 ? -11.647 7.387 43.885 1.00 71.12 751 TYR A N 1
ATOM 5553 C CA . TYR A 1 751 ? -12.226 8.488 43.118 1.00 71.12 751 TYR A CA 1
ATOM 5554 C C . TYR A 1 751 ? -13.199 8.067 42.002 1.00 71.12 751 TYR A C 1
ATOM 5556 O O . TYR A 1 751 ? -14.044 8.869 41.624 1.00 71.12 751 TYR A O 1
ATOM 5564 N N . ALA A 1 752 ? -13.077 6.849 41.469 1.00 74.56 752 ALA A N 1
ATOM 5565 C CA . ALA A 1 752 ? -13.928 6.343 40.392 1.00 74.56 752 ALA A CA 1
ATOM 5566 C C . ALA A 1 752 ? -15.192 5.626 40.892 1.00 74.56 752 ALA A C 1
ATOM 5568 O O . ALA A 1 752 ? -16.047 5.304 40.080 1.00 74.56 752 ALA A O 1
ATOM 5569 N N . GLU A 1 753 ? -15.303 5.360 42.200 1.00 71.62 753 GLU A N 1
ATOM 5570 C CA . GLU A 1 753 ? -16.494 4.781 42.854 1.00 71.62 753 GLU A CA 1
ATOM 5571 C C . GLU A 1 753 ? -17.061 3.511 42.181 1.00 71.62 753 GLU A C 1
ATOM 5573 O O . GLU A 1 753 ? -18.259 3.259 42.210 1.00 71.62 753 GLU A O 1
ATOM 5578 N N . GLY A 1 754 ? -16.199 2.675 41.591 1.00 73.44 754 GLY A N 1
ATOM 5579 C CA . GLY A 1 754 ? -16.624 1.461 40.879 1.00 73.44 754 GLY A CA 1
ATOM 5580 C C . GLY A 1 754 ? -17.011 1.686 39.412 1.00 73.44 754 GLY A C 1
ATOM 5581 O O . GLY A 1 754 ? -17.297 0.722 38.701 1.00 73.44 754 GLY A O 1
ATOM 5582 N N . GLY A 1 755 ? -16.986 2.932 38.937 1.00 82.38 755 GLY A N 1
ATOM 5583 C CA . GLY A 1 755 ? -17.211 3.268 37.543 1.00 82.38 755 GLY A CA 1
ATOM 5584 C C . GLY A 1 755 ? -16.069 2.822 36.636 1.00 82.38 755 GLY A C 1
ATOM 5585 O O . GLY A 1 755 ? -14.912 2.764 37.044 1.00 82.38 755 GLY A O 1
ATOM 5586 N N . ILE A 1 756 ? -16.420 2.489 35.396 1.00 87.31 756 ILE A N 1
ATOM 5587 C CA . ILE A 1 756 ? -15.537 1.923 34.357 1.00 87.31 756 ILE A CA 1
ATOM 5588 C C . ILE A 1 756 ? -15.653 2.660 33.018 1.00 87.31 756 ILE A C 1
ATOM 5590 O O . ILE A 1 756 ? -14.800 2.509 32.141 1.00 87.31 756 ILE A O 1
ATOM 5594 N N . MET A 1 757 ? -16.671 3.512 32.899 1.00 93.12 757 MET A N 1
ATOM 5595 C CA . MET A 1 757 ? -16.887 4.456 31.807 1.00 93.12 757 MET A CA 1
ATOM 5596 C C . MET A 1 757 ? -16.802 5.888 32.326 1.00 93.12 757 MET A C 1
ATOM 5598 O O . MET A 1 757 ? -16.968 6.117 33.522 1.00 93.12 757 MET A O 1
ATOM 5602 N N . TRP A 1 758 ? -16.561 6.854 31.440 1.00 93.00 758 TRP A N 1
ATOM 5603 C CA . TRP A 1 758 ? -16.549 8.276 31.787 1.00 93.00 758 TRP A CA 1
ATOM 5604 C C . TRP A 1 758 ? -17.471 9.092 30.881 1.00 93.00 758 TRP A C 1
ATOM 5606 O O . TRP A 1 758 ? -17.287 9.096 29.663 1.00 93.00 758 TRP A O 1
ATOM 5616 N N . VAL A 1 759 ? -18.410 9.825 31.487 1.00 92.94 759 VAL A N 1
ATOM 5617 C CA . VAL A 1 759 ? -19.321 10.770 30.821 1.00 92.94 759 VAL A CA 1
ATOM 5618 C C . VAL A 1 759 ? -19.481 12.015 31.697 1.00 92.94 759 VAL A C 1
ATOM 5620 O O . VAL A 1 759 ? -20.182 11.993 32.710 1.00 92.94 759 VAL A O 1
ATOM 5623 N N . SER A 1 760 ? -18.794 13.098 31.336 1.00 89.88 760 SER A N 1
ATOM 5624 C CA . SER A 1 760 ? -18.880 14.404 32.010 1.00 89.88 760 SER A CA 1
ATOM 5625 C C . SER A 1 760 ? -18.245 15.489 31.135 1.00 89.88 760 SER A C 1
ATOM 5627 O O . SER A 1 760 ? -17.280 15.189 30.443 1.00 89.88 760 SER A O 1
ATOM 5629 N N . PRO A 1 761 ? -18.705 16.755 31.158 1.00 82.56 761 PRO A N 1
ATOM 5630 C CA . PRO A 1 761 ? -18.113 17.848 30.370 1.00 82.56 761 PRO A CA 1
ATOM 5631 C C . PRO A 1 761 ? -16.662 18.187 30.754 1.00 82.56 761 PRO A C 1
ATOM 5633 O O . PRO A 1 761 ? -15.962 18.847 29.990 1.00 82.56 761 PRO A O 1
ATOM 5636 N N . GLY A 1 762 ? -16.208 17.770 31.937 1.00 74.06 762 GLY A N 1
ATOM 5637 C CA . GLY A 1 762 ? -14.813 17.872 32.360 1.00 74.06 762 GLY A CA 1
ATOM 5638 C C . GLY A 1 762 ? -14.124 16.512 32.361 1.00 74.06 762 GLY A C 1
ATOM 5639 O O . GLY A 1 762 ? -14.765 15.483 32.196 1.00 74.06 762 GLY A O 1
ATOM 5640 N N . TYR A 1 763 ? -12.817 16.513 32.620 1.00 69.19 763 TYR A N 1
ATOM 5641 C CA . TYR A 1 763 ? -12.052 15.321 33.020 1.00 69.19 763 TYR A CA 1
ATOM 5642 C C . TYR A 1 763 ? -11.704 15.356 34.516 1.00 69.19 763 TYR A C 1
ATOM 5644 O O . TYR A 1 763 ? -10.705 14.811 34.974 1.00 69.19 763 TYR A O 1
ATOM 5652 N N . THR A 1 764 ? -12.502 16.093 35.281 1.00 66.19 764 THR A N 1
ATOM 5653 C CA . THR A 1 764 ? -12.372 16.253 36.724 1.00 66.19 764 THR A CA 1
ATOM 5654 C C . THR A 1 764 ? -13.759 16.085 37.335 1.00 66.19 764 THR A C 1
ATOM 5656 O O . THR A 1 764 ? -14.765 16.460 36.735 1.00 66.19 764 THR A O 1
ATOM 5659 N N . GLY A 1 765 ? -13.828 15.492 38.521 1.00 67.81 765 GLY A N 1
ATOM 5660 C CA . GLY A 1 765 ? -15.071 15.248 39.255 1.00 67.81 765 GLY A CA 1
ATOM 5661 C C . GLY A 1 765 ? -15.415 13.763 39.376 1.00 67.81 765 GLY A C 1
ATOM 5662 O O . GLY A 1 765 ? -15.385 13.021 38.404 1.00 67.81 765 GLY A O 1
ATOM 5663 N N . GLN A 1 766 ? -15.782 13.330 40.581 1.00 70.81 766 GLN A N 1
ATOM 5664 C CA . GLN A 1 766 ? -16.137 11.932 40.870 1.00 70.81 766 GLN A CA 1
ATOM 5665 C C . GLN A 1 766 ? -17.373 11.470 40.084 1.00 70.81 766 GLN A C 1
ATOM 5667 O O . GLN A 1 766 ? -17.417 10.349 39.595 1.00 70.81 766 GLN A O 1
ATOM 5672 N N . SER A 1 767 ? -18.344 12.366 39.882 1.00 77.81 767 SER A N 1
ATOM 5673 C CA . SER A 1 767 ? -19.635 12.072 39.245 1.00 77.81 767 SER A CA 1
ATOM 5674 C C . SER A 1 767 ? -19.562 11.711 37.756 1.00 77.81 767 SER A C 1
ATOM 5676 O O . SER A 1 767 ? -20.576 11.302 37.182 1.00 77.81 767 SER A O 1
ATOM 5678 N N . GLY A 1 768 ? -18.400 11.885 37.117 1.00 86.31 768 GLY A N 1
ATOM 5679 C CA . GLY A 1 768 ? -18.202 11.552 35.708 1.00 86.31 768 GLY A CA 1
ATOM 5680 C C . GLY A 1 768 ? -18.015 10.060 35.445 1.00 86.31 768 GLY A C 1
ATOM 5681 O O . GLY A 1 768 ? -18.325 9.606 34.345 1.00 86.31 768 GLY A O 1
ATOM 5682 N N . TYR A 1 769 ? -17.554 9.290 36.435 1.00 91.19 769 TYR A N 1
ATOM 5683 C CA . TYR A 1 769 ? -17.421 7.842 36.295 1.00 91.19 769 TYR A CA 1
ATOM 5684 C C . TYR A 1 769 ? -18.793 7.168 36.372 1.00 91.19 769 TYR A C 1
ATOM 5686 O O . TYR A 1 769 ? -19.601 7.513 37.229 1.00 91.19 769 TYR A O 1
ATOM 5694 N N . LYS A 1 770 ? -19.052 6.237 35.446 1.00 92.12 770 LYS A N 1
ATOM 5695 C CA . LYS A 1 770 ? -20.284 5.445 35.367 1.00 92.12 770 LYS A CA 1
ATOM 5696 C C . LYS A 1 770 ? -19.977 3.974 35.556 1.00 92.12 770 LYS A C 1
ATOM 5698 O O . LYS A 1 770 ? -19.089 3.436 34.881 1.00 92.12 770 LYS A O 1
ATOM 5703 N N . ASP A 1 771 ? -20.686 3.338 36.479 1.00 91.25 771 ASP A N 1
ATOM 5704 C CA . ASP A 1 771 ? -20.640 1.887 36.630 1.00 91.25 771 ASP A CA 1
ATOM 5705 C C . ASP A 1 771 ? -21.360 1.182 35.466 1.00 91.25 771 ASP A C 1
ATOM 5707 O O . ASP A 1 771 ? -21.954 1.809 34.583 1.00 91.25 771 ASP A O 1
ATOM 5711 N N . ALA A 1 772 ? -21.281 -0.150 35.433 1.00 91.50 772 ALA A N 1
ATOM 5712 C CA . ALA A 1 772 ? -21.918 -0.940 34.384 1.00 91.50 772 ALA A CA 1
ATOM 5713 C C . ALA A 1 772 ? -23.441 -0.719 34.310 1.00 91.50 772 ALA A C 1
ATOM 5715 O O . ALA A 1 772 ? -24.008 -0.716 33.222 1.00 91.50 772 ALA A O 1
ATOM 5716 N N . ARG A 1 773 ? -24.117 -0.535 35.450 1.00 93.44 773 ARG A N 1
ATOM 5717 C CA . ARG A 1 773 ? -25.570 -0.343 35.507 1.00 93.44 773 ARG A CA 1
ATOM 5718 C C . ARG A 1 773 ? -25.952 1.038 34.991 1.00 93.44 773 ARG A C 1
ATOM 5720 O O . ARG A 1 773 ? -26.905 1.146 34.230 1.00 93.44 773 ARG A O 1
ATOM 5727 N N . GLU A 1 774 ? -25.223 2.071 35.397 1.00 94.44 774 GLU A N 1
ATOM 5728 C CA . GLU A 1 774 ? -25.426 3.440 34.930 1.00 94.44 774 GLU A CA 1
ATOM 5729 C C . GLU A 1 774 ? -25.151 3.564 33.429 1.00 94.44 774 GLU A C 1
ATOM 5731 O O . GLU A 1 774 ? -25.926 4.205 32.725 1.00 94.44 774 GLU A O 1
ATOM 5736 N N . TRP A 1 775 ? -24.100 2.908 32.919 1.00 95.44 775 TRP A N 1
ATOM 5737 C CA . TRP A 1 775 ? -23.811 2.855 31.482 1.00 95.44 775 TRP A CA 1
ATOM 5738 C C . TRP A 1 775 ? -24.956 2.216 30.689 1.00 95.44 775 TRP A C 1
ATOM 5740 O O . TRP A 1 775 ? -25.420 2.771 29.699 1.00 95.44 775 TRP A O 1
ATOM 5750 N N . LEU A 1 776 ? -25.452 1.069 31.154 1.00 96.19 776 LEU A N 1
ATOM 5751 C CA . LEU A 1 776 ? -26.540 0.342 30.497 1.00 96.19 776 LEU A CA 1
ATOM 5752 C C . LEU A 1 776 ? -27.912 1.020 30.644 1.00 96.19 776 LEU A C 1
ATOM 5754 O O . LEU A 1 776 ? -28.867 0.589 30.005 1.00 96.19 776 LEU A O 1
ATOM 5758 N N . ALA A 1 777 ? -28.033 2.050 31.485 1.00 97.12 777 ALA A N 1
ATOM 5759 C CA . ALA A 1 777 ? -29.268 2.812 31.651 1.00 97.12 777 ALA A CA 1
ATOM 5760 C C . ALA A 1 777 ? -29.423 3.949 30.624 1.00 97.12 777 ALA A C 1
ATOM 5762 O O . ALA A 1 777 ? -30.513 4.514 30.517 1.00 97.12 777 ALA A O 1
ATOM 5763 N N . TYR A 1 778 ? -28.365 4.300 29.882 1.00 96.69 778 TYR A N 1
ATOM 5764 C CA . TYR A 1 778 ? -28.466 5.285 28.807 1.00 96.69 778 TYR A CA 1
ATOM 5765 C C . TYR A 1 778 ? -29.302 4.734 27.638 1.00 96.69 778 TYR A C 1
ATOM 5767 O O . TYR A 1 778 ? -29.077 3.598 27.219 1.00 96.69 778 TYR A O 1
ATOM 5775 N N . PRO A 1 779 ? -30.237 5.521 27.071 1.00 96.56 779 PRO A N 1
ATOM 5776 C CA . PRO A 1 779 ? -31.104 5.064 25.983 1.00 96.56 779 PRO A CA 1
ATOM 5777 C C . PRO A 1 779 ? -30.345 4.744 24.687 1.00 96.56 779 PRO A C 1
ATOM 5779 O O . PRO A 1 779 ? -30.828 3.956 23.877 1.00 96.56 779 PRO A O 1
ATOM 5782 N N . GLU A 1 780 ? -29.163 5.328 24.488 1.00 97.19 780 GLU A N 1
ATOM 5783 C CA . GLU A 1 780 ? -28.304 5.074 23.331 1.00 97.19 780 GLU A CA 1
ATOM 5784 C C . GLU A 1 780 ? -27.568 3.722 23.416 1.00 97.19 780 GLU A C 1
ATOM 5786 O O . GLU A 1 780 ? -27.041 3.261 22.401 1.00 97.19 780 GLU A O 1
ATOM 5791 N N . VAL A 1 781 ? -27.510 3.088 24.598 1.00 98.19 781 VAL A N 1
ATOM 5792 C CA . VAL A 1 781 ? -26.714 1.878 24.867 1.00 98.19 781 VAL A CA 1
ATOM 5793 C C . VAL A 1 781 ? -27.592 0.626 24.863 1.00 98.19 781 VAL A C 1
ATOM 5795 O O . VAL A 1 781 ? -28.545 0.512 25.630 1.00 98.19 781 VAL A O 1
ATOM 5798 N N . THR A 1 782 ? -27.242 -0.371 24.044 1.00 97.44 782 THR A N 1
ATOM 5799 C CA . THR A 1 782 ? -27.982 -1.643 23.958 1.00 97.44 782 THR A CA 1
ATOM 5800 C C . THR A 1 782 ? -27.064 -2.862 23.819 1.00 97.44 782 THR A C 1
ATOM 5802 O O . THR A 1 782 ? -26.212 -2.929 22.946 1.00 97.44 782 THR A O 1
ATOM 5805 N N . GLY A 1 783 ? -27.228 -3.877 24.671 1.00 95.62 783 GLY A N 1
ATOM 5806 C CA . GLY A 1 783 ? -26.508 -5.156 24.523 1.00 95.62 783 GLY A CA 1
ATOM 5807 C C . GLY A 1 783 ? -25.005 -5.131 24.843 1.00 95.62 783 GLY A C 1
ATOM 5808 O O . GLY A 1 783 ? -24.339 -6.150 24.666 1.00 95.62 783 GLY A O 1
ATOM 5809 N N . ASP A 1 784 ? -24.466 -4.011 25.329 1.00 97.44 784 ASP A N 1
ATOM 5810 C CA . ASP A 1 784 ? -23.100 -3.950 25.856 1.00 97.44 784 ASP A CA 1
ATOM 5811 C C . ASP A 1 784 ? -22.934 -4.898 27.057 1.00 97.44 784 ASP A C 1
ATOM 5813 O O . ASP A 1 784 ? -23.839 -5.072 27.878 1.00 97.44 784 ASP A O 1
ATOM 5817 N N . VAL A 1 785 ? -21.753 -5.503 27.185 1.00 95.69 785 VAL A N 1
ATOM 5818 C CA . VAL A 1 785 ? -21.428 -6.422 28.282 1.00 95.69 785 VAL A CA 1
ATOM 5819 C C . VAL A 1 785 ? -20.073 -6.100 28.900 1.00 95.69 785 VAL A C 1
ATOM 5821 O O . VAL A 1 785 ? -19.156 -5.642 28.222 1.00 95.69 785 VAL A O 1
ATOM 5824 N N . PHE A 1 786 ? -19.934 -6.401 30.191 1.00 93.38 786 PHE A N 1
ATOM 5825 C CA . PHE A 1 786 ? -18.707 -6.194 30.959 1.00 93.38 786 PHE A CA 1
ATOM 5826 C C . PHE A 1 786 ? -18.143 -7.538 31.411 1.00 93.38 786 PHE A C 1
ATOM 5828 O O . PHE A 1 786 ? -18.790 -8.251 32.181 1.00 93.38 786 PHE A O 1
ATOM 5835 N N . ARG A 1 787 ? -16.967 -7.915 30.903 1.00 87.06 787 ARG A N 1
ATOM 5836 C CA . ARG A 1 787 ? -16.300 -9.188 31.221 1.00 87.06 787 ARG A CA 1
ATOM 5837 C C . ARG A 1 787 ? -14.812 -9.146 30.877 1.00 87.06 787 ARG A C 1
ATOM 5839 O O . ARG A 1 787 ? -14.409 -8.396 29.993 1.00 87.06 787 ARG A O 1
ATOM 5846 N N . ASN A 1 788 ? -14.037 -9.986 31.561 1.00 67.38 788 ASN A N 1
ATOM 5847 C CA . ASN A 1 788 ? -12.615 -10.213 31.289 1.00 67.38 788 ASN A CA 1
ATOM 5848 C C . ASN A 1 788 ? -12.385 -11.472 30.458 1.00 67.38 788 ASN A C 1
ATOM 5850 O O . ASN A 1 788 ? -13.159 -12.442 30.642 1.00 67.38 788 ASN A O 1
#

Radius of gyration: 31.17 Å; chains: 1; bounding box: 70×84×84 Å

Foldseek 3Di:
DQFEKFKFKAQLVVLGTPGTAAAAAEAACQQPPFRIKMFIGGPDDFQWKWKAKQNHTQDIGRDPRHISPDADPSRDHGDGDDFAKMKIKMWTARHGPPDHDTRYMDIHIYGYHYPPDDDDDDDDDQFAKWKFKAQLVVLDTPGTFDAEEEAQCQPRPQQIKIFIDTDPLFQWKFKDKQSHTQDIGRAPRHISQDDPNPSNHGGDGDDAAKIKIKIWTANHGPNDHDTRYIDIHIYHYHHDDDDDDDDDDDDDDDDDDDDDDDDDDDQDDPDFKAWDKDWFDDLEEAAQFKTKIFGPVIGANPDPQQKWKWKAFQDPPFDCRIDTFGMAMGTGRDFDKTKIKIWIAGNVGGIDMDIDIHGYHHQPAAEFEEDQPQEDLPFPRDPVHHHRAPVSLLVVLAERHAYAYEAPEEHEQPDARERLHEQYEYFYDDDHAGYEYAHEDLEENYEYAQNYERYEYERHEYHYPPADDLALAADNYEHYEDAYERYEYEHYEYENHQEPYEDPNAHYSYHYEQYEQEDCSWNQHEPYEDAHESYEAYNYETNAHQQYEPYAYDNYEQYEHENYEFEHAAPCVRYVNSAAYYPAHQAAYERYEHYHYEYYHHEAEFYHPLDPPDALQGAYEHYEAAQYEYEQDEYEYDARYEHYHYENYEYEYAAEENYEYEQDHPSNGAQANYEHEHYEYEYAHQAYEPYEYQADHDFQRYEAENYEYHYQNHADPPPLGAHYAHLEQADRNHNAHEQYEAEQHNYYDVLCVQFRYADHNDSDHSVRGDHPVRQCPHPRYYNYDYYD

Sequence (788 aa):
MAAQPLVQLANAATDQTISAMTDGMTIDTGVVGTALSITAQPAGKAGSVVFKLDGKTVSTETYAPYSIAGDANGNLNAWTPTTGKHTLQVQQFAAANGKGTLQGQRTVAFTVVSSQGSGIPSSGSGGNIKLDLINARTDKAVFELTGSTTIDIAKVGNQLSVEAIPPAGSQSVVFKLDGKTLRTESAAPFAIGGDNGRRDFYSWTPSGGQHTLEAIAYGKINAQGVIVGRKSVTVNVVNGGVTSPPASPPPPITGNEDDNTPSPGGPLNGNSPQAVLKLVGGASGVAGMPVVVNAVDSIVPNSPLFAKYQWDFGDPTGGYNRLPGWTAGHIYDNPGTYTVRLTVTDANGKSSTATQSINVAADTRRTVYVDAASGSDNNPGTITAPIRSFDRASDFATNNVKILFKRGQSWNTNYWMSITGDNVYVGAYGSGANPVLNVVSNKTAIQTFGGSDRTVIENLTFDSPYKAGNLANKVGVNGIFAGGTNLAIRGCTFLNVDDGVNANQQPRGFIFQDNDAPLLTGVRGYMLWAEGQDIVILGNSAANSTREHNLRIKDGDRLLVAYNSFTNISRESIDKQDIRKGTIQMQRGSWAYIYGNSVKDGPMRIGPRGEATEPASTRTSWVVVDNNKISNYQLDLYPGATNVMIRNNVFNNSAQAAIGVNPSDPQGRPLSNIHILNNTGYNYATTGRFLRVEGGLQPDSITLGENTYIAPNLHVGSDNTAGVSIAANNLSGFKAIFNNVWPIAADTIKYAEGGIMWVSPGYTGQSGYKDAREWLAYPEVTGDVFRN

InterPro domains:
  IPR000601 PKD domain [PF18911] (287-360)
  IPR000601 PKD domain [PS50093] (303-367)
  IPR006626 Parallel beta-helix repeat [SM00710] (452-474)
  IPR006626 Parallel beta-helix repeat [SM00710] (484-505)
  IPR006626 Parallel beta-helix repeat [SM00710] (532-555)
  IPR006626 Parallel beta-helix repeat [SM00710] (641-663)
  IPR006626 Parallel beta-helix repeat [SM00710] (671-728)
  IPR011050 Pectin lyase fold/virulence factor [SSF51126] (364-720)
  IPR012334 Pectin lyase fold [G3DSA:2.160.20.10] (357-754)
  IPR013783 Immunoglobulin-like fold [G3DSA:2.60.40.10] (5-116)
  IPR013783 Immunoglobulin-like fold [G3DSA:2.60.40.10] (134-241)
  IPR013783 Immunoglobulin-like fold [G3DSA:2.60.40.10] (272-356)
  IPR022409 PKD/Chitinase domain [SM00089] (277-363)
  IPR035986 PKD domain superfamily [SSF49299] (284-361)

Organism: NCBI:txid2807512

Secondary structure (DSSP, 8-state):
-PPPPEEEEEETTTTEEEEE--TTEEEEHHHH-S-EEEEEE-SS--SEEEEEETTEEEEEESSSSEETT-EETTEEPPB-PPSEEEEEEEEEESSSTT-S-EEEEEEEEEEEE--SS--------SPPPEEEEEETTTTEEEEE--SEEEEEHHHH-S-EEEEEEPPTT--EEEEEETTEEEEEE-SSSEESS-B-SSS-BPP--PPSEEEEEEEEEESSSTT-S-EEEEEEEEEEEESS--PPPPPPPPPP-----------S----SSPPPB---EESS-SEEESSEEEEEE-TT-B-SS-TTT-EEEEE-S-TTSTT-EEESSEEEEEE-S-EEEEEEEEEE-TTS-EEEEEEEEEEE---PEEEEE-TTT--TTS--BTTB-B--HHHHHTT-STTEEEEEETT-EEEESS-EEE-SSS-EEEEESSSSPPEEEE-SSSEEEEE-TT-BS-EEES-EEE-S----S-----S-EEEE--SEEEEEES-EE-S-S-SEEETT--EEEEEES-EE--TT-BSS-SEEEEEEEEEEES-EES-BSSS-SEEEEEEEEEEEES-EEE----TTT-TT-----SEEEEEEEEEEEES-EEESS-EEES----TTS-TT--EEEEEEES-EEESS-EEE-TTEEEEEEES-EEE-SSSEEEEE----TT----EEEEEES-EEE--SSS-EEEEE-SPPPTT-EEEES-EEE-TT-EETGGG--SEEE-SSSSTTEEEEES-EEPPPSEE-GGGTT--EEESSSS--GGGEE-HHHHHTSTTEES-EE--

pLDDT: mean 86.68, std 15.99, range [24.05, 98.88]